Protein AF-A0A364N1W3-F1 (afdb_monomer)

Foldseek 3Di:
DDDDDDDDDDDDDPPPPPPLAFLDADLVDLVSLLVSLVLLLVQLCVQDDCVPPPHNQQDGDPPDASLLSLLLLLLVLLSCLLNVDCPCLVSSCVRLVRQCDPQRQSPHPVNQQPDWLLSSLSNLVSLLSCLQSVRPFDDPPDATSQLSNLLSLLLQVVQFDCPFLNTAHFGHQAPLHPRSQKGWLSSLLSSLLSLLSNCLFEVDCVSVVSNVVSVVSCPSLVCADPLGFGFTTAGRVVSSPDTRRQGALQSLLSQLLSLLSNCLVPVDPVSVVSNVSSLVNSVVQADQLAGHRPPDRVVVLDAPVSLQRLLRSLQSLLLSCLSPVVCCVSSVSSLVLNLVLQSLQLQDDPSRRFTASDSPPRSHGPPDGDSRRSSNNSNSSSSSSSVVGNHTHHPVRPRDTDHDNCRNVPPDRSHDPDDDPPPPPPVVVVQLVLQVQLLVCLLVLVVVSNVVSLVPDAQQRWNPPDPKTDGSLLNLLLNQAAVVVVSARDPSSVVSNVSSLVRPHDLCDQIPVRDGSLNSCVVSVRVVSNVVSLVSLLVVVVVLVVCVSSVNNPPDDDDDDDDDDDDDDDDDDDDDDDDDDDDDDDDDDDPDDPPDLDQLQAPVSQLVWDWDDDVFFIATNNQATLDGNLCLVVLLVLLCQQQVAAAFAEEEEACRPVSNVVSVVVRHYQAYEYEHERPVVVVVCVVVCVVVDPRYDYDYHHCVVVQVVCLVVVAAGQEYEYRDTSDDVVVVLCCLLPRCLSHYDQNHKYWYQLLQPQVDPSRSSNVVVSVQVSLVVSQKHKDWDKDFRDPPPAPDCVCVSHSDDSHHDGIGIIIIIHGDD

Sequence (821 aa):
MKFTSALGALGASSLLFSGAGAVELDISSPDSIKQAAKALSVNLRSYYTGDRPGDVPGNLPDPYYWWECGAMFNAFIDYWYYTGDDQYNKITTQALQHQMGDDGTFMPSNQSKTLGNDDQAFWGMAALSAAENKLPDLPDGQPSWLSLAQAVFNTQYKRWDETTCGGGLRWQIYTFNNGYNYKNTISNGCFFNIAARLYKYLGNDTYADWAEKAWDWELSVGLMSPDYHYYDGTDDTQNCSSINHIQWTYNAGIHMAGAAAMWNVTQNDKWRTRVQGVIDGVGVFFKDNVMTEVACENNGKCDVDQRSFKAYLSRFMAYTAAVAPWSRELIDPYLQASAKAAAAQCTGGANQTSCGLRWIDNGVNDGSFGVGEQMSAMEIIQSLLYPSTDGPATKERGGISKSNPNAGNDATDPTTVTFDTVTTGDKAEEDILLAKRIISAAERHDVPALNILLKDGSANVQDPTATVATSPLHAAIASCGKAEEGKEAGEDAILTVETLLQNGAIWNDLNKEDETPGCIALSLGQKKIYEMMVEAGVRAEILFARLEALGMGDSAEVEEAEEDDEIREEQPAAKKQKVSEEDAKAVEQVVEEQVLDDVSLDNRAYLKSQLRYQPGILLDESDNAVMMDWETQIMQRHAETLIPKAGLRTMNVGHGMGIVDTAILTHDPSEHHIIEAHPQVHQRLREQGWYDKPNVKIHEGRWQDILPKLIEQGVVLDAIYYDTFAEDYKALKEFFAEYVVALLAKDGKFGWYNGLGADRQICYDVYTKVAEMDLYEAGFDTEWEDINVPSGLHGSDQWKGTRRPYWTIDVYRLPVNTFVK

Nearest PDB structures (foldseek):
  6ry6-assembly1_A  TM=9.710E-01  e=1.451E-32  Thermochaetoides thermophila DSM 1495
  4d4d-assembly2_B  TM=7.812E-01  e=2.944E-10  Niallia circulans
  4boj-assembly2_B  TM=7.603E-01  e=3.984E-10  Niallia circulans
  5x32-assembly1_A  TM=6.521E-01  e=1.198E-04  Marinomonas mediterranea MMB-1
  6aax-assembly1_A  TM=6.379E-01  e=8.630E-03  Homo sapiens

Radius of gyration: 32.36 Å; Cα contacts (8 Å, |Δi|>4): 1415; chains: 1; bounding box: 82×87×112 Å

Secondary structure (DSSP, 8-state):
---------------------S----TT-HHHHHHHHHHHHHHHHHH--TTSTTS-TT-PPTT--HHHHHHHHHHHHHHHHHH---TTHHHHHHHHHHHTTTTTSS--GGGGGG-BHHHHHHHHHHHHHHHHHTPPPPPTTSPPHHHHHHHHHHHHHHT---SSTTS---SBSSTTSTTTTEEEHHHHHHHHHHHHHHHHHH--HHHHHHHHHHHHHHHHHTSB-TT--B--EEEGGGTT-SEE----HHHHHHHHHHHHHHHHHH--HHHHHHHHHHHHHGGGGEETTEE--TTTTTTT---TTGGGHHHHHHHHHHHHHHHSGGGHHHHHHHHHHHHHHHHHH--BTTTT-B--S--SSTT------SHHHHHHHHHHHHGGGGGGS--S--TTTT--SPP-TTTTTTSPPTTS-------TTTHHHHHHHHHHHHHHHHHTT-HHHHHHHTTTS-TT---TTSSS---HHHHHHHTT--GGGT----HHHHHHHHHHHHTT--TT---TTS--HHHHHHHTT-HHHHHHHHHHHHHHHHHHHHHHHTT-TT-----------------S------------------------S-GGGSHHHHHHS--EEETTEEE-TTS-EEEEGGGHHHHHHHHHHH--STT-EEEEE--TTSHHHHHHHTT--SEEEEEE--HHHHHHHHHTTGGG-TTEEEEES-HHHHHHHHHHTT--EEEEEE--SS--HHHHHHIIIIIIHHHEEEEEEEEE---TTTTSHHHHHHHHHHHHHHHHHTTEEEEEEEEEPPTT-TT-GGGBTBSS-S---SEEEEEEEEE--

pLDDT: mean 87.31, std 19.07, range [23.59, 98.94]

InterPro domains:
  IPR005198 Glycoside hydrolase, family 76 [PF03663] (32-395)
  IPR008928 Six-hairpin glycosidase superfamily [SSF48208] (53-348)
  IPR014480 Mannan endo-1,6-alpha-mannosidase [PTHR12145] (3-439)
  IPR026480 Arginine N-methyltransferase 2-like domain [PS51559] (599-821)
  IPR029063 S-adenosyl-L-methionine-dependent methyltransferase superfamily [G3DSA:3.40.50.150] (591-818)
  IPR029063 S-adenosyl-L-methionine-dependent methyltransferase superfamily [SSF53335] (616-818)
  IPR036770 Ankyrin repeat-containing domain superfamily [G3DSA:1.25.40.20] (425-548)
  IPR036770 Ankyrin repeat-containing domain superfamily [SSF48403] (437-541)

Mean predicted aligned error: 17.35 Å

Solvent-accessible surface area (backbone atoms only — not comparable to full-atom values): 44232 Å² total; per-residue (Å²): 134,88,88,83,90,85,89,86,79,95,75,92,77,85,74,79,76,76,75,67,60,50,43,65,73,47,90,90,36,71,69,35,33,41,52,38,27,53,59,28,48,54,56,38,52,67,64,57,48,18,88,43,93,91,52,54,45,47,39,44,57,87,91,51,54,60,34,57,34,27,45,52,43,30,51,51,50,50,47,24,61,58,62,69,56,62,88,56,53,63,61,38,54,48,12,58,65,60,44,20,31,100,68,39,38,41,67,33,74,94,45,56,85,73,38,25,43,36,36,30,33,33,40,21,48,25,26,37,48,31,21,25,63,52,52,87,65,59,63,93,93,54,75,26,33,34,14,31,24,38,3,32,50,45,48,48,65,73,55,49,33,68,87,45,61,82,33,54,35,34,28,28,60,32,80,89,30,88,51,33,56,28,35,26,38,51,23,36,29,39,52,21,24,52,23,13,44,48,18,50,29,67,72,43,62,72,28,43,54,52,21,52,48,41,54,53,42,39,47,72,60,55,37,28,44,100,69,37,44,38,27,43,26,26,36,43,89,59,60,35,72,55,70,43,74,56,53,53,58,35,49,45,16,38,44,30,29,16,32,19,28,44,20,55,69,65,72,40,68,70,35,48,51,49,30,50,39,31,62,61,33,52,50,78,35,37,61,94,40,22,57,52,54,74,79,22,60,88,78,71,64,54,54,72,66,62,44,27,28,58,17,46,24,29,43,23,49,31,51,21,34,51,54,32,64,86,45,32,86,71,46,48,59,37,46,56,41,25,25,52,26,33,32,53,11,7,48,32,70,98,71,18,48,40,27,27,69,56,30,77,58,79,33,45,54,70,78,46,75,52,62,24,16,24,43,20,46,24,28,28,36,42,32,72,36,45,88,80,51,96,54,76,30,20,63,89,62,74,34,75,45,51,84,38,96,64,30,27,66,84,52,79,59,68,79,56,82,76,72,73,89,68,73,76,73,62,59,57,55,52,52,50,51,48,28,47,49,41,28,54,23,28,41,68,28,36,50,75,58,36,68,58,46,54,75,84,44,66,37,65,37,56,36,89,86,44,94,65,40,46,34,24,57,39,34,29,50,67,58,35,51,40,28,92,78,72,30,57,65,50,71,50,43,51,51,31,53,51,53,33,48,77,56,66,30,64,52,76,46,67,32,81,83,77,40,26,39,31,50,52,18,54,78,27,53,30,60,70,61,25,51,52,33,34,52,46,42,35,52,48,54,52,48,38,55,49,28,39,76,70,78,53,43,86,78,82,75,83,86,80,90,82,79,97,72,92,86,68,88,84,69,91,84,80,87,88,78,94,80,84,90,85,86,89,83,85,91,79,98,68,92,74,75,83,79,63,82,55,32,60,81,37,48,69,51,42,54,70,46,57,73,45,84,51,94,59,37,32,25,41,66,53,30,40,67,72,44,53,56,85,50,48,66,58,32,39,48,50,29,49,72,48,41,79,53,68,56,39,31,35,36,36,36,40,52,85,87,40,58,44,63,56,34,40,57,75,37,49,44,58,30,35,36,38,31,35,56,41,63,70,52,54,52,48,38,54,77,72,43,49,77,73,38,93,41,45,46,80,43,88,37,50,59,86,75,46,50,64,58,40,51,76,70,66,48,69,23,36,21,40,39,41,51,70,73,44,69,58,71,66,55,55,48,50,44,51,55,62,48,44,64,67,28,46,37,85,91,18,31,40,36,49,68,71,52,65,44,29,63,36,67,56,47,24,54,18,47,54,52,47,50,50,52,54,38,42,75,57,45,29,44,74,47,76,45,84,40,75,52,72,89,64,62,61,93,30,79,82,49,66,83,37,67,58,72,70,60,58,54,67,63,44,56,44,49,44,30,32,60,63,128

Structure (mmCIF, N/CA/C/O backbone):
data_AF-A0A364N1W3-F1
#
_entry.id   AF-A0A364N1W3-F1
#
loop_
_atom_site.group_PDB
_atom_site.id
_atom_site.type_symbol
_atom_site.label_atom_id
_atom_site.label_alt_id
_atom_site.label_comp_id
_atom_site.label_asym_id
_atom_site.label_entity_id
_atom_site.label_seq_id
_atom_site.pdbx_PDB_ins_code
_atom_site.Cartn_x
_atom_site.Cartn_y
_atom_site.Cartn_z
_atom_site.occupancy
_atom_site.B_iso_or_equiv
_atom_site.auth_seq_id
_atom_site.auth_comp_id
_atom_site.auth_asym_id
_atom_site.auth_atom_id
_atom_site.pdbx_PDB_model_num
ATOM 1 N N . MET A 1 1 ? 47.562 -9.382 68.655 1.00 31.64 1 MET A N 1
ATOM 2 C CA . MET A 1 1 ? 46.957 -10.580 69.286 1.00 31.64 1 MET A CA 1
ATOM 3 C C . MET A 1 1 ? 45.453 -10.349 69.420 1.00 31.64 1 MET A C 1
ATOM 5 O O . MET A 1 1 ? 45.048 -9.201 69.451 1.00 31.64 1 MET A O 1
ATOM 9 N N . LYS A 1 2 ? 44.683 -11.442 69.387 1.00 41.34 2 LYS A N 1
ATOM 10 C CA . LYS A 1 2 ? 43.239 -11.607 69.111 1.00 41.34 2 LYS A CA 1
ATOM 11 C C . LYS A 1 2 ? 42.208 -10.774 69.920 1.00 41.34 2 LYS A C 1
ATOM 13 O O . LYS A 1 2 ? 42.503 -10.360 71.034 1.00 41.34 2 LYS A O 1
ATOM 18 N N . PHE A 1 3 ? 40.969 -10.825 69.380 1.00 32.66 3 PHE A N 1
ATOM 19 C CA . PHE A 1 3 ? 39.614 -10.633 69.965 1.00 32.66 3 PHE A CA 1
ATOM 20 C C . PHE A 1 3 ? 39.122 -9.171 70.013 1.00 32.66 3 PHE A C 1
ATOM 22 O O . PHE A 1 3 ? 39.929 -8.292 70.262 1.00 32.66 3 PHE A O 1
ATOM 29 N N . THR A 1 4 ? 37.876 -8.782 69.697 1.00 33.88 4 THR A N 1
ATOM 30 C CA . THR A 1 4 ? 36.496 -9.321 69.881 1.00 33.88 4 THR A CA 1
ATOM 31 C C . THR A 1 4 ? 35.536 -8.559 68.928 1.00 33.88 4 THR A C 1
ATOM 33 O O . THR A 1 4 ? 35.763 -7.381 68.690 1.00 33.88 4 THR A O 1
ATOM 36 N N . SER A 1 5 ? 34.583 -9.177 68.220 1.00 36.31 5 SER A N 1
ATOM 37 C CA . SER A 1 5 ? 33.172 -9.473 68.587 1.00 36.31 5 SER A CA 1
ATOM 38 C C . SER A 1 5 ? 32.180 -8.286 68.639 1.00 36.31 5 SER A C 1
ATOM 40 O O . SER A 1 5 ? 32.306 -7.416 69.489 1.00 36.31 5 SER A O 1
ATOM 42 N N . ALA A 1 6 ? 31.108 -8.436 67.838 1.00 36.72 6 ALA A N 1
ATOM 43 C CA . ALA A 1 6 ? 29.680 -8.231 68.157 1.00 36.72 6 ALA A CA 1
ATOM 44 C C . ALA A 1 6 ? 28.918 -6.938 67.747 1.00 36.72 6 ALA A C 1
ATOM 46 O O . ALA A 1 6 ? 29.054 -5.889 68.359 1.00 36.72 6 ALA A O 1
ATOM 47 N N . LEU A 1 7 ? 27.985 -7.170 66.805 1.00 33.69 7 LEU A N 1
ATOM 48 C CA . LEU A 1 7 ? 26.538 -6.852 66.786 1.00 33.69 7 LEU A CA 1
ATOM 49 C C . LEU A 1 7 ? 25.992 -5.404 66.758 1.00 33.69 7 LEU A C 1
ATOM 51 O O . LEU A 1 7 ? 26.221 -4.606 67.657 1.00 33.69 7 LEU A O 1
ATOM 55 N N . GLY A 1 8 ? 25.038 -5.218 65.827 1.00 28.89 8 GLY A N 1
ATOM 56 C CA . GLY A 1 8 ? 23.933 -4.241 65.848 1.00 28.89 8 GLY A CA 1
ATOM 57 C C . GLY A 1 8 ? 23.989 -3.286 64.647 1.00 28.89 8 GLY A C 1
ATOM 58 O O . GLY A 1 8 ? 24.982 -2.598 64.493 1.00 28.89 8 GLY A O 1
ATOM 59 N N . ALA A 1 9 ? 23.021 -3.162 63.740 1.00 31.61 9 ALA A N 1
ATOM 60 C CA . ALA A 1 9 ? 21.624 -3.563 63.743 1.00 31.61 9 ALA A CA 1
ATOM 61 C C . ALA A 1 9 ? 21.120 -3.753 62.297 1.00 31.61 9 ALA A C 1
ATOM 63 O O . ALA A 1 9 ? 21.512 -3.028 61.384 1.00 31.61 9 ALA A O 1
ATOM 64 N N . LEU A 1 10 ? 20.231 -4.732 62.126 1.00 37.59 10 LEU A N 1
ATOM 65 C CA . LEU A 1 10 ? 19.368 -4.905 60.962 1.00 37.59 10 LEU A CA 1
ATOM 66 C C . LEU A 1 10 ? 18.386 -3.728 60.877 1.00 37.59 10 LEU A C 1
ATOM 68 O O . LEU A 1 10 ? 17.600 -3.514 61.797 1.00 37.59 10 LEU A O 1
ATOM 72 N N . GLY A 1 11 ? 18.414 -3.013 59.757 1.00 32.03 11 GLY A N 1
ATOM 73 C CA . GLY A 1 11 ? 17.368 -2.098 59.314 1.00 32.03 11 GLY A CA 1
ATOM 74 C C . GLY A 1 11 ? 17.157 -2.331 57.825 1.00 32.03 11 GLY A C 1
ATOM 75 O O . GLY A 1 11 ? 18.047 -2.062 57.025 1.00 32.03 11 GLY A O 1
ATOM 76 N N . ALA A 1 12 ? 16.024 -2.936 57.485 1.00 41.06 12 ALA A N 1
ATOM 77 C CA . ALA A 1 12 ? 15.658 -3.335 56.139 1.00 41.06 12 ALA A CA 1
ATOM 78 C C . ALA A 1 12 ? 15.506 -2.124 55.204 1.00 41.06 12 ALA A C 1
ATOM 80 O O . ALA A 1 12 ? 14.683 -1.250 55.457 1.00 41.06 12 ALA A O 1
ATOM 81 N N . SER A 1 13 ? 16.236 -2.148 54.090 1.00 32.62 13 SER A N 1
ATOM 82 C CA . SER A 1 13 ? 15.852 -1.484 52.842 1.00 32.62 13 SER A CA 1
ATOM 83 C C . SER A 1 13 ? 15.978 -2.510 51.726 1.00 32.62 13 SER A C 1
ATOM 85 O O . SER A 1 13 ? 16.976 -2.573 51.013 1.00 32.62 13 SER A O 1
ATOM 87 N N . SER A 1 14 ? 14.959 -3.358 51.607 1.00 34.41 14 SER A N 1
ATOM 88 C CA . SER A 1 14 ? 14.708 -4.137 50.398 1.00 34.41 14 SER A CA 1
ATOM 89 C C . SER A 1 14 ? 14.122 -3.192 49.349 1.00 34.41 14 SER A C 1
ATOM 91 O O . SER A 1 14 ? 12.916 -3.160 49.130 1.00 34.41 14 SER A O 1
ATOM 93 N N . LEU A 1 15 ? 14.981 -2.381 48.730 1.00 35.53 15 LEU A N 1
ATOM 94 C CA . LEU A 1 15 ? 14.685 -1.807 47.423 1.00 35.53 15 LEU A CA 1
ATOM 95 C C . LEU A 1 15 ? 14.767 -2.961 46.421 1.00 35.53 15 LEU A C 1
ATOM 97 O O . LEU A 1 15 ? 15.848 -3.339 45.975 1.00 35.53 15 LEU A O 1
ATOM 101 N N . LEU A 1 16 ? 13.610 -3.558 46.132 1.00 36.62 16 LEU A N 1
ATOM 102 C CA . LEU A 1 16 ? 13.392 -4.372 44.943 1.00 36.62 16 LEU A CA 1
ATOM 103 C C . LEU A 1 16 ? 13.571 -3.460 43.724 1.00 36.62 16 LEU A C 1
ATOM 105 O O . LEU A 1 16 ? 12.618 -2.874 43.224 1.00 36.62 16 LEU A O 1
ATOM 109 N N . PHE A 1 17 ? 14.811 -3.320 43.265 1.00 33.34 17 PHE A N 1
ATOM 110 C CA . PHE A 1 17 ? 15.073 -3.021 41.867 1.00 33.34 17 PHE A CA 1
ATOM 111 C C . PHE A 1 17 ? 14.831 -4.319 41.093 1.00 33.34 17 PHE A C 1
ATOM 113 O O . PHE A 1 17 ? 15.734 -5.137 40.935 1.00 33.34 17 PHE A O 1
ATOM 120 N N . SER A 1 18 ? 13.591 -4.544 40.657 1.00 37.25 18 SER A N 1
ATOM 121 C CA . SER A 1 18 ? 13.328 -5.436 39.531 1.00 37.25 18 SER A CA 1
ATOM 122 C C . SER A 1 18 ? 13.909 -4.754 38.295 1.00 37.25 18 SER A C 1
ATOM 124 O O . SER A 1 18 ? 13.289 -3.853 37.732 1.00 37.25 18 SER A O 1
ATOM 126 N N . GLY A 1 19 ? 15.143 -5.107 37.935 1.00 35.94 19 GLY A N 1
ATOM 127 C CA . GLY A 1 19 ? 15.681 -4.759 36.626 1.00 35.94 19 GLY A CA 1
ATOM 128 C C . GLY A 1 19 ? 14.786 -5.399 35.570 1.00 35.94 19 GLY A C 1
ATOM 129 O O . GLY A 1 19 ? 14.652 -6.619 35.558 1.00 35.94 19 GLY A O 1
ATOM 130 N N . ALA A 1 20 ? 14.130 -4.578 34.753 1.00 44.03 20 ALA A N 1
ATOM 131 C CA . ALA A 1 20 ? 13.401 -5.028 33.577 1.00 44.03 20 ALA A CA 1
ATOM 132 C C . ALA A 1 20 ? 14.427 -5.573 32.573 1.00 44.03 20 ALA A C 1
ATOM 134 O O . ALA A 1 20 ? 15.109 -4.810 31.892 1.00 44.03 20 ALA A O 1
ATOM 135 N N . GLY A 1 21 ? 14.628 -6.890 32.606 1.00 51.88 21 GLY A N 1
ATOM 136 C CA . GLY A 1 21 ? 15.298 -7.636 31.548 1.00 51.88 21 GLY A CA 1
ATOM 137 C C . GLY A 1 21 ? 14.308 -7.970 30.433 1.00 51.88 21 GLY A C 1
ATOM 138 O O . GLY A 1 21 ? 13.102 -7.810 30.616 1.00 51.88 21 GLY A O 1
ATOM 139 N N . ALA A 1 22 ? 14.842 -8.425 29.302 1.00 63.72 22 ALA A N 1
ATOM 140 C CA . ALA A 1 22 ? 14.118 -8.940 28.140 1.00 63.72 22 ALA A CA 1
ATOM 141 C C . ALA A 1 22 ? 12.889 -9.801 28.493 1.00 63.72 22 ALA A C 1
ATOM 143 O O . ALA A 1 22 ? 12.832 -10.406 29.565 1.00 63.72 22 ALA A O 1
ATOM 144 N N . VAL A 1 23 ? 11.937 -9.925 27.562 1.00 81.31 23 VAL A N 1
ATOM 145 C CA . VAL A 1 23 ? 10.798 -10.848 27.715 1.00 81.31 23 VAL A CA 1
ATOM 146 C C . VAL A 1 23 ? 11.306 -12.293 27.848 1.00 81.31 23 VAL A C 1
ATOM 148 O O . VAL A 1 23 ? 11.662 -12.940 26.866 1.00 81.31 23 VAL A O 1
ATOM 151 N N . GLU A 1 24 ? 11.356 -12.808 29.079 1.00 87.38 24 GLU A N 1
ATOM 152 C CA . GLU A 1 24 ? 11.730 -14.198 29.354 1.00 87.38 24 GLU A CA 1
ATOM 153 C C . GLU A 1 24 ? 10.586 -15.145 28.966 1.00 87.38 24 GLU A C 1
ATOM 155 O O . GLU A 1 24 ? 9.452 -14.995 29.428 1.00 87.38 24 GLU A O 1
ATOM 160 N N . LEU A 1 25 ? 10.889 -16.149 28.136 1.00 95.50 25 LEU A N 1
ATOM 161 C CA . LEU A 1 25 ? 9.914 -17.127 27.655 1.00 95.50 25 LEU A CA 1
ATOM 162 C C . LEU A 1 25 ? 10.407 -18.565 27.860 1.00 95.50 25 LEU A C 1
ATOM 164 O O . LEU A 1 25 ? 11.310 -19.036 27.168 1.00 95.50 25 LEU A O 1
ATOM 168 N N . ASP A 1 26 ? 9.743 -19.294 28.757 1.00 96.94 26 ASP A N 1
ATOM 169 C CA . ASP A 1 26 ? 9.780 -20.753 28.829 1.00 96.94 26 ASP A CA 1
ATOM 170 C C . ASP A 1 26 ? 8.533 -21.329 28.147 1.00 96.94 26 ASP A C 1
ATOM 172 O O . ASP A 1 26 ? 7.446 -21.384 28.722 1.00 96.94 26 ASP A O 1
ATOM 176 N N . ILE A 1 27 ? 8.708 -21.808 26.914 1.00 96.88 27 ILE A N 1
ATOM 177 C CA . ILE A 1 27 ? 7.621 -22.371 26.099 1.00 96.88 27 ILE A CA 1
ATOM 178 C C . ILE A 1 27 ? 6.992 -23.647 26.686 1.00 96.88 27 ILE A C 1
ATOM 180 O O . ILE A 1 27 ? 5.972 -24.106 26.182 1.00 96.88 27 ILE A O 1
ATOM 184 N N . SER A 1 28 ? 7.603 -24.263 27.704 1.00 96.19 28 SER A N 1
ATOM 185 C CA . SER A 1 28 ? 7.052 -25.449 28.373 1.00 96.19 28 SER A CA 1
ATOM 186 C C . SER A 1 28 ? 6.129 -25.105 29.545 1.00 96.19 28 SER A C 1
ATOM 188 O O . SER A 1 28 ? 5.443 -25.984 30.070 1.00 96.19 28 SER A O 1
ATOM 190 N N . SER A 1 29 ? 6.086 -23.830 29.941 1.00 97.62 29 SER A N 1
ATOM 191 C CA . SER A 1 29 ? 5.316 -23.335 31.075 1.00 97.62 29 SER A CA 1
ATOM 192 C C . SER A 1 29 ? 4.176 -22.428 30.598 1.00 97.62 29 SER A C 1
ATOM 194 O O . SER A 1 29 ? 4.429 -21.289 30.198 1.00 97.62 29 SER A O 1
ATOM 196 N N . PRO A 1 30 ? 2.904 -22.869 30.692 1.00 97.25 30 PRO A N 1
ATOM 197 C CA . PRO A 1 30 ? 1.756 -22.020 30.376 1.00 97.25 30 PRO A CA 1
ATOM 198 C C . PRO A 1 30 ? 1.755 -20.699 31.153 1.00 97.25 30 PRO A C 1
ATOM 200 O O . PRO A 1 30 ? 1.385 -19.666 30.604 1.00 97.25 30 PRO A O 1
ATOM 203 N N . ASP A 1 31 ? 2.220 -20.704 32.405 1.00 97.44 31 ASP A N 1
ATOM 204 C CA . ASP A 1 31 ? 2.329 -19.486 33.212 1.00 97.44 31 ASP A CA 1
ATOM 205 C C . ASP A 1 31 ? 3.397 -18.528 32.668 1.00 97.44 31 ASP A C 1
ATOM 207 O O . ASP A 1 31 ? 3.169 -17.319 32.653 1.00 97.44 31 ASP A O 1
ATOM 211 N N . SER A 1 32 ? 4.535 -19.043 32.181 1.00 97.94 32 SER A N 1
ATOM 212 C CA . SER A 1 32 ? 5.563 -18.212 31.537 1.00 97.94 32 SER A CA 1
ATOM 213 C C . SER A 1 32 ? 5.047 -17.611 30.231 1.00 97.94 32 SER A C 1
ATOM 215 O O . SER A 1 32 ? 5.200 -16.411 30.019 1.00 97.94 32 SER A O 1
ATOM 217 N N . ILE A 1 33 ? 4.355 -18.402 29.405 1.00 98.50 33 ILE A N 1
ATOM 218 C CA . ILE A 1 33 ? 3.757 -17.915 28.156 1.00 98.50 33 ILE A CA 1
ATOM 219 C C . ILE A 1 33 ? 2.719 -16.819 28.441 1.00 98.50 33 ILE A C 1
ATOM 221 O O . ILE A 1 33 ? 2.751 -15.766 27.808 1.00 98.50 33 ILE A O 1
ATOM 225 N N . LYS A 1 34 ? 1.837 -17.013 29.434 1.00 98.19 34 LYS A N 1
ATOM 226 C CA . LYS A 1 34 ? 0.852 -15.997 29.849 1.00 98.19 34 LYS A CA 1
ATOM 227 C C . LYS A 1 34 ? 1.515 -14.717 30.358 1.00 98.19 34 LYS A C 1
ATOM 229 O O . LYS A 1 34 ? 1.037 -13.627 30.056 1.00 98.19 34 LYS A O 1
ATOM 234 N N . GLN A 1 35 ? 2.602 -14.827 31.123 1.00 96.25 35 GLN A N 1
ATOM 235 C CA . GLN A 1 35 ? 3.351 -13.662 31.608 1.00 96.25 35 GLN A CA 1
ATOM 236 C C . GLN A 1 35 ? 4.016 -12.890 30.463 1.00 96.25 35 GLN A C 1
ATOM 238 O O . GLN A 1 35 ? 3.911 -11.664 30.431 1.00 96.25 35 GLN A O 1
ATOM 243 N N . ALA A 1 36 ? 4.636 -13.589 29.509 1.00 96.06 36 ALA A N 1
ATOM 244 C CA . ALA A 1 36 ? 5.222 -12.978 28.320 1.00 96.06 36 ALA A CA 1
ATOM 245 C C . ALA A 1 36 ? 4.149 -12.294 27.456 1.00 96.06 36 ALA A C 1
ATOM 247 O O . ALA A 1 36 ? 4.277 -11.110 27.146 1.00 96.06 36 ALA A O 1
ATOM 248 N N . ALA A 1 37 ? 3.043 -12.986 27.160 1.00 97.06 37 ALA A N 1
ATOM 249 C CA . ALA A 1 37 ? 1.914 -12.423 26.420 1.00 97.06 37 ALA A CA 1
ATOM 250 C C . ALA A 1 37 ? 1.346 -11.170 27.108 1.00 97.06 37 ALA A C 1
ATOM 252 O O . ALA A 1 37 ? 1.095 -10.171 26.443 1.00 97.06 37 ALA A O 1
ATOM 253 N N . LYS A 1 38 ? 1.221 -11.176 28.443 1.00 95.75 38 LYS A N 1
ATOM 254 C CA . LYS A 1 38 ? 0.768 -10.012 29.220 1.00 95.75 38 LYS A CA 1
ATOM 255 C C . LYS A 1 38 ? 1.720 -8.819 29.128 1.00 95.75 38 LYS A C 1
ATOM 257 O O . LYS A 1 38 ? 1.277 -7.674 29.096 1.00 95.75 38 LYS A O 1
ATOM 262 N N . ALA A 1 39 ? 3.030 -9.056 29.123 1.00 92.81 39 ALA A N 1
ATOM 263 C CA . ALA A 1 39 ? 4.001 -7.978 28.954 1.00 92.81 39 ALA A CA 1
ATOM 264 C C . ALA A 1 39 ? 3.866 -7.330 27.565 1.00 92.81 39 ALA A C 1
ATOM 266 O O . ALA A 1 39 ? 3.848 -6.104 27.452 1.00 92.81 39 ALA A O 1
ATOM 267 N N . LEU A 1 40 ? 3.697 -8.149 26.525 1.00 95.12 40 LEU A N 1
ATOM 268 C CA . LEU A 1 40 ? 3.522 -7.675 25.152 1.00 95.12 40 LEU A CA 1
ATOM 269 C C . LEU A 1 40 ? 2.165 -7.011 24.916 1.00 95.12 40 LEU A C 1
ATOM 271 O O . LEU A 1 40 ? 2.095 -6.007 24.209 1.00 95.12 40 LEU A O 1
ATOM 275 N N . SER A 1 41 ? 1.104 -7.491 25.564 1.00 96.06 41 SER A N 1
ATOM 276 C CA . SER A 1 41 ? -0.226 -6.894 25.453 1.00 96.06 41 SER A CA 1
ATOM 277 C C . SER A 1 41 ? -0.255 -5.463 25.988 1.00 96.06 41 SER A C 1
ATOM 279 O O . SER A 1 41 ? -0.936 -4.609 25.425 1.00 96.06 41 SER A O 1
ATOM 281 N N . VAL A 1 42 ? 0.520 -5.168 27.040 1.00 94.62 42 VAL A N 1
ATOM 282 C CA . VAL A 1 42 ? 0.688 -3.805 27.567 1.00 94.62 42 VAL A CA 1
ATOM 283 C C . VAL A 1 42 ? 1.381 -2.903 26.545 1.00 94.62 42 VAL A C 1
ATOM 285 O O . VAL A 1 42 ? 0.952 -1.762 26.363 1.00 94.62 42 VAL A O 1
ATOM 288 N N . ASN A 1 43 ? 2.404 -3.410 25.850 1.00 93.12 43 ASN A N 1
ATOM 289 C CA . ASN A 1 43 ? 3.095 -2.661 24.800 1.00 93.12 43 ASN A CA 1
ATOM 290 C C . ASN A 1 43 ? 2.164 -2.382 23.618 1.00 93.12 43 ASN A C 1
ATOM 292 O O . ASN A 1 43 ? 2.013 -1.224 23.237 1.00 93.12 43 ASN A O 1
ATOM 296 N N . LEU A 1 44 ? 1.473 -3.400 23.099 1.00 96.38 44 LEU A N 1
ATOM 297 C CA . LEU A 1 44 ? 0.502 -3.240 22.013 1.00 96.38 44 LEU A CA 1
ATOM 298 C C . LEU A 1 44 ? -0.613 -2.255 22.400 1.00 96.38 44 LEU A C 1
ATOM 300 O O . LEU A 1 44 ? -0.895 -1.301 21.678 1.00 96.38 44 LEU A O 1
ATOM 304 N N . ARG A 1 45 ? -1.190 -2.408 23.599 1.00 96.62 45 ARG A N 1
ATOM 305 C CA . ARG A 1 45 ? -2.219 -1.500 24.123 1.00 96.62 45 ARG A CA 1
ATOM 306 C C . ARG A 1 45 ? -1.730 -0.056 24.242 1.00 96.62 45 ARG A C 1
ATOM 308 O O . ARG A 1 45 ? -2.559 0.851 24.185 1.00 96.62 45 ARG A O 1
ATOM 315 N N . SER A 1 46 ? -0.435 0.190 24.430 1.00 95.00 46 SER A N 1
ATOM 316 C CA . SER A 1 46 ? 0.086 1.553 24.597 1.00 95.00 46 SER A CA 1
ATOM 317 C C . SER A 1 46 ? -0.078 2.435 23.351 1.00 95.00 46 SER A C 1
ATOM 319 O O . SER A 1 46 ? -0.203 3.651 23.499 1.00 95.00 46 SER A O 1
ATOM 321 N N . TYR A 1 47 ? -0.171 1.829 22.161 1.00 95.75 47 TYR A N 1
ATOM 322 C CA . TYR A 1 47 ? -0.405 2.526 20.891 1.00 95.75 47 TYR A CA 1
ATOM 323 C C . TYR A 1 47 ? -1.865 2.944 20.692 1.00 95.75 47 TYR A C 1
ATOM 325 O O . TYR A 1 47 ? -2.143 3.901 19.975 1.00 95.75 47 TYR A O 1
ATOM 333 N N . TYR A 1 48 ? -2.809 2.271 21.353 1.00 97.94 48 TYR A N 1
ATOM 334 C CA . TYR A 1 48 ? -4.226 2.573 21.197 1.00 97.94 48 TYR A CA 1
ATOM 335 C C . TYR A 1 48 ? -4.654 3.773 22.044 1.00 97.94 48 TYR A C 1
ATOM 337 O O . TYR A 1 48 ? -4.496 3.789 23.274 1.00 97.94 48 TYR A O 1
ATOM 345 N N . THR A 1 49 ? -5.230 4.769 21.370 1.00 96.44 49 THR A N 1
ATOM 346 C CA . THR A 1 49 ? -5.738 6.001 21.985 1.00 96.44 49 THR A CA 1
ATOM 347 C C . THR A 1 49 ? -7.256 6.138 21.900 1.00 96.44 49 THR A C 1
ATOM 349 O O . THR A 1 49 ? -7.816 6.910 22.668 1.00 96.44 49 THR A O 1
ATOM 352 N N . GLY A 1 50 ? -7.941 5.336 21.075 1.00 96.00 50 GLY A N 1
ATOM 353 C CA . GLY A 1 50 ? -9.379 5.458 20.799 1.00 96.00 50 GLY A CA 1
ATOM 354 C C . GLY A 1 50 ? -10.330 5.334 22.000 1.00 96.00 50 GLY A C 1
ATOM 355 O O . GLY A 1 50 ? -11.513 5.628 21.871 1.00 96.00 50 GLY A O 1
ATOM 356 N N . ASP A 1 51 ? -9.865 4.912 23.183 1.00 94.94 51 ASP A N 1
ATOM 357 C CA . ASP A 1 51 ? -10.657 4.933 24.424 1.00 94.94 51 ASP A CA 1
ATOM 358 C C . ASP A 1 51 ? -10.499 6.216 25.261 1.00 94.94 51 ASP A C 1
ATOM 360 O O . ASP A 1 51 ? -11.113 6.347 26.327 1.00 94.94 51 ASP A O 1
ATOM 364 N N . ARG A 1 52 ? -9.697 7.182 24.800 1.00 93.50 52 ARG A N 1
ATOM 365 C CA . ARG A 1 52 ? -9.544 8.492 25.439 1.00 93.50 52 ARG A CA 1
ATOM 366 C C . ARG A 1 52 ? -10.731 9.402 25.097 1.00 93.50 52 ARG A C 1
ATOM 368 O O . ARG A 1 52 ? -11.251 9.354 23.985 1.00 93.50 52 ARG A O 1
ATOM 375 N N . PRO A 1 53 ? -11.162 10.280 26.022 1.00 90.38 53 PRO A N 1
ATOM 376 C CA . PRO A 1 53 ? -12.180 11.278 25.712 1.00 90.38 53 PRO A CA 1
ATOM 377 C C . PRO A 1 53 ? -11.751 12.180 24.545 1.00 90.38 53 PRO A C 1
ATOM 379 O O . PRO A 1 53 ? -10.731 12.857 24.648 1.00 90.38 53 PRO A O 1
ATOM 382 N N . GLY A 1 54 ? -12.556 12.216 23.481 1.00 88.94 54 GLY A N 1
ATOM 383 C CA . GLY A 1 54 ? -12.304 13.019 22.279 1.00 88.94 54 GLY A CA 1
ATOM 384 C C . GLY A 1 54 ? -11.719 12.238 21.099 1.00 88.94 54 GLY A C 1
ATOM 385 O O . GLY A 1 54 ? -11.814 12.734 19.982 1.00 88.94 54 GLY A O 1
ATOM 386 N N . ASP A 1 55 ? -11.199 11.028 21.329 1.00 93.62 55 ASP A N 1
ATOM 387 C CA . ASP A 1 55 ? -10.735 10.131 20.264 1.00 93.62 55 ASP A CA 1
ATOM 388 C C . ASP A 1 55 ? -11.881 9.227 19.756 1.00 93.62 55 ASP A C 1
ATOM 390 O O . ASP A 1 55 ? -12.985 9.207 20.313 1.00 93.62 55 ASP A O 1
ATOM 394 N N . VAL A 1 56 ? -11.618 8.477 18.679 1.00 95.50 56 VAL A N 1
ATOM 395 C CA . VAL A 1 56 ? -12.587 7.590 18.014 1.00 95.50 56 VAL A CA 1
ATOM 396 C C . VAL A 1 56 ? -12.326 6.130 18.413 1.00 95.50 56 VAL A C 1
ATOM 398 O O . VAL A 1 56 ? -11.275 5.585 18.060 1.00 95.50 56 VAL A O 1
ATOM 401 N N . PRO A 1 57 ? -13.248 5.455 19.128 1.00 97.75 57 PRO A N 1
ATOM 402 C CA . PRO A 1 57 ? -13.079 4.048 19.468 1.00 97.75 57 PRO A CA 1
ATOM 403 C C . PRO A 1 57 ? -12.945 3.175 18.223 1.00 97.75 57 PRO A C 1
ATOM 405 O O . PRO A 1 57 ? -13.750 3.278 17.305 1.00 97.75 57 PRO A O 1
ATOM 408 N N . GLY A 1 58 ? -11.954 2.288 18.197 1.00 96.38 58 GLY A N 1
ATOM 409 C CA . GLY A 1 58 ? -11.681 1.447 17.031 1.00 96.38 58 GLY A CA 1
ATOM 410 C C . GLY A 1 58 ? -10.861 2.111 15.923 1.00 96.38 58 GLY A C 1
ATOM 411 O O . GLY A 1 58 ? -10.746 1.517 14.861 1.00 96.38 58 GLY A O 1
ATOM 412 N N . ASN A 1 59 ? -10.262 3.280 16.180 1.00 95.31 59 ASN A N 1
ATOM 413 C CA . ASN A 1 59 ? -9.195 3.832 15.345 1.00 95.31 59 ASN A CA 1
ATOM 414 C C . ASN A 1 59 ? -7.862 3.827 16.105 1.00 95.31 59 ASN A C 1
ATOM 416 O O . ASN A 1 59 ? -7.796 4.149 17.299 1.00 95.31 59 ASN A O 1
ATOM 420 N N . LEU A 1 60 ? -6.796 3.479 15.391 1.00 96.12 60 LEU A N 1
ATOM 421 C CA . LEU A 1 60 ? -5.423 3.736 15.809 1.00 96.12 60 LEU A CA 1
ATOM 422 C C . LEU A 1 60 ? -4.988 5.125 15.309 1.00 96.12 60 LEU A C 1
ATOM 424 O O . LEU A 1 60 ? -5.560 5.620 14.339 1.00 96.12 60 LEU A O 1
ATOM 428 N N . PRO A 1 61 ? -4.030 5.787 15.982 1.00 92.88 61 PRO A N 1
ATOM 429 C CA . PRO A 1 61 ? -3.436 7.013 15.456 1.00 92.88 61 PRO A CA 1
ATOM 430 C C . PRO A 1 61 ? -2.610 6.725 14.194 1.00 92.88 61 PRO A C 1
ATOM 432 O O . PRO A 1 61 ? -2.198 5.587 13.977 1.00 92.88 61 PRO A O 1
ATOM 435 N N . ASP A 1 62 ? -2.294 7.759 13.416 1.00 86.88 62 ASP A N 1
ATOM 436 C CA . ASP A 1 62 ? -1.369 7.636 12.284 1.00 86.88 62 ASP A CA 1
ATOM 437 C C . ASP A 1 62 ? -0.059 6.934 12.705 1.00 86.88 62 ASP A C 1
ATOM 439 O O . ASP A 1 62 ? 0.445 7.172 13.816 1.00 86.88 62 ASP A O 1
ATOM 443 N N . PRO A 1 63 ? 0.527 6.082 11.844 1.00 92.88 63 PRO A N 1
ATOM 444 C CA . PRO A 1 63 ? 0.194 5.856 10.431 1.00 92.88 63 PRO A CA 1
ATOM 445 C C . PRO A 1 63 ? -0.695 4.619 10.172 1.00 92.88 63 PRO A C 1
ATOM 447 O O . PRO A 1 63 ? -0.679 4.087 9.069 1.00 92.88 63 PRO A O 1
ATOM 450 N N . TYR A 1 64 ? -1.398 4.101 11.183 1.00 94.62 64 TYR A N 1
ATOM 451 C CA . TYR A 1 64 ? -2.082 2.807 11.082 1.00 94.62 64 TYR A CA 1
ATOM 452 C C . TYR A 1 64 ? -3.449 2.919 10.401 1.00 94.62 64 TYR A C 1
ATOM 454 O O . TYR A 1 64 ? -4.277 3.751 10.784 1.00 94.62 64 TYR A O 1
ATOM 462 N N . TYR A 1 65 ? -3.716 2.029 9.447 1.00 92.44 65 TYR A N 1
ATOM 463 C CA . TYR A 1 65 ? -5.007 1.968 8.770 1.00 92.44 65 TYR A CA 1
ATOM 464 C C . TYR A 1 65 ? -6.101 1.356 9.654 1.00 92.44 65 TYR A C 1
ATOM 466 O O . TYR A 1 65 ? -5.861 0.664 10.651 1.00 92.44 65 TYR A O 1
ATOM 474 N N . TRP A 1 66 ? -7.353 1.623 9.280 1.00 96.56 66 TRP A N 1
ATOM 475 C CA . TRP A 1 66 ? -8.535 1.224 10.044 1.00 96.56 66 TRP A CA 1
ATOM 476 C C . TRP A 1 66 ? -8.636 -0.293 10.263 1.00 96.56 66 TRP A C 1
ATOM 478 O O . TRP A 1 66 ? -9.004 -0.746 11.353 1.00 96.56 66 TRP A O 1
ATOM 488 N N . TRP A 1 67 ? -8.277 -1.091 9.257 1.00 97.62 67 TRP A N 1
ATOM 489 C CA . TRP A 1 67 ? -8.324 -2.549 9.336 1.00 97.62 67 TRP A CA 1
ATOM 490 C C . TRP A 1 67 ? -7.337 -3.126 10.358 1.00 97.62 67 TRP A C 1
ATOM 492 O O . TRP A 1 67 ? -7.675 -4.082 11.065 1.00 97.62 67 TRP A O 1
ATOM 502 N N . GLU A 1 68 ? -6.153 -2.520 10.506 1.00 98.06 68 GLU A N 1
ATOM 503 C CA . GLU A 1 68 ? -5.125 -2.986 11.441 1.00 98.06 68 GLU A CA 1
ATOM 504 C C . GLU A 1 68 ? -5.610 -2.841 12.892 1.00 98.06 68 GLU A C 1
ATOM 506 O O . GLU A 1 68 ? -5.324 -3.685 13.747 1.00 98.06 68 GLU A O 1
ATOM 511 N N . CYS A 1 69 ? -6.450 -1.836 13.170 1.00 98.06 69 CYS A N 1
ATOM 512 C CA . CYS A 1 69 ? -7.119 -1.708 14.463 1.00 98.06 69 CYS A CA 1
ATOM 513 C C . CYS A 1 69 ? -8.097 -2.869 14.717 1.00 98.06 69 CYS A C 1
ATOM 515 O O . CYS A 1 69 ? -8.094 -3.457 15.804 1.00 98.06 69 CYS A O 1
ATOM 517 N N . GLY A 1 70 ? -8.879 -3.268 13.710 1.00 98.12 70 GLY A N 1
ATOM 518 C CA . GLY A 1 70 ? -9.730 -4.460 13.778 1.00 98.12 70 GLY A CA 1
ATOM 519 C C . GLY A 1 70 ? -8.921 -5.735 14.037 1.00 98.12 70 GLY A C 1
ATOM 520 O O . GLY A 1 70 ? -9.277 -6.558 14.890 1.00 98.12 70 GLY A O 1
ATOM 521 N N . ALA A 1 71 ? -7.773 -5.866 13.373 1.00 98.62 71 ALA A N 1
ATOM 522 C CA . ALA A 1 71 ?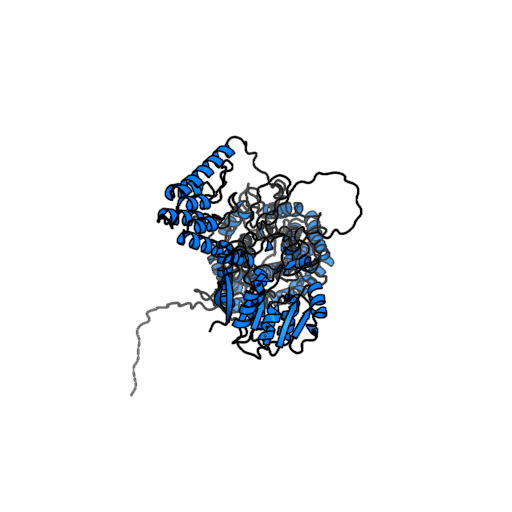 -6.853 -6.983 13.546 1.00 98.62 71 ALA A CA 1
ATOM 523 C C . ALA A 1 71 ? -6.203 -7.019 14.946 1.00 98.62 71 ALA A C 1
ATOM 525 O O . ALA A 1 71 ? -6.082 -8.099 15.541 1.00 98.62 71 ALA A O 1
ATOM 526 N N . MET A 1 72 ? -5.859 -5.851 15.501 1.00 98.69 72 MET A N 1
ATOM 527 C CA . MET A 1 72 ? -5.380 -5.673 16.875 1.00 98.69 72 MET A CA 1
ATOM 528 C C . MET A 1 72 ? -6.444 -6.077 17.900 1.00 98.69 72 MET A C 1
ATOM 530 O O . MET A 1 72 ? -6.137 -6.761 18.878 1.00 98.69 72 MET A O 1
ATOM 534 N N . PHE A 1 73 ? -7.708 -5.707 17.686 1.00 98.75 73 PHE A N 1
ATOM 535 C CA . PHE A 1 73 ? -8.784 -6.115 18.589 1.00 98.75 73 PHE A CA 1
ATOM 536 C C . PHE A 1 73 ? -9.083 -7.611 18.524 1.00 98.75 73 PHE A C 1
ATOM 538 O O . PHE A 1 73 ? -9.371 -8.209 19.559 1.00 98.75 73 PHE A O 1
ATOM 545 N N . ASN A 1 74 ? -8.920 -8.249 17.363 1.00 98.81 74 ASN A N 1
ATOM 546 C CA . ASN A 1 74 ? -8.918 -9.710 17.273 1.00 98.81 74 ASN A CA 1
ATOM 547 C C . ASN A 1 74 ? -7.789 -10.323 18.128 1.00 98.81 74 ASN A C 1
ATOM 549 O O . ASN A 1 74 ? -8.032 -11.254 18.893 1.00 98.81 74 ASN A O 1
ATOM 553 N N . ALA A 1 75 ? -6.596 -9.719 18.122 1.00 98.75 75 ALA A N 1
ATOM 554 C CA . ALA A 1 75 ? -5.485 -10.174 18.958 1.00 98.75 75 ALA A CA 1
ATOM 555 C C . ALA A 1 75 ? -5.800 -10.100 20.462 1.00 98.75 75 ALA A C 1
ATOM 557 O O . ALA A 1 75 ? -5.402 -10.984 21.221 1.00 98.75 75 ALA A O 1
ATOM 558 N N . PHE A 1 76 ? -6.557 -9.088 20.905 1.00 98.81 76 PHE A N 1
ATOM 559 C CA . PHE A 1 76 ? -7.028 -9.003 22.291 1.00 98.81 76 PHE A CA 1
ATOM 560 C C . PHE A 1 76 ? -8.139 -9.999 22.635 1.00 98.81 76 PHE A C 1
ATOM 562 O O . PHE A 1 76 ? -8.195 -10.465 23.776 1.00 98.81 76 PHE A O 1
ATOM 569 N N . ILE A 1 77 ? -8.997 -10.352 21.676 1.00 98.75 77 ILE A N 1
ATOM 570 C CA . ILE A 1 77 ? -9.993 -11.418 21.848 1.00 98.75 77 ILE A CA 1
ATOM 571 C C . ILE A 1 77 ? -9.283 -12.754 22.089 1.00 98.75 77 ILE A C 1
ATOM 573 O O . ILE A 1 77 ? -9.634 -13.480 23.023 1.00 98.75 77 ILE A O 1
ATOM 577 N N . ASP A 1 78 ? -8.258 -13.052 21.292 1.00 98.44 78 ASP A N 1
ATOM 578 C CA . ASP A 1 78 ? -7.447 -14.260 21.444 1.00 98.44 78 ASP A CA 1
ATOM 579 C C . ASP A 1 78 ? -6.601 -14.225 22.724 1.00 98.44 78 ASP A C 1
ATOM 581 O O . ASP A 1 78 ? -6.537 -15.220 23.449 1.00 98.44 78 ASP A O 1
ATOM 585 N N . TYR A 1 79 ? -6.041 -13.066 23.086 1.00 98.62 79 TYR A N 1
ATOM 586 C CA . TYR A 1 79 ? -5.340 -12.877 24.358 1.00 98.62 79 TYR A CA 1
ATOM 587 C C . TYR A 1 79 ? -6.228 -13.245 25.550 1.00 98.62 79 TYR A C 1
ATOM 589 O O . TYR A 1 79 ? -5.821 -14.031 26.412 1.00 98.62 79 TYR A O 1
ATOM 597 N N . TRP A 1 80 ? -7.456 -12.722 25.600 1.00 98.38 80 TRP A N 1
ATOM 598 C CA . TRP A 1 80 ? -8.407 -13.062 26.656 1.00 98.38 80 TRP A CA 1
ATOM 599 C C . TRP A 1 80 ? -8.733 -14.558 26.650 1.00 98.38 80 TRP A C 1
ATOM 601 O O . TRP A 1 80 ? -8.698 -15.197 27.705 1.00 98.38 80 TRP A O 1
ATOM 611 N N . TYR A 1 81 ? -8.986 -15.130 25.473 1.00 98.19 81 TYR A N 1
ATOM 612 C CA . TYR A 1 81 ? -9.321 -16.544 25.323 1.00 98.19 81 TYR A CA 1
ATOM 613 C C . TYR A 1 81 ? -8.208 -17.477 25.829 1.00 98.19 81 TYR A C 1
ATOM 615 O O . TYR A 1 81 ? -8.477 -18.418 26.579 1.00 98.19 81 TYR A O 1
ATOM 623 N N . TYR A 1 82 ? -6.951 -17.198 25.480 1.00 98.19 82 TYR A N 1
ATOM 624 C CA . TYR A 1 82 ? -5.807 -18.024 25.863 1.00 98.19 82 TYR A CA 1
ATOM 625 C C . TYR A 1 82 ? -5.358 -17.814 27.313 1.00 98.19 82 TYR A C 1
ATOM 627 O O . TYR A 1 82 ? -4.948 -18.758 28.002 1.00 98.19 82 TYR A O 1
ATOM 635 N N . THR A 1 83 ? -5.396 -16.576 27.802 1.00 98.00 83 THR A N 1
ATOM 636 C CA . THR A 1 83 ? -4.821 -16.240 29.111 1.00 98.00 83 THR A CA 1
ATOM 637 C C . THR A 1 83 ? -5.850 -16.273 30.239 1.00 98.00 83 THR A C 1
ATOM 639 O O . THR A 1 83 ? -5.498 -16.659 31.361 1.00 98.00 83 THR A O 1
ATOM 642 N N . GLY A 1 84 ? -7.110 -15.946 29.935 1.00 97.25 84 GLY A N 1
ATOM 643 C CA . GLY A 1 84 ? -8.179 -15.668 30.893 1.00 97.25 84 GLY A CA 1
ATOM 644 C C . GLY A 1 84 ? -8.167 -14.237 31.449 1.00 97.25 84 GLY A C 1
ATOM 645 O O . GLY A 1 84 ? -8.961 -13.938 32.337 1.00 97.25 84 GLY A O 1
ATOM 646 N N . ASP A 1 85 ? -7.270 -13.369 30.975 1.00 98.06 85 ASP A N 1
ATOM 647 C CA . ASP A 1 85 ? -7.164 -11.970 31.400 1.00 98.06 85 ASP A CA 1
ATOM 648 C C . ASP A 1 85 ? -8.136 -11.086 30.603 1.00 98.06 85 ASP A C 1
ATOM 650 O O . ASP A 1 85 ? -8.021 -10.950 29.387 1.00 98.06 85 ASP A O 1
ATOM 654 N N . ASP A 1 86 ? -9.121 -10.502 31.287 1.00 97.94 86 ASP A N 1
ATOM 655 C CA . ASP A 1 86 ? -10.239 -9.764 30.691 1.00 97.94 86 ASP A CA 1
ATOM 656 C C . ASP A 1 86 ? -10.020 -8.246 30.602 1.00 97.94 86 ASP A C 1
ATOM 658 O O . ASP A 1 86 ? -10.929 -7.513 30.199 1.00 97.94 86 ASP A O 1
ATOM 662 N N . GLN A 1 87 ? -8.819 -7.755 30.932 1.00 97.69 87 GLN A N 1
ATOM 663 C CA . GLN A 1 87 ? -8.540 -6.320 31.055 1.00 97.69 87 GLN A CA 1
ATOM 664 C C . GLN A 1 87 ? -8.864 -5.493 29.793 1.00 97.69 87 GLN A C 1
ATOM 666 O O . GLN A 1 87 ? -9.187 -4.309 29.908 1.00 97.69 87 GLN A O 1
ATOM 671 N N . TYR A 1 88 ? -8.819 -6.098 28.597 1.00 98.25 88 TYR A N 1
ATOM 672 C CA . TYR A 1 88 ? -9.097 -5.421 27.323 1.00 98.25 88 TYR A CA 1
ATOM 673 C C . TYR A 1 88 ? -10.490 -5.713 26.751 1.00 98.25 88 TYR A C 1
ATOM 675 O O . TYR A 1 88 ? -10.870 -5.115 25.744 1.00 98.25 88 TYR A O 1
ATOM 683 N N . ASN A 1 89 ? -11.304 -6.559 27.390 1.00 98.56 89 ASN A N 1
ATOM 684 C CA . ASN A 1 89 ? -12.610 -6.957 26.843 1.00 98.56 89 ASN A CA 1
ATOM 685 C C . ASN A 1 89 ? -13.555 -5.763 26.674 1.00 98.56 89 ASN A C 1
ATOM 687 O O . ASN A 1 89 ? -14.294 -5.680 25.692 1.00 98.56 89 ASN A O 1
ATOM 691 N N . LYS A 1 90 ? -13.512 -4.806 27.609 1.00 97.75 90 LYS A N 1
ATOM 692 C CA . LYS A 1 90 ? -14.364 -3.612 27.561 1.00 97.75 90 LYS A CA 1
ATOM 693 C C . LYS A 1 90 ? -14.008 -2.692 26.390 1.00 97.75 90 LYS A C 1
ATOM 695 O O . LYS A 1 90 ? -14.912 -2.263 25.681 1.00 97.75 90 LYS A O 1
ATOM 700 N N . ILE A 1 91 ? -12.721 -2.401 26.188 1.00 98.06 91 ILE A N 1
ATOM 701 C CA . ILE A 1 91 ? -12.270 -1.543 25.078 1.00 98.06 91 ILE A CA 1
ATOM 702 C C . ILE A 1 91 ? -12.467 -2.237 23.728 1.00 98.06 91 ILE A C 1
ATOM 704 O O . ILE A 1 91 ? -12.845 -1.588 22.764 1.00 98.06 91 ILE A O 1
ATOM 708 N N . THR A 1 92 ? -12.310 -3.562 23.696 1.00 98.50 92 THR A N 1
ATOM 709 C CA . THR A 1 92 ? -12.580 -4.398 22.522 1.00 98.50 92 THR A CA 1
ATOM 710 C C . THR A 1 92 ? -14.049 -4.319 22.135 1.00 98.50 92 THR A C 1
ATOM 712 O O . THR A 1 92 ? -14.377 -3.948 21.015 1.00 98.50 92 THR A O 1
ATOM 715 N N . THR A 1 93 ? -14.949 -4.559 23.093 1.00 98.31 93 THR A N 1
ATOM 716 C CA . THR A 1 93 ? -16.398 -4.445 22.872 1.00 98.31 93 THR A CA 1
ATOM 717 C C . THR A 1 93 ? -16.777 -3.045 22.391 1.00 98.31 93 THR A C 1
ATOM 719 O O . THR A 1 93 ? -17.536 -2.915 21.440 1.00 98.31 93 THR A O 1
ATOM 722 N N . GLN A 1 94 ? -16.223 -2.000 23.015 1.00 97.56 94 GLN A N 1
ATOM 723 C CA . GLN A 1 94 ? -16.477 -0.612 22.628 1.00 97.56 94 GLN A CA 1
ATOM 724 C C . GLN A 1 94 ? -16.030 -0.322 21.189 1.00 97.56 94 GLN A C 1
ATOM 726 O O . GLN A 1 94 ? -16.774 0.310 20.448 1.00 97.56 94 GLN A O 1
ATOM 731 N N . ALA A 1 95 ? -14.837 -0.773 20.798 1.00 98.06 95 ALA A N 1
ATOM 732 C CA . ALA A 1 95 ? -14.288 -0.541 19.468 1.00 98.06 95 ALA A CA 1
ATOM 733 C C . ALA A 1 95 ? -15.083 -1.262 18.375 1.00 98.06 95 ALA A C 1
ATOM 735 O O . ALA A 1 95 ? -15.549 -0.607 17.447 1.00 98.06 95 ALA A O 1
ATOM 736 N N . LEU A 1 96 ? -15.319 -2.576 18.514 1.00 98.25 96 LEU A N 1
ATOM 737 C CA . LEU A 1 96 ? -16.131 -3.321 17.541 1.00 98.25 96 LEU A CA 1
ATOM 738 C C . LEU A 1 96 ? -17.551 -2.749 17.449 1.00 98.25 96 LEU A C 1
ATOM 740 O O . LEU A 1 96 ? -18.114 -2.675 16.361 1.00 98.25 96 LEU A O 1
ATOM 744 N N . GLN A 1 97 ? -18.126 -2.321 18.578 1.00 97.06 97 GLN A N 1
ATOM 745 C CA . GLN A 1 97 ? -19.455 -1.721 18.586 1.00 97.06 97 GLN A CA 1
ATOM 746 C C . GLN A 1 97 ? -19.490 -0.369 17.865 1.00 97.06 97 GLN A C 1
ATOM 748 O O . GLN A 1 97 ? -20.461 -0.071 17.181 1.00 97.06 97 GLN A O 1
ATOM 753 N N . HIS A 1 98 ? -18.451 0.451 18.021 1.00 96.69 98 HIS A N 1
ATOM 754 C CA . HIS A 1 98 ? -18.373 1.762 17.383 1.00 96.69 98 HIS A CA 1
ATOM 755 C C . HIS A 1 98 ? -18.168 1.661 15.867 1.00 96.69 98 HIS A C 1
ATOM 757 O O . HIS A 1 98 ? -18.709 2.466 15.120 1.00 96.69 98 HIS A O 1
ATOM 763 N N . GLN A 1 99 ? -17.415 0.655 15.418 1.00 97.50 99 GLN A N 1
ATOM 764 C CA . GLN A 1 99 ? -16.999 0.514 14.021 1.00 97.50 99 GLN A CA 1
ATOM 765 C C . GLN A 1 99 ? -17.952 -0.329 13.161 1.00 97.50 99 GLN A C 1
ATOM 767 O O . GLN A 1 99 ? -17.733 -0.456 11.960 1.00 97.50 99 GLN A O 1
ATOM 772 N N . MET A 1 100 ? -19.028 -0.890 13.729 1.00 94.62 100 MET A N 1
ATOM 773 C CA . MET A 1 100 ? -19.953 -1.743 12.968 1.00 94.62 100 MET A CA 1
ATOM 774 C C . MET A 1 100 ? -20.766 -1.003 11.890 1.00 94.62 100 MET A C 1
ATOM 776 O O . MET A 1 100 ? -21.356 -1.667 11.042 1.00 94.62 100 MET A O 1
ATOM 780 N N . GLY A 1 101 ? -20.787 0.335 11.899 1.00 91.19 101 GLY A N 1
ATOM 781 C CA . GLY A 1 101 ? -21.622 1.150 11.009 1.00 91.19 101 GLY A CA 1
ATOM 782 C C . GLY A 1 101 ? -23.108 1.131 11.392 1.00 91.19 101 GLY A C 1
ATOM 783 O O . GLY A 1 101 ? -23.538 0.342 12.235 1.00 91.19 101 GLY A O 1
ATOM 784 N N . ASP A 1 102 ? -23.906 2.006 10.777 1.00 88.06 102 ASP A N 1
ATOM 785 C CA . ASP A 1 102 ? -25.334 2.161 11.107 1.00 88.06 102 ASP A CA 1
ATOM 786 C C . ASP A 1 102 ? -26.176 0.917 10.765 1.00 88.06 102 ASP A C 1
ATOM 788 O O . ASP A 1 102 ? -27.214 0.667 11.381 1.00 88.06 102 ASP A O 1
ATOM 792 N N . ASP A 1 103 ? -25.717 0.114 9.807 1.00 88.75 103 ASP A N 1
ATOM 793 C CA . ASP A 1 103 ? -26.371 -1.104 9.325 1.00 88.75 103 ASP A CA 1
ATOM 794 C C . ASP A 1 103 ? -25.759 -2.403 9.891 1.00 88.75 103 ASP A C 1
ATOM 796 O O . ASP A 1 103 ? -26.247 -3.501 9.604 1.00 88.75 103 ASP A O 1
ATOM 800 N N . GLY A 1 104 ? -24.722 -2.300 10.734 1.00 93.38 104 GLY A N 1
ATOM 801 C CA . GLY A 1 104 ? -24.067 -3.447 11.364 1.00 93.38 104 GLY A CA 1
ATOM 802 C C . GLY A 1 104 ? -23.276 -4.324 10.388 1.00 93.38 104 GLY A C 1
ATOM 803 O O . GLY A 1 104 ? -23.254 -5.545 10.546 1.00 93.38 104 GLY A O 1
ATOM 804 N N . THR A 1 105 ? -22.658 -3.731 9.366 1.00 94.50 105 THR A N 1
ATOM 805 C CA . THR A 1 105 ? -21.912 -4.447 8.316 1.00 94.50 105 THR A CA 1
ATOM 806 C C . THR A 1 105 ? -20.398 -4.252 8.365 1.00 94.50 105 THR A C 1
ATOM 808 O O . THR A 1 105 ? -19.697 -4.824 7.532 1.00 94.50 105 THR A O 1
ATOM 811 N N . PHE A 1 106 ? -19.879 -3.466 9.314 1.00 97.31 106 PHE A N 1
ATOM 812 C CA . PHE A 1 106 ? -18.498 -2.963 9.292 1.00 97.31 106 PHE A CA 1
ATOM 813 C C . PHE A 1 106 ? -18.176 -2.167 8.019 1.00 97.31 106 PHE A C 1
ATOM 815 O O . PHE A 1 106 ? -17.065 -2.220 7.503 1.00 97.31 106 PHE A O 1
ATOM 822 N N . MET A 1 107 ? -19.150 -1.404 7.519 1.00 94.62 107 MET A N 1
ATOM 823 C CA . MET A 1 107 ? -18.948 -0.425 6.450 1.00 94.62 107 MET A CA 1
ATOM 824 C C . MET A 1 107 ? -19.284 0.998 6.935 1.00 94.62 107 MET A C 1
ATOM 826 O O . MET A 1 107 ? -20.196 1.633 6.405 1.00 94.62 107 MET A O 1
ATOM 830 N N . PRO A 1 108 ? -18.608 1.519 7.981 1.00 93.25 108 PRO A N 1
ATOM 831 C CA . PRO A 1 108 ? -18.862 2.874 8.458 1.00 93.25 108 PRO A CA 1
ATOM 832 C C . PRO A 1 108 ? -18.510 3.904 7.375 1.00 93.25 108 PRO A C 1
ATOM 834 O O . PRO A 1 108 ? -17.426 3.866 6.794 1.00 93.25 108 PRO A O 1
ATOM 837 N N . SER A 1 109 ? -19.402 4.869 7.146 1.00 87.88 109 SER A N 1
ATOM 838 C CA . SER A 1 109 ? -19.270 5.876 6.079 1.00 87.88 109 SER A CA 1
ATOM 839 C C . SER A 1 109 ? -17.952 6.658 6.131 1.00 87.88 109 SER A C 1
ATOM 841 O O . SER A 1 109 ? -17.361 6.937 5.087 1.00 87.88 109 SER A O 1
ATOM 843 N N . ASN A 1 110 ? -17.438 6.935 7.333 1.00 87.12 110 ASN A N 1
ATOM 844 C CA . ASN A 1 110 ? -16.163 7.628 7.539 1.00 87.12 110 ASN A CA 1
ATOM 845 C C . ASN A 1 110 ? -14.939 6.872 6.997 1.00 87.12 110 ASN A C 1
ATOM 847 O O . ASN A 1 110 ? -13.893 7.490 6.833 1.00 87.12 110 ASN A O 1
ATOM 851 N N . GLN A 1 111 ? -15.053 5.569 6.725 1.00 90.12 111 GLN A N 1
ATOM 852 C CA . GLN A 1 111 ? -13.952 4.745 6.215 1.00 90.12 111 GLN A CA 1
ATOM 853 C C . GLN A 1 111 ? -14.045 4.497 4.705 1.00 90.12 111 GLN A C 1
ATOM 855 O O . GLN A 1 111 ? -13.180 3.833 4.149 1.00 90.12 111 GLN A O 1
ATOM 860 N N . SER A 1 112 ? -15.056 5.042 4.011 1.00 85.94 112 SER A N 1
ATOM 861 C CA . SER A 1 112 ? -15.347 4.695 2.606 1.00 85.94 112 SER A CA 1
ATOM 862 C C . SER A 1 112 ? -14.156 4.882 1.654 1.00 85.94 112 SER A C 1
ATOM 864 O O . SER A 1 112 ? -13.971 4.067 0.757 1.00 85.94 112 SER A O 1
ATOM 866 N N . LYS A 1 113 ? -13.306 5.894 1.891 1.00 80.56 113 LYS A N 1
ATOM 867 C CA . LYS A 1 113 ? -12.114 6.194 1.070 1.00 80.56 113 LYS A CA 1
ATOM 868 C C . LYS A 1 113 ? -10.998 5.147 1.140 1.00 80.56 113 LYS A C 1
ATOM 870 O O . LYS A 1 113 ? -10.107 5.164 0.303 1.00 80.56 113 LYS A O 1
ATOM 875 N N . THR A 1 114 ? -11.010 4.284 2.149 1.00 81.25 114 THR A N 1
ATOM 876 C CA . THR A 1 114 ? -9.971 3.266 2.363 1.00 81.25 114 THR A CA 1
ATOM 877 C C . THR A 1 114 ? -10.581 1.886 2.598 1.00 81.25 114 THR A C 1
ATOM 879 O O . THR A 1 114 ? -9.913 1.014 3.131 1.00 81.25 114 THR A O 1
ATOM 882 N N . LEU A 1 115 ? -11.871 1.696 2.296 1.00 91.50 115 LEU A N 1
ATOM 883 C CA . LEU A 1 115 ? -12.590 0.472 2.638 1.00 91.50 115 LEU A CA 1
ATOM 884 C C . LEU A 1 115 ? -12.501 -0.576 1.519 1.00 91.50 115 LEU A C 1
ATOM 886 O O . LEU A 1 115 ? -13.323 -0.596 0.594 1.00 91.50 115 LEU A O 1
ATOM 890 N N . GLY A 1 116 ? -11.550 -1.493 1.656 1.00 96.06 116 GLY A N 1
ATOM 891 C CA . GLY A 1 116 ? -11.479 -2.739 0.910 1.00 96.06 116 GLY A CA 1
ATOM 892 C C . GLY A 1 116 ? -12.345 -3.862 1.486 1.00 96.06 116 GLY A C 1
ATOM 893 O O . GLY A 1 116 ? -12.912 -3.792 2.585 1.00 96.06 116 GLY A O 1
ATOM 894 N N . ASN A 1 117 ? -12.490 -4.933 0.703 1.00 98.38 117 ASN A N 1
ATOM 895 C CA . ASN A 1 117 ? -13.152 -6.161 1.143 1.00 98.38 117 ASN A CA 1
ATOM 896 C C . ASN A 1 117 ? -12.335 -6.860 2.239 1.00 98.38 117 ASN A C 1
ATOM 898 O O . ASN A 1 117 ? -12.905 -7.417 3.177 1.00 98.38 117 ASN A O 1
ATOM 902 N N . ASP A 1 118 ? -11.014 -6.817 2.137 1.00 98.00 118 ASP A N 1
ATOM 903 C CA . ASP A 1 118 ? -10.078 -7.215 3.180 1.00 98.00 118 ASP A CA 1
ATOM 904 C C . ASP A 1 118 ? -10.228 -6.361 4.444 1.00 98.00 118 ASP A C 1
ATOM 906 O O . ASP A 1 118 ? -10.401 -6.945 5.518 1.00 98.00 118 ASP A O 1
ATOM 910 N N . ASP A 1 119 ? -10.285 -5.028 4.339 1.00 98.00 119 ASP A N 1
ATOM 911 C CA . ASP A 1 119 ? -10.484 -4.146 5.499 1.00 98.00 119 ASP A CA 1
ATOM 912 C C . ASP A 1 119 ? -11.733 -4.532 6.302 1.00 98.00 119 ASP A C 1
ATOM 914 O O . ASP A 1 119 ? -11.678 -4.805 7.508 1.00 98.00 119 ASP A O 1
ATOM 918 N N . GLN A 1 120 ? -12.872 -4.620 5.609 1.00 98.50 120 GLN A N 1
ATOM 919 C CA . GLN A 1 120 ? -14.143 -5.036 6.195 1.00 98.50 120 GLN A CA 1
ATOM 920 C C . GLN A 1 120 ? -14.044 -6.444 6.808 1.00 98.50 120 GLN A C 1
ATOM 922 O O . GLN A 1 120 ? -14.581 -6.717 7.890 1.00 98.50 120 GLN A O 1
ATOM 927 N N . ALA A 1 121 ? -13.356 -7.362 6.128 1.00 98.56 121 ALA A N 1
ATOM 928 C CA . ALA A 1 121 ? -13.229 -8.736 6.577 1.00 98.56 121 ALA A CA 1
ATOM 929 C C . ALA A 1 121 ? -12.364 -8.897 7.824 1.00 98.56 121 ALA A C 1
ATOM 931 O O . ALA A 1 121 ? -12.680 -9.765 8.636 1.00 98.56 121 ALA A O 1
ATOM 932 N N . PHE A 1 122 ? -11.329 -8.084 8.044 1.00 98.81 122 PHE A N 1
ATOM 933 C CA . PHE A 1 122 ? -10.557 -8.146 9.291 1.00 98.81 122 PHE A CA 1
ATOM 934 C C . PHE A 1 122 ? -11.428 -7.845 10.519 1.00 98.81 122 PHE A C 1
ATOM 936 O O . PHE A 1 122 ? -11.340 -8.557 11.528 1.00 98.81 122 PHE A O 1
ATOM 943 N N . TRP A 1 123 ? -12.352 -6.887 10.409 1.00 98.81 123 TRP A N 1
ATOM 944 C CA . TRP A 1 123 ? -13.368 -6.631 11.434 1.00 98.81 123 TRP A CA 1
ATOM 945 C C . TRP A 1 123 ? -14.402 -7.757 11.543 1.00 98.81 123 TRP A C 1
ATOM 947 O O . TRP A 1 123 ? -14.713 -8.212 12.648 1.00 98.81 123 TRP A O 1
ATOM 957 N N . GLY A 1 124 ? -14.879 -8.280 10.410 1.00 98.69 124 GLY A N 1
ATOM 958 C CA . GLY A 1 124 ? -15.765 -9.447 10.373 1.00 98.69 124 GLY A CA 1
ATOM 959 C C . GLY A 1 124 ? -15.153 -10.683 11.042 1.00 98.69 124 GLY A C 1
ATOM 960 O O . GLY A 1 124 ? -15.814 -11.371 11.821 1.00 98.69 124 GLY A O 1
ATOM 961 N N . MET A 1 125 ? -13.864 -10.935 10.813 1.00 98.81 125 MET A N 1
ATOM 962 C CA . MET A 1 125 ? -13.099 -12.008 11.444 1.00 98.81 125 MET A CA 1
ATOM 963 C C . MET A 1 125 ? -12.873 -11.760 12.935 1.00 98.81 125 MET A C 1
ATOM 965 O O . MET A 1 125 ? -12.872 -12.731 13.690 1.00 98.81 125 MET A O 1
ATOM 969 N N . ALA A 1 126 ? -12.709 -10.507 13.375 1.00 98.81 126 ALA A N 1
ATOM 970 C CA . ALA A 1 126 ? -12.664 -10.166 14.797 1.00 98.81 126 ALA A CA 1
ATOM 971 C C . ALA A 1 126 ? -14.001 -10.492 15.483 1.00 98.81 126 ALA A C 1
ATOM 973 O O . ALA A 1 126 ? -14.019 -11.152 16.522 1.00 98.81 126 ALA A O 1
ATOM 974 N N . ALA A 1 127 ? -15.129 -10.126 14.868 1.00 98.81 127 ALA A N 1
ATOM 975 C CA . ALA A 1 127 ? -16.456 -10.488 15.365 1.00 98.81 127 ALA A CA 1
ATOM 976 C C . ALA A 1 127 ? -16.685 -12.013 15.348 1.00 98.81 127 ALA A C 1
ATOM 978 O O . ALA A 1 127 ? -17.230 -12.581 16.298 1.00 98.81 127 ALA A O 1
ATOM 979 N N . LEU A 1 128 ? -16.200 -12.715 14.322 1.00 98.81 128 LEU A N 1
ATOM 980 C CA . LEU A 1 128 ? -16.284 -14.174 14.264 1.00 98.81 128 LEU A CA 1
ATOM 981 C C . LEU A 1 128 ? -15.437 -14.844 15.355 1.00 98.81 128 LEU A C 1
ATOM 983 O O . LEU A 1 128 ? -15.916 -15.772 16.008 1.00 98.81 128 LEU A O 1
ATOM 987 N N . SER A 1 129 ? -14.230 -14.335 15.626 1.00 98.62 129 SER A N 1
ATOM 988 C CA . SER A 1 129 ? -13.403 -14.776 16.756 1.00 98.62 129 SER A CA 1
ATOM 989 C C . SER A 1 129 ? -14.087 -14.492 18.096 1.00 98.62 129 SER A C 1
ATOM 991 O O . SER A 1 129 ? -14.088 -15.355 18.968 1.00 98.62 129 SER A O 1
ATOM 993 N N . ALA A 1 130 ? -14.753 -13.343 18.264 1.00 98.75 130 ALA A N 1
ATOM 994 C CA . ALA A 1 130 ? -15.535 -13.047 19.469 1.00 98.75 130 ALA A CA 1
ATOM 995 C C . ALA A 1 130 ? -16.662 -14.074 19.690 1.00 98.75 130 ALA A C 1
ATOM 997 O O . ALA A 1 130 ? -16.850 -14.565 20.808 1.00 98.75 130 ALA A O 1
ATOM 998 N N . ALA A 1 131 ? -17.373 -14.463 18.626 1.00 98.62 131 ALA A N 1
ATOM 999 C CA . ALA A 1 131 ? -18.402 -15.501 18.678 1.00 98.62 131 ALA A CA 1
ATOM 1000 C C . ALA A 1 131 ? -17.836 -16.904 18.968 1.00 98.62 131 ALA A C 1
ATOM 1002 O O . ALA A 1 131 ? -18.433 -17.660 19.745 1.00 98.62 131 ALA A O 1
ATOM 1003 N N . GLU A 1 132 ? -16.706 -17.266 18.355 1.00 98.62 132 GLU A N 1
ATOM 1004 C CA . GLU A 1 132 ? -16.028 -18.553 18.547 1.00 98.62 132 GLU A CA 1
ATOM 1005 C C . GLU A 1 132 ? -15.388 -18.680 19.941 1.00 98.62 132 GLU A C 1
ATOM 1007 O O . GLU A 1 132 ? -15.483 -19.738 20.567 1.00 98.62 132 GLU A O 1
ATOM 1012 N N . ASN A 1 133 ? -14.813 -17.602 20.470 1.00 97.94 133 ASN A N 1
ATOM 1013 C CA . ASN A 1 133 ? -14.152 -17.573 21.778 1.00 97.94 133 ASN A CA 1
ATOM 1014 C C . ASN A 1 133 ? -15.124 -17.267 22.929 1.00 97.94 133 ASN A C 1
ATOM 1016 O O . ASN A 1 133 ? -14.732 -17.287 24.094 1.00 97.94 133 ASN A O 1
ATOM 1020 N N . LYS A 1 134 ? -16.411 -17.055 22.620 1.00 97.50 134 LYS A N 1
ATOM 1021 C CA . LYS A 1 134 ? -17.491 -16.778 23.583 1.00 97.50 134 LYS A CA 1
ATOM 1022 C C . LYS A 1 134 ? -17.280 -15.477 24.363 1.00 97.50 134 LYS A C 1
ATOM 1024 O O . LYS A 1 134 ? -17.635 -15.410 25.544 1.00 97.50 134 LYS A O 1
ATOM 1029 N N . LEU A 1 135 ? -16.728 -14.451 23.710 1.00 97.62 135 LEU A N 1
ATOM 1030 C CA . LEU A 1 135 ? -16.707 -13.097 24.264 1.00 97.62 135 LEU A CA 1
ATOM 1031 C C . LEU A 1 135 ? -18.151 -12.704 24.630 1.00 97.62 135 LEU A C 1
ATOM 1033 O O . LEU A 1 135 ? -19.059 -13.006 23.847 1.00 97.62 135 LEU A O 1
ATOM 1037 N N . PRO A 1 136 ? -18.398 -12.072 25.795 1.00 96.50 136 PRO A N 1
ATOM 1038 C CA . PRO A 1 136 ? -19.738 -11.634 26.166 1.00 96.50 136 PRO A CA 1
ATOM 1039 C C . PRO A 1 136 ? -20.406 -10.855 25.029 1.00 96.50 136 PRO A C 1
ATOM 1041 O O . PRO A 1 136 ? -19.809 -9.935 24.471 1.00 96.50 136 PRO A O 1
ATOM 1044 N N . ASP A 1 137 ? -21.616 -11.272 24.657 1.00 95.31 137 ASP A N 1
ATOM 1045 C CA . ASP A 1 137 ? -22.333 -10.689 23.522 1.00 95.31 137 ASP A CA 1
ATOM 1046 C C . ASP A 1 137 ? -22.886 -9.297 23.860 1.00 95.31 137 ASP A C 1
ATOM 1048 O O . ASP A 1 137 ? -23.022 -8.929 25.036 1.00 95.31 137 ASP A O 1
ATOM 1052 N N . LEU A 1 138 ? -23.218 -8.527 22.824 1.00 93.62 138 LEU A N 1
ATOM 1053 C CA . LEU A 1 138 ? -23.837 -7.215 22.987 1.00 93.62 138 LEU A CA 1
ATOM 1054 C C . LEU A 1 138 ? -25.239 -7.329 23.625 1.00 93.62 138 LEU A C 1
ATOM 1056 O O . LEU A 1 138 ? -25.888 -8.378 23.541 1.00 93.62 138 LEU A O 1
ATOM 1060 N N . PRO A 1 139 ? -25.727 -6.265 24.297 1.00 90.69 139 PRO A N 1
ATOM 1061 C CA . PRO A 1 139 ? -27.050 -6.271 24.916 1.00 90.69 139 PRO A CA 1
ATOM 1062 C C . PRO A 1 139 ? -28.175 -6.601 23.927 1.00 90.69 139 PRO A C 1
ATOM 1064 O O . PRO A 1 139 ? -28.101 -6.266 22.744 1.00 90.69 139 PRO A O 1
ATOM 1067 N N . ASP A 1 140 ? -29.259 -7.199 24.433 1.00 86.44 140 ASP A N 1
ATOM 1068 C CA . ASP A 1 140 ? -30.433 -7.529 23.620 1.00 86.44 140 ASP A CA 1
ATOM 1069 C C . ASP A 1 140 ? -30.947 -6.305 22.837 1.00 86.44 140 ASP A C 1
ATOM 1071 O O . ASP A 1 140 ? -31.127 -5.219 23.392 1.00 86.44 140 ASP A O 1
ATOM 1075 N N . GLY A 1 141 ? -31.214 -6.507 21.544 1.00 84.81 141 GLY A N 1
ATOM 1076 C CA . GLY A 1 141 ? -31.636 -5.457 20.612 1.00 84.81 141 GLY A CA 1
ATOM 1077 C C . GLY A 1 141 ? -30.508 -4.896 19.741 1.00 84.81 141 GLY A C 1
ATOM 1078 O O . GLY A 1 141 ? -30.805 -4.180 18.792 1.00 84.81 141 GLY A O 1
ATOM 1079 N N . GLN A 1 142 ? -29.250 -5.246 20.018 1.00 92.19 142 GLN A N 1
ATOM 1080 C CA . GLN A 1 142 ? -28.106 -4.950 19.150 1.00 92.19 142 GLN A CA 1
ATOM 1081 C C . GLN A 1 142 ? -27.700 -6.174 18.313 1.00 92.19 142 GLN A C 1
ATOM 1083 O O . GLN A 1 142 ? -28.081 -7.299 18.665 1.00 92.19 142 GLN A O 1
ATOM 1088 N N . PRO A 1 143 ? -26.937 -5.986 17.217 1.00 95.00 143 PRO A N 1
ATOM 1089 C CA . PRO A 1 143 ? -26.306 -7.092 16.509 1.00 95.00 143 PRO A CA 1
ATOM 1090 C C . PRO A 1 143 ? -25.442 -7.922 17.459 1.00 95.00 143 PRO A C 1
ATOM 1092 O O . PRO A 1 143 ? -24.741 -7.387 18.310 1.00 95.00 143 PRO A O 1
ATOM 1095 N N . SER A 1 144 ? -25.492 -9.238 17.318 1.00 97.50 144 SER A N 1
ATOM 1096 C CA . SER A 1 144 ? -24.566 -10.147 17.988 1.00 97.50 144 SER A CA 1
ATOM 1097 C C . SER A 1 144 ? -23.243 -10.245 17.223 1.00 97.50 144 SER A C 1
ATOM 1099 O O . SER A 1 144 ? -23.220 -10.031 16.005 1.00 97.50 144 SER A O 1
ATOM 1101 N N . TRP A 1 145 ? -22.169 -10.688 17.880 1.00 98.50 145 TRP A N 1
ATOM 1102 C CA . TRP A 1 145 ? -20.877 -10.937 17.215 1.00 98.50 145 TRP A CA 1
ATOM 1103 C C . TRP A 1 145 ? -20.985 -11.855 15.988 1.00 98.50 145 TRP A C 1
ATOM 1105 O O . TRP A 1 145 ? -20.443 -11.557 14.925 1.00 98.50 145 TRP A O 1
ATOM 1115 N N . LEU A 1 146 ? -21.755 -12.940 16.098 1.00 98.50 146 LEU A N 1
ATOM 1116 C CA . LEU A 1 146 ? -21.989 -13.855 14.983 1.00 98.50 146 LEU A CA 1
ATOM 1117 C C . LEU A 1 146 ? -22.791 -13.194 13.856 1.00 98.50 146 LEU A C 1
ATOM 1119 O O . LEU A 1 146 ? -22.488 -13.423 12.689 1.00 98.50 146 LEU A O 1
ATOM 1123 N N . SER A 1 147 ? -23.794 -12.371 14.177 1.00 97.94 147 SER A N 1
ATOM 1124 C CA . SER A 1 147 ? -24.577 -11.677 13.150 1.00 97.94 147 SER A CA 1
ATOM 1125 C C . SER A 1 147 ? -23.760 -10.640 12.383 1.00 97.94 147 SER A C 1
ATOM 1127 O O . SER A 1 147 ? -23.971 -10.505 11.184 1.00 97.94 147 SER A O 1
ATOM 1129 N N . LEU A 1 148 ? -22.796 -9.975 13.028 1.00 98.50 148 LEU A N 1
ATOM 1130 C CA . LEU A 1 148 ? -21.883 -9.046 12.358 1.00 98.50 148 LEU A CA 1
ATOM 1131 C C . LEU A 1 148 ? -20.976 -9.785 11.361 1.00 98.50 148 LEU A C 1
ATOM 1133 O O . LEU A 1 148 ? -20.832 -9.357 10.221 1.00 98.50 148 LEU A O 1
ATOM 1137 N N . ALA A 1 149 ? -20.441 -10.953 11.736 1.00 98.62 149 ALA A N 1
ATOM 1138 C CA . ALA A 1 149 ? -19.690 -11.797 10.803 1.00 98.62 149 ALA A CA 1
ATOM 1139 C C . ALA A 1 149 ? -20.564 -12.298 9.632 1.00 98.62 149 ALA A C 1
ATOM 1141 O O . ALA A 1 149 ? -20.116 -12.324 8.486 1.00 98.62 149 ALA A O 1
ATOM 1142 N N . GLN A 1 150 ? -21.829 -12.656 9.899 1.00 98.56 150 GLN A N 1
ATOM 1143 C CA . GLN A 1 150 ? -22.793 -12.997 8.847 1.00 98.56 150 GLN A CA 1
ATOM 1144 C C . GLN A 1 150 ? -23.103 -11.797 7.941 1.00 98.56 150 GLN A C 1
ATOM 1146 O O . GLN A 1 150 ? -23.256 -11.999 6.743 1.00 98.56 150 GLN A O 1
ATOM 1151 N N . ALA A 1 151 ? -23.153 -10.571 8.472 1.00 98.19 151 ALA A N 1
ATOM 1152 C CA . ALA A 1 151 ? -23.367 -9.351 7.693 1.00 98.19 151 ALA A CA 1
ATOM 1153 C C . ALA A 1 151 ? -22.209 -9.066 6.728 1.00 98.19 151 ALA A C 1
ATOM 1155 O O . ALA A 1 151 ? -22.447 -8.746 5.564 1.00 98.19 151 ALA A O 1
ATOM 1156 N N . VAL A 1 152 ? -20.962 -9.247 7.175 1.00 98.38 152 VAL A N 1
ATOM 1157 C CA . VAL A 1 152 ? -19.779 -9.120 6.307 1.00 98.38 152 VAL A CA 1
ATOM 1158 C C . VAL A 1 152 ? -19.817 -10.153 5.183 1.00 98.38 152 VAL A C 1
ATOM 1160 O O . VAL A 1 152 ? -19.709 -9.789 4.017 1.00 98.38 152 VAL A O 1
ATOM 1163 N N . PHE A 1 153 ? -20.084 -11.426 5.494 1.00 98.50 153 PHE A N 1
ATOM 1164 C CA . PHE A 1 153 ? -20.278 -12.438 4.450 1.00 98.50 153 PHE A CA 1
ATOM 1165 C C . PHE A 1 153 ? -21.415 -12.053 3.489 1.00 98.50 153 PHE A C 1
ATOM 1167 O O . PHE A 1 153 ? -21.258 -12.146 2.273 1.00 98.50 153 PHE A O 1
ATOM 1174 N N . ASN A 1 154 ? -22.552 -11.604 4.033 1.00 97.25 154 ASN A N 1
ATOM 1175 C CA . ASN A 1 154 ? -23.751 -11.257 3.274 1.00 97.25 154 ASN A CA 1
ATOM 1176 C C . ASN A 1 154 ? -23.550 -10.047 2.339 1.00 97.25 154 ASN A C 1
ATOM 1178 O O . ASN A 1 154 ? -24.146 -9.963 1.271 1.00 97.25 154 ASN A O 1
ATOM 1182 N N . THR A 1 155 ? -22.696 -9.103 2.715 1.00 96.31 155 THR A N 1
ATOM 1183 C CA . THR A 1 155 ? -22.353 -7.964 1.854 1.00 96.31 155 THR A CA 1
ATOM 1184 C C . THR A 1 155 ? -21.294 -8.346 0.820 1.00 96.31 155 THR A C 1
ATOM 1186 O O . THR A 1 155 ? -21.416 -7.958 -0.339 1.00 96.31 155 THR A O 1
ATOM 1189 N N . GLN A 1 156 ? -20.321 -9.188 1.180 1.00 97.06 156 GLN A N 1
ATOM 1190 C CA . GLN A 1 156 ? -19.285 -9.660 0.258 1.00 97.06 156 GLN A CA 1
ATOM 1191 C C . GLN A 1 156 ? -19.809 -10.616 -0.816 1.00 97.06 156 GLN A C 1
ATOM 1193 O O . GLN A 1 156 ? -19.467 -10.434 -1.980 1.00 97.06 156 GLN A O 1
ATOM 1198 N N . TYR A 1 157 ? -20.680 -11.584 -0.495 1.00 91.81 157 TYR A N 1
ATOM 1199 C CA . TYR A 1 157 ? -21.164 -12.520 -1.528 1.00 91.81 157 TYR A CA 1
ATOM 1200 C C . TYR A 1 157 ? -21.901 -11.794 -2.662 1.00 91.81 157 TYR A C 1
ATOM 1202 O O . TYR A 1 157 ? -21.858 -12.248 -3.803 1.00 91.81 157 TYR A O 1
ATOM 1210 N N . LYS A 1 158 ? -22.581 -10.676 -2.362 1.00 92.56 158 LYS A N 1
ATOM 1211 C CA . LYS A 1 158 ? -23.281 -9.858 -3.364 1.00 92.56 158 LYS A CA 1
ATOM 1212 C C . LYS A 1 158 ? -22.320 -9.141 -4.309 1.00 92.56 158 LYS A C 1
ATOM 1214 O O . LYS A 1 158 ? -22.706 -8.849 -5.433 1.00 92.56 158 LYS A O 1
ATOM 1219 N N . ARG A 1 159 ? -21.093 -8.876 -3.854 1.00 93.75 159 ARG A N 1
ATOM 1220 C CA . ARG A 1 159 ? -20.030 -8.211 -4.619 1.00 93.75 159 ARG A CA 1
ATOM 1221 C C . ARG A 1 159 ? -19.141 -9.183 -5.390 1.00 93.75 159 ARG A C 1
ATOM 1223 O O . ARG A 1 159 ? -18.194 -8.744 -6.034 1.00 93.75 159 ARG A O 1
ATOM 1230 N N . TRP A 1 160 ? -19.414 -10.487 -5.323 1.00 95.50 160 TRP A N 1
ATOM 1231 C CA . TRP A 1 160 ? -18.687 -11.468 -6.121 1.00 95.50 160 TRP A CA 1
ATOM 1232 C C . TRP A 1 160 ? -18.877 -11.177 -7.613 1.00 95.50 160 TRP A C 1
ATOM 1234 O O . TRP A 1 160 ? -19.982 -11.311 -8.143 1.00 95.50 160 TRP A O 1
ATOM 1244 N N . ASP A 1 161 ? -17.800 -10.782 -8.284 1.00 93.56 161 ASP A N 1
ATOM 1245 C CA . ASP A 1 161 ? -17.851 -10.277 -9.650 1.00 93.56 161 ASP A CA 1
ATOM 1246 C C . ASP A 1 161 ? -17.704 -11.418 -10.661 1.00 93.56 161 ASP A C 1
ATOM 1248 O O . ASP A 1 161 ? -16.604 -11.886 -10.942 1.00 93.56 161 ASP A O 1
ATOM 1252 N N . GLU A 1 162 ? -18.831 -11.851 -11.226 1.00 93.06 162 GLU A N 1
ATOM 1253 C CA . GLU A 1 162 ? -18.891 -12.873 -12.283 1.00 93.06 162 GLU A CA 1
ATOM 1254 C C . GLU A 1 162 ? -18.545 -12.335 -13.683 1.00 93.06 162 GLU A C 1
ATOM 1256 O O . GLU A 1 162 ? -18.500 -13.109 -14.640 1.00 93.06 162 GLU A O 1
ATOM 1261 N N . THR A 1 163 ? -18.363 -11.020 -13.844 1.00 92.88 163 THR A N 1
ATOM 1262 C CA . THR A 1 163 ? -18.235 -10.392 -15.169 1.00 92.88 163 THR A CA 1
ATOM 1263 C C . THR A 1 163 ? -16.803 -10.407 -15.689 1.00 92.88 163 THR A C 1
ATOM 1265 O O . THR A 1 163 ? -16.596 -10.614 -16.885 1.00 92.88 163 THR A O 1
ATOM 1268 N N . THR A 1 164 ? -15.814 -10.274 -14.802 1.00 93.75 164 THR A N 1
ATOM 1269 C CA . THR A 1 164 ? -14.390 -10.328 -15.153 1.00 93.75 164 THR A CA 1
ATOM 1270 C C . THR A 1 164 ? -13.688 -11.474 -14.433 1.00 93.75 164 THR A C 1
ATOM 1272 O O . THR A 1 164 ? -14.052 -11.869 -13.325 1.00 93.75 164 THR A O 1
ATOM 1275 N N . CYS A 1 165 ? -12.671 -12.049 -15.076 1.00 94.12 165 CYS A N 1
ATOM 1276 C CA . CYS A 1 165 ? -11.804 -13.082 -14.493 1.00 94.12 165 CYS A CA 1
ATOM 1277 C C . CYS A 1 165 ? -12.514 -14.341 -13.959 1.00 94.12 165 CYS A C 1
ATOM 1279 O O . CYS A 1 165 ? -11.977 -15.048 -13.107 1.00 94.12 165 CYS A O 1
ATOM 1281 N N . GLY A 1 166 ? -13.725 -14.632 -14.449 1.00 93.56 166 GLY A N 1
ATOM 1282 C CA . GLY A 1 166 ? -14.494 -15.819 -14.064 1.00 93.56 166 GLY A CA 1
ATOM 1283 C C . GLY A 1 166 ? -14.935 -15.848 -12.596 1.00 93.56 166 GLY A C 1
ATOM 1284 O O . GLY A 1 166 ? -15.190 -16.934 -12.076 1.00 93.56 166 GLY A O 1
ATOM 1285 N N . GLY A 1 167 ? -14.980 -14.694 -11.923 1.00 95.94 167 GLY A N 1
ATOM 1286 C CA . GLY A 1 167 ? -15.323 -14.585 -10.508 1.00 95.94 167 GLY A CA 1
ATOM 1287 C C . GLY A 1 167 ? -14.396 -13.648 -9.731 1.00 95.94 167 GLY A C 1
ATOM 1288 O O . GLY A 1 167 ? -13.608 -12.885 -10.295 1.00 95.94 167 GLY A O 1
ATOM 1289 N N . GLY A 1 168 ? -14.459 -13.774 -8.410 1.00 97.50 168 GLY A N 1
ATOM 1290 C CA . GLY A 1 168 ? -13.571 -13.116 -7.462 1.00 97.50 168 GLY A CA 1
ATOM 1291 C C . GLY A 1 168 ? -14.123 -11.803 -6.933 1.00 97.50 168 GLY A C 1
ATOM 1292 O O . GLY A 1 168 ? -14.855 -11.082 -7.611 1.00 97.50 168 GLY A O 1
ATOM 1293 N N . LEU A 1 169 ? -13.739 -11.484 -5.703 1.00 98.06 169 LEU A N 1
ATOM 1294 C CA . LEU A 1 169 ? -13.852 -10.143 -5.155 1.00 98.06 169 LEU A CA 1
ATOM 1295 C C . LEU A 1 169 ? -12.707 -9.277 -5.677 1.00 98.06 169 LEU A C 1
ATOM 1297 O O . LEU A 1 169 ? -11.561 -9.725 -5.781 1.00 98.06 169 LEU A O 1
ATOM 1301 N N . ARG A 1 170 ? -13.038 -8.020 -5.962 1.00 97.31 170 ARG A N 1
ATOM 1302 C CA . ARG A 1 170 ? -12.068 -6.931 -6.087 1.00 97.31 170 ARG A CA 1
ATOM 1303 C C . ARG A 1 170 ? -11.490 -6.604 -4.714 1.00 97.31 170 ARG A C 1
ATOM 1305 O O . ARG A 1 170 ? -12.097 -6.925 -3.691 1.00 97.31 170 ARG A O 1
ATOM 1312 N N . TRP A 1 171 ? -10.339 -5.951 -4.699 1.00 96.56 171 TRP A N 1
ATOM 1313 C CA . TRP A 1 171 ? -9.744 -5.425 -3.483 1.00 96.56 171 TRP A CA 1
ATOM 1314 C C . TRP A 1 171 ? -10.678 -4.388 -2.861 1.00 96.56 171 TRP A C 1
ATOM 1316 O O . TRP A 1 171 ? -11.207 -4.602 -1.773 1.00 96.56 171 TRP A O 1
ATOM 1326 N N . GLN A 1 172 ? -10.976 -3.321 -3.598 1.00 94.56 172 GLN A N 1
ATOM 1327 C CA . GLN A 1 172 ? -11.809 -2.234 -3.096 1.00 94.56 172 GLN A CA 1
ATOM 1328 C C . GLN A 1 172 ? -13.312 -2.539 -3.168 1.00 94.56 172 GLN A C 1
ATOM 1330 O O . GLN A 1 172 ? -13.781 -3.252 -4.059 1.00 94.56 172 GLN A O 1
ATOM 1335 N N . ILE A 1 173 ? -14.084 -1.980 -2.226 1.00 93.06 173 ILE A N 1
ATOM 1336 C CA . ILE A 1 173 ? -15.555 -2.054 -2.244 1.00 93.06 173 ILE A CA 1
ATOM 1337 C C . ILE A 1 173 ? -16.153 -0.988 -3.166 1.00 93.06 173 ILE A C 1
ATOM 1339 O O . ILE A 1 173 ? -17.094 -1.280 -3.905 1.00 93.06 173 ILE A O 1
ATOM 1343 N N . TYR A 1 174 ? -15.626 0.234 -3.102 1.00 86.00 174 TYR A N 1
ATOM 1344 C CA . TYR A 1 174 ? -16.135 1.384 -3.842 1.00 86.00 174 TYR A CA 1
ATOM 1345 C C . TYR A 1 174 ? -15.352 1.595 -5.136 1.00 86.00 174 TYR A C 1
ATOM 1347 O O . TYR A 1 174 ? -14.129 1.470 -5.147 1.00 86.00 174 TYR A O 1
ATOM 1355 N N . THR A 1 175 ? -16.058 1.945 -6.213 1.00 84.62 175 THR A N 1
ATOM 1356 C CA . THR A 1 175 ? -15.483 2.113 -7.560 1.00 84.62 175 THR A CA 1
ATOM 1357 C C . THR A 1 175 ? -14.465 3.247 -7.644 1.00 84.62 175 THR A C 1
ATOM 1359 O O . THR A 1 175 ? -13.548 3.164 -8.448 1.00 84.62 175 THR A O 1
ATOM 1362 N N . PHE A 1 176 ? -14.605 4.273 -6.799 1.00 80.12 176 PHE A N 1
ATOM 1363 C CA . PHE A 1 176 ? -13.709 5.433 -6.740 1.00 80.12 176 PHE A CA 1
ATOM 1364 C C . PHE A 1 176 ? -12.422 5.187 -5.934 1.00 80.12 176 PHE A C 1
ATOM 1366 O O . PHE A 1 176 ? -11.593 6.086 -5.825 1.00 80.12 176 PHE A O 1
ATOM 1373 N N . ASN A 1 177 ? -12.256 4.017 -5.306 1.00 75.25 177 ASN A N 1
ATOM 1374 C CA . ASN A 1 177 ? -11.029 3.710 -4.573 1.00 75.25 177 ASN A CA 1
ATOM 1375 C C . ASN A 1 177 ? -9.980 3.107 -5.513 1.00 75.25 177 ASN A C 1
ATOM 1377 O O . ASN A 1 177 ? -10.254 2.168 -6.266 1.00 75.25 177 ASN A O 1
ATOM 1381 N N . ASN A 1 178 ? -8.741 3.574 -5.378 1.00 74.88 178 ASN A N 1
ATOM 1382 C CA . ASN A 1 178 ? -7.603 3.026 -6.107 1.00 74.88 178 ASN A CA 1
ATOM 1383 C C . ASN A 1 178 ? -7.416 1.536 -5.808 1.00 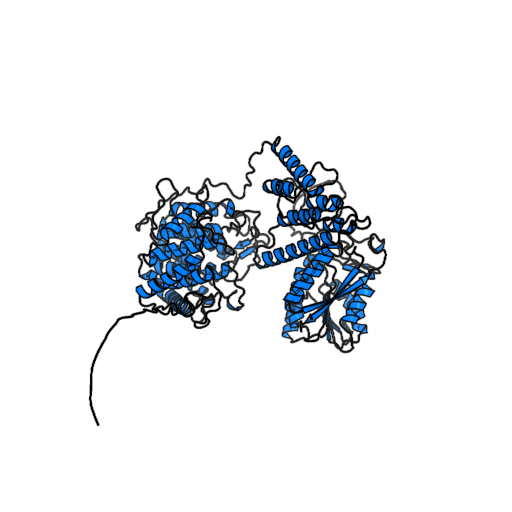74.88 178 ASN A C 1
ATOM 1385 O O . ASN A 1 178 ? -7.470 1.098 -4.658 1.00 74.88 178 ASN A O 1
ATOM 1389 N N . GLY A 1 179 ? -7.213 0.750 -6.866 1.00 81.31 179 GLY A N 1
ATOM 1390 C CA . GLY A 1 179 ? -7.159 -0.706 -6.779 1.00 81.31 179 GLY A CA 1
ATOM 1391 C C . GLY A 1 179 ? -8.519 -1.403 -6.885 1.00 81.31 179 GLY A C 1
ATOM 1392 O O . GLY A 1 179 ? -8.590 -2.610 -6.668 1.00 81.31 179 GLY A O 1
ATOM 1393 N N . TYR A 1 180 ? -9.603 -0.709 -7.256 1.00 88.44 180 TYR A N 1
ATOM 1394 C CA . TYR A 1 180 ? -10.887 -1.360 -7.564 1.00 88.44 180 TYR A CA 1
ATOM 1395 C C . TYR A 1 180 ? -10.793 -2.370 -8.720 1.00 88.44 180 TYR A C 1
ATOM 1397 O O . TYR A 1 180 ? -11.459 -3.403 -8.716 1.00 88.44 180 TYR A O 1
ATOM 1405 N N . ASN A 1 181 ? -9.928 -2.134 -9.701 1.00 88.88 181 ASN A N 1
ATOM 1406 C CA . ASN A 1 181 ? -9.604 -3.099 -10.756 1.00 88.88 181 ASN A CA 1
ATOM 1407 C C . ASN A 1 181 ? -8.743 -4.285 -10.282 1.00 88.88 181 ASN A C 1
ATOM 1409 O O . ASN A 1 181 ? -8.674 -5.322 -10.943 1.00 88.88 181 ASN A O 1
ATOM 1413 N N . TYR A 1 182 ? -8.104 -4.176 -9.119 1.00 93.56 182 TYR A N 1
ATOM 1414 C CA . TYR A 1 182 ? -7.226 -5.214 -8.603 1.00 93.56 182 TYR A CA 1
ATOM 1415 C C . TYR A 1 182 ? -8.032 -6.297 -7.879 1.00 93.56 182 TYR A C 1
ATOM 1417 O O . TYR A 1 182 ? -8.707 -6.031 -6.888 1.00 93.56 182 TYR A O 1
ATOM 1425 N N . LYS A 1 183 ? -7.965 -7.545 -8.345 1.00 97.88 183 LYS A N 1
ATOM 1426 C CA . LYS A 1 183 ? -8.487 -8.725 -7.641 1.00 97.88 183 LYS A CA 1
ATOM 1427 C C . LYS A 1 183 ? -7.337 -9.386 -6.891 1.00 97.88 183 LYS A C 1
ATOM 1429 O O . LYS A 1 183 ? -6.460 -9.997 -7.501 1.00 97.88 183 LYS A O 1
ATOM 1434 N N . ASN A 1 184 ? -7.331 -9.244 -5.568 1.00 97.31 184 ASN A N 1
ATOM 1435 C CA . ASN A 1 184 ? -6.235 -9.712 -4.722 1.00 97.31 184 ASN A CA 1
ATOM 1436 C C . ASN A 1 184 ? -6.595 -10.959 -3.905 1.00 97.31 184 ASN A C 1
ATOM 1438 O O . ASN A 1 184 ? -7.763 -11.265 -3.645 1.00 97.31 184 ASN A O 1
ATOM 1442 N N . THR A 1 185 ? -5.561 -11.689 -3.502 1.00 98.69 185 THR A N 1
ATOM 1443 C CA . THR A 1 185 ? -5.682 -12.929 -2.728 1.00 98.69 185 THR A CA 1
ATOM 1444 C C . THR A 1 185 ? -6.199 -12.672 -1.321 1.00 98.69 185 THR A C 1
ATOM 1446 O O . THR A 1 185 ? -6.941 -13.487 -0.784 1.00 98.69 185 THR A O 1
ATOM 1449 N N . ILE A 1 186 ? -5.867 -11.535 -0.704 1.00 98.69 186 ILE A N 1
ATOM 1450 C CA . ILE A 1 186 ? -6.295 -11.283 0.673 1.00 98.69 186 ILE A CA 1
ATOM 1451 C C . ILE A 1 186 ? -7.808 -11.065 0.781 1.00 98.69 186 ILE A C 1
ATOM 1453 O O . ILE A 1 186 ? -8.429 -11.640 1.672 1.00 98.69 186 ILE A O 1
ATOM 1457 N N . SER A 1 187 ? -8.438 -10.330 -0.143 1.00 98.69 187 SER A N 1
ATOM 1458 C CA . SER A 1 187 ? -9.895 -10.111 -0.121 1.00 98.69 187 SER A CA 1
ATOM 1459 C C . SER A 1 187 ? -10.662 -11.418 -0.310 1.00 98.69 187 SER A C 1
ATOM 1461 O O . SER A 1 187 ? -11.631 -11.701 0.400 1.00 98.69 187 SER A O 1
ATOM 1463 N N . ASN A 1 188 ? -10.196 -12.249 -1.243 1.00 98.81 188 ASN A N 1
ATOM 1464 C CA . ASN A 1 188 ? -10.804 -13.539 -1.552 1.00 98.81 188 ASN A CA 1
ATOM 1465 C C . ASN A 1 188 ? -10.536 -14.576 -0.451 1.00 98.81 188 ASN A C 1
ATOM 1467 O O . ASN A 1 188 ? -11.463 -15.275 -0.032 1.00 98.81 188 ASN A O 1
ATOM 1471 N N . GLY A 1 189 ? -9.331 -14.592 0.113 1.00 98.81 189 GLY A N 1
ATOM 1472 C CA . GLY A 1 189 ? -8.966 -15.429 1.250 1.00 98.81 189 GLY A CA 1
ATOM 1473 C C . GLY A 1 189 ? -9.702 -15.076 2.535 1.00 98.81 189 GLY A C 1
ATOM 1474 O O . GLY A 1 189 ? -10.132 -15.967 3.270 1.00 98.81 189 GLY A O 1
ATOM 1475 N N . CYS A 1 190 ? -9.932 -13.789 2.780 1.00 98.81 190 CYS A N 1
ATOM 1476 C CA . CYS A 1 190 ? -10.803 -13.289 3.838 1.00 98.81 190 CYS A CA 1
ATOM 1477 C C . CYS A 1 190 ? -12.233 -13.823 3.701 1.00 98.81 190 CYS A C 1
ATOM 1479 O O . CYS A 1 190 ? -12.773 -14.414 4.643 1.00 98.81 190 CYS A O 1
ATOM 1481 N N . PHE A 1 191 ? -12.825 -13.674 2.515 1.00 98.88 191 PHE A N 1
ATOM 1482 C CA . PHE A 1 191 ? -14.163 -14.181 2.224 1.00 98.88 191 PHE A CA 1
ATOM 1483 C C . PHE A 1 191 ? -14.242 -15.708 2.383 1.00 98.88 191 PHE A C 1
ATOM 1485 O O . PHE A 1 191 ? -15.138 -16.217 3.064 1.00 98.88 191 PHE A O 1
ATOM 1492 N N . PHE A 1 192 ? -13.259 -16.438 1.846 1.00 98.94 192 PHE A N 1
ATOM 1493 C CA . PHE A 1 192 ? -13.109 -17.883 2.020 1.00 98.94 192 PHE A CA 1
ATOM 1494 C C . PHE A 1 192 ? -13.041 -18.285 3.501 1.00 98.94 192 PHE A C 1
ATOM 1496 O O . PHE A 1 192 ? -13.758 -19.189 3.937 1.00 98.94 192 PHE A O 1
ATOM 1503 N N . ASN A 1 193 ? -12.208 -17.607 4.295 1.00 98.88 193 ASN A N 1
ATOM 1504 C CA . ASN A 1 193 ? -12.011 -17.902 5.712 1.00 98.88 193 ASN A CA 1
ATOM 1505 C C . ASN A 1 193 ? -13.288 -17.673 6.527 1.00 98.88 193 ASN A C 1
ATOM 1507 O O . ASN A 1 193 ? -13.672 -18.539 7.318 1.00 98.88 193 ASN A O 1
ATOM 1511 N N . ILE A 1 194 ? -13.976 -16.549 6.302 1.00 98.88 194 ILE A N 1
ATOM 1512 C CA . ILE A 1 194 ? -15.256 -16.245 6.952 1.00 98.88 194 ILE A CA 1
ATOM 1513 C C . ILE A 1 194 ? -16.303 -17.295 6.568 1.00 98.88 194 ILE A C 1
ATOM 1515 O O . ILE A 1 194 ? -16.957 -17.845 7.456 1.00 98.88 194 ILE A O 1
ATOM 1519 N N . ALA A 1 195 ? -16.430 -17.632 5.282 1.00 98.88 195 ALA A N 1
ATOM 1520 C CA . ALA A 1 195 ? -17.360 -18.653 4.807 1.00 98.88 195 ALA A CA 1
ATOM 1521 C C . ALA A 1 195 ? -17.081 -20.020 5.465 1.00 98.88 195 ALA A C 1
ATOM 1523 O O . ALA A 1 195 ? -17.963 -20.617 6.083 1.00 98.88 195 ALA A O 1
ATOM 1524 N N . ALA A 1 196 ? -15.832 -20.483 5.445 1.00 98.94 196 ALA A N 1
ATOM 1525 C CA . ALA A 1 196 ? -15.436 -21.753 6.050 1.00 98.94 196 ALA A CA 1
ATOM 1526 C C . ALA A 1 196 ? -15.687 -21.803 7.569 1.00 98.94 196 ALA A C 1
ATOM 1528 O O . ALA A 1 196 ? -16.174 -22.805 8.104 1.00 98.94 196 ALA A O 1
ATOM 1529 N N . ARG A 1 197 ? -15.393 -20.714 8.288 1.00 98.88 197 ARG A N 1
ATOM 1530 C CA . ARG A 1 197 ? -15.621 -20.621 9.739 1.00 98.88 197 ARG A CA 1
ATOM 1531 C C . ARG A 1 197 ? -17.104 -20.505 10.087 1.00 98.88 197 ARG A C 1
ATOM 1533 O O . ARG A 1 197 ? -17.536 -21.130 11.055 1.00 98.88 197 ARG A O 1
ATOM 1540 N N . LEU A 1 198 ? -17.909 -19.795 9.293 1.00 98.88 198 LEU A N 1
ATOM 1541 C CA . LEU A 1 198 ? -19.369 -19.779 9.437 1.00 98.88 198 LEU A CA 1
ATOM 1542 C C . LEU A 1 198 ? -19.971 -21.162 9.166 1.00 98.88 198 LEU A C 1
ATOM 1544 O O . LEU A 1 198 ? -20.845 -21.594 9.921 1.00 98.88 198 LEU A O 1
ATOM 1548 N N . TYR A 1 199 ? -19.468 -21.895 8.166 1.00 98.69 199 TYR A N 1
ATOM 1549 C CA . TYR A 1 199 ? -19.853 -23.288 7.933 1.00 98.69 199 TYR A CA 1
ATOM 1550 C C . TYR A 1 199 ? -19.542 -24.161 9.151 1.00 98.69 199 TYR A C 1
ATOM 1552 O O . TYR A 1 199 ? -20.427 -24.853 9.651 1.00 98.69 199 TYR A O 1
ATOM 1560 N N . LYS A 1 200 ? -18.328 -24.059 9.703 1.00 98.44 200 LYS A N 1
ATOM 1561 C CA . LYS A 1 200 ? -17.953 -24.745 10.947 1.00 98.44 200 LYS A CA 1
ATOM 1562 C C . LYS A 1 200 ? -18.835 -24.360 12.133 1.00 98.44 200 LYS A C 1
ATOM 1564 O O . LYS A 1 200 ? -19.168 -25.221 12.944 1.00 98.44 200 LYS A O 1
ATOM 1569 N N . TYR A 1 201 ? -19.206 -23.090 12.263 1.00 98.62 201 TYR A N 1
ATOM 1570 C CA . TYR A 1 201 ? -19.999 -22.623 13.396 1.00 98.62 201 TYR A CA 1
ATOM 1571 C C . TYR A 1 201 ? -21.465 -23.068 13.321 1.00 98.62 201 TYR A C 1
ATOM 1573 O O . TYR A 1 201 ? -22.055 -23.389 14.354 1.00 98.62 201 TYR A O 1
ATOM 1581 N N . LEU A 1 202 ? -22.061 -23.032 12.123 1.00 98.06 202 LEU A N 1
ATOM 1582 C CA . LEU A 1 202 ? -23.509 -23.149 11.909 1.00 98.06 202 LEU A CA 1
ATOM 1583 C C . LEU A 1 202 ? -23.951 -24.451 11.230 1.00 98.06 202 LEU A C 1
ATOM 1585 O O . LEU A 1 202 ? -25.140 -24.766 11.283 1.00 98.06 202 LEU A O 1
ATOM 1589 N N . GLY A 1 203 ? -23.046 -25.156 10.548 1.00 95.75 203 GLY A N 1
ATOM 1590 C CA . GLY A 1 203 ? -23.360 -26.331 9.730 1.00 95.75 203 GLY A CA 1
ATOM 1591 C C . GLY A 1 203 ? -24.245 -26.029 8.514 1.00 95.75 203 GLY A C 1
ATOM 1592 O O . GLY A 1 203 ? -24.980 -26.905 8.073 1.00 95.75 203 GLY A O 1
ATOM 1593 N N . ASN A 1 204 ? -24.243 -24.788 8.010 1.00 95.50 204 ASN A N 1
ATOM 1594 C CA . ASN A 1 204 ? -25.054 -24.381 6.858 1.00 95.50 204 ASN A CA 1
ATOM 1595 C C . ASN A 1 204 ? -24.255 -24.495 5.551 1.00 95.50 204 ASN A C 1
ATOM 1597 O O . ASN A 1 204 ? -23.319 -23.724 5.336 1.00 95.50 204 ASN A O 1
ATOM 1601 N N . ASP A 1 205 ? -24.673 -25.414 4.679 1.00 96.31 205 ASP A N 1
ATOM 1602 C CA . ASP A 1 205 ? -23.992 -25.762 3.426 1.00 96.31 205 ASP A CA 1
ATOM 1603 C C . ASP A 1 205 ? -23.811 -24.580 2.461 1.00 96.31 205 ASP A C 1
ATOM 1605 O O . ASP A 1 205 ? -22.834 -24.561 1.723 1.00 96.31 205 ASP A O 1
ATOM 1609 N N . THR A 1 206 ? -24.646 -23.533 2.518 1.00 96.12 206 THR A N 1
ATOM 1610 C CA . THR A 1 206 ? -24.436 -22.330 1.688 1.00 96.12 206 THR A CA 1
ATOM 1611 C C . THR A 1 206 ? -23.062 -21.702 1.926 1.00 96.12 206 THR A C 1
ATOM 1613 O O . THR A 1 206 ? -22.411 -21.263 0.982 1.00 96.12 206 THR A O 1
ATOM 1616 N N . TYR A 1 207 ? -22.590 -21.678 3.173 1.00 98.38 207 TYR A N 1
ATOM 1617 C CA . TYR A 1 207 ? -21.257 -21.159 3.469 1.00 98.38 207 TYR A CA 1
ATOM 1618 C C . TYR A 1 207 ? -20.153 -22.087 2.939 1.00 98.38 207 TYR A C 1
ATOM 1620 O O . TYR A 1 207 ? -19.124 -21.604 2.477 1.00 98.38 207 TYR A O 1
ATOM 1628 N N . ALA A 1 208 ? -20.374 -23.406 2.955 1.00 98.31 208 ALA A N 1
ATOM 1629 C CA . ALA A 1 208 ? -19.440 -24.373 2.382 1.00 98.31 208 ALA A CA 1
ATOM 1630 C C . ALA A 1 208 ? -19.326 -24.224 0.859 1.00 98.31 208 ALA A C 1
ATOM 1632 O O . ALA A 1 208 ? -18.216 -24.241 0.333 1.00 98.31 208 ALA A O 1
ATOM 1633 N N . ASP A 1 209 ? -20.453 -24.032 0.169 1.00 98.25 209 ASP A N 1
ATOM 1634 C CA . ASP A 1 209 ? -20.498 -23.852 -1.284 1.00 98.25 209 ASP A CA 1
ATOM 1635 C C . ASP A 1 209 ? -19.707 -22.610 -1.717 1.00 98.25 209 ASP A C 1
ATOM 1637 O O . ASP A 1 209 ? -18.920 -22.663 -2.662 1.00 98.25 209 ASP A O 1
ATOM 1641 N N . TRP A 1 210 ? -19.861 -21.497 -0.992 1.00 98.50 210 TRP A N 1
ATOM 1642 C CA . TRP A 1 210 ? -19.100 -20.274 -1.258 1.00 98.50 210 TRP A CA 1
ATOM 1643 C C . TRP A 1 210 ? -17.619 -20.400 -0.898 1.00 98.50 210 TRP A C 1
ATOM 1645 O O . TRP A 1 210 ? -16.779 -19.877 -1.629 1.00 98.50 210 TRP A O 1
ATOM 1655 N N . ALA A 1 211 ? -17.281 -21.129 0.169 1.00 98.69 211 ALA A N 1
ATOM 1656 C CA . ALA A 1 211 ? -15.890 -21.412 0.506 1.00 98.69 211 ALA A CA 1
ATOM 1657 C C . ALA A 1 211 ? -15.202 -22.261 -0.583 1.00 98.69 211 ALA A C 1
ATOM 1659 O O . ALA A 1 211 ? -14.081 -21.967 -0.989 1.00 98.69 211 ALA A O 1
ATOM 1660 N N . GLU A 1 212 ? -15.877 -23.293 -1.098 1.00 98.50 212 GLU A N 1
ATOM 1661 C CA . GLU A 1 212 ? -15.375 -24.095 -2.223 1.00 98.50 212 GLU A CA 1
ATOM 1662 C C . GLU A 1 212 ? -15.226 -23.252 -3.493 1.00 98.50 212 GLU A C 1
ATOM 1664 O O . GLU A 1 212 ? -14.200 -23.333 -4.165 1.00 98.50 212 GLU A O 1
ATOM 1669 N N . LYS A 1 213 ? -16.209 -22.395 -3.790 1.00 98.38 213 LYS A N 1
ATOM 1670 C CA . LYS A 1 213 ? -16.169 -21.504 -4.952 1.00 98.38 213 LYS A CA 1
ATOM 1671 C C . LYS A 1 213 ? -14.993 -20.528 -4.901 1.00 98.38 213 LYS A C 1
ATOM 1673 O O . LYS A 1 213 ? -14.311 -20.375 -5.909 1.00 98.38 213 LYS A O 1
ATOM 1678 N N . ALA A 1 214 ? -14.748 -19.895 -3.753 1.00 98.56 214 ALA A N 1
ATOM 1679 C CA . ALA A 1 214 ? -13.628 -18.972 -3.587 1.00 98.56 214 ALA A CA 1
ATOM 1680 C C . ALA A 1 214 ? -12.279 -19.686 -3.762 1.00 98.56 214 ALA A C 1
ATOM 1682 O O . ALA A 1 214 ? -11.442 -19.234 -4.539 1.00 98.56 214 ALA A O 1
ATOM 1683 N N . TRP A 1 215 ? -12.119 -20.854 -3.128 1.00 98.56 215 TRP A N 1
ATOM 1684 C CA . TRP A 1 215 ? -10.922 -21.685 -3.268 1.00 98.56 215 TRP A CA 1
ATOM 1685 C C . TRP A 1 215 ? -10.654 -22.085 -4.724 1.00 98.56 215 TRP A C 1
ATOM 1687 O O . TRP A 1 215 ? -9.531 -21.988 -5.221 1.00 98.56 215 TRP A O 1
ATOM 1697 N N . ASP A 1 216 ? -11.680 -22.600 -5.405 1.00 98.31 216 ASP A N 1
ATOM 1698 C CA . ASP A 1 216 ? -11.542 -23.088 -6.774 1.00 98.31 216 ASP A CA 1
ATOM 1699 C C . ASP A 1 216 ? -11.297 -21.922 -7.751 1.00 98.31 216 ASP A C 1
ATOM 1701 O O . ASP A 1 216 ? -10.533 -22.084 -8.707 1.00 98.31 216 ASP A O 1
ATOM 1705 N N . TRP A 1 217 ? -11.869 -20.740 -7.486 1.00 98.38 217 TRP A N 1
ATOM 1706 C CA . TRP A 1 217 ? -11.611 -19.530 -8.266 1.00 98.38 217 TRP A CA 1
ATOM 1707 C C . TRP A 1 217 ? -10.150 -19.082 -8.165 1.00 98.38 217 TRP A C 1
ATOM 1709 O O . TRP A 1 217 ? -9.508 -18.943 -9.206 1.00 98.38 217 TRP A O 1
ATOM 1719 N N . GLU A 1 218 ? -9.593 -18.939 -6.957 1.00 98.06 218 GLU A N 1
ATOM 1720 C CA . GLU A 1 218 ? -8.198 -18.503 -6.771 1.00 98.06 218 GLU A CA 1
ATOM 1721 C C . GLU A 1 218 ? -7.188 -19.431 -7.456 1.00 98.06 218 GLU A C 1
ATOM 1723 O O . GLU A 1 218 ? -6.221 -18.966 -8.067 1.00 98.06 218 GLU A O 1
ATOM 1728 N N . LEU A 1 219 ? -7.435 -20.747 -7.405 1.00 97.44 219 LEU A N 1
ATOM 1729 C CA . LEU A 1 219 ? -6.646 -21.727 -8.154 1.00 97.44 219 LEU A CA 1
ATOM 1730 C C . LEU A 1 219 ? -6.770 -21.507 -9.666 1.00 97.44 219 LEU A C 1
ATOM 1732 O O . LEU A 1 219 ? -5.785 -21.603 -10.393 1.00 97.44 219 LEU A O 1
ATOM 1736 N N . SER A 1 220 ? -7.990 -21.255 -10.148 1.00 97.19 220 SER A N 1
ATOM 1737 C CA . SER A 1 220 ? -8.271 -21.129 -11.579 1.00 97.19 220 SER A CA 1
ATOM 1738 C C . SER A 1 220 ? -7.686 -19.863 -12.201 1.00 97.19 220 SER A C 1
ATOM 1740 O O . SER A 1 220 ? -7.222 -19.918 -13.339 1.00 97.19 220 SER A O 1
ATOM 1742 N N . VAL A 1 221 ? -7.671 -18.752 -11.457 1.00 97.06 221 VAL A N 1
ATOM 1743 C CA . VAL A 1 221 ? -7.108 -17.477 -11.919 1.00 97.06 221 VAL A CA 1
ATOM 1744 C C . VAL A 1 221 ? -5.581 -17.436 -11.764 1.00 97.06 221 VAL A C 1
ATOM 1746 O O . VAL A 1 221 ? -4.922 -16.595 -12.361 1.00 97.06 221 VAL A O 1
ATOM 1749 N N . GLY A 1 222 ? -4.995 -18.380 -11.019 1.00 96.94 222 GLY A N 1
ATOM 1750 C CA . GLY A 1 222 ? -3.546 -18.495 -10.845 1.00 96.94 222 GLY A CA 1
ATOM 1751 C C . GLY A 1 222 ? -2.980 -17.690 -9.676 1.00 96.94 222 GLY A C 1
ATOM 1752 O O . GLY A 1 222 ? -1.762 -17.572 -9.569 1.00 96.94 222 GLY A O 1
ATOM 1753 N N . LEU A 1 223 ? -3.832 -17.173 -8.784 1.00 97.50 223 LEU A N 1
ATOM 1754 C CA . LEU A 1 223 ? -3.411 -16.528 -7.534 1.00 97.50 223 LEU A CA 1
ATOM 1755 C C . LEU A 1 223 ? -2.923 -17.540 -6.492 1.00 97.50 223 LEU A C 1
ATOM 1757 O O . LEU A 1 223 ? -2.073 -17.219 -5.664 1.00 97.50 223 LEU A O 1
ATOM 1761 N N . MET A 1 224 ? -3.405 -18.780 -6.578 1.00 97.00 224 MET A N 1
ATOM 1762 C CA . MET A 1 224 ? -2.856 -19.921 -5.854 1.00 97.00 224 MET A CA 1
ATOM 1763 C C . MET A 1 224 ? -2.209 -20.897 -6.842 1.00 97.00 224 MET A C 1
ATOM 1765 O O . MET A 1 224 ? -2.847 -21.360 -7.790 1.00 97.00 224 MET A O 1
ATOM 1769 N N . SER A 1 225 ? -0.947 -21.253 -6.609 1.00 94.81 225 SER A N 1
ATOM 1770 C CA . SER A 1 225 ? -0.252 -22.259 -7.412 1.00 94.81 225 SER A CA 1
ATOM 1771 C C . SER A 1 225 ? -0.725 -23.686 -7.073 1.00 94.81 225 SER A C 1
ATOM 1773 O O . SER A 1 225 ? -1.212 -23.937 -5.966 1.00 94.81 225 SER A O 1
ATOM 1775 N N . PRO A 1 226 ? -0.533 -24.674 -7.971 1.00 93.75 226 PRO A N 1
ATOM 1776 C CA . PRO A 1 226 ? -0.819 -26.082 -7.668 1.00 93.75 226 PRO A CA 1
ATOM 1777 C C . PRO A 1 226 ? -0.051 -26.644 -6.460 1.00 93.75 226 PRO A C 1
ATOM 1779 O O . PRO A 1 226 ? -0.491 -27.629 -5.867 1.00 93.75 226 PRO A O 1
ATOM 1782 N N . ASP A 1 227 ? 1.070 -26.011 -6.101 1.00 93.50 227 ASP A N 1
ATOM 1783 C CA . ASP A 1 227 ? 1.917 -26.349 -4.955 1.00 93.50 227 ASP A CA 1
ATOM 1784 C C . ASP A 1 227 ? 1.610 -25.477 -3.717 1.00 93.50 227 ASP A C 1
ATOM 1786 O O . ASP A 1 227 ? 2.404 -25.423 -2.783 1.00 93.50 227 ASP A O 1
ATOM 1790 N N . TYR A 1 228 ? 0.439 -24.824 -3.681 1.00 97.25 228 TYR A N 1
ATOM 1791 C CA . TYR A 1 228 ? -0.075 -24.049 -2.540 1.00 97.25 228 TYR A CA 1
ATOM 1792 C C . TYR A 1 228 ? 0.771 -22.820 -2.163 1.00 97.25 228 TYR A C 1
ATOM 1794 O O . TYR A 1 228 ? 0.810 -22.413 -0.999 1.00 97.25 228 TYR A O 1
ATOM 1802 N N . HIS A 1 229 ? 1.420 -22.198 -3.151 1.00 96.75 229 HIS A N 1
ATOM 1803 C CA . HIS A 1 229 ? 1.963 -20.847 -3.008 1.00 96.75 229 HIS A CA 1
ATOM 1804 C C . HIS A 1 229 ? 0.886 -19.819 -3.348 1.00 96.75 229 HIS A C 1
ATOM 1806 O O . HIS A 1 229 ? 0.200 -19.964 -4.357 1.00 96.75 229 HIS A O 1
ATOM 1812 N N . TYR A 1 230 ? 0.758 -18.789 -2.514 1.00 97.81 230 TYR A N 1
ATOM 1813 C CA . TYR A 1 230 ? -0.242 -17.735 -2.666 1.00 97.81 230 TYR A CA 1
ATOM 1814 C C . TYR A 1 230 ? 0.434 -16.437 -3.090 1.00 97.81 230 TYR A C 1
ATOM 1816 O O . TYR A 1 230 ? 1.256 -15.893 -2.351 1.00 97.81 230 TYR A O 1
ATOM 1824 N N . TYR A 1 231 ? 0.085 -15.975 -4.282 1.00 97.44 231 TYR A N 1
ATOM 1825 C CA . TYR A 1 231 ? 0.548 -14.727 -4.876 1.00 97.44 231 TYR A CA 1
ATOM 1826 C C . TYR A 1 231 ? -0.360 -13.564 -4.460 1.00 97.44 231 TYR A C 1
ATOM 1828 O O . TYR A 1 231 ? -1.355 -13.777 -3.773 1.00 97.44 231 TYR A O 1
ATOM 1836 N N . ASP A 1 232 ? -0.008 -12.330 -4.797 1.00 95.31 232 ASP A N 1
ATOM 1837 C CA . ASP A 1 232 ? -0.637 -11.141 -4.213 1.00 95.31 232 ASP A CA 1
ATOM 1838 C C . ASP A 1 232 ? -1.984 -10.797 -4.862 1.00 95.31 232 ASP A C 1
ATOM 1840 O O . ASP A 1 232 ? -2.987 -10.607 -4.173 1.00 95.31 232 ASP A O 1
ATOM 1844 N N . GLY A 1 233 ? -2.033 -10.777 -6.191 1.00 95.06 233 GLY A N 1
ATOM 1845 C CA . GLY A 1 233 ? -3.224 -10.365 -6.921 1.00 95.06 233 GLY A CA 1
ATOM 1846 C C . GLY A 1 233 ? -2.995 -10.205 -8.416 1.00 95.06 233 GLY A C 1
ATOM 1847 O O . GLY A 1 233 ? -1.948 -10.569 -8.963 1.00 95.06 233 GLY A O 1
ATOM 1848 N N . THR A 1 234 ? -4.023 -9.705 -9.089 1.00 95.00 234 THR A N 1
ATOM 1849 C CA . THR A 1 234 ? -4.075 -9.552 -10.541 1.00 95.00 234 THR A CA 1
ATOM 1850 C C . THR A 1 234 ? -5.060 -8.450 -10.938 1.00 95.00 234 THR A C 1
ATOM 1852 O O . THR A 1 234 ? -5.938 -8.091 -10.158 1.00 95.00 234 THR A O 1
ATOM 1855 N N . ASP A 1 235 ? -4.912 -7.894 -12.138 1.00 90.00 235 ASP A N 1
ATOM 1856 C CA . ASP A 1 235 ? -5.722 -6.777 -12.631 1.00 90.00 235 ASP A CA 1
ATOM 1857 C C . ASP A 1 235 ? -6.797 -7.268 -13.604 1.00 90.00 235 ASP A C 1
ATOM 1859 O O . ASP A 1 235 ? -6.514 -7.942 -14.604 1.00 90.00 235 ASP A O 1
ATOM 1863 N N . ASP A 1 236 ? -8.045 -6.926 -13.317 1.00 89.56 236 ASP A N 1
ATOM 1864 C CA . ASP A 1 236 ? -9.176 -7.395 -14.095 1.00 89.56 236 ASP A CA 1
ATOM 1865 C C . ASP A 1 236 ? -9.314 -6.708 -15.463 1.00 89.56 236 ASP A C 1
ATOM 1867 O O . ASP A 1 236 ? -9.791 -7.340 -16.409 1.00 89.56 236 ASP A O 1
ATOM 1871 N N . THR A 1 237 ? -8.776 -5.494 -15.620 1.00 87.81 237 THR A N 1
ATOM 1872 C CA . THR A 1 237 ? -8.665 -4.800 -16.919 1.00 87.81 237 THR A CA 1
ATOM 1873 C C . THR A 1 237 ? -7.724 -5.531 -17.878 1.00 87.81 237 THR A C 1
ATOM 1875 O O . THR A 1 237 ? -7.842 -5.420 -19.098 1.00 87.81 237 THR A O 1
ATOM 1878 N N . GLN A 1 238 ? -6.827 -6.359 -17.336 1.00 88.31 238 GLN A N 1
ATOM 1879 C CA . GLN A 1 238 ? -5.896 -7.199 -18.087 1.00 88.31 238 GLN A CA 1
ATOM 1880 C C . GLN A 1 238 ? -6.393 -8.647 -18.204 1.00 88.31 238 GLN A C 1
ATOM 1882 O O . GLN A 1 238 ? -5.593 -9.563 -18.420 1.00 88.31 238 GLN A O 1
ATOM 1887 N N . ASN A 1 239 ? -7.702 -8.882 -18.039 1.00 86.56 239 ASN A N 1
ATOM 1888 C CA . ASN A 1 239 ? -8.316 -10.214 -17.979 1.00 86.56 239 ASN A CA 1
ATOM 1889 C C . ASN A 1 239 ? -7.661 -11.139 -16.939 1.00 86.56 239 ASN A C 1
ATOM 1891 O O . ASN A 1 239 ? -7.620 -12.356 -17.131 1.00 86.56 239 ASN A O 1
ATOM 1895 N N . CYS A 1 240 ? -7.103 -10.566 -15.872 1.00 91.12 240 CYS A N 1
ATOM 1896 C CA . CYS A 1 240 ? -6.338 -11.279 -14.859 1.00 91.12 240 CYS A CA 1
ATOM 1897 C C . CYS A 1 240 ? -5.176 -12.129 -15.417 1.00 91.12 240 CYS A C 1
ATOM 1899 O O . CYS A 1 240 ? -4.846 -13.194 -14.899 1.00 91.12 240 CYS A O 1
ATOM 1901 N N . SER A 1 241 ? -4.571 -11.686 -16.525 1.00 89.19 241 SER A N 1
ATOM 1902 C CA . SER A 1 241 ? -3.521 -12.442 -17.225 1.00 89.19 241 SER A CA 1
ATOM 1903 C C . SER A 1 241 ? -2.119 -12.251 -16.637 1.00 89.19 241 SER A C 1
ATOM 1905 O O . SER A 1 241 ? -1.240 -13.086 -16.862 1.00 89.19 241 SER A O 1
ATOM 1907 N N . SER A 1 242 ? -1.908 -11.172 -15.878 1.00 90.69 242 SER A N 1
ATOM 1908 C CA . SER A 1 242 ? -0.656 -10.868 -15.185 1.00 90.69 242 SER A CA 1
ATOM 1909 C C . SER A 1 242 ? -0.833 -11.060 -13.683 1.00 90.69 242 SER A C 1
ATOM 1911 O O . SER A 1 242 ? -1.721 -10.458 -13.079 1.00 90.69 242 SER A O 1
ATOM 1913 N N . ILE A 1 243 ? 0.006 -11.901 -13.081 1.00 93.50 243 ILE A N 1
ATOM 1914 C CA . ILE A 1 243 ? -0.040 -12.211 -11.649 1.00 93.50 243 ILE A CA 1
ATOM 1915 C C . ILE A 1 243 ? 1.107 -11.494 -10.939 1.00 93.50 243 ILE A C 1
ATOM 1917 O O . ILE A 1 243 ? 2.276 -11.645 -11.313 1.00 93.50 243 ILE A O 1
ATOM 1921 N N . ASN A 1 244 ? 0.790 -10.757 -9.878 1.00 90.81 244 ASN A N 1
ATOM 1922 C CA . ASN A 1 244 ? 1.787 -10.245 -8.951 1.00 90.81 244 ASN A CA 1
ATOM 1923 C C . ASN A 1 244 ? 2.263 -11.386 -8.041 1.00 90.81 244 ASN A C 1
ATOM 1925 O O . ASN A 1 244 ? 1.557 -11.794 -7.125 1.00 90.81 244 ASN A O 1
ATOM 1929 N N . HIS A 1 245 ? 3.468 -11.901 -8.287 1.00 95.44 245 HIS A N 1
ATOM 1930 C CA . HIS A 1 245 ? 4.002 -13.092 -7.614 1.00 95.44 245 HIS A CA 1
ATOM 1931 C C . HIS A 1 245 ? 4.614 -12.827 -6.227 1.00 95.44 245 HIS A C 1
ATOM 1933 O O . HIS A 1 245 ? 5.274 -13.714 -5.673 1.00 95.44 245 HIS A O 1
ATOM 1939 N N . ILE A 1 246 ? 4.434 -11.631 -5.659 1.00 91.62 246 ILE A N 1
ATOM 1940 C CA . ILE A 1 246 ? 4.843 -11.368 -4.278 1.00 91.62 246 ILE A CA 1
ATOM 1941 C C . ILE A 1 246 ? 4.069 -12.308 -3.345 1.00 91.62 246 ILE A C 1
ATOM 1943 O O . ILE A 1 246 ? 2.877 -12.549 -3.518 1.00 91.62 246 ILE A O 1
ATOM 1947 N N . GLN A 1 247 ? 4.779 -12.881 -2.376 1.00 96.62 247 GLN A N 1
ATOM 1948 C CA . GLN A 1 247 ? 4.218 -13.807 -1.401 1.00 96.62 247 GLN A CA 1
ATOM 1949 C C . GLN A 1 247 ? 4.277 -13.177 -0.016 1.00 96.62 247 GLN A C 1
ATOM 1951 O O . GLN A 1 247 ? 5.352 -12.788 0.445 1.00 96.62 247 GLN A O 1
ATOM 1956 N N . TRP A 1 248 ? 3.128 -13.153 0.650 1.00 97.69 248 TRP A N 1
ATOM 1957 C CA . TRP A 1 248 ? 2.949 -12.612 1.994 1.00 97.69 248 TRP A CA 1
ATOM 1958 C C . TRP A 1 248 ? 2.482 -13.705 2.950 1.00 97.69 248 TRP A C 1
ATOM 1960 O O . TRP A 1 248 ? 1.643 -14.537 2.583 1.00 97.69 248 TRP A O 1
ATOM 1970 N N . THR A 1 249 ? 2.971 -13.695 4.193 1.00 98.25 249 THR A N 1
ATOM 1971 C CA . THR A 1 249 ? 2.642 -14.759 5.162 1.00 98.25 249 THR A CA 1
ATOM 1972 C C . THR A 1 249 ? 1.140 -14.894 5.417 1.00 98.25 249 THR A C 1
ATOM 1974 O O . THR A 1 249 ? 0.618 -16.009 5.517 1.00 98.25 249 THR A O 1
ATOM 1977 N N . TYR A 1 250 ? 0.428 -13.767 5.486 1.00 98.19 250 TYR A N 1
ATOM 1978 C CA . TYR A 1 250 ? -0.998 -13.720 5.804 1.00 98.19 250 TYR A CA 1
ATOM 1979 C C . TYR A 1 250 ? -1.895 -14.364 4.732 1.00 98.19 250 TYR A C 1
ATOM 1981 O O . TYR A 1 250 ? -2.884 -14.997 5.099 1.00 98.19 250 TYR A O 1
ATOM 1989 N N . ASN A 1 251 ? -1.509 -14.325 3.449 1.00 98.69 251 ASN A N 1
ATOM 1990 C CA . ASN A 1 251 ? -2.252 -14.938 2.349 1.00 98.69 251 ASN A CA 1
ATOM 1991 C C . ASN A 1 251 ? -2.238 -16.458 2.506 1.00 98.69 251 ASN A C 1
ATOM 1993 O O . ASN A 1 251 ? -3.277 -17.101 2.438 1.00 98.69 251 ASN A O 1
ATOM 1997 N N . ALA A 1 252 ? -1.090 -17.055 2.819 1.00 98.31 252 ALA A N 1
ATOM 1998 C CA . ALA A 1 252 ? -1.048 -18.486 3.103 1.00 98.31 252 ALA A CA 1
ATOM 1999 C C . ALA A 1 252 ? -1.744 -18.830 4.436 1.00 98.31 252 ALA A C 1
ATOM 2001 O O . ALA A 1 252 ? -2.476 -19.817 4.530 1.00 98.31 252 ALA A O 1
ATOM 2002 N N . GLY A 1 253 ? -1.566 -18.000 5.470 1.00 98.38 253 GLY A N 1
ATOM 2003 C CA . GLY A 1 253 ? -2.172 -18.212 6.786 1.00 98.38 253 GLY A CA 1
ATOM 2004 C C . GLY A 1 253 ? -3.703 -18.235 6.754 1.00 98.38 253 GLY A C 1
ATOM 2005 O O . GLY A 1 253 ? -4.322 -19.149 7.306 1.00 98.38 253 GLY A O 1
ATOM 2006 N N . ILE A 1 254 ? -4.330 -17.271 6.079 1.00 98.75 254 ILE A N 1
ATOM 2007 C CA . ILE A 1 254 ? -5.792 -17.146 6.047 1.00 98.75 254 ILE A CA 1
ATOM 2008 C C . ILE A 1 254 ? -6.452 -18.341 5.347 1.00 98.75 254 ILE A C 1
ATOM 2010 O O . ILE A 1 254 ? -7.456 -18.880 5.835 1.00 98.75 254 ILE A O 1
ATOM 2014 N N . HIS A 1 255 ? -5.815 -18.839 4.284 1.00 98.88 255 HIS A N 1
ATOM 2015 C CA . HIS A 1 255 ? -6.226 -20.045 3.576 1.00 98.88 255 HIS A CA 1
ATOM 2016 C C . HIS A 1 255 ? -5.998 -21.318 4.389 1.00 98.88 255 HIS A C 1
ATOM 2018 O O . HIS A 1 255 ? -6.855 -22.206 4.388 1.00 98.88 255 HIS A O 1
ATOM 2024 N N . MET A 1 256 ? -4.898 -21.397 5.144 1.00 98.81 256 MET A N 1
ATOM 2025 C CA . MET A 1 256 ? -4.630 -22.514 6.053 1.00 98.81 256 MET A CA 1
ATOM 2026 C C . MET A 1 256 ? -5.767 -22.680 7.069 1.00 98.81 256 MET A C 1
ATOM 2028 O O . MET A 1 256 ? -6.330 -23.771 7.202 1.00 98.81 256 MET A O 1
ATOM 2032 N N . ALA A 1 257 ? -6.159 -21.589 7.735 1.00 98.81 257 ALA A N 1
ATOM 2033 C CA . ALA A 1 257 ? -7.229 -21.613 8.729 1.00 98.81 257 ALA A CA 1
ATOM 2034 C C . ALA A 1 257 ? -8.605 -21.931 8.119 1.00 98.81 257 ALA A C 1
ATOM 2036 O O . ALA A 1 257 ? -9.362 -22.716 8.699 1.00 98.81 257 ALA A O 1
ATOM 2037 N N . GLY A 1 258 ? -8.923 -21.383 6.941 1.00 98.81 258 GLY A N 1
ATOM 2038 C CA . GLY A 1 258 ? -10.178 -21.679 6.245 1.00 98.81 258 GLY A CA 1
ATOM 2039 C C . GLY A 1 258 ? -10.266 -23.147 5.812 1.00 98.81 258 GLY A C 1
ATOM 2040 O O . GLY A 1 258 ? -11.247 -23.831 6.109 1.00 98.81 258 GLY A O 1
ATOM 2041 N N . ALA A 1 259 ? -9.200 -23.690 5.215 1.00 98.88 259 ALA A N 1
ATOM 2042 C CA . ALA A 1 259 ? -9.136 -25.099 4.828 1.00 98.88 259 ALA A CA 1
ATOM 2043 C C . ALA A 1 259 ? -9.251 -26.031 6.045 1.00 98.88 259 ALA A C 1
ATOM 2045 O O . ALA A 1 259 ? -9.913 -27.071 5.980 1.00 98.88 259 ALA A O 1
ATOM 2046 N N . ALA A 1 260 ? -8.663 -25.642 7.180 1.00 98.88 260 ALA A N 1
ATOM 2047 C CA . ALA A 1 260 ? -8.760 -26.386 8.428 1.00 98.88 260 ALA A CA 1
ATOM 2048 C C . ALA A 1 260 ? -10.182 -26.370 9.010 1.00 98.88 260 ALA A C 1
ATOM 2050 O O . ALA A 1 260 ? -10.644 -27.398 9.511 1.00 98.88 260 ALA A O 1
ATOM 2051 N N . ALA A 1 261 ? -10.905 -25.250 8.902 1.00 98.81 261 ALA A N 1
ATOM 2052 C CA . ALA A 1 261 ? -12.316 -25.168 9.278 1.00 98.81 261 ALA A CA 1
ATOM 2053 C C . ALA A 1 261 ? -13.199 -26.061 8.385 1.00 98.81 261 ALA A C 1
ATOM 2055 O O . ALA A 1 261 ? -14.027 -26.812 8.906 1.00 98.81 261 ALA A O 1
ATOM 2056 N N . MET A 1 262 ? -12.963 -26.073 7.068 1.00 98.81 262 MET A N 1
ATOM 2057 C CA . MET A 1 262 ? -13.652 -26.979 6.139 1.00 98.81 262 MET A CA 1
ATOM 2058 C C . MET A 1 262 ? -13.363 -28.452 6.452 1.00 98.81 262 MET A C 1
ATOM 2060 O O . MET A 1 262 ? -14.282 -29.278 6.500 1.00 98.81 262 MET A O 1
ATOM 2064 N N . TRP A 1 263 ? -12.101 -28.800 6.724 1.00 98.75 263 TRP A N 1
ATOM 2065 C CA . TRP A 1 263 ? -11.726 -30.147 7.157 1.00 98.75 263 TRP A CA 1
ATOM 2066 C C . TRP A 1 263 ? -12.391 -30.523 8.485 1.00 98.75 263 TRP A C 1
ATOM 2068 O O . TRP A 1 263 ? -12.846 -31.654 8.637 1.00 98.75 263 TRP A O 1
ATOM 2078 N N . ASN A 1 264 ? -12.487 -29.593 9.441 1.00 98.12 264 ASN A N 1
ATOM 2079 C CA . ASN A 1 264 ? -13.054 -29.865 10.761 1.00 98.12 264 ASN A CA 1
ATOM 2080 C C . ASN A 1 264 ? -14.487 -30.410 10.668 1.00 98.12 264 ASN A C 1
ATOM 2082 O O . ASN A 1 264 ? -14.802 -31.383 11.353 1.00 98.12 264 ASN A O 1
ATOM 2086 N N . VAL A 1 265 ? -15.308 -29.854 9.773 1.00 97.69 265 VAL A N 1
ATOM 2087 C CA . VAL A 1 265 ? -16.684 -30.319 9.538 1.00 97.69 265 VAL A CA 1
ATOM 2088 C C . VAL A 1 265 ? -16.726 -31.557 8.645 1.00 97.69 265 VAL A C 1
ATOM 2090 O O . VAL A 1 265 ? -17.397 -32.535 8.966 1.00 97.69 265 VAL A O 1
ATOM 2093 N N . THR A 1 266 ? -16.014 -31.525 7.515 1.00 97.75 266 THR A N 1
ATOM 2094 C CA . THR A 1 266 ? -16.155 -32.543 6.458 1.00 97.75 266 THR A CA 1
ATOM 2095 C C . THR A 1 266 ? -15.384 -33.830 6.740 1.00 97.75 266 THR A C 1
ATOM 2097 O O . THR A 1 266 ? -15.778 -34.892 6.261 1.00 97.75 266 THR A O 1
ATOM 2100 N N . GLN A 1 267 ? -14.271 -33.737 7.475 1.00 97.00 267 GLN A N 1
ATOM 2101 C CA . GLN A 1 267 ? -13.327 -34.822 7.768 1.00 97.00 267 GLN A CA 1
ATOM 2102 C C . GLN A 1 267 ? -12.872 -35.601 6.516 1.00 97.00 267 GLN A C 1
ATOM 2104 O O . GLN A 1 267 ? -12.526 -36.778 6.606 1.00 97.00 267 GLN A O 1
ATOM 2109 N N . ASN A 1 268 ? -12.886 -34.965 5.338 1.00 96.50 268 ASN A N 1
ATOM 2110 C CA . ASN A 1 268 ? -12.592 -35.626 4.068 1.00 96.50 268 ASN A CA 1
ATOM 2111 C C . ASN A 1 268 ? -11.126 -35.450 3.633 1.00 96.50 268 ASN A C 1
ATOM 2113 O O . ASN A 1 268 ? -10.423 -34.531 4.065 1.00 96.50 268 ASN A O 1
ATOM 2117 N N . ASP A 1 269 ? -10.666 -36.340 2.750 1.00 98.06 269 ASP A N 1
ATOM 2118 C CA . ASP A 1 269 ? -9.282 -36.329 2.262 1.00 98.06 269 ASP A CA 1
ATOM 2119 C C . ASP A 1 269 ? -8.960 -35.077 1.439 1.00 98.06 269 ASP A C 1
ATOM 2121 O O . ASP A 1 269 ? -7.841 -34.579 1.512 1.00 98.06 269 ASP A O 1
ATOM 2125 N N . LYS A 1 270 ? -9.941 -34.521 0.714 1.00 98.19 270 LYS A N 1
ATOM 2126 C CA . LYS A 1 270 ? -9.773 -33.304 -0.097 1.00 98.19 270 LYS A CA 1
ATOM 2127 C C . LYS A 1 270 ? -9.263 -32.143 0.759 1.00 98.19 270 LYS A C 1
ATOM 2129 O O . LYS A 1 270 ? -8.210 -31.579 0.471 1.00 98.19 270 LYS A O 1
ATOM 2134 N N . TRP A 1 271 ? -9.976 -31.814 1.833 1.00 98.56 271 TRP A N 1
ATOM 2135 C CA . TRP A 1 271 ? -9.589 -30.719 2.720 1.00 98.56 271 TRP A CA 1
ATOM 2136 C C . TRP A 1 271 ? -8.369 -31.062 3.570 1.00 98.56 271 TRP A C 1
ATOM 2138 O O . TRP A 1 271 ? -7.561 -30.180 3.844 1.00 98.56 271 TRP A O 1
ATOM 2148 N N . ARG A 1 272 ? -8.157 -32.340 3.907 1.00 98.62 272 ARG A N 1
ATOM 2149 C CA . ARG A 1 272 ? -6.923 -32.774 4.576 1.00 98.62 272 ARG A CA 1
ATOM 2150 C C . ARG A 1 272 ? -5.690 -32.503 3.710 1.00 98.62 272 ARG A C 1
ATOM 2152 O O . ARG A 1 272 ? -4.712 -31.949 4.203 1.00 98.62 272 ARG A O 1
ATOM 2159 N N . THR A 1 273 ? -5.743 -32.876 2.432 1.00 98.50 273 THR A N 1
ATOM 2160 C CA . THR A 1 273 ? -4.666 -32.633 1.464 1.00 98.50 273 THR A CA 1
ATOM 2161 C C . THR A 1 273 ? -4.428 -31.143 1.260 1.00 98.50 273 THR A C 1
ATOM 2163 O O . THR A 1 273 ? -3.275 -30.730 1.248 1.00 98.50 273 THR A O 1
ATOM 2166 N N . ARG A 1 274 ? -5.492 -30.334 1.172 1.00 98.56 274 ARG A N 1
ATOM 2167 C CA . ARG A 1 274 ? -5.372 -28.873 1.071 1.00 98.56 274 ARG A CA 1
ATOM 2168 C C . ARG A 1 274 ? -4.665 -28.276 2.292 1.00 98.56 274 ARG A C 1
ATOM 2170 O O . ARG A 1 274 ? -3.693 -27.558 2.122 1.00 98.56 274 ARG A O 1
ATOM 2177 N N . VAL A 1 275 ? -5.073 -28.635 3.514 1.00 98.88 275 VAL A N 1
ATOM 2178 C CA . VAL A 1 275 ? -4.411 -28.158 4.747 1.00 98.88 275 VAL A CA 1
ATOM 2179 C C . VAL A 1 275 ? -2.933 -28.552 4.776 1.00 98.88 275 VAL A C 1
ATOM 2181 O O . VAL A 1 275 ? -2.092 -27.716 5.086 1.00 98.88 275 VAL A O 1
ATOM 2184 N N . GLN A 1 276 ? -2.605 -29.801 4.430 1.00 98.69 276 GLN A N 1
ATOM 2185 C CA . GLN A 1 276 ? -1.214 -30.259 4.364 1.00 98.69 276 GLN A CA 1
ATOM 2186 C C . GLN A 1 276 ? -0.409 -29.449 3.343 1.00 98.69 276 GLN A C 1
ATOM 2188 O O . GLN A 1 276 ? 0.672 -28.978 3.667 1.00 98.69 276 GLN A O 1
ATOM 2193 N N . GLY A 1 277 ? -0.958 -29.258 2.141 1.00 98.44 277 GLY A N 1
ATOM 2194 C CA . GLY A 1 277 ? -0.309 -28.509 1.073 1.00 98.44 277 GLY A CA 1
ATOM 2195 C C . GLY A 1 277 ? 0.019 -27.075 1.475 1.00 98.44 277 GLY A C 1
ATOM 2196 O O . GLY A 1 277 ? 1.145 -26.635 1.281 1.00 98.44 277 GLY A O 1
ATOM 2197 N N . VAL A 1 278 ? -0.915 -26.374 2.127 1.00 98.62 278 VAL A N 1
ATOM 2198 C CA . VAL A 1 278 ? -0.656 -25.014 2.629 1.00 98.62 278 VAL A CA 1
ATOM 2199 C C . VAL A 1 278 ? 0.403 -25.012 3.741 1.00 98.62 278 VAL A C 1
ATOM 2201 O O . VAL A 1 278 ? 1.251 -24.124 3.765 1.00 98.62 278 VAL A O 1
ATOM 2204 N N . ILE A 1 279 ? 0.409 -26.005 4.642 1.00 98.56 279 ILE A N 1
ATOM 2205 C CA . ILE A 1 279 ? 1.456 -26.144 5.676 1.00 98.56 279 ILE A CA 1
ATOM 2206 C C . ILE A 1 279 ? 2.839 -26.367 5.048 1.00 98.56 279 ILE A C 1
ATOM 2208 O O . ILE A 1 279 ? 3.823 -25.808 5.526 1.00 98.56 279 ILE A O 1
ATOM 2212 N N . ASP A 1 280 ? 2.923 -27.152 3.977 1.00 97.75 280 ASP A N 1
ATOM 2213 C CA . ASP A 1 280 ? 4.180 -27.357 3.257 1.00 97.75 280 ASP A CA 1
ATOM 2214 C C . ASP A 1 280 ? 4.602 -26.069 2.518 1.00 97.75 280 ASP A C 1
ATOM 2216 O O . ASP A 1 280 ? 5.769 -25.672 2.565 1.00 97.75 280 ASP A O 1
ATOM 2220 N N . GLY A 1 281 ? 3.641 -25.371 1.903 1.00 96.88 281 GLY A N 1
ATOM 2221 C CA . GLY A 1 281 ? 3.850 -24.135 1.145 1.00 96.88 281 GLY A CA 1
ATOM 2222 C C . GLY A 1 281 ? 4.351 -22.960 1.989 1.00 96.88 281 GLY A C 1
ATOM 2223 O O . GLY A 1 281 ? 5.204 -22.200 1.524 1.00 96.88 281 GLY A O 1
ATOM 2224 N N . VAL A 1 282 ? 3.917 -22.836 3.254 1.00 97.06 282 VAL A N 1
ATOM 2225 C CA . VAL A 1 282 ? 4.408 -21.763 4.144 1.00 97.06 282 VAL A CA 1
ATOM 2226 C C . VAL A 1 282 ? 5.890 -21.888 4.483 1.00 97.06 282 VAL A C 1
ATOM 2228 O O . VAL A 1 282 ? 6.462 -20.921 4.980 1.00 97.06 282 VAL A O 1
ATOM 2231 N N . GLY A 1 283 ? 6.540 -23.019 4.185 1.00 96.00 283 GLY A N 1
ATOM 2232 C CA . GLY A 1 283 ? 7.971 -23.222 4.420 1.00 96.00 283 GLY A CA 1
ATOM 2233 C C . GLY A 1 283 ? 8.866 -22.123 3.833 1.00 96.00 283 GLY A C 1
ATOM 2234 O O . GLY A 1 283 ? 9.930 -21.855 4.388 1.00 96.00 283 GLY A O 1
ATOM 2235 N N . VAL A 1 284 ? 8.423 -21.429 2.775 1.00 95.81 284 VAL A N 1
ATOM 2236 C CA . VAL A 1 284 ? 9.140 -20.277 2.191 1.00 95.81 284 VAL A CA 1
ATOM 2237 C C . VAL A 1 284 ? 9.317 -19.118 3.175 1.00 95.81 284 VAL A C 1
ATOM 2239 O O . VAL A 1 284 ? 10.310 -18.402 3.092 1.00 95.81 284 VAL A O 1
ATOM 2242 N N . PHE A 1 285 ? 8.407 -18.965 4.138 1.00 98.12 285 PHE A N 1
ATOM 2243 C CA . PHE A 1 285 ? 8.418 -17.899 5.140 1.00 98.12 285 PHE A CA 1
ATOM 2244 C C . PHE A 1 285 ? 9.219 -18.247 6.396 1.00 98.12 285 PHE A C 1
ATOM 2246 O O . PHE A 1 285 ? 9.176 -17.502 7.375 1.00 98.12 285 PHE A O 1
ATOM 2253 N N . PHE A 1 286 ? 9.937 -19.374 6.410 1.00 97.88 286 PHE A N 1
ATOM 2254 C CA . PHE A 1 286 ? 10.686 -19.823 7.578 1.00 97.88 286 PHE A CA 1
ATOM 2255 C C . PHE A 1 286 ? 12.162 -20.041 7.264 1.00 97.88 286 PHE A C 1
ATOM 2257 O O . PHE A 1 286 ? 12.539 -20.865 6.432 1.00 97.88 286 PHE A O 1
ATOM 2264 N N . LYS A 1 287 ? 13.023 -19.364 8.026 1.00 96.31 287 LYS A N 1
ATOM 2265 C CA . LYS A 1 287 ? 14.467 -19.607 8.053 1.00 96.31 287 LYS A CA 1
ATOM 2266 C C . LYS A 1 287 ? 14.822 -20.268 9.376 1.00 96.31 287 LYS A C 1
ATOM 2268 O O . LYS A 1 287 ? 14.606 -19.680 10.428 1.00 96.31 287 LYS A O 1
ATOM 2273 N N . ASP A 1 288 ? 15.319 -21.503 9.333 1.00 94.56 288 ASP A N 1
ATOM 2274 C CA . ASP A 1 288 ? 15.593 -22.302 10.539 1.00 94.56 288 ASP A CA 1
ATOM 2275 C C . ASP A 1 288 ? 14.364 -22.403 11.475 1.00 94.56 288 ASP A C 1
ATOM 2277 O O . ASP A 1 288 ? 14.472 -22.312 12.697 1.00 94.56 288 ASP A O 1
ATOM 2281 N N . ASN A 1 289 ? 13.175 -22.578 10.880 1.00 97.69 289 ASN A N 1
ATOM 2282 C CA . ASN A 1 289 ? 11.850 -22.557 11.525 1.00 97.69 289 ASN A CA 1
ATOM 2283 C C . ASN A 1 289 ? 11.423 -21.209 12.140 1.00 97.69 289 ASN A C 1
ATOM 2285 O O . ASN A 1 289 ? 10.386 -21.152 12.801 1.00 97.69 289 ASN A O 1
ATOM 2289 N N . VAL A 1 290 ? 12.170 -20.126 11.917 1.00 98.38 290 VAL A N 1
ATOM 2290 C CA . VAL A 1 290 ? 11.820 -18.774 12.374 1.00 98.38 290 VAL A CA 1
ATOM 2291 C C . VAL A 1 290 ? 11.151 -17.988 11.249 1.00 98.38 290 VAL A C 1
ATOM 2293 O O . VAL A 1 290 ? 11.701 -17.873 10.154 1.00 98.38 290 VAL A O 1
ATOM 2296 N N . MET A 1 291 ? 9.963 -17.459 11.538 1.00 98.31 291 MET A N 1
ATOM 2297 C CA . MET A 1 291 ? 9.116 -16.732 10.591 1.00 98.31 291 MET A CA 1
ATOM 2298 C C . MET A 1 291 ? 9.739 -15.401 10.138 1.00 98.31 291 MET A C 1
ATOM 2300 O O . MET A 1 291 ? 10.246 -14.634 10.962 1.00 98.31 291 MET A O 1
ATOM 2304 N N . THR A 1 292 ? 9.646 -15.103 8.842 1.00 97.56 292 THR A N 1
ATOM 2305 C CA . THR A 1 292 ? 10.155 -13.874 8.216 1.00 97.56 292 THR A CA 1
ATOM 2306 C C . THR A 1 292 ? 9.276 -13.438 7.040 1.00 97.56 292 THR A C 1
ATOM 2308 O O . THR A 1 292 ? 8.769 -14.289 6.307 1.00 97.56 292 THR A O 1
ATOM 2311 N N . GLU A 1 293 ? 9.111 -12.126 6.837 1.00 97.25 293 GLU A N 1
ATOM 2312 C CA . GLU A 1 293 ? 8.492 -11.603 5.609 1.00 97.25 293 GLU A CA 1
ATOM 2313 C C . GLU A 1 293 ? 9.509 -11.561 4.468 1.00 97.25 293 GLU A C 1
ATOM 2315 O O . GLU A 1 293 ? 10.356 -10.669 4.378 1.00 97.25 293 GLU A O 1
ATOM 2320 N N . VAL A 1 294 ? 9.429 -12.540 3.567 1.00 93.25 294 VAL A N 1
ATOM 2321 C CA . VAL A 1 294 ? 10.436 -12.743 2.513 1.00 93.25 294 VAL A CA 1
ATOM 2322 C C . VAL A 1 294 ? 10.543 -11.578 1.529 1.00 93.25 294 VAL A C 1
ATOM 2324 O O . VAL A 1 294 ? 11.628 -11.343 0.998 1.00 93.25 294 VAL A O 1
ATOM 2327 N N . ALA A 1 295 ? 9.450 -10.847 1.305 1.00 90.69 295 ALA A N 1
ATOM 2328 C CA . ALA A 1 295 ? 9.386 -9.764 0.330 1.00 90.69 295 ALA A CA 1
ATOM 2329 C C . ALA A 1 295 ? 10.046 -8.461 0.820 1.00 90.69 295 ALA A C 1
ATOM 2331 O O . ALA A 1 295 ? 10.626 -7.724 0.019 1.00 90.69 295 ALA A O 1
ATOM 2332 N N . CYS A 1 296 ? 9.998 -8.185 2.127 1.00 91.69 296 CYS A N 1
ATOM 2333 C CA . CYS A 1 296 ? 10.320 -6.858 2.660 1.00 91.69 296 CYS A CA 1
ATOM 2334 C C . CYS A 1 296 ? 11.244 -6.866 3.893 1.00 91.69 296 CYS A C 1
ATOM 2336 O O . CYS A 1 296 ? 11.915 -5.874 4.183 1.00 91.69 296 CYS A O 1
ATOM 2338 N N . GLU A 1 297 ? 11.340 -7.971 4.645 1.00 92.56 297 GLU A N 1
ATOM 2339 C CA . GLU A 1 297 ? 12.074 -7.962 5.917 1.00 92.56 297 GLU A CA 1
ATOM 2340 C C . GLU A 1 297 ? 13.585 -7.849 5.668 1.00 92.56 297 GLU A C 1
ATOM 2342 O O . GLU A 1 297 ? 14.286 -7.125 6.374 1.00 92.56 297 GLU A O 1
ATOM 2347 N N . ASN A 1 298 ? 14.099 -8.527 4.633 1.00 86.88 298 ASN A N 1
ATOM 2348 C CA . ASN A 1 298 ? 15.533 -8.594 4.312 1.00 86.88 298 ASN A CA 1
ATOM 2349 C C . ASN A 1 298 ? 16.116 -7.323 3.688 1.00 86.88 298 ASN A C 1
ATOM 2351 O O . ASN A 1 298 ? 17.326 -7.120 3.769 1.00 86.88 298 ASN A O 1
ATOM 2355 N N . ASN A 1 299 ? 15.285 -6.487 3.070 1.00 84.75 299 ASN A N 1
ATOM 2356 C CA . ASN A 1 299 ? 15.699 -5.214 2.475 1.00 84.75 299 ASN A CA 1
ATOM 2357 C C . ASN A 1 299 ? 15.281 -4.004 3.333 1.00 84.75 299 ASN A C 1
ATOM 2359 O O . ASN A 1 299 ? 15.596 -2.876 2.967 1.00 84.75 299 ASN A O 1
ATOM 2363 N N . GLY A 1 300 ? 14.604 -4.231 4.466 1.00 85.25 300 GLY A N 1
ATOM 2364 C CA . GLY A 1 300 ? 14.145 -3.175 5.367 1.00 85.25 300 GLY A CA 1
ATOM 2365 C C . GLY A 1 300 ? 13.016 -2.314 4.794 1.00 85.25 300 GLY A C 1
ATOM 2366 O O . GLY A 1 300 ? 12.827 -1.198 5.269 1.00 85.25 300 GLY A O 1
ATOM 2367 N N . LYS A 1 301 ? 12.287 -2.803 3.781 1.00 87.56 301 LYS A N 1
ATOM 2368 C CA . LYS A 1 301 ? 11.243 -2.047 3.069 1.00 87.56 301 LYS A CA 1
ATOM 2369 C C . LYS A 1 301 ? 9.813 -2.406 3.492 1.00 87.56 301 LYS A C 1
ATOM 2371 O O . LYS A 1 301 ? 8.885 -2.054 2.776 1.00 87.56 301 LYS A O 1
ATOM 2376 N N . CYS A 1 302 ? 9.615 -3.102 4.616 1.00 88.44 302 CYS A N 1
ATOM 2377 C CA . CYS A 1 302 ? 8.257 -3.391 5.087 1.00 88.44 302 CYS A CA 1
ATOM 2378 C C . CYS A 1 302 ? 7.530 -2.093 5.459 1.00 88.44 302 CYS A C 1
ATOM 2380 O O . CYS A 1 302 ? 7.993 -1.346 6.337 1.00 88.44 302 CYS A O 1
ATOM 2382 N N . ASP A 1 303 ? 6.390 -1.854 4.815 1.00 91.88 303 ASP A N 1
ATOM 2383 C CA . ASP A 1 303 ? 5.472 -0.775 5.178 1.00 91.88 303 ASP A CA 1
ATOM 2384 C C . ASP A 1 303 ? 4.745 -1.074 6.505 1.00 91.88 303 ASP A C 1
ATOM 2386 O O . ASP A 1 303 ? 5.071 -2.033 7.213 1.00 91.88 303 ASP A O 1
ATOM 2390 N N . VAL A 1 304 ? 3.814 -0.198 6.887 1.00 92.62 304 VAL A N 1
ATOM 2391 C CA . VAL A 1 304 ? 3.061 -0.291 8.148 1.00 92.62 304 VAL A CA 1
ATOM 2392 C C . VAL A 1 304 ? 2.250 -1.588 8.222 1.00 92.62 304 VAL A C 1
ATOM 2394 O O . VAL A 1 304 ? 2.31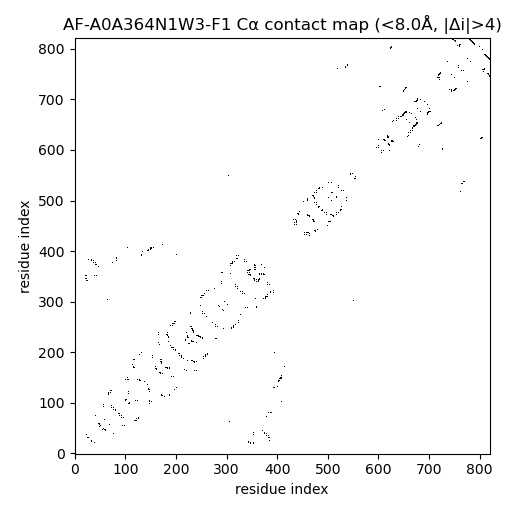9 -2.287 9.233 1.00 92.62 304 VAL A O 1
ATOM 2397 N N . ASP A 1 305 ? 1.589 -1.955 7.129 1.00 93.62 305 ASP A N 1
ATOM 2398 C CA . ASP A 1 305 ? 0.718 -3.123 7.037 1.00 93.62 305 ASP A CA 1
ATOM 2399 C C . ASP A 1 305 ? 1.533 -4.415 7.091 1.00 93.62 305 ASP A C 1
ATOM 2401 O O . ASP A 1 305 ? 1.285 -5.296 7.919 1.00 93.62 305 ASP A O 1
ATOM 2405 N N . GLN A 1 306 ? 2.580 -4.504 6.272 1.00 96.88 306 GLN A N 1
ATOM 2406 C CA . GLN A 1 306 ? 3.423 -5.691 6.123 1.00 96.88 306 GLN A CA 1
ATOM 2407 C C . GLN A 1 306 ? 4.123 -6.084 7.430 1.00 96.88 306 GLN A C 1
ATOM 2409 O O . GLN A 1 306 ? 4.395 -7.263 7.676 1.00 96.88 306 GLN A O 1
ATOM 2414 N N . ARG A 1 307 ? 4.372 -5.121 8.327 1.00 97.25 307 ARG A N 1
ATOM 2415 C CA . ARG A 1 307 ? 4.935 -5.376 9.668 1.00 97.25 307 ARG A CA 1
ATOM 2416 C C . ARG A 1 307 ? 4.014 -6.199 10.567 1.00 97.25 307 ARG A C 1
ATOM 2418 O O . ARG A 1 307 ? 4.487 -6.782 11.545 1.00 97.25 307 ARG A O 1
ATOM 2425 N N . SER A 1 308 ? 2.720 -6.252 10.262 1.00 98.31 308 SER A N 1
ATOM 2426 C CA . SER A 1 308 ? 1.711 -6.981 11.035 1.00 98.31 308 SER A CA 1
ATOM 2427 C C . SER A 1 308 ? 1.434 -8.400 10.514 1.00 98.31 308 SER A C 1
ATOM 2429 O O . SER A 1 308 ? 0.888 -9.222 11.247 1.00 98.31 308 SER A O 1
ATOM 2431 N N . PHE A 1 309 ? 1.841 -8.742 9.286 1.00 98.62 309 PHE A N 1
ATOM 2432 C CA . PHE A 1 309 ? 1.402 -9.970 8.603 1.00 98.62 309 PHE A CA 1
ATOM 2433 C C . PHE A 1 309 ? 1.777 -11.264 9.341 1.00 98.62 309 PHE A C 1
ATOM 2435 O O . PHE A 1 309 ? 0.961 -12.191 9.450 1.00 98.62 309 PHE A O 1
ATOM 2442 N N . LYS A 1 310 ? 2.959 -11.294 9.974 1.00 98.19 310 LYS A N 1
ATOM 2443 C CA . LYS A 1 310 ? 3.402 -12.417 10.818 1.00 98.19 310 LYS A CA 1
ATOM 2444 C C . LYS A 1 310 ? 2.473 -12.684 12.003 1.00 98.19 310 LYS A C 1
ATOM 2446 O O . LYS A 1 310 ? 2.358 -13.835 12.441 1.00 98.19 310 LYS A O 1
ATOM 2451 N N . ALA A 1 311 ? 1.781 -11.666 12.514 1.00 98.75 311 ALA A N 1
ATOM 2452 C CA . ALA A 1 311 ? 0.770 -11.824 13.555 1.00 98.75 311 ALA A CA 1
ATOM 2453 C C . ALA A 1 311 ? -0.349 -12.768 13.097 1.00 98.75 311 ALA A C 1
ATOM 2455 O O . ALA A 1 311 ? -0.772 -13.662 13.832 1.00 98.75 311 ALA A O 1
ATOM 2456 N N . TYR A 1 312 ? -0.785 -12.617 11.849 1.00 98.62 312 TYR A N 1
ATOM 2457 C CA . TYR A 1 312 ? -1.924 -13.346 11.308 1.00 98.62 312 TYR A CA 1
ATOM 2458 C C . TYR A 1 312 ? -1.556 -14.779 10.960 1.00 98.62 312 TYR A C 1
ATOM 2460 O O . TYR A 1 312 ? -2.289 -15.694 11.336 1.00 98.62 312 TYR A O 1
ATOM 2468 N N . LEU A 1 313 ? -0.391 -15.007 10.341 1.00 98.81 313 LEU A N 1
ATOM 2469 C CA . LEU A 1 313 ? 0.091 -16.372 10.122 1.00 98.81 313 LEU A CA 1
ATOM 2470 C C . LEU A 1 313 ? 0.210 -17.129 11.453 1.00 98.81 313 LEU A C 1
ATOM 2472 O O . LEU A 1 313 ? -0.255 -18.263 11.553 1.00 98.81 313 LEU A O 1
ATOM 2476 N N . SER A 1 314 ? 0.739 -16.484 12.497 1.00 98.81 314 SER A N 1
ATOM 2477 C CA . SER A 1 314 ? 0.833 -17.067 13.843 1.00 98.81 314 SER A CA 1
ATOM 2478 C C . SER A 1 314 ? -0.536 -17.503 14.378 1.00 98.81 314 SER A C 1
ATOM 2480 O O . SER A 1 314 ? -0.730 -18.672 14.727 1.00 98.81 314 SER A O 1
ATOM 2482 N N . ARG A 1 315 ? -1.510 -16.583 14.358 1.00 98.56 315 ARG A N 1
ATOM 2483 C CA . ARG A 1 315 ? -2.891 -16.829 14.796 1.00 98.56 315 ARG A CA 1
ATOM 2484 C C . ARG A 1 315 ? -3.540 -17.978 14.024 1.00 98.56 315 ARG A C 1
ATOM 2486 O O . ARG A 1 315 ? -4.143 -18.878 14.612 1.00 98.56 315 ARG A O 1
ATOM 2493 N N . PHE A 1 316 ? -3.407 -17.975 12.701 1.00 98.81 316 PHE A N 1
ATOM 2494 C CA . PHE A 1 316 ? -4.040 -18.964 11.833 1.00 98.81 316 PHE A CA 1
ATOM 2495 C C . PHE A 1 316 ? -3.389 -20.350 11.914 1.00 98.81 316 PHE A C 1
ATOM 2497 O O . PHE A 1 316 ? -4.093 -21.360 11.816 1.00 98.81 316 PHE A O 1
ATOM 2504 N N . MET A 1 317 ? -2.084 -20.428 12.178 1.00 98.81 317 MET A N 1
ATOM 2505 C CA . MET A 1 317 ? -1.400 -21.686 12.486 1.00 98.81 317 MET A CA 1
ATOM 2506 C C . MET A 1 317 ? -1.918 -22.297 13.796 1.00 98.81 317 MET A C 1
ATOM 2508 O O . MET A 1 317 ? -2.254 -23.483 13.828 1.00 98.81 317 MET A O 1
ATOM 2512 N N . ALA A 1 318 ? -2.066 -21.493 14.854 1.00 98.62 318 ALA A N 1
ATOM 2513 C CA . ALA A 1 318 ? -2.632 -21.954 16.124 1.00 98.62 318 ALA A CA 1
ATOM 2514 C C . ALA A 1 318 ? -4.095 -22.406 15.983 1.00 98.62 318 ALA A C 1
ATOM 2516 O O . ALA A 1 318 ? -4.460 -23.488 16.454 1.00 98.62 318 ALA A O 1
ATOM 2517 N N . TYR A 1 319 ? -4.919 -21.632 15.265 1.00 98.69 319 TYR A N 1
ATOM 2518 C CA . TYR A 1 319 ? -6.293 -22.018 14.931 1.00 98.69 319 TYR A CA 1
ATOM 2519 C C . TYR A 1 319 ? -6.328 -23.368 14.204 1.00 98.69 319 TYR A C 1
ATOM 2521 O O . TYR A 1 319 ? -7.065 -24.276 14.596 1.00 98.69 319 TYR A O 1
ATOM 2529 N N . THR A 1 320 ? -5.485 -23.530 13.181 1.00 98.81 320 THR A N 1
ATOM 2530 C CA . THR A 1 320 ? -5.374 -24.762 12.390 1.00 98.81 320 THR A CA 1
ATOM 2531 C C . THR A 1 320 ? -4.993 -25.955 13.261 1.00 98.81 320 THR A C 1
ATOM 2533 O O . THR A 1 320 ? -5.652 -26.990 13.197 1.00 98.81 320 THR A O 1
ATOM 2536 N N . ALA A 1 321 ? -3.991 -25.817 14.129 1.00 98.56 321 ALA A N 1
ATOM 2537 C CA . ALA A 1 321 ? -3.561 -26.869 15.052 1.00 98.56 321 ALA A CA 1
ATOM 2538 C C . ALA A 1 321 ? -4.644 -27.249 16.091 1.00 98.56 321 ALA A C 1
ATOM 2540 O O . ALA A 1 321 ? -4.715 -28.401 16.553 1.00 98.56 321 ALA A O 1
ATOM 2541 N N . ALA A 1 322 ? -5.519 -26.302 16.445 1.00 98.00 322 ALA A N 1
ATOM 2542 C CA . ALA A 1 322 ? -6.655 -26.534 17.330 1.00 98.00 322 ALA A CA 1
ATOM 2543 C C . ALA A 1 322 ? -7.793 -27.300 16.633 1.00 98.00 322 ALA A C 1
ATOM 2545 O O . ALA A 1 322 ? -8.304 -28.274 17.194 1.00 98.00 322 ALA A O 1
ATOM 2546 N N . VAL A 1 323 ? -8.180 -26.900 15.414 1.00 97.81 323 VAL A N 1
ATOM 2547 C CA . VAL A 1 323 ? -9.329 -27.491 14.695 1.00 97.81 323 VAL A CA 1
ATOM 2548 C C . VAL A 1 323 ? -8.964 -28.709 13.843 1.00 97.81 323 VAL A C 1
ATOM 2550 O O . VAL A 1 323 ? -9.833 -29.536 13.564 1.00 97.81 323 VAL A O 1
ATOM 2553 N N . ALA A 1 324 ? -7.691 -28.871 13.484 1.00 98.06 324 ALA A N 1
ATOM 2554 C CA . ALA A 1 324 ? -7.152 -30.007 12.746 1.00 98.06 324 ALA A CA 1
ATOM 2555 C C . ALA A 1 324 ? -6.011 -30.693 13.522 1.00 98.06 324 ALA A C 1
ATOM 2557 O O . ALA A 1 324 ? -4.858 -30.603 13.124 1.00 98.06 324 ALA A O 1
ATOM 2558 N N . PRO A 1 325 ? -6.288 -31.437 14.614 1.00 97.19 325 PRO A N 1
ATOM 2559 C CA . PRO A 1 325 ? -5.250 -31.926 15.532 1.00 97.19 325 PRO A CA 1
ATOM 2560 C C . PRO A 1 325 ? -4.126 -32.781 14.923 1.00 97.19 325 PRO A C 1
ATOM 2562 O O . PRO A 1 325 ? -3.082 -32.939 15.547 1.00 97.19 325 PRO A O 1
ATOM 2565 N N . TRP A 1 326 ? -4.325 -33.353 13.734 1.00 98.06 326 TRP A N 1
ATOM 2566 C CA . TRP A 1 326 ? -3.295 -34.112 13.021 1.00 98.06 326 TRP A CA 1
ATOM 2567 C C . TRP A 1 326 ? -2.169 -33.228 12.462 1.00 98.06 326 TRP A C 1
ATOM 2569 O O . TRP A 1 326 ? -1.103 -33.752 12.163 1.00 98.06 326 TRP A O 1
ATOM 2579 N N . SER A 1 327 ? -2.385 -31.915 12.317 1.00 98.50 327 SER A N 1
ATOM 2580 C CA . SER A 1 327 ? -1.395 -30.974 11.775 1.00 98.50 327 SER A CA 1
ATOM 2581 C C . SER A 1 327 ? -0.399 -30.461 12.818 1.00 98.50 327 SER A C 1
ATOM 2583 O O . SER A 1 327 ? 0.592 -29.831 12.461 1.00 98.50 327 SER A O 1
ATOM 2585 N N . ARG A 1 328 ? -0.623 -30.744 14.108 1.00 98.31 328 ARG A N 1
ATOM 2586 C CA . ARG A 1 328 ? 0.188 -30.223 15.224 1.00 98.31 328 ARG A CA 1
ATOM 2587 C C . ARG A 1 328 ? 1.669 -30.549 15.087 1.00 98.31 328 ARG A C 1
ATOM 2589 O O . ARG A 1 328 ? 2.499 -29.670 15.264 1.00 98.31 328 ARG A O 1
ATOM 2596 N N . GLU A 1 329 ? 2.002 -31.779 14.694 1.00 97.88 329 GLU A N 1
ATOM 2597 C CA . GLU A 1 329 ? 3.401 -32.202 14.513 1.00 97.88 329 GLU A CA 1
ATOM 2598 C C . GLU A 1 329 ? 4.132 -31.416 13.411 1.00 97.88 329 GLU A C 1
ATOM 2600 O O . GLU A 1 329 ? 5.358 -31.341 13.427 1.00 97.88 329 GLU A O 1
ATOM 2605 N N . LEU A 1 330 ? 3.388 -30.812 12.481 1.00 98.25 330 LEU A N 1
ATOM 2606 C CA . LEU A 1 330 ? 3.919 -30.009 11.381 1.00 98.25 330 LEU A CA 1
ATOM 2607 C C . LEU A 1 330 ? 3.988 -28.519 11.745 1.00 98.25 330 LEU A C 1
ATOM 2609 O O . LEU A 1 330 ? 4.911 -27.824 11.337 1.00 98.25 330 LEU A O 1
ATOM 2613 N N . ILE A 1 331 ? 3.020 -28.035 12.527 1.00 98.69 331 ILE A N 1
ATOM 2614 C CA . ILE A 1 331 ? 2.862 -26.618 12.879 1.00 98.69 331 ILE A CA 1
ATOM 2615 C C . ILE A 1 331 ? 3.672 -26.229 14.122 1.00 98.69 331 ILE A C 1
ATOM 2617 O O . ILE A 1 331 ? 4.300 -25.168 14.148 1.00 98.69 331 ILE A O 1
ATOM 2621 N N . ASP A 1 332 ? 3.679 -27.074 15.156 1.00 98.50 332 ASP A N 1
ATOM 2622 C CA . ASP A 1 332 ? 4.302 -26.765 16.447 1.00 98.50 332 ASP A CA 1
ATOM 2623 C C . ASP A 1 332 ? 5.798 -26.402 16.336 1.00 98.50 332 ASP A C 1
ATOM 2625 O O . ASP A 1 332 ? 6.217 -25.474 17.034 1.00 98.50 332 ASP A O 1
ATOM 2629 N N . PRO A 1 333 ? 6.622 -27.039 15.472 1.00 98.56 333 PRO A N 1
ATOM 2630 C CA . PRO A 1 333 ? 8.020 -26.642 15.303 1.00 98.56 333 PRO A CA 1
ATOM 2631 C C . PRO A 1 333 ? 8.194 -25.179 14.871 1.00 98.56 333 PRO A C 1
ATOM 2633 O O . PRO A 1 333 ? 9.068 -24.490 15.401 1.00 98.56 333 PRO A O 1
ATOM 2636 N N . TYR A 1 334 ? 7.347 -24.696 13.958 1.00 98.69 334 TYR A N 1
ATOM 2637 C CA . TYR A 1 334 ? 7.363 -23.314 13.477 1.00 98.69 334 TYR A CA 1
ATOM 2638 C C . TYR A 1 334 ? 6.909 -22.327 14.555 1.00 98.69 334 TYR A C 1
ATOM 2640 O O . TYR A 1 334 ? 7.588 -21.323 14.792 1.00 98.69 334 TYR A O 1
ATOM 2648 N N . LEU A 1 335 ? 5.811 -22.641 15.258 1.00 98.75 335 LEU A N 1
ATOM 2649 C CA . LEU A 1 335 ? 5.303 -21.806 16.351 1.00 98.75 335 LEU A CA 1
ATOM 2650 C C . LEU A 1 335 ? 6.340 -21.664 17.473 1.00 98.75 335 LEU A C 1
ATOM 2652 O O . LEU A 1 335 ? 6.652 -20.560 17.914 1.00 98.75 335 LEU A O 1
ATOM 2656 N N . GLN A 1 336 ? 6.922 -22.781 17.914 1.00 98.62 336 GLN A N 1
ATOM 2657 C CA . GLN A 1 336 ? 7.863 -22.803 19.035 1.00 98.62 336 GLN A CA 1
ATOM 2658 C C . GLN A 1 336 ? 9.183 -22.094 18.724 1.00 98.62 336 GLN A C 1
ATOM 2660 O O . GLN A 1 336 ? 9.717 -21.396 19.590 1.00 98.62 336 GLN A O 1
ATOM 2665 N N . ALA A 1 337 ? 9.738 -22.291 17.524 1.00 98.44 337 ALA A N 1
ATOM 2666 C CA . ALA A 1 337 ? 10.982 -21.640 17.122 1.00 98.44 337 ALA A CA 1
ATOM 2667 C C . ALA A 1 337 ? 10.785 -20.129 16.944 1.00 98.44 337 ALA A C 1
ATOM 2669 O O . ALA A 1 337 ? 11.554 -19.344 17.502 1.00 98.44 337 ALA A O 1
ATOM 2670 N N . SER A 1 338 ? 9.710 -19.723 16.263 1.00 98.62 338 SER A N 1
ATOM 2671 C CA . SER A 1 338 ? 9.392 -18.310 16.041 1.00 98.62 338 SER A CA 1
ATOM 2672 C C . SER A 1 338 ? 9.074 -17.576 17.346 1.00 98.62 338 SER A C 1
ATOM 2674 O O . SER A 1 338 ? 9.592 -16.485 17.557 1.00 98.62 338 SER A O 1
ATOM 2676 N N . ALA A 1 339 ? 8.324 -18.185 18.274 1.00 98.44 339 ALA A N 1
ATOM 2677 C CA . ALA A 1 339 ? 8.024 -17.576 19.573 1.00 98.44 339 ALA A CA 1
ATOM 2678 C C . ALA A 1 339 ? 9.287 -17.325 20.414 1.00 98.44 339 ALA A C 1
ATOM 2680 O O . ALA A 1 339 ? 9.440 -16.258 21.007 1.00 98.44 339 ALA A O 1
ATOM 2681 N N . LYS A 1 340 ? 10.221 -18.288 20.437 1.00 97.75 340 LYS A N 1
ATOM 2682 C CA . LYS A 1 340 ? 11.523 -18.120 21.107 1.00 97.75 340 LYS A CA 1
ATOM 2683 C C . LYS A 1 340 ? 12.338 -16.994 20.481 1.00 97.75 340 LYS A C 1
ATOM 2685 O O . LYS A 1 340 ? 12.917 -16.194 21.210 1.00 97.75 340 LYS A O 1
ATOM 2690 N N . ALA A 1 341 ? 12.385 -16.945 19.153 1.00 97.56 341 ALA A N 1
ATOM 2691 C CA . ALA A 1 341 ? 13.131 -15.934 18.416 1.00 97.56 341 ALA A CA 1
ATOM 2692 C C . ALA A 1 341 ? 12.542 -14.528 18.615 1.00 97.56 341 ALA A C 1
ATOM 2694 O O . ALA A 1 341 ? 13.288 -13.592 18.895 1.00 97.56 341 ALA A O 1
ATOM 2695 N N . ALA A 1 342 ? 11.213 -14.399 18.567 1.00 97.25 342 ALA A N 1
ATOM 2696 C CA . ALA A 1 342 ? 10.505 -13.157 18.854 1.00 97.25 342 ALA A CA 1
ATOM 2697 C C . ALA A 1 342 ? 10.789 -12.674 20.284 1.00 97.25 342 ALA A C 1
ATOM 2699 O O . ALA A 1 342 ? 11.272 -11.561 20.465 1.00 97.25 342 ALA A O 1
ATOM 2700 N N . ALA A 1 343 ? 10.591 -13.528 21.296 1.00 96.62 343 ALA A N 1
ATOM 2701 C CA . ALA A 1 343 ? 10.851 -13.170 22.693 1.00 96.62 343 ALA A CA 1
ATOM 2702 C C . ALA A 1 343 ? 12.307 -12.732 22.931 1.00 96.62 343 ALA A C 1
ATOM 2704 O O . ALA A 1 343 ? 12.550 -11.753 23.635 1.00 96.62 343 ALA A O 1
ATOM 2705 N N . ALA A 1 344 ? 13.273 -13.411 22.300 1.00 95.00 344 ALA A N 1
ATOM 2706 C CA . ALA A 1 344 ? 14.696 -13.119 22.461 1.00 95.00 344 ALA A CA 1
ATOM 2707 C C . ALA A 1 344 ? 15.092 -11.708 22.002 1.00 95.00 344 ALA A C 1
ATOM 2709 O O . ALA A 1 344 ? 16.025 -11.141 22.564 1.00 95.00 344 ALA A O 1
ATOM 2710 N N . GLN A 1 345 ? 14.405 -11.143 21.004 1.00 94.38 345 GLN A N 1
ATOM 2711 C CA . GLN A 1 345 ? 14.695 -9.796 20.507 1.00 94.38 345 GLN A CA 1
ATOM 2712 C C . GLN A 1 345 ? 13.892 -8.693 21.214 1.00 94.38 345 GLN A C 1
ATOM 2714 O O . GLN A 1 345 ? 14.262 -7.524 21.097 1.00 94.38 345 GLN A O 1
ATOM 2719 N N . CYS A 1 346 ? 12.853 -9.026 21.995 1.00 94.69 346 CYS A N 1
ATOM 2720 C CA . CYS A 1 346 ? 12.017 -8.076 22.746 1.00 94.69 346 CYS A CA 1
ATOM 2721 C C . CYS A 1 346 ? 12.765 -7.457 23.940 1.00 94.69 346 CYS A C 1
ATOM 2723 O O . CYS A 1 346 ? 12.486 -7.735 25.108 1.00 94.69 346 CYS A O 1
ATOM 2725 N N . TH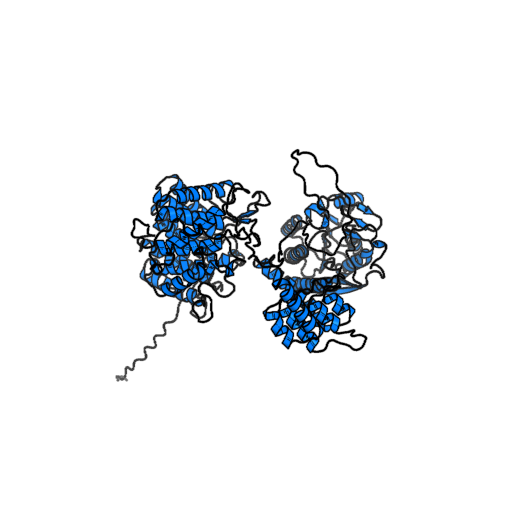R A 1 347 ? 13.754 -6.631 23.617 1.00 92.06 347 THR A N 1
ATOM 2726 C CA . THR A 1 347 ? 14.723 -6.003 24.525 1.00 92.06 347 THR A CA 1
ATOM 2727 C C . THR A 1 347 ? 14.772 -4.482 24.346 1.00 92.06 347 THR A C 1
ATOM 2729 O O . THR A 1 347 ? 15.491 -3.792 25.063 1.00 92.06 347 THR A O 1
ATOM 2732 N N . GLY A 1 348 ? 14.013 -3.944 23.386 1.00 86.12 348 GLY A N 1
ATOM 2733 C CA . GLY A 1 348 ? 14.031 -2.537 23.006 1.00 86.12 348 GLY A CA 1
ATOM 2734 C C . GLY A 1 348 ? 13.084 -1.650 23.817 1.00 86.12 348 GLY A C 1
ATOM 2735 O O . GLY A 1 348 ? 12.353 -2.092 24.707 1.00 86.12 348 GLY A O 1
ATOM 2736 N N . GLY A 1 349 ? 13.070 -0.363 23.468 1.00 82.88 349 GLY A N 1
ATOM 2737 C CA . GLY A 1 349 ? 12.150 0.626 24.029 1.00 82.88 349 GLY A CA 1
ATOM 2738 C C . GLY A 1 349 ? 12.451 1.048 25.473 1.00 82.88 349 GLY A C 1
ATOM 2739 O O . GLY A 1 349 ? 13.363 0.550 26.141 1.00 82.88 349 GLY A O 1
ATOM 2740 N N . ALA A 1 350 ? 11.658 2.001 25.972 1.00 76.31 350 ALA A N 1
ATOM 2741 C CA . ALA A 1 350 ? 11.844 2.594 27.301 1.00 76.31 350 ALA A CA 1
ATOM 2742 C C . ALA A 1 350 ? 11.716 1.569 28.442 1.00 76.31 350 ALA A C 1
ATOM 2744 O O . ALA A 1 350 ? 12.380 1.701 29.468 1.00 76.31 350 ALA A O 1
ATOM 2745 N N . ASN A 1 351 ? 10.898 0.533 28.237 1.00 76.62 351 ASN A N 1
ATOM 2746 C CA . ASN A 1 351 ? 10.650 -0.519 29.219 1.00 76.62 351 ASN A CA 1
ATOM 2747 C C . ASN A 1 351 ? 11.515 -1.776 29.003 1.00 76.62 351 ASN A C 1
ATOM 2749 O O . ASN A 1 351 ? 11.360 -2.722 29.766 1.00 76.62 351 ASN A O 1
ATOM 2753 N N . GLN A 1 352 ? 12.411 -1.790 28.002 1.00 83.25 352 GLN A N 1
ATOM 2754 C CA . GLN A 1 352 ? 13.257 -2.945 27.635 1.00 83.25 352 GLN A CA 1
ATOM 2755 C C . GLN A 1 352 ? 12.464 -4.219 27.287 1.00 83.25 352 GLN A C 1
ATOM 2757 O O . GLN A 1 352 ? 12.942 -5.337 27.465 1.00 83.25 352 GLN A O 1
ATOM 2762 N N . THR A 1 353 ? 11.238 -4.044 26.792 1.00 86.88 353 THR A N 1
ATOM 2763 C CA . THR A 1 353 ? 10.320 -5.124 26.402 1.00 86.88 353 THR A CA 1
ATOM 2764 C C . THR A 1 353 ? 9.725 -4.927 25.009 1.00 86.88 353 THR A C 1
ATOM 2766 O O . THR A 1 353 ? 8.949 -5.771 24.567 1.00 86.88 353 THR A O 1
ATOM 2769 N N . SER A 1 354 ? 10.034 -3.826 24.314 1.00 91.62 354 SER A N 1
ATOM 2770 C CA . SER A 1 354 ? 9.505 -3.576 22.971 1.00 91.62 354 SER A CA 1
ATOM 2771 C C . SER A 1 354 ? 10.170 -4.507 21.965 1.00 91.62 354 SER A C 1
ATOM 2773 O O . SER A 1 354 ? 11.396 -4.658 21.951 1.00 91.62 354 SER A O 1
ATOM 2775 N N . CYS A 1 355 ? 9.347 -5.125 21.128 1.00 95.06 355 CYS A N 1
ATOM 2776 C CA . CYS A 1 355 ? 9.781 -6.071 20.111 1.00 95.06 355 CYS A CA 1
ATOM 2777 C C . CYS A 1 355 ? 10.022 -5.376 18.772 1.00 95.06 355 CYS A C 1
ATOM 2779 O O . CYS A 1 355 ? 9.232 -4.528 18.375 1.00 95.06 355 CYS A O 1
ATOM 2781 N N . GLY A 1 356 ? 11.100 -5.770 18.110 1.00 95.00 356 GLY A N 1
ATOM 2782 C CA . GLY A 1 356 ? 11.415 -5.534 16.711 1.00 95.00 356 GLY A CA 1
ATOM 2783 C C . GLY A 1 356 ? 10.652 -6.440 15.745 1.00 95.00 356 GLY A C 1
ATOM 2784 O O . GLY A 1 356 ? 9.975 -7.393 16.161 1.00 95.00 356 GLY A O 1
ATOM 2785 N N . LEU A 1 357 ? 10.827 -6.184 14.447 1.00 95.75 357 LEU A N 1
ATOM 2786 C CA . LEU A 1 357 ? 10.243 -6.989 13.374 1.00 95.75 357 LEU A CA 1
ATOM 2787 C C . LEU A 1 357 ? 11.096 -8.230 13.084 1.00 95.75 357 LEU A C 1
ATOM 2789 O O . LEU A 1 357 ? 10.558 -9.325 12.910 1.00 95.75 357 LEU A O 1
ATOM 2793 N N . ARG A 1 358 ? 12.424 -8.081 13.048 1.00 95.25 358 ARG A N 1
ATOM 2794 C CA . ARG A 1 358 ? 13.360 -9.123 12.599 1.00 95.25 358 ARG A CA 1
ATOM 2795 C C . ARG A 1 358 ? 13.650 -10.171 13.669 1.00 95.25 358 ARG A C 1
ATOM 2797 O O . ARG A 1 358 ? 14.388 -9.936 14.621 1.00 95.25 358 ARG A O 1
ATOM 2804 N N . TRP A 1 359 ? 13.097 -11.373 13.502 1.00 96.25 359 TRP A N 1
ATOM 2805 C CA . TRP A 1 359 ? 13.271 -12.477 14.466 1.00 96.25 359 TRP A CA 1
ATOM 2806 C C . TRP A 1 359 ? 14.447 -13.394 14.111 1.00 96.25 359 TRP A C 1
ATOM 2808 O O . TRP A 1 359 ? 14.992 -14.077 14.976 1.00 96.25 359 TRP A O 1
ATOM 2818 N N . ILE A 1 360 ? 14.876 -13.386 12.847 1.00 95.38 360 ILE A N 1
ATOM 2819 C CA . ILE A 1 360 ? 15.938 -14.263 12.329 1.00 95.38 360 ILE A CA 1
ATOM 2820 C C . ILE A 1 360 ? 17.357 -13.834 12.747 1.00 95.38 360 ILE A C 1
ATOM 2822 O O . ILE A 1 360 ? 18.315 -14.573 12.520 1.00 95.38 360 ILE A O 1
ATOM 2826 N N . ASP A 1 361 ? 17.504 -12.671 13.386 1.00 92.06 361 ASP A N 1
ATOM 2827 C CA . ASP A 1 361 ? 18.798 -12.075 13.744 1.00 92.06 361 ASP A CA 1
ATOM 2828 C C . ASP A 1 361 ? 19.269 -12.466 15.161 1.00 92.06 361 ASP A C 1
ATOM 2830 O O . ASP A 1 361 ? 19.970 -11.717 15.838 1.00 92.06 361 ASP A O 1
ATOM 2834 N N . ASN A 1 362 ? 18.912 -13.669 15.624 1.00 86.31 362 ASN A N 1
ATOM 2835 C CA . ASN A 1 362 ? 19.418 -14.279 16.863 1.00 86.31 362 ASN A CA 1
ATOM 2836 C C . ASN A 1 362 ? 19.285 -13.397 18.124 1.00 86.31 362 ASN A C 1
ATOM 2838 O O . ASN A 1 362 ? 20.212 -13.307 18.931 1.00 86.31 362 ASN A O 1
ATOM 2842 N N . GLY A 1 363 ? 18.125 -12.761 18.308 1.00 88.31 363 GLY A N 1
ATOM 2843 C CA . GLY A 1 363 ? 17.830 -11.944 19.491 1.00 88.31 363 GLY A CA 1
ATOM 2844 C C . GLY A 1 363 ? 18.328 -10.497 19.414 1.00 88.31 363 GLY A C 1
ATOM 2845 O O . GLY A 1 363 ? 18.190 -9.756 20.385 1.00 88.31 363 GLY A O 1
ATOM 2846 N N . VAL A 1 364 ? 18.892 -10.069 18.282 1.00 92.38 364 VAL A N 1
ATOM 2847 C CA . VAL A 1 364 ? 19.180 -8.650 18.040 1.00 92.38 364 VAL A CA 1
ATOM 2848 C C . VAL A 1 364 ? 17.868 -7.919 17.758 1.00 92.38 364 VAL A C 1
ATOM 2850 O O . VAL A 1 364 ? 17.131 -8.289 16.851 1.00 92.38 364 VAL A O 1
ATOM 2853 N N . ASN A 1 365 ? 17.582 -6.879 18.541 1.00 93.06 365 ASN A N 1
ATOM 2854 C CA . ASN A 1 365 ? 16.480 -5.965 18.260 1.00 93.06 365 ASN A CA 1
ATOM 2855 C C . ASN A 1 365 ? 16.872 -5.022 17.112 1.00 93.06 365 ASN A C 1
ATOM 2857 O O . ASN A 1 365 ? 17.935 -4.402 17.162 1.00 93.06 365 ASN A O 1
ATOM 2861 N N . ASP A 1 366 ? 16.020 -4.909 16.099 1.00 91.31 366 ASP A N 1
ATOM 2862 C CA . ASP A 1 366 ? 16.258 -4.109 14.891 1.00 91.31 366 ASP A CA 1
ATOM 2863 C C . ASP A 1 366 ? 15.838 -2.633 15.027 1.00 91.31 366 ASP A C 1
ATOM 2865 O O . ASP A 1 366 ? 16.083 -1.840 14.122 1.00 91.31 366 ASP A O 1
ATOM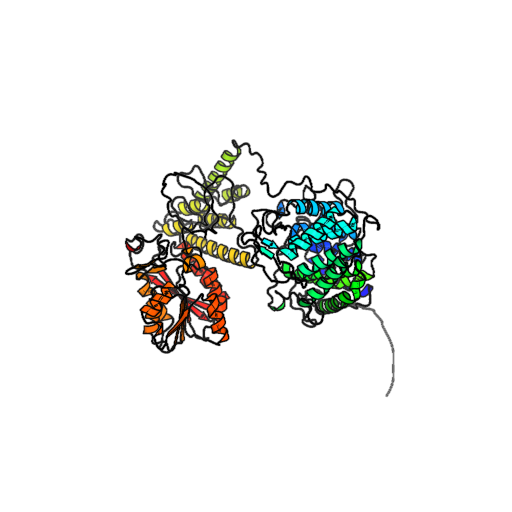 2869 N N . GLY A 1 367 ? 15.238 -2.244 16.157 1.00 91.06 367 GLY A N 1
ATOM 2870 C CA . GLY A 1 367 ? 14.754 -0.886 16.409 1.00 91.06 367 GLY A CA 1
ATOM 2871 C C . GLY A 1 367 ? 13.409 -0.550 15.758 1.00 91.06 367 GLY A C 1
ATOM 2872 O O . GLY A 1 367 ? 12.943 0.580 15.914 1.00 91.06 367 GLY A O 1
ATOM 2873 N N . SER A 1 368 ? 12.772 -1.498 15.066 1.00 89.62 368 SER A N 1
ATOM 2874 C CA . SER A 1 368 ? 11.444 -1.318 14.471 1.00 89.62 368 SER A CA 1
ATOM 2875 C C . SER A 1 368 ? 10.378 -1.440 15.562 1.00 89.62 368 SER A C 1
ATOM 2877 O O . SER A 1 368 ? 10.208 -2.507 16.142 1.00 89.62 368 SER A O 1
ATOM 2879 N N . PHE A 1 369 ? 9.667 -0.359 15.890 1.00 92.69 369 PHE A N 1
ATOM 2880 C CA . PHE A 1 369 ? 8.619 -0.391 16.916 1.00 92.69 369 PHE A CA 1
ATOM 2881 C C . PHE A 1 369 ? 7.304 0.171 16.386 1.00 92.69 369 PHE A C 1
ATOM 2883 O O . PHE A 1 369 ? 7.234 1.339 16.010 1.00 92.69 369 PHE A O 1
ATOM 2890 N N . GLY A 1 370 ? 6.245 -0.621 16.491 1.00 95.19 370 GLY A N 1
ATOM 2891 C CA . GLY A 1 370 ? 4.901 -0.232 16.094 1.00 95.19 370 GLY A CA 1
ATOM 2892 C C . GLY A 1 370 ? 3.862 -1.284 16.466 1.00 95.19 370 GLY A C 1
ATOM 2893 O O . GLY A 1 370 ? 4.162 -2.271 17.151 1.00 95.19 370 GLY A O 1
ATOM 2894 N N . VAL A 1 371 ? 2.621 -1.036 16.046 1.00 97.75 371 VAL A N 1
ATOM 2895 C CA . VAL A 1 371 ? 1.477 -1.929 16.275 1.00 97.75 371 VAL A CA 1
ATOM 2896 C C . VAL A 1 371 ? 1.748 -3.297 15.656 1.00 97.75 371 VAL A C 1
ATOM 2898 O O . VAL A 1 371 ? 1.690 -4.286 16.387 1.00 97.75 371 VAL A O 1
ATOM 2901 N N . GLY A 1 372 ? 2.142 -3.359 14.381 1.00 97.81 372 GLY A N 1
ATOM 2902 C CA . GLY A 1 372 ? 2.467 -4.606 13.688 1.00 97.81 372 GLY A CA 1
ATOM 2903 C C . GLY A 1 372 ? 3.529 -5.460 14.390 1.00 97.81 372 GLY A C 1
ATOM 2904 O O . GLY A 1 372 ? 3.316 -6.657 14.602 1.00 97.81 372 GLY A O 1
ATOM 2905 N N . GLU A 1 373 ? 4.636 -4.867 14.844 1.00 97.31 373 GLU A N 1
ATOM 2906 C CA . GLU A 1 373 ? 5.721 -5.594 15.514 1.00 97.31 373 GLU A CA 1
ATOM 2907 C C . GLU A 1 373 ? 5.291 -6.118 16.893 1.00 97.31 373 GLU A C 1
ATOM 2909 O O . GLU A 1 373 ? 5.544 -7.283 17.226 1.00 97.31 373 GLU A O 1
ATOM 2914 N N . GLN A 1 374 ? 4.603 -5.289 17.696 1.00 97.19 374 GLN A N 1
ATOM 2915 C CA . GLN A 1 374 ? 4.113 -5.726 19.010 1.00 97.19 374 GLN A CA 1
ATOM 2916 C C . GLN A 1 374 ? 3.011 -6.784 18.873 1.00 97.19 374 GLN A C 1
ATOM 2918 O O . GLN A 1 374 ? 2.992 -7.750 19.637 1.00 97.19 374 GLN A O 1
ATOM 2923 N N . MET A 1 375 ? 2.113 -6.625 17.899 1.00 98.56 375 MET A N 1
ATOM 2924 C CA . MET A 1 375 ? 1.035 -7.571 17.616 1.00 98.56 375 MET A CA 1
ATOM 2925 C C . MET A 1 375 ? 1.599 -8.911 17.147 1.00 98.56 375 MET A C 1
ATOM 2927 O O . MET A 1 375 ? 1.210 -9.947 17.681 1.00 98.56 375 MET A O 1
ATOM 2931 N N . SER A 1 376 ? 2.572 -8.895 16.233 1.00 98.62 376 SER A N 1
ATOM 2932 C CA . SER A 1 376 ? 3.231 -10.103 15.730 1.00 98.62 376 SER A CA 1
ATOM 2933 C C . SER A 1 376 ? 3.909 -10.892 16.843 1.00 98.62 376 SER A C 1
ATOM 2935 O O . SER A 1 376 ? 3.718 -12.105 16.946 1.00 98.62 376 SER A O 1
ATOM 2937 N N . ALA A 1 377 ? 4.663 -10.213 17.714 1.00 98.00 377 ALA A N 1
ATOM 2938 C CA . ALA A 1 377 ? 5.321 -10.858 18.845 1.00 98.00 377 ALA A CA 1
ATOM 2939 C C . ALA A 1 377 ? 4.315 -11.390 19.884 1.00 98.00 377 ALA A C 1
ATOM 2941 O O . ALA A 1 377 ? 4.506 -12.479 20.429 1.00 98.00 377 ALA A O 1
ATOM 2942 N N . MET A 1 378 ? 3.228 -10.656 20.149 1.00 98.06 378 MET A N 1
ATOM 2943 C CA . MET A 1 378 ? 2.174 -11.109 21.062 1.00 98.06 378 MET A CA 1
ATOM 2944 C C . MET A 1 378 ? 1.468 -12.356 20.520 1.00 98.06 378 MET A C 1
ATOM 2946 O O . MET A 1 378 ? 1.322 -13.334 21.253 1.00 98.06 378 MET A O 1
ATOM 2950 N N . GLU A 1 379 ? 1.084 -12.344 19.242 1.00 98.62 379 GLU A N 1
ATOM 2951 C CA . GLU A 1 379 ? 0.354 -13.433 18.592 1.00 98.62 379 GLU A CA 1
ATOM 2952 C C . GLU A 1 379 ? 1.147 -14.735 18.558 1.00 98.62 379 GLU A C 1
ATOM 2954 O O . GLU A 1 379 ? 0.626 -15.782 18.949 1.00 98.62 379 GLU A O 1
ATOM 2959 N N . ILE A 1 380 ? 2.424 -14.694 18.163 1.00 98.75 380 ILE A N 1
ATOM 2960 C CA . ILE A 1 380 ? 3.247 -15.908 18.098 1.00 98.75 380 ILE A CA 1
ATOM 2961 C C . ILE A 1 380 ? 3.480 -16.529 19.481 1.00 98.75 380 ILE A C 1
ATOM 2963 O O . ILE A 1 380 ? 3.495 -17.754 19.615 1.00 98.75 380 ILE A O 1
ATOM 2967 N N . ILE A 1 381 ? 3.610 -15.707 20.529 1.00 98.62 381 ILE A N 1
ATOM 2968 C CA . ILE A 1 381 ? 3.801 -16.191 21.900 1.00 98.62 381 ILE A CA 1
ATOM 2969 C C . ILE A 1 381 ? 2.496 -16.752 22.465 1.00 98.62 381 ILE A C 1
ATOM 2971 O O . ILE A 1 381 ? 2.489 -17.882 22.958 1.00 98.62 381 ILE A O 1
ATOM 2975 N N . GLN A 1 382 ? 1.385 -16.010 22.386 1.00 98.06 382 GLN A N 1
ATOM 2976 C CA . GLN A 1 382 ? 0.104 -16.473 22.933 1.00 98.06 382 GLN A CA 1
ATOM 2977 C C . GLN A 1 382 ? -0.430 -17.704 22.193 1.00 98.06 382 GLN A C 1
ATOM 2979 O O . GLN A 1 382 ? -1.056 -18.559 22.814 1.00 98.06 382 GLN A O 1
ATOM 2984 N N . SER A 1 383 ? -0.106 -17.846 20.905 1.00 98.25 383 SER A N 1
ATOM 2985 C CA . SER A 1 383 ? -0.442 -19.014 20.086 1.00 98.25 383 SER A CA 1
ATOM 2986 C C . SER A 1 383 ? 0.029 -20.333 20.700 1.00 98.25 383 SER A C 1
ATOM 2988 O O . SER A 1 383 ? -0.639 -21.349 20.534 1.00 98.25 383 SER A O 1
ATOM 2990 N N . LEU A 1 384 ? 1.109 -20.345 21.492 1.00 98.62 384 LEU A N 1
ATOM 2991 C CA . LEU A 1 384 ? 1.570 -21.548 22.201 1.00 98.62 384 LEU A CA 1
ATOM 2992 C C . LEU A 1 384 ? 0.576 -22.063 23.262 1.00 98.62 384 LEU A C 1
ATOM 2994 O O . LEU A 1 384 ? 0.717 -23.188 23.743 1.00 98.62 384 LEU A O 1
ATOM 2998 N N . LEU A 1 385 ? -0.434 -21.270 23.633 1.00 98.50 385 LEU A N 1
ATOM 2999 C CA . LEU A 1 385 ? -1.478 -21.645 24.589 1.00 98.50 385 LEU A CA 1
ATOM 3000 C C . LEU A 1 385 ? -2.665 -22.368 23.944 1.00 98.50 385 LEU A C 1
ATOM 3002 O O . LEU A 1 385 ? -3.526 -22.842 24.690 1.00 98.50 385 LEU A O 1
ATOM 3006 N N . TYR A 1 386 ? -2.710 -22.534 22.614 1.00 97.38 386 TYR A N 1
ATOM 3007 C CA . TYR A 1 386 ? -3.802 -23.260 21.951 1.00 97.38 386 TYR A CA 1
ATOM 3008 C C . TYR A 1 386 ? -4.111 -24.641 22.571 1.00 97.38 386 TYR A C 1
ATOM 3010 O O . TYR A 1 386 ? -5.298 -24.945 22.731 1.00 97.38 386 TYR A O 1
ATOM 3018 N N . PRO A 1 387 ? -3.129 -25.458 23.032 1.00 96.56 387 PRO A N 1
ATOM 3019 C CA . PRO A 1 387 ? -3.413 -26.758 23.646 1.00 96.56 387 PRO A CA 1
ATOM 3020 C C . PRO A 1 387 ? -4.109 -26.663 25.011 1.00 96.56 387 PRO A C 1
ATOM 3022 O O . PRO A 1 387 ? -4.615 -27.666 25.510 1.00 96.56 387 PRO A O 1
ATOM 3025 N N . SER A 1 388 ? -4.107 -25.480 25.633 1.00 94.06 388 SER A N 1
ATOM 3026 C CA . SER A 1 388 ? -4.688 -25.222 26.957 1.00 94.06 388 SER A CA 1
ATOM 3027 C C . SER A 1 388 ? -6.150 -24.763 26.894 1.00 94.06 388 SER A C 1
ATOM 3029 O O . SER A 1 388 ? -6.723 -24.419 27.927 1.00 94.06 388 SER A O 1
ATOM 3031 N N . THR A 1 389 ? -6.750 -24.741 25.702 1.00 92.31 389 THR A N 1
ATOM 3032 C CA . THR A 1 389 ? -8.117 -24.262 25.462 1.00 92.31 389 THR A CA 1
ATOM 3033 C C . THR A 1 389 ? -8.973 -25.323 24.765 1.00 92.31 389 THR A C 1
ATOM 3035 O O . THR A 1 389 ? -8.456 -26.276 24.183 1.00 92.31 389 THR A O 1
ATOM 3038 N N . ASP A 1 390 ? -10.299 -25.172 24.816 1.00 88.38 390 ASP A N 1
ATOM 3039 C CA . ASP A 1 390 ? -11.242 -26.136 24.222 1.00 88.38 390 ASP A CA 1
ATOM 3040 C C . ASP A 1 390 ? -11.320 -26.065 22.683 1.00 88.38 390 ASP A C 1
ATOM 3042 O O . ASP A 1 390 ? -11.947 -26.925 22.046 1.00 88.38 390 ASP A O 1
ATOM 3046 N N . GLY A 1 391 ? -10.691 -25.054 22.085 1.00 92.25 391 GLY A N 1
ATO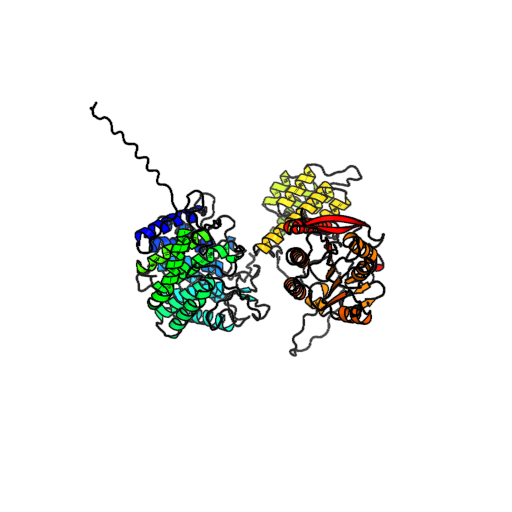M 3047 C CA . GLY A 1 391 ? -10.826 -24.682 20.684 1.00 92.25 391 GLY A CA 1
ATOM 3048 C C . GLY A 1 391 ? -12.062 -23.811 20.392 1.00 92.25 391 GLY A C 1
ATOM 3049 O O . GLY A 1 391 ? -12.919 -23.611 21.264 1.00 92.25 391 GLY A O 1
ATOM 3050 N N . PRO A 1 392 ? -12.175 -23.303 19.153 1.00 96.12 392 PRO A N 1
ATOM 3051 C CA . PRO A 1 392 ? -13.203 -22.340 18.770 1.00 96.12 392 PRO A CA 1
ATOM 3052 C C . PRO A 1 392 ? -14.599 -22.982 18.787 1.00 96.12 392 PRO A C 1
ATOM 3054 O O . PRO A 1 392 ? -14.812 -24.040 18.179 1.00 96.12 392 PRO A O 1
ATOM 3057 N N . ALA A 1 393 ? -15.556 -22.348 19.469 1.00 97.31 393 ALA A N 1
ATOM 3058 C CA . ALA A 1 393 ? -16.909 -22.863 19.660 1.00 97.31 393 ALA A CA 1
ATOM 3059 C C . ALA A 1 393 ? -17.702 -22.989 18.348 1.00 97.31 393 ALA A C 1
ATOM 3061 O O . ALA A 1 393 ? -17.379 -22.389 17.326 1.00 97.31 393 ALA A O 1
ATOM 3062 N N . THR A 1 394 ? -18.781 -23.765 18.409 1.00 96.56 394 THR A N 1
ATOM 3063 C CA . THR A 1 394 ? -19.835 -23.817 17.385 1.00 96.56 394 THR A CA 1
ATOM 3064 C C . THR A 1 394 ? -21.182 -23.620 18.068 1.00 96.56 394 THR A C 1
ATOM 3066 O O . THR A 1 394 ? -21.266 -23.645 19.305 1.00 96.56 394 THR A O 1
ATOM 3069 N N . LYS A 1 395 ? -22.255 -23.491 17.288 1.00 94.31 395 LYS A N 1
ATOM 3070 C CA . LYS A 1 395 ? -23.624 -23.458 17.812 1.00 94.31 395 LYS A CA 1
ATOM 3071 C C . LYS A 1 395 ? -23.936 -24.674 18.697 1.00 94.31 395 LYS A C 1
ATOM 3073 O O . LYS A 1 395 ? -24.548 -24.538 19.752 1.00 94.31 395 LYS A O 1
ATOM 3078 N N . GLU A 1 396 ? -23.471 -25.857 18.309 1.00 92.31 396 GLU A N 1
ATOM 3079 C CA . GLU A 1 396 ? -23.668 -27.117 19.034 1.00 92.31 396 GLU A CA 1
ATOM 3080 C C . GLU A 1 396 ? -22.687 -27.272 20.205 1.00 92.31 396 GLU A C 1
ATOM 3082 O O . GLU A 1 396 ? -22.983 -27.971 21.175 1.00 92.31 396 GLU A O 1
ATOM 3087 N N . ARG A 1 397 ? -21.527 -26.599 20.152 1.00 91.94 397 ARG A N 1
ATOM 3088 C CA . ARG A 1 397 ? -20.461 -26.672 21.166 1.00 91.94 397 ARG A CA 1
ATOM 3089 C C . ARG A 1 397 ? -20.439 -25.460 22.108 1.00 91.94 397 ARG A C 1
ATOM 3091 O O . ARG A 1 397 ? -19.388 -24.956 22.515 1.00 91.94 397 ARG A O 1
ATOM 3098 N N . GLY A 1 398 ? -21.628 -25.012 22.505 1.00 91.00 398 GLY A N 1
ATOM 3099 C CA . GLY A 1 398 ? -21.812 -24.000 23.546 1.00 91.00 398 GLY A CA 1
ATOM 3100 C C . GLY A 1 398 ? -21.431 -22.582 23.125 1.00 91.00 398 GLY A C 1
ATOM 3101 O O . GLY A 1 398 ? -21.014 -21.805 23.985 1.00 91.00 398 GLY A O 1
ATOM 3102 N N . GLY A 1 399 ? -21.518 -22.267 21.831 1.00 95.50 399 GLY A N 1
ATOM 3103 C CA . GLY A 1 399 ? -21.511 -20.897 21.330 1.00 95.50 399 GLY A CA 1
ATOM 3104 C C . GLY A 1 399 ? -22.703 -20.111 21.880 1.00 95.50 399 GLY A C 1
ATOM 3105 O O . GLY A 1 399 ? -23.813 -20.636 21.973 1.00 95.50 399 GLY A O 1
ATOM 3106 N N . ILE A 1 400 ? -22.455 -18.868 22.295 1.00 96.38 400 ILE A N 1
ATOM 3107 C CA . ILE A 1 400 ? -23.463 -18.012 22.943 1.00 96.38 400 ILE A CA 1
ATOM 3108 C C . ILE A 1 400 ? -24.018 -16.930 22.015 1.00 96.38 400 ILE A C 1
ATOM 3110 O O . ILE A 1 400 ? -25.063 -16.356 22.316 1.00 96.38 400 ILE A O 1
ATOM 3114 N N . SER A 1 401 ? -23.331 -16.656 20.901 1.00 97.06 401 SER A N 1
ATOM 3115 C CA . SER A 1 401 ? -23.681 -15.552 20.018 1.00 97.06 401 SER A CA 1
ATOM 3116 C C . SER A 1 401 ? -24.810 -15.926 19.061 1.00 97.06 401 SER A C 1
ATOM 3118 O O . SER A 1 401 ? -24.832 -17.017 18.486 1.00 97.06 401 SER A O 1
ATOM 3120 N N . LYS A 1 402 ? -25.805 -15.042 18.934 1.00 96.31 402 LYS A N 1
ATOM 3121 C CA . LYS A 1 402 ? -27.051 -15.332 18.203 1.00 96.31 402 LYS A CA 1
ATOM 3122 C C . LYS A 1 402 ? -26.835 -15.229 16.692 1.00 96.31 402 LYS A C 1
ATOM 3124 O O . LYS A 1 402 ? -26.171 -14.316 16.234 1.00 96.31 402 LYS A O 1
ATOM 3129 N N . SER A 1 403 ? -27.419 -16.120 15.897 1.00 96.50 403 SER A N 1
ATOM 3130 C CA . SER A 1 403 ? -27.353 -16.009 14.432 1.00 96.50 403 SER A CA 1
ATOM 3131 C C . SER A 1 403 ? -28.440 -15.074 13.892 1.00 96.50 403 SER A C 1
ATOM 3133 O O . SER A 1 403 ? -29.573 -15.106 14.375 1.00 96.50 403 SER A O 1
ATOM 3135 N N . ASN A 1 404 ? -28.112 -14.303 12.855 1.00 96.19 404 ASN A N 1
ATOM 3136 C CA . ASN A 1 404 ? -29.070 -13.624 11.988 1.00 96.19 404 ASN A CA 1
ATOM 3137 C C . ASN A 1 404 ? -28.668 -13.867 10.519 1.00 96.19 404 ASN A C 1
ATOM 3139 O O . ASN A 1 404 ? -27.785 -13.179 10.012 1.00 96.19 404 ASN A O 1
ATOM 3143 N N . PRO A 1 405 ? -29.301 -14.823 9.814 1.00 93.62 405 PRO A N 1
ATOM 3144 C CA . PRO A 1 405 ? -28.950 -15.138 8.428 1.00 93.62 405 PRO A CA 1
ATOM 3145 C C . PRO A 1 405 ? -29.265 -14.006 7.440 1.00 93.62 405 PRO A C 1
ATOM 3147 O O . PRO A 1 405 ? -28.742 -14.025 6.332 1.00 93.62 405 PRO A O 1
ATOM 3150 N N . ASN A 1 406 ? -30.088 -13.027 7.833 1.00 93.56 406 ASN A N 1
ATOM 3151 C CA . ASN A 1 406 ? -30.436 -11.870 7.008 1.00 93.56 406 ASN A CA 1
ATOM 3152 C C . ASN A 1 406 ? -29.598 -10.622 7.334 1.00 93.56 406 ASN A C 1
ATOM 3154 O O . ASN A 1 406 ? -29.873 -9.557 6.789 1.00 93.56 406 ASN A O 1
ATOM 3158 N N . ALA A 1 407 ? -28.618 -10.711 8.241 1.00 94.81 407 ALA A N 1
ATOM 3159 C CA . ALA A 1 407 ? -27.787 -9.562 8.603 1.00 94.81 407 ALA A CA 1
ATOM 3160 C C . ALA A 1 407 ? -27.093 -8.988 7.354 1.00 94.81 407 ALA A C 1
ATOM 3162 O O . ALA A 1 407 ? -26.625 -9.758 6.524 1.00 94.81 407 ALA A O 1
ATOM 3163 N N . GLY A 1 408 ? -27.075 -7.666 7.175 1.00 91.25 408 GLY A N 1
ATOM 3164 C CA . GLY A 1 408 ? -26.481 -7.018 5.995 1.00 91.25 408 GLY A CA 1
ATOM 3165 C C . GLY A 1 408 ? -27.228 -7.209 4.661 1.00 91.25 408 GLY A C 1
ATOM 3166 O O . GLY A 1 408 ? -26.807 -6.658 3.648 1.00 91.25 408 GLY A O 1
ATOM 3167 N N . ASN A 1 409 ? -28.348 -7.946 4.605 1.00 87.62 409 ASN A N 1
ATOM 3168 C CA . ASN A 1 409 ? -29.080 -8.119 3.341 1.00 87.62 409 ASN A CA 1
ATOM 3169 C C . ASN A 1 409 ? -29.795 -6.848 2.869 1.00 87.62 409 ASN A C 1
ATOM 3171 O O . ASN A 1 409 ? -29.978 -6.694 1.663 1.00 87.62 409 ASN A O 1
ATOM 3175 N N . ASP A 1 410 ? -30.147 -5.957 3.790 1.00 82.81 410 ASP A N 1
ATOM 3176 C CA . ASP A 1 410 ? -30.794 -4.676 3.493 1.00 82.81 410 ASP A CA 1
ATOM 3177 C C . ASP A 1 410 ? -29.786 -3.513 3.429 1.00 82.81 410 ASP A C 1
ATOM 3179 O O . ASP A 1 410 ? -30.192 -2.361 3.299 1.00 82.81 410 ASP A O 1
ATOM 3183 N N . ALA A 1 411 ? -28.482 -3.805 3.542 1.00 80.25 411 ALA A N 1
ATOM 3184 C CA . ALA A 1 411 ? -27.429 -2.807 3.399 1.00 80.25 411 ALA A CA 1
ATOM 3185 C C . ALA A 1 411 ? -27.457 -2.205 1.990 1.00 80.25 411 ALA A C 1
ATOM 3187 O O . ALA A 1 411 ? -27.633 -2.934 1.004 1.00 80.25 411 ALA A O 1
ATOM 3188 N N . THR A 1 412 ? -27.297 -0.884 1.913 1.00 69.94 412 THR A N 1
ATOM 3189 C CA . THR A 1 412 ? -27.253 -0.146 0.649 1.00 69.94 412 THR A CA 1
ATOM 3190 C C . THR A 1 412 ? -26.114 -0.685 -0.206 1.00 69.94 412 THR A C 1
ATOM 3192 O O . THR A 1 412 ? -25.015 -0.918 0.295 1.00 69.94 412 THR A O 1
ATOM 3195 N N . ASP A 1 413 ? -26.381 -0.911 -1.491 1.00 66.31 413 ASP A N 1
ATOM 3196 C CA . ASP A 1 413 ? -25.347 -1.363 -2.411 1.00 66.31 413 ASP A CA 1
ATOM 3197 C C . ASP A 1 413 ? -24.316 -0.229 -2.594 1.00 66.31 413 ASP A C 1
ATOM 3199 O O . ASP A 1 413 ? -24.686 0.849 -3.069 1.00 66.31 413 ASP A O 1
ATOM 3203 N N . PRO A 1 414 ? -23.043 -0.438 -2.208 1.00 62.88 414 PRO A N 1
ATOM 3204 C CA . PRO A 1 414 ? -22.003 0.584 -2.302 1.00 62.88 414 PRO A CA 1
ATOM 3205 C C . PRO A 1 414 ? -21.645 0.949 -3.751 1.00 62.88 414 PRO A C 1
ATOM 3207 O O . PRO A 1 414 ? -20.982 1.960 -3.961 1.00 62.88 414 PRO A O 1
ATOM 3210 N N . THR A 1 415 ? -22.073 0.157 -4.745 1.00 51.28 415 THR A N 1
ATOM 3211 C CA . THR A 1 415 ? -21.925 0.481 -6.175 1.00 51.28 415 THR A CA 1
ATOM 3212 C C . THR A 1 415 ? -23.003 1.444 -6.673 1.00 51.28 415 THR A C 1
ATOM 3214 O O . THR A 1 415 ? -22.818 2.112 -7.688 1.00 51.28 415 THR A O 1
ATOM 3217 N N . THR A 1 416 ? -24.120 1.571 -5.949 1.00 46.31 416 THR A N 1
ATOM 3218 C CA . THR A 1 416 ? -25.096 2.634 -6.197 1.00 46.31 416 THR A CA 1
ATOM 3219 C C . THR A 1 416 ? -24.713 3.872 -5.407 1.00 46.31 416 THR A C 1
ATOM 3221 O O . THR A 1 416 ? -24.949 3.952 -4.202 1.00 46.31 416 THR A O 1
ATOM 3224 N N . VAL A 1 417 ? -24.192 4.880 -6.103 1.00 44.41 417 VAL A N 1
ATOM 3225 C CA . VAL A 1 417 ? -24.137 6.243 -5.574 1.00 44.41 417 VAL A CA 1
ATOM 3226 C C . VAL A 1 417 ? -25.577 6.744 -5.447 1.00 44.41 417 VAL A C 1
ATOM 3228 O O . VAL A 1 417 ? -26.182 7.242 -6.394 1.00 44.41 417 VAL A O 1
ATOM 3231 N N . THR A 1 418 ? -26.188 6.549 -4.280 1.00 37.41 418 THR A N 1
ATOM 3232 C CA . THR A 1 418 ? -27.461 7.192 -3.961 1.00 37.41 418 THR A CA 1
ATOM 3233 C C . THR A 1 418 ? -27.178 8.639 -3.609 1.00 37.41 418 THR A C 1
ATOM 3235 O O . THR A 1 418 ? -26.857 8.958 -2.465 1.00 37.41 418 THR A O 1
ATOM 3238 N N . PHE A 1 419 ? -27.302 9.521 -4.595 1.00 40.56 419 PHE A N 1
ATOM 3239 C CA . PHE A 1 419 ? -27.444 10.941 -4.321 1.00 40.56 419 PHE A CA 1
ATOM 3240 C C . PHE A 1 419 ? -28.759 11.145 -3.566 1.00 40.56 419 PHE A C 1
ATOM 3242 O O . PHE A 1 419 ? -29.818 10.690 -4.012 1.00 40.56 419 PHE A O 1
ATOM 3249 N N . ASP A 1 420 ? -28.711 11.824 -2.419 1.00 32.44 420 ASP A N 1
ATOM 3250 C CA . ASP A 1 420 ? -29.926 12.376 -1.829 1.00 32.44 420 ASP A CA 1
ATOM 3251 C C . ASP A 1 420 ? -30.668 13.150 -2.922 1.00 32.44 420 ASP A C 1
ATOM 3253 O O . ASP A 1 420 ? -30.057 13.935 -3.652 1.00 32.44 420 ASP A O 1
ATOM 3257 N N . THR A 1 421 ? -31.987 12.969 -3.048 1.00 33.03 421 THR A N 1
ATOM 3258 C CA . THR A 1 421 ? -32.789 13.850 -3.902 1.00 33.03 421 THR A CA 1
ATOM 3259 C C . THR A 1 421 ? -32.720 15.265 -3.338 1.00 33.03 421 THR A C 1
ATOM 3261 O O . THR A 1 421 ? -33.507 15.654 -2.472 1.00 33.03 421 THR A O 1
ATOM 3264 N N . VAL A 1 422 ? -31.755 16.035 -3.826 1.00 38.97 422 VAL A N 1
ATOM 3265 C CA . VAL A 1 422 ? -31.646 17.465 -3.605 1.00 38.97 422 VAL A CA 1
ATOM 3266 C C . VAL A 1 422 ? -32.773 18.116 -4.393 1.00 38.97 422 VAL A C 1
ATOM 3268 O O . VAL A 1 422 ? -32.859 17.997 -5.613 1.00 38.97 422 VAL A O 1
ATOM 3271 N N . THR A 1 423 ? -33.661 18.827 -3.705 1.00 38.84 423 THR A N 1
ATOM 3272 C CA . THR A 1 423 ? -34.530 19.802 -4.365 1.00 38.84 423 THR A CA 1
ATOM 3273 C C . THR A 1 423 ? -33.638 20.915 -4.917 1.00 38.84 423 THR A C 1
ATOM 3275 O O . THR A 1 423 ? -33.215 21.806 -4.184 1.00 38.84 423 THR A O 1
ATOM 3278 N N . THR A 1 424 ? -33.330 20.817 -6.208 1.00 45.38 424 THR A N 1
ATOM 3279 C CA . THR A 1 424 ? -32.324 21.545 -7.006 1.00 45.38 424 THR A CA 1
ATOM 3280 C C . THR A 1 424 ? -32.507 23.064 -7.125 1.00 45.38 424 THR A C 1
ATOM 3282 O O . THR A 1 424 ? -31.720 23.716 -7.799 1.00 45.38 424 THR A O 1
ATOM 3285 N N . GLY A 1 425 ? -33.514 23.657 -6.480 1.00 44.91 425 GLY A N 1
ATOM 3286 C CA . GLY A 1 425 ? -33.793 25.094 -6.590 1.00 44.91 425 GLY A CA 1
ATOM 3287 C C . GLY A 1 425 ? -33.012 25.971 -5.609 1.00 44.91 425 GLY A C 1
ATOM 3288 O O . GLY A 1 425 ? -32.444 26.975 -6.019 1.00 44.91 425 GLY A O 1
ATOM 3289 N N . ASP A 1 426 ? -32.966 25.586 -4.330 1.00 44.34 426 ASP A N 1
ATOM 3290 C CA . ASP A 1 426 ? -32.533 26.502 -3.261 1.00 44.34 426 ASP A CA 1
ATOM 3291 C C . ASP A 1 426 ? -31.057 26.307 -2.851 1.00 44.34 426 ASP A C 1
ATOM 3293 O O . ASP A 1 426 ? -30.390 27.278 -2.501 1.00 44.34 426 ASP A O 1
ATOM 3297 N N . LYS A 1 427 ? -30.505 25.083 -2.951 1.00 49.31 427 LYS A N 1
ATOM 3298 C CA . LYS A 1 427 ? -29.092 24.811 -2.596 1.00 49.31 427 LYS A CA 1
ATOM 3299 C C . LYS A 1 427 ? -28.094 25.418 -3.592 1.00 49.31 427 LYS A C 1
ATOM 3301 O O . LYS A 1 427 ? -27.103 26.001 -3.176 1.00 49.31 427 LYS A O 1
ATOM 3306 N N . ALA A 1 428 ? -28.400 25.385 -4.892 1.00 63.38 428 ALA A N 1
ATOM 3307 C CA . ALA A 1 428 ? -27.510 25.931 -5.918 1.00 63.38 428 ALA A CA 1
ATOM 3308 C C . ALA A 1 428 ? -27.299 27.454 -5.776 1.00 63.38 428 ALA A C 1
ATOM 3310 O O . ALA A 1 428 ? -26.202 27.951 -6.020 1.00 63.38 428 ALA A O 1
ATOM 3311 N N . GLU A 1 429 ? -28.317 28.215 -5.353 1.00 72.31 429 GLU A N 1
ATOM 3312 C CA . GLU A 1 429 ? -28.164 29.659 -5.118 1.00 72.31 429 GLU A CA 1
ATOM 3313 C C . GLU A 1 429 ? -27.317 29.966 -3.873 1.00 72.31 429 GLU A C 1
ATOM 3315 O O . GLU A 1 429 ? -26.514 30.904 -3.902 1.00 72.31 429 GLU A O 1
ATOM 3320 N N . GLU A 1 430 ? -27.467 29.186 -2.797 1.00 76.94 430 GLU A N 1
ATOM 3321 C CA . GLU A 1 430 ? -26.659 29.332 -1.579 1.00 76.94 430 GLU A CA 1
ATOM 3322 C C . GLU A 1 430 ? -25.184 28.989 -1.831 1.00 76.94 430 GLU A C 1
ATOM 3324 O O . GLU A 1 430 ? -24.310 29.751 -1.408 1.00 76.94 430 GLU A O 1
ATOM 3329 N N . ASP A 1 431 ? -24.907 27.933 -2.600 1.00 76.62 431 ASP A N 1
ATOM 3330 C CA . ASP A 1 431 ? -23.548 27.510 -2.954 1.00 76.62 431 ASP A CA 1
ATOM 3331 C C . ASP A 1 431 ? -22.860 28.524 -3.884 1.00 76.62 431 ASP A C 1
ATOM 3333 O O . ASP A 1 431 ? -21.722 28.937 -3.635 1.00 76.62 431 ASP A O 1
ATOM 3337 N N . ILE A 1 432 ? -23.574 29.041 -4.894 1.00 82.44 432 ILE A N 1
ATOM 3338 C CA . ILE A 1 432 ? -23.076 30.128 -5.757 1.00 82.44 432 ILE A CA 1
ATOM 3339 C C . ILE A 1 432 ? -22.800 31.392 -4.929 1.00 82.44 432 ILE A C 1
ATOM 3341 O O . ILE A 1 432 ? -21.806 32.092 -5.153 1.00 82.44 432 ILE A O 1
ATOM 3345 N N . LEU A 1 433 ? -23.669 31.720 -3.968 1.00 85.25 433 LEU A N 1
ATOM 3346 C CA . LEU A 1 433 ? -23.472 32.876 -3.096 1.00 85.25 433 LEU A CA 1
ATOM 3347 C C . LEU A 1 433 ? -22.268 32.682 -2.166 1.00 85.25 433 LEU A C 1
ATOM 3349 O O . LEU A 1 433 ? -21.521 33.637 -1.937 1.00 85.25 433 LEU A O 1
ATOM 3353 N N . LEU A 1 434 ? -22.061 31.476 -1.638 1.00 87.38 434 LEU A N 1
ATOM 3354 C CA . LEU A 1 434 ? -20.908 31.145 -0.809 1.00 87.38 434 LEU A CA 1
ATOM 3355 C C . LEU A 1 434 ? -19.605 31.244 -1.612 1.00 87.38 434 LEU A C 1
ATOM 3357 O O . LEU A 1 434 ? -18.689 31.940 -1.168 1.00 87.38 434 LEU A O 1
ATOM 3361 N N . ALA A 1 435 ? -19.558 30.676 -2.821 1.00 87.19 435 ALA A N 1
ATOM 3362 C CA . ALA A 1 435 ? -18.419 30.788 -3.733 1.00 87.19 435 ALA A CA 1
ATOM 3363 C C . ALA A 1 435 ? -18.057 32.256 -4.013 1.00 87.19 435 ALA A C 1
ATOM 3365 O O . ALA A 1 435 ? -16.918 32.678 -3.800 1.00 87.19 435 ALA A O 1
ATOM 3366 N N . LYS A 1 436 ? -19.052 33.086 -4.361 1.00 88.75 436 LYS A N 1
ATOM 3367 C CA . LYS A 1 436 ? -18.872 34.537 -4.555 1.00 88.75 436 LYS A CA 1
ATOM 3368 C C . LYS A 1 436 ? -18.327 35.238 -3.315 1.00 88.75 436 LYS A C 1
ATOM 3370 O O . LYS A 1 436 ? -17.504 36.145 -3.430 1.00 88.75 436 LYS A O 1
ATOM 3375 N N . ARG A 1 437 ? -18.783 34.856 -2.119 1.00 91.81 437 ARG A N 1
ATOM 3376 C CA . ARG A 1 437 ? -18.309 35.450 -0.859 1.00 91.81 437 ARG A CA 1
ATOM 3377 C C . ARG A 1 437 ? -16.864 35.066 -0.560 1.00 91.81 437 ARG A C 1
ATOM 3379 O O . ARG A 1 437 ? -16.127 35.943 -0.113 1.00 91.81 437 ARG A O 1
ATOM 3386 N N . ILE A 1 438 ? -16.470 33.818 -0.818 1.00 93.06 438 ILE A N 1
ATOM 3387 C CA . ILE A 1 438 ? -15.090 33.339 -0.647 1.00 93.06 438 ILE A CA 1
ATOM 3388 C C . ILE A 1 438 ? -14.163 34.067 -1.624 1.00 93.06 438 ILE A C 1
ATOM 3390 O O . ILE A 1 438 ? -13.204 34.697 -1.181 1.00 93.06 438 ILE A O 1
ATOM 3394 N N . ILE A 1 439 ? -14.495 34.078 -2.921 1.00 92.62 439 ILE A N 1
ATOM 3395 C CA . ILE A 1 439 ? -13.721 34.780 -3.961 1.00 92.62 439 ILE A CA 1
ATOM 3396 C C . ILE A 1 439 ? -13.583 36.263 -3.604 1.00 92.62 439 ILE A C 1
ATOM 3398 O O . ILE A 1 439 ? -12.482 36.801 -3.556 1.00 92.62 439 ILE A O 1
ATOM 3402 N N . SER A 1 440 ? -14.684 36.919 -3.236 1.00 92.62 440 SER A N 1
ATOM 3403 C CA . SER A 1 440 ? -14.666 38.342 -2.897 1.00 92.62 440 SER A CA 1
ATOM 3404 C C . SER A 1 440 ? -13.913 38.656 -1.593 1.00 92.62 440 SER A C 1
ATOM 3406 O O . SER A 1 440 ? -13.374 39.753 -1.440 1.00 92.62 440 SER A O 1
ATOM 3408 N N . ALA A 1 441 ? -13.877 37.733 -0.624 1.00 94.12 441 ALA A N 1
ATOM 3409 C CA . ALA A 1 441 ? -13.039 37.871 0.569 1.00 94.12 441 ALA A CA 1
ATOM 3410 C C . ALA A 1 441 ? -11.550 37.735 0.221 1.00 94.12 441 ALA A C 1
ATOM 3412 O O . ALA A 1 441 ? -10.745 38.528 0.710 1.00 94.12 441 ALA A O 1
ATOM 3413 N N . ALA A 1 442 ? -11.208 36.799 -0.667 1.00 95.12 442 ALA A N 1
ATOM 3414 C CA . ALA A 1 442 ? -9.855 36.608 -1.171 1.00 95.12 442 ALA A CA 1
ATOM 3415 C C . ALA A 1 442 ? -9.356 37.826 -1.974 1.00 95.12 442 ALA A C 1
ATOM 3417 O O . ALA A 1 442 ? -8.270 38.326 -1.700 1.00 95.12 442 ALA A O 1
ATOM 3418 N N . GLU A 1 443 ? -10.174 38.388 -2.874 1.00 93.44 443 GLU A N 1
ATOM 3419 C CA . GLU A 1 443 ? -9.849 39.612 -3.634 1.00 93.44 443 GLU A CA 1
ATOM 3420 C C . GLU A 1 443 ? -9.523 40.809 -2.735 1.00 93.44 443 GLU A C 1
ATOM 3422 O O . GLU A 1 443 ? -8.640 41.607 -3.050 1.00 93.44 443 GLU A O 1
ATOM 3427 N N . ARG A 1 444 ? -10.250 40.950 -1.620 1.00 94.25 444 ARG A N 1
ATOM 3428 C CA . ARG A 1 444 ? -10.057 42.031 -0.641 1.00 94.25 444 ARG A CA 1
ATOM 3429 C C . ARG A 1 444 ? -8.954 41.752 0.379 1.00 94.25 444 ARG A C 1
ATOM 3431 O O . ARG A 1 444 ? -8.736 42.601 1.240 1.00 94.25 444 ARG A O 1
ATOM 3438 N N . HIS A 1 445 ? -8.328 40.578 0.320 1.00 96.25 445 HIS A N 1
ATOM 3439 C CA . HIS A 1 445 ? -7.369 40.096 1.316 1.00 96.25 445 HIS A CA 1
ATOM 3440 C C . HIS A 1 445 ? -7.930 40.083 2.757 1.00 96.25 445 HIS A C 1
ATOM 3442 O O . HIS A 1 445 ? -7.227 40.358 3.726 1.00 96.25 445 HIS A O 1
ATOM 3448 N N . ASP A 1 446 ? -9.225 39.774 2.916 1.00 95.62 446 ASP A N 1
ATOM 3449 C CA . ASP A 1 446 ? -9.927 39.743 4.211 1.00 95.62 446 ASP A CA 1
ATOM 3450 C C . ASP A 1 446 ? -9.792 38.364 4.878 1.00 95.62 446 ASP A C 1
ATOM 3452 O O . ASP A 1 446 ? -10.705 37.532 4.856 1.00 95.62 446 ASP A O 1
ATOM 3456 N N . VAL A 1 447 ? -8.622 38.114 5.471 1.00 93.19 447 VAL A N 1
ATOM 3457 C CA . VAL A 1 447 ? -8.279 36.842 6.132 1.00 93.19 447 VAL A CA 1
ATOM 3458 C C . VAL A 1 447 ? -9.279 36.437 7.234 1.00 93.19 447 VAL A C 1
ATOM 3460 O O . VAL A 1 447 ? -9.646 35.259 7.295 1.00 93.19 447 VAL A O 1
ATOM 3463 N N . PRO A 1 448 ? -9.779 37.339 8.107 1.00 93.50 448 PRO A N 1
ATOM 3464 C CA . PRO A 1 448 ? -10.813 36.982 9.080 1.00 93.50 448 PRO A CA 1
ATOM 3465 C C . PRO A 1 448 ? -12.107 36.472 8.441 1.00 93.50 448 PRO A C 1
ATOM 3467 O O . PRO A 1 448 ? -12.659 35.477 8.914 1.00 93.50 448 PRO A O 1
ATOM 3470 N N . ALA A 1 449 ? -12.594 37.122 7.378 1.00 91.56 449 ALA A N 1
ATOM 3471 C CA . ALA A 1 449 ? -13.776 36.648 6.664 1.00 91.56 449 ALA A CA 1
ATOM 3472 C C . ALA A 1 449 ? -13.507 35.310 5.967 1.00 91.56 449 ALA A C 1
ATOM 3474 O O . ALA A 1 449 ? -14.336 34.404 6.045 1.00 91.56 449 ALA A O 1
ATOM 3475 N N . LEU A 1 450 ? -12.336 35.165 5.346 1.00 90.62 450 LEU A N 1
ATOM 3476 C CA . LEU A 1 450 ? -11.939 33.949 4.647 1.00 90.62 450 LEU A CA 1
ATOM 3477 C C . LEU A 1 450 ? -11.890 32.734 5.592 1.00 90.62 450 LEU A C 1
ATOM 3479 O O . LEU A 1 450 ? -12.491 31.709 5.293 1.00 90.62 450 LEU A O 1
ATOM 3483 N N . ASN A 1 451 ? -11.307 32.881 6.785 1.00 89.88 451 ASN A N 1
ATOM 3484 C CA . ASN A 1 451 ? -11.276 31.833 7.818 1.00 89.88 451 ASN A CA 1
ATOM 3485 C C . ASN A 1 451 ? -12.662 31.406 8.329 1.00 89.88 451 ASN A C 1
ATOM 3487 O O . ASN A 1 451 ? -12.810 30.327 8.902 1.00 89.88 451 ASN A O 1
ATOM 3491 N N . ILE A 1 452 ? -13.673 32.268 8.207 1.00 88.06 452 ILE A N 1
ATOM 3492 C CA . ILE A 1 452 ? -15.054 31.913 8.547 1.00 88.06 452 ILE A CA 1
ATOM 3493 C C . ILE A 1 452 ? -15.691 31.170 7.376 1.00 88.06 452 ILE A C 1
ATOM 3495 O O . ILE A 1 452 ? -16.315 30.139 7.589 1.00 88.06 452 ILE A O 1
ATOM 3499 N N . LEU A 1 453 ? -15.529 31.689 6.159 1.00 88.50 453 LEU A N 1
ATOM 3500 C CA . LEU A 1 453 ? -16.188 31.162 4.966 1.00 88.50 453 LEU A CA 1
ATOM 3501 C C . LEU A 1 453 ? -15.632 29.797 4.532 1.00 88.50 453 LEU A C 1
ATOM 3503 O O . LEU A 1 453 ? -16.405 28.961 4.083 1.00 88.50 453 LEU A O 1
ATOM 3507 N N . LEU A 1 454 ? -14.333 29.543 4.723 1.00 84.81 454 LEU A N 1
ATOM 3508 C CA . LEU A 1 454 ? -13.689 28.263 4.392 1.00 84.81 454 LEU A CA 1
ATOM 3509 C C . LEU A 1 454 ? -14.052 27.110 5.345 1.00 84.81 454 LEU A C 1
ATOM 3511 O O . LEU A 1 454 ? -13.656 25.975 5.113 1.00 84.81 454 LEU A O 1
ATOM 3515 N N . LYS A 1 455 ? -14.805 27.368 6.423 1.00 82.88 455 LYS A N 1
ATOM 3516 C CA . LYS A 1 455 ? -15.323 26.290 7.285 1.00 82.88 455 LYS A CA 1
ATOM 3517 C C . LYS A 1 455 ? -16.438 25.500 6.618 1.00 82.88 455 LYS A C 1
ATOM 3519 O O . LYS A 1 455 ? -16.557 24.305 6.858 1.00 82.88 455 LYS A O 1
ATOM 3524 N N . ASP A 1 456 ? -17.238 26.199 5.818 1.00 79.19 456 ASP A N 1
ATOM 3525 C CA . ASP A 1 456 ? -18.439 25.667 5.182 1.00 79.19 456 ASP A CA 1
ATOM 3526 C C . ASP A 1 456 ? -18.291 25.606 3.647 1.00 79.19 456 ASP A C 1
ATOM 3528 O O . ASP A 1 456 ? -19.198 25.141 2.965 1.00 79.19 456 ASP A O 1
ATOM 3532 N N . GLY A 1 457 ? -17.170 26.081 3.087 1.00 79.12 457 GLY A N 1
ATOM 3533 C CA . GLY A 1 457 ? -16.917 26.134 1.645 1.00 79.12 457 GLY A CA 1
ATOM 3534 C C . GLY A 1 457 ? -15.457 25.864 1.276 1.00 79.12 457 GLY A C 1
ATOM 3535 O O . GLY A 1 457 ? -14.574 25.871 2.127 1.00 79.12 457 GLY A O 1
ATOM 3536 N N . SER A 1 458 ? -15.200 25.614 -0.008 1.00 86.81 458 SER A N 1
ATOM 3537 C CA . SER A 1 458 ? -13.889 25.172 -0.506 1.00 86.81 458 SER A CA 1
ATOM 3538 C C . SER A 1 458 ? -12.972 26.336 -0.915 1.00 86.81 458 SER A C 1
ATOM 3540 O O . SER A 1 458 ? -13.425 27.357 -1.436 1.00 86.81 458 SER A O 1
ATOM 3542 N N . ALA A 1 459 ? -11.657 26.169 -0.743 1.00 89.19 459 ALA A N 1
ATOM 3543 C CA . ALA A 1 459 ? -10.655 27.088 -1.291 1.00 89.19 459 ALA A CA 1
ATOM 3544 C C . ALA A 1 459 ? -10.518 26.984 -2.826 1.00 89.19 459 ALA A C 1
ATOM 3546 O O . ALA A 1 459 ? -9.895 27.852 -3.436 1.00 89.19 459 ALA A O 1
ATOM 3547 N N . ASN A 1 460 ? -11.144 25.968 -3.434 1.00 88.69 460 ASN A N 1
ATOM 3548 C CA . ASN A 1 460 ? -11.161 25.700 -4.876 1.00 88.69 460 ASN A CA 1
ATOM 3549 C C . ASN A 1 460 ? -12.504 26.043 -5.542 1.00 88.69 460 ASN A C 1
ATOM 3551 O O . ASN A 1 460 ? -12.736 25.668 -6.686 1.00 88.69 460 ASN A O 1
ATOM 3555 N N . VAL A 1 461 ? -13.417 26.732 -4.844 1.00 87.81 461 VAL A N 1
ATOM 3556 C CA . VAL A 1 461 ? -14.693 27.155 -5.450 1.00 87.81 461 VAL A CA 1
ATOM 3557 C C . VAL A 1 461 ? -14.461 28.031 -6.680 1.00 87.81 461 VAL A C 1
ATOM 3559 O O . VAL A 1 461 ? -13.592 28.898 -6.682 1.00 87.81 461 VAL A O 1
ATOM 3562 N N . GLN A 1 462 ? -15.298 27.872 -7.697 1.00 82.75 462 GLN A N 1
ATOM 3563 C CA . GLN A 1 462 ? -15.366 28.791 -8.829 1.00 82.75 462 GLN A CA 1
ATOM 3564 C C . GLN A 1 462 ? -16.764 29.414 -8.892 1.00 82.75 462 GLN A C 1
ATOM 3566 O O . GLN A 1 462 ? -17.749 28.786 -8.511 1.00 82.75 462 GLN A O 1
ATOM 3571 N N . ASP A 1 463 ? -16.870 30.664 -9.351 1.00 78.69 463 ASP A N 1
ATOM 3572 C CA . ASP A 1 463 ? -18.171 31.274 -9.647 1.00 78.69 463 ASP A CA 1
ATOM 3573 C C . ASP A 1 463 ? -18.605 30.878 -11.071 1.00 78.69 463 ASP A C 1
ATOM 3575 O O . ASP A 1 463 ? -18.079 31.439 -12.041 1.00 78.69 463 ASP A O 1
ATOM 3579 N N . PRO A 1 464 ? -19.591 29.974 -11.238 1.00 67.06 464 PRO A N 1
ATOM 3580 C CA . PRO A 1 464 ? -20.026 29.527 -12.562 1.00 67.06 464 PRO A CA 1
ATOM 3581 C C . PRO A 1 464 ? -20.706 30.648 -13.363 1.00 67.06 464 PRO A C 1
ATOM 3583 O O . PRO A 1 464 ? -20.856 30.554 -14.581 1.00 67.06 464 PRO A O 1
ATOM 3586 N N . THR A 1 465 ? -21.111 31.736 -12.697 1.00 69.75 465 THR A N 1
ATOM 3587 C CA . THR A 1 465 ? -21.741 32.902 -13.329 1.00 69.75 465 THR A CA 1
ATOM 3588 C C . THR A 1 465 ? -20.736 33.976 -13.750 1.00 69.75 465 THR A C 1
ATOM 3590 O O . THR A 1 465 ? -21.110 34.913 -14.461 1.00 69.75 465 THR A O 1
ATOM 3593 N N . ALA A 1 466 ? -19.466 33.855 -13.348 1.00 67.56 466 ALA A N 1
ATOM 3594 C CA . ALA A 1 466 ? -18.428 34.805 -13.714 1.00 67.56 466 ALA A CA 1
ATOM 3595 C C . ALA A 1 466 ? -18.013 34.636 -15.184 1.00 67.56 466 ALA A C 1
ATOM 3597 O O . ALA A 1 466 ? -17.824 33.531 -15.706 1.00 67.56 466 ALA A O 1
ATOM 3598 N N . THR A 1 467 ? -17.833 35.761 -15.879 1.00 56.78 467 THR A N 1
ATOM 3599 C CA . THR A 1 467 ? -17.385 35.764 -17.279 1.00 56.78 467 THR A CA 1
ATOM 3600 C C . THR A 1 467 ? -15.978 35.183 -17.419 1.00 56.78 467 THR A C 1
ATOM 3602 O O . THR A 1 467 ? -15.737 34.433 -18.361 1.00 56.78 467 THR A O 1
ATOM 3605 N N . VAL A 1 468 ? -15.107 35.423 -16.436 1.00 58.38 468 VAL A N 1
ATOM 3606 C CA . VAL A 1 468 ? -13.812 34.750 -16.252 1.00 58.38 468 VAL A CA 1
ATOM 3607 C C . VAL A 1 468 ? -13.917 33.969 -14.944 1.00 58.38 468 VAL A C 1
ATOM 3609 O O . VAL A 1 468 ? -14.111 34.586 -13.901 1.00 58.38 468 VAL A O 1
ATOM 3612 N N . ALA A 1 469 ? -13.895 32.634 -14.996 1.00 56.84 469 ALA A N 1
ATOM 3613 C CA . ALA A 1 469 ? -13.891 31.834 -13.771 1.00 56.84 469 ALA A CA 1
ATOM 3614 C C . ALA A 1 469 ? -12.496 31.923 -13.152 1.00 56.84 469 ALA A C 1
ATOM 3616 O O . ALA A 1 469 ? -11.499 31.728 -13.849 1.00 56.84 469 ALA A O 1
ATOM 3617 N N . THR A 1 470 ? -12.447 32.267 -11.872 1.00 73.88 470 THR A N 1
ATOM 3618 C CA . THR A 1 470 ? -11.223 32.389 -11.086 1.00 73.88 470 THR A CA 1
ATOM 3619 C C . THR A 1 470 ? -11.462 31.740 -9.732 1.00 73.88 470 THR A C 1
ATOM 3621 O O . THR A 1 470 ? -12.464 32.019 -9.069 1.00 73.88 470 THR A O 1
ATOM 3624 N N . SER A 1 471 ? -10.549 30.867 -9.312 1.00 90.25 471 SER A N 1
ATOM 3625 C CA . SER A 1 471 ? -10.546 30.382 -7.933 1.00 90.25 471 SER A CA 1
ATOM 3626 C C . SER A 1 471 ? -10.139 31.510 -6.969 1.00 90.25 471 SER A C 1
ATOM 3628 O O . SER A 1 471 ? -9.537 32.510 -7.389 1.00 90.25 471 SER A O 1
ATOM 3630 N N . PRO A 1 472 ? -10.439 31.395 -5.662 1.00 94.31 472 PRO A N 1
ATOM 3631 C CA . PRO A 1 472 ? -10.023 32.364 -4.651 1.00 94.31 472 PRO A CA 1
ATOM 3632 C C . PRO A 1 472 ? -8.532 32.710 -4.717 1.00 94.31 472 PRO A C 1
ATOM 3634 O O . PRO A 1 472 ? -8.157 33.859 -4.486 1.00 94.31 472 PRO A O 1
ATOM 3637 N N . LEU A 1 473 ? -7.688 31.738 -5.080 1.00 94.12 473 LEU A N 1
ATOM 3638 C CA . LEU A 1 473 ? -6.245 31.925 -5.207 1.00 94.12 473 LEU A CA 1
ATOM 3639 C C . LEU A 1 473 ? -5.885 32.834 -6.390 1.00 94.12 473 LEU A C 1
ATOM 3641 O O . LEU A 1 473 ? -5.133 33.791 -6.207 1.00 94.12 473 LEU A O 1
ATOM 3645 N N . HIS A 1 474 ? -6.491 32.627 -7.564 1.00 93.31 474 HIS A N 1
ATOM 3646 C CA . HIS A 1 474 ? -6.367 33.555 -8.694 1.00 93.31 474 HIS A CA 1
ATOM 3647 C C . HIS A 1 474 ? -6.803 34.971 -8.303 1.00 93.31 474 HIS A C 1
ATOM 3649 O O . HIS A 1 474 ? -6.105 35.945 -8.585 1.00 93.31 474 HIS A O 1
ATOM 3655 N N . ALA A 1 475 ? -7.947 35.085 -7.627 1.00 91.94 475 ALA A N 1
ATOM 3656 C CA . ALA A 1 475 ? -8.558 36.365 -7.292 1.00 91.94 475 ALA A CA 1
ATOM 3657 C C . ALA A 1 475 ? -7.723 37.169 -6.273 1.00 91.94 475 ALA A C 1
ATOM 3659 O O . ALA A 1 475 ? -7.535 38.377 -6.438 1.00 91.94 475 ALA A O 1
ATOM 3660 N N . ALA A 1 476 ? -7.151 36.498 -5.265 1.00 94.81 476 ALA A N 1
ATOM 3661 C CA . ALA A 1 476 ? -6.234 37.109 -4.302 1.00 94.81 476 ALA A CA 1
ATOM 3662 C C . ALA A 1 476 ? -4.945 37.629 -4.959 1.00 94.81 476 ALA A C 1
ATOM 3664 O O . ALA A 1 476 ? -4.447 38.697 -4.600 1.00 94.81 476 ALA A O 1
ATOM 3665 N N . ILE A 1 477 ? -4.389 36.893 -5.922 1.00 94.56 477 ILE A N 1
ATOM 3666 C CA . ILE A 1 477 ? -3.142 37.287 -6.588 1.00 94.56 477 ILE A CA 1
ATOM 3667 C C . ILE A 1 477 ? -3.402 38.412 -7.592 1.00 94.56 477 ILE A C 1
ATOM 3669 O O . ILE A 1 477 ? -2.684 39.414 -7.590 1.00 94.56 477 ILE A O 1
ATOM 3673 N N . ALA A 1 478 ? -4.466 38.302 -8.391 1.00 91.50 478 ALA A N 1
ATOM 3674 C CA . ALA A 1 478 ? -4.845 39.312 -9.376 1.00 91.50 478 ALA A CA 1
ATOM 3675 C C . ALA A 1 478 ? -5.092 40.698 -8.744 1.00 91.50 478 ALA A C 1
ATOM 3677 O O . ALA A 1 478 ? -4.832 41.726 -9.376 1.00 91.50 478 ALA A O 1
ATOM 3678 N N . SER A 1 479 ? -5.537 40.755 -7.482 1.00 91.12 479 SER A N 1
ATOM 3679 C CA . SER A 1 479 ? -5.785 42.014 -6.771 1.00 91.12 479 SER A CA 1
ATOM 3680 C C . SER A 1 479 ? -4.531 42.687 -6.190 1.00 91.12 479 SER A C 1
ATOM 3682 O O . SER A 1 479 ? -4.609 43.842 -5.765 1.00 91.12 479 SER A O 1
ATOM 3684 N N . CYS A 1 480 ? -3.357 42.040 -6.221 1.00 89.25 480 CYS A N 1
ATOM 3685 C CA . CYS A 1 480 ? -2.107 42.594 -5.680 1.00 89.25 480 CYS A CA 1
ATOM 3686 C C . CYS A 1 480 ? -1.548 43.783 -6.487 1.00 89.25 480 CYS A C 1
ATOM 3688 O O . CYS A 1 480 ? -0.722 44.538 -5.979 1.00 89.25 480 CYS A O 1
ATOM 3690 N N . GLY A 1 481 ? -2.010 43.999 -7.725 1.00 84.62 481 GLY A N 1
ATOM 3691 C CA . GLY A 1 481 ? -1.469 45.024 -8.621 1.00 84.62 481 GLY A CA 1
ATOM 3692 C C . GLY A 1 481 ? -0.064 44.684 -9.137 1.00 84.62 481 GLY A C 1
ATOM 3693 O O . GLY A 1 481 ? 0.485 43.626 -8.844 1.00 84.62 481 GLY A O 1
ATOM 3694 N N . LYS A 1 482 ? 0.516 45.570 -9.954 1.00 90.44 482 LYS A N 1
ATOM 3695 C CA . LYS A 1 482 ? 1.832 45.356 -10.570 1.00 90.44 482 LYS A CA 1
ATOM 3696 C C . LYS A 1 482 ? 2.975 45.859 -9.686 1.00 90.44 482 LYS A C 1
ATOM 3698 O O . LYS A 1 482 ? 3.010 47.044 -9.341 1.00 90.44 482 LYS A O 1
ATOM 3703 N N . ALA A 1 483 ? 3.960 45.006 -9.419 1.00 90.56 483 ALA A N 1
ATOM 3704 C CA . ALA A 1 483 ? 5.154 45.362 -8.654 1.00 90.56 483 ALA A CA 1
ATOM 3705 C C . ALA A 1 483 ? 5.968 46.484 -9.330 1.00 90.56 483 ALA A C 1
ATOM 3707 O O . ALA A 1 483 ? 6.446 47.392 -8.653 1.00 90.56 483 ALA A O 1
ATOM 3708 N N . GLU A 1 484 ? 6.033 46.504 -10.669 1.00 88.81 484 GLU A N 1
ATOM 3709 C CA . GLU A 1 484 ? 6.687 47.579 -11.443 1.00 88.81 484 GLU A CA 1
ATOM 3710 C C . GLU A 1 484 ? 6.069 48.974 -11.212 1.00 88.81 484 GLU A C 1
ATOM 3712 O O . GLU A 1 484 ? 6.742 49.991 -11.372 1.00 88.81 484 GLU A O 1
ATOM 3717 N N . GLU A 1 485 ? 4.807 49.036 -10.774 1.00 90.69 485 GLU A N 1
ATOM 3718 C CA . GLU A 1 485 ? 4.111 50.276 -10.407 1.00 90.69 485 GLU A CA 1
ATOM 3719 C C . GLU A 1 485 ? 4.252 50.622 -8.911 1.00 90.69 485 GLU A C 1
ATOM 3721 O O . GLU A 1 485 ? 3.583 51.533 -8.418 1.00 90.69 485 GLU A O 1
ATOM 3726 N N . GLY A 1 486 ? 5.093 49.893 -8.169 1.00 86.56 486 GLY A N 1
ATOM 3727 C CA . GLY A 1 486 ? 5.269 50.041 -6.723 1.00 86.56 486 GLY A CA 1
ATOM 3728 C C . GLY A 1 486 ? 4.135 49.437 -5.888 1.00 86.56 486 GLY A C 1
ATOM 3729 O O . GLY A 1 486 ? 3.990 49.793 -4.719 1.00 86.56 486 GLY A O 1
ATOM 3730 N N . LYS A 1 487 ? 3.315 48.555 -6.475 1.00 89.50 487 LYS A N 1
ATOM 3731 C CA . LYS A 1 487 ? 2.221 47.840 -5.800 1.00 89.50 487 LYS A CA 1
ATOM 3732 C C . LYS A 1 487 ? 2.646 46.406 -5.492 1.00 89.50 487 LYS A C 1
ATOM 3734 O O . LYS A 1 487 ? 2.111 45.459 -6.051 1.00 89.50 487 LYS A O 1
ATOM 3739 N N . GLU A 1 488 ? 3.668 46.239 -4.665 1.00 90.25 488 GLU A N 1
ATOM 3740 C CA . GLU A 1 488 ? 4.029 44.909 -4.165 1.00 90.25 488 GLU A CA 1
ATOM 3741 C C . GLU A 1 488 ? 2.976 44.410 -3.165 1.00 90.25 488 GLU A C 1
ATOM 3743 O O . GLU A 1 488 ? 2.373 45.202 -2.434 1.00 90.25 488 GLU A O 1
ATOM 3748 N N . ALA A 1 489 ? 2.753 43.097 -3.141 1.00 91.25 489 ALA A N 1
ATOM 3749 C CA . ALA A 1 489 ? 1.808 42.460 -2.237 1.00 91.25 489 ALA A CA 1
ATOM 3750 C C . ALA A 1 489 ? 2.141 42.768 -0.766 1.00 91.25 489 ALA A C 1
ATOM 3752 O O . ALA A 1 489 ? 3.237 42.477 -0.279 1.00 91.25 489 ALA A O 1
ATOM 3753 N N . GLY A 1 490 ? 1.175 43.355 -0.055 1.00 90.44 490 GLY A N 1
ATOM 3754 C CA . GLY A 1 490 ? 1.270 43.611 1.382 1.00 90.44 490 GLY A CA 1
ATOM 3755 C C . GLY A 1 490 ? 1.135 42.339 2.226 1.00 90.44 490 GLY A C 1
ATOM 3756 O O . GLY A 1 490 ? 0.852 41.257 1.712 1.00 90.44 490 GLY A O 1
ATOM 3757 N N . GLU A 1 491 ? 1.300 42.474 3.545 1.00 92.69 491 GLU A N 1
ATOM 3758 C CA . GLU A 1 491 ? 1.198 41.348 4.491 1.00 92.69 491 GLU A CA 1
ATOM 3759 C C . GLU A 1 491 ? -0.155 40.626 4.405 1.00 92.69 491 GLU A C 1
ATOM 3761 O O . GLU A 1 491 ? -0.181 39.398 4.393 1.00 92.69 491 GLU A O 1
ATOM 3766 N N . ASP A 1 492 ? -1.255 41.368 4.256 1.00 92.25 492 ASP A N 1
ATOM 3767 C CA . ASP A 1 492 ? -2.604 40.796 4.157 1.00 92.25 492 ASP A CA 1
ATOM 3768 C C . ASP A 1 492 ? -2.773 39.923 2.902 1.00 92.25 492 ASP A C 1
ATOM 3770 O O . ASP A 1 492 ? -3.381 38.853 2.960 1.00 92.25 492 ASP A O 1
ATOM 3774 N N . ALA A 1 493 ? -2.187 40.335 1.774 1.00 93.94 493 ALA A N 1
ATOM 3775 C CA . ALA A 1 493 ? -2.218 39.576 0.526 1.00 93.94 493 ALA A CA 1
ATOM 3776 C C . ALA A 1 493 ? -1.435 38.263 0.647 1.00 93.94 493 ALA A C 1
ATOM 3778 O O . ALA A 1 493 ? -1.924 37.199 0.270 1.00 93.94 493 ALA A O 1
ATOM 3779 N N . ILE A 1 494 ? -0.242 38.330 1.243 1.00 95.81 494 ILE A N 1
ATOM 3780 C CA . ILE A 1 494 ? 0.605 37.162 1.509 1.00 95.81 494 ILE A CA 1
ATOM 3781 C C . ILE A 1 494 ? -0.114 36.184 2.444 1.00 95.81 494 ILE A C 1
ATOM 3783 O O . ILE A 1 494 ? -0.183 34.993 2.148 1.00 95.81 494 ILE A O 1
ATOM 3787 N N . LEU A 1 495 ? -0.697 36.685 3.535 1.00 95.94 495 LEU A N 1
ATOM 3788 C CA . LEU A 1 495 ? -1.420 35.859 4.499 1.00 95.94 495 LEU A CA 1
ATOM 3789 C C . LEU A 1 495 ? -2.684 35.240 3.887 1.00 95.94 495 LEU A C 1
ATOM 3791 O O . LEU A 1 495 ? -3.034 34.108 4.213 1.00 95.94 495 LEU A O 1
ATOM 3795 N N . THR A 1 496 ? -3.353 35.948 2.976 1.00 97.00 496 THR A N 1
ATOM 3796 C CA . THR A 1 496 ? -4.500 35.417 2.225 1.00 97.00 496 THR A CA 1
ATOM 3797 C C . THR A 1 496 ? -4.086 34.234 1.354 1.00 97.00 496 THR A C 1
ATOM 3799 O O . THR A 1 496 ? -4.710 33.179 1.432 1.00 97.00 496 THR A O 1
ATOM 3802 N N . VAL A 1 497 ? -3.009 34.377 0.574 1.00 96.56 497 VAL A N 1
ATOM 3803 C CA . VAL A 1 497 ? -2.463 33.299 -0.269 1.00 96.56 497 VAL A CA 1
ATOM 3804 C C . VAL A 1 497 ? -2.045 32.095 0.580 1.00 96.56 497 VAL A C 1
ATOM 3806 O O . VAL A 1 497 ? -2.395 30.963 0.257 1.00 96.56 497 VAL A O 1
ATOM 3809 N N . GLU A 1 498 ? -1.352 32.327 1.697 1.00 95.50 498 GLU A N 1
ATOM 3810 C CA . GLU A 1 498 ? -0.962 31.269 2.637 1.00 95.50 498 GLU A CA 1
ATOM 3811 C C . GLU A 1 498 ? -2.182 30.543 3.223 1.00 95.50 498 GLU A C 1
ATOM 3813 O O . GLU A 1 498 ? -2.226 29.314 3.224 1.00 95.50 498 GLU A O 1
ATOM 3818 N N . THR A 1 499 ? -3.199 31.295 3.657 1.00 92.69 499 THR A N 1
ATOM 3819 C CA . THR A 1 499 ? -4.446 30.743 4.210 1.00 92.69 499 THR A CA 1
ATOM 3820 C C . THR A 1 499 ? -5.156 29.861 3.184 1.00 92.69 499 THR A C 1
ATOM 3822 O O . THR A 1 499 ? -5.617 28.775 3.526 1.00 92.69 499 THR A O 1
ATOM 3825 N N . LEU A 1 500 ? -5.231 30.295 1.925 1.00 93.88 500 LEU A N 1
ATOM 3826 C CA . LEU A 1 500 ? -5.856 29.523 0.850 1.00 93.88 500 LEU A CA 1
ATOM 3827 C C . LEU A 1 500 ? -5.115 28.207 0.592 1.00 93.88 500 LEU A C 1
ATOM 3829 O O . LEU A 1 500 ? -5.748 27.153 0.573 1.00 93.88 500 LEU A O 1
ATOM 3833 N N . LEU A 1 501 ? -3.785 28.242 0.471 1.00 91.75 501 LEU A N 1
ATOM 3834 C CA . LEU A 1 501 ? -2.970 27.036 0.279 1.00 91.75 501 LEU A CA 1
ATOM 3835 C C . LEU A 1 501 ? -3.104 26.049 1.450 1.00 91.75 501 LEU A C 1
ATOM 3837 O O . LEU A 1 501 ? -3.229 24.848 1.233 1.00 91.75 501 LEU A O 1
ATOM 3841 N N . GLN A 1 502 ? -3.125 26.542 2.694 1.00 87.69 502 GLN A N 1
ATOM 3842 C CA . GLN A 1 502 ? -3.325 25.708 3.891 1.00 87.69 502 GLN A CA 1
ATOM 3843 C C . GLN A 1 502 ? -4.713 25.051 3.948 1.00 87.69 502 GLN A C 1
ATOM 3845 O O . GLN A 1 502 ? -4.880 24.048 4.635 1.00 87.69 502 GLN A O 1
ATOM 3850 N N . ASN A 1 503 ? -5.694 25.598 3.225 1.00 86.69 503 ASN A N 1
ATOM 3851 C CA . ASN A 1 503 ? -7.046 25.052 3.098 1.00 86.69 503 ASN A CA 1
ATOM 3852 C C . ASN A 1 503 ? -7.263 24.332 1.751 1.00 86.69 503 ASN A C 1
ATOM 3854 O O . ASN A 1 503 ? -8.399 24.187 1.304 1.00 86.69 503 ASN A O 1
ATOM 3858 N N . GLY A 1 504 ? -6.182 23.873 1.110 1.00 83.50 504 GLY A N 1
ATOM 3859 C CA . GLY A 1 504 ? -6.244 22.992 -0.057 1.00 83.50 504 GLY A CA 1
ATOM 3860 C C . GLY A 1 504 ? -6.410 23.697 -1.401 1.00 83.50 504 GLY A C 1
ATOM 3861 O O . GLY A 1 504 ? -6.811 23.040 -2.358 1.00 83.50 504 GLY A O 1
ATOM 3862 N N . ALA A 1 505 ? -6.125 25.002 -1.497 1.00 89.56 505 ALA A N 1
ATOM 3863 C CA . ALA A 1 505 ? -6.119 25.689 -2.787 1.00 89.56 505 ALA A CA 1
ATOM 3864 C C . ALA A 1 505 ? -5.096 25.066 -3.754 1.00 89.56 505 ALA A C 1
ATOM 3866 O O . ALA A 1 505 ? -3.928 24.890 -3.399 1.00 89.56 505 ALA A O 1
ATOM 3867 N N . ILE A 1 506 ? -5.529 24.774 -4.979 1.00 88.31 506 ILE A N 1
ATOM 3868 C CA . ILE A 1 506 ? -4.712 24.141 -6.018 1.00 88.31 506 ILE A CA 1
ATOM 3869 C C . ILE A 1 506 ? -3.795 25.192 -6.670 1.00 88.31 506 ILE A C 1
ATOM 3871 O O . ILE A 1 506 ? -4.245 26.224 -7.169 1.00 88.31 506 ILE A O 1
ATOM 3875 N N . TRP A 1 507 ? -2.482 24.950 -6.646 1.00 92.44 507 TRP A N 1
ATOM 3876 C CA . TRP A 1 507 ? -1.457 25.912 -7.082 1.00 92.44 507 TRP A CA 1
ATOM 3877 C C . TRP A 1 507 ? -1.329 26.034 -8.610 1.00 92.44 507 TRP A C 1
ATOM 3879 O O . TRP A 1 507 ? -0.872 27.068 -9.103 1.00 92.44 507 TRP A O 1
ATOM 3889 N N . ASN A 1 508 ? -1.712 24.983 -9.341 1.00 89.44 508 ASN A N 1
ATOM 3890 C CA . ASN A 1 508 ? -1.674 24.863 -10.801 1.00 89.44 508 ASN A CA 1
ATOM 3891 C C . ASN A 1 508 ? -3.070 24.886 -11.448 1.00 89.44 508 ASN A C 1
ATOM 3893 O O . ASN A 1 508 ? -3.179 24.591 -12.632 1.00 89.44 508 ASN A O 1
ATOM 3897 N N . ASP A 1 509 ? -4.110 25.253 -10.692 1.00 87.75 509 ASP A N 1
ATOM 3898 C CA . ASP A 1 509 ? -5.476 25.414 -11.200 1.00 87.75 509 ASP A CA 1
ATOM 3899 C C . ASP A 1 509 ? -5.492 26.408 -12.365 1.00 87.75 509 ASP A C 1
ATOM 3901 O O . ASP A 1 509 ? -4.788 27.417 -12.306 1.00 87.75 509 ASP A O 1
ATOM 3905 N N . LEU A 1 510 ? -6.274 26.146 -13.410 1.00 86.44 510 LEU A N 1
ATOM 3906 C CA . LEU A 1 510 ? -6.314 26.986 -14.606 1.00 86.44 510 LEU A CA 1
ATOM 3907 C C . LEU A 1 510 ? -7.565 27.860 -14.610 1.00 86.44 510 LEU A C 1
ATOM 3909 O O . LEU A 1 510 ? -8.692 27.393 -14.445 1.00 86.44 510 LEU A O 1
ATOM 3913 N N . ASN A 1 511 ? -7.381 29.154 -14.858 1.00 84.25 511 ASN A N 1
ATOM 3914 C CA . ASN A 1 511 ? -8.498 30.033 -15.186 1.00 84.25 511 ASN A CA 1
ATOM 3915 C C . ASN A 1 511 ? -8.938 29.856 -16.660 1.00 84.25 511 ASN A C 1
ATOM 3917 O O . ASN A 1 511 ? -8.303 29.168 -17.460 1.00 84.25 511 ASN A O 1
ATOM 3921 N N . LYS A 1 512 ? -10.013 30.544 -17.074 1.00 79.19 512 LYS A N 1
ATOM 3922 C CA . LYS A 1 512 ? -10.509 30.497 -18.473 1.00 79.19 512 LYS A CA 1
ATOM 3923 C C . LYS A 1 512 ? -9.535 31.053 -19.527 1.00 79.19 512 LYS A C 1
ATOM 3925 O O . LYS A 1 512 ? -9.811 30.931 -20.720 1.00 79.19 512 LYS A O 1
ATOM 3930 N N . GLU A 1 513 ? -8.462 31.711 -19.105 1.00 82.50 513 GLU A N 1
ATOM 3931 C CA . GLU A 1 513 ? -7.405 32.256 -19.963 1.00 82.50 513 GLU A CA 1
ATOM 3932 C C . GLU A 1 513 ? -6.179 31.329 -20.023 1.00 82.50 513 GLU A C 1
ATOM 3934 O O . GLU A 1 513 ? -5.183 31.700 -20.638 1.00 82.50 513 GLU A O 1
ATOM 3939 N N . ASP A 1 514 ? -6.274 30.116 -19.454 1.00 83.69 514 ASP A N 1
ATOM 3940 C CA . ASP A 1 514 ? -5.187 29.130 -19.385 1.00 83.69 514 ASP A CA 1
ATOM 3941 C C . ASP A 1 514 ? -3.979 29.640 -18.568 1.00 83.69 514 ASP A C 1
ATOM 3943 O O . ASP A 1 514 ? -2.816 29.323 -18.835 1.00 83.69 514 ASP A O 1
ATOM 3947 N N . GLU A 1 515 ? -4.241 30.461 -17.545 1.00 87.81 515 GLU A N 1
ATOM 3948 C CA . GLU A 1 515 ? -3.246 30.942 -16.586 1.00 87.81 515 GLU A CA 1
ATOM 3949 C C . GLU A 1 515 ? -3.432 30.280 -15.222 1.00 87.81 515 GLU A C 1
ATOM 3951 O O . GLU A 1 515 ? -4.553 30.178 -14.731 1.00 87.81 515 GLU A O 1
ATOM 3956 N N . THR A 1 516 ? -2.319 29.907 -14.586 1.00 92.94 516 THR A N 1
ATOM 3957 C CA . THR A 1 516 ? -2.296 29.470 -13.184 1.00 92.94 516 THR A CA 1
ATOM 3958 C C . THR A 1 516 ? -2.130 30.660 -12.229 1.00 92.94 516 THR A C 1
ATOM 3960 O O . THR A 1 516 ? -1.655 31.729 -12.644 1.00 92.94 516 THR A O 1
ATOM 3963 N N . PRO A 1 517 ? -2.383 30.496 -10.916 1.00 94.06 517 PRO A N 1
ATOM 3964 C CA . PRO A 1 517 ? -2.048 31.501 -9.907 1.00 94.06 517 PRO A CA 1
ATOM 3965 C C . PRO A 1 517 ? -0.579 31.961 -9.977 1.00 94.06 517 PRO A C 1
ATOM 3967 O O . PRO A 1 517 ? -0.282 33.151 -9.838 1.00 94.06 517 PRO A O 1
ATOM 3970 N N . GLY A 1 518 ? 0.342 31.032 -10.262 1.00 94.44 518 GLY A N 1
ATOM 3971 C CA . GLY A 1 518 ? 1.760 31.323 -10.482 1.00 94.44 518 GLY A CA 1
ATOM 3972 C C . GLY A 1 518 ? 2.023 32.165 -11.734 1.00 94.44 518 GLY A C 1
ATOM 3973 O O . GLY A 1 518 ? 2.818 33.103 -11.674 1.00 94.44 518 GLY A O 1
ATOM 3974 N N . CYS A 1 519 ? 1.327 31.899 -12.845 1.00 93.19 519 CYS A N 1
ATOM 3975 C CA . CYS A 1 519 ? 1.419 32.716 -14.061 1.00 93.19 519 CYS A CA 1
ATOM 3976 C C . CYS A 1 519 ? 1.005 34.171 -13.799 1.00 93.19 519 CYS A C 1
ATOM 3978 O O . CYS A 1 519 ? 1.727 35.091 -14.189 1.00 93.19 519 CYS A O 1
ATOM 3980 N N . ILE A 1 520 ? -0.095 34.385 -13.070 1.00 93.69 520 ILE A N 1
ATOM 3981 C CA . ILE A 1 520 ? -0.564 35.731 -12.706 1.00 93.69 520 ILE A CA 1
ATOM 3982 C C . ILE A 1 520 ? 0.434 36.419 -11.765 1.00 93.69 520 ILE A C 1
ATOM 3984 O O . ILE A 1 520 ? 0.775 37.587 -11.955 1.00 93.69 520 ILE A O 1
ATOM 3988 N N . ALA A 1 521 ? 0.949 35.707 -10.757 1.00 95.75 521 ALA A N 1
ATOM 3989 C CA . ALA A 1 521 ? 1.947 36.267 -9.846 1.00 95.75 521 ALA A CA 1
ATOM 3990 C C . ALA A 1 521 ? 3.207 36.721 -10.600 1.00 95.75 521 ALA A C 1
ATOM 3992 O O . ALA A 1 521 ? 3.734 37.805 -10.332 1.00 95.75 521 ALA A O 1
ATOM 3993 N N . LEU A 1 522 ? 3.658 35.918 -11.569 1.00 94.62 522 LEU A N 1
ATOM 3994 C CA . LEU A 1 522 ? 4.808 36.230 -12.409 1.00 94.62 522 LEU A CA 1
ATOM 3995 C C . LEU A 1 522 ? 4.544 37.441 -13.312 1.00 94.62 522 LEU A C 1
ATOM 3997 O O . LEU A 1 522 ? 5.367 38.355 -13.351 1.00 94.62 522 LEU A O 1
ATOM 4001 N N . SER A 1 523 ? 3.390 37.492 -13.986 1.00 93.00 523 SER A N 1
ATOM 4002 C CA . SER A 1 523 ? 3.031 38.591 -14.897 1.00 93.00 523 SER A CA 1
ATOM 4003 C C . SER A 1 523 ? 2.854 39.932 -14.173 1.00 93.00 523 SER A C 1
ATOM 4005 O O . SER A 1 523 ? 3.153 40.994 -14.728 1.00 93.00 523 SER A O 1
ATOM 4007 N N . LEU A 1 524 ? 2.441 39.897 -12.903 1.00 94.25 524 LEU A N 1
ATOM 4008 C CA . LEU A 1 524 ? 2.368 41.064 -12.023 1.00 94.25 524 LEU A CA 1
ATOM 4009 C C . LEU A 1 524 ? 3.715 41.436 -11.378 1.00 94.25 524 LEU A C 1
ATOM 4011 O O . LEU A 1 524 ? 3.810 42.487 -10.737 1.00 94.25 524 LEU A O 1
ATOM 4015 N N . GLY A 1 525 ? 4.753 40.608 -11.523 1.00 95.19 525 GLY A N 1
ATOM 4016 C CA . GLY A 1 525 ? 6.058 40.800 -10.884 1.00 95.19 525 GLY A CA 1
ATOM 4017 C C . GLY A 1 525 ? 6.056 40.556 -9.368 1.00 95.19 525 GLY A C 1
ATOM 4018 O O . GLY A 1 525 ? 6.958 41.019 -8.669 1.00 95.19 525 GLY A O 1
ATOM 4019 N N . GLN A 1 526 ? 5.057 39.845 -8.837 1.00 95.56 526 GLN A N 1
ATOM 4020 C CA . GLN A 1 526 ? 4.899 39.564 -7.407 1.00 95.56 526 GLN A CA 1
ATOM 4021 C C . GLN A 1 526 ? 5.822 38.425 -6.963 1.00 95.56 526 GLN A C 1
ATOM 4023 O O . GLN A 1 526 ? 5.378 37.313 -6.682 1.00 95.56 526 GLN A O 1
ATOM 4028 N N . LYS A 1 527 ? 7.127 38.708 -6.877 1.00 94.44 527 LYS A N 1
ATOM 4029 C CA . LYS A 1 527 ? 8.170 37.697 -6.639 1.00 94.44 527 LYS A CA 1
ATOM 4030 C C . LYS A 1 527 ? 7.907 36.806 -5.419 1.00 94.44 527 LYS A C 1
ATOM 4032 O O . LYS A 1 527 ? 8.030 35.593 -5.519 1.00 94.44 527 LYS A O 1
ATOM 4037 N N . LYS A 1 528 ? 7.509 37.390 -4.284 1.00 94.56 528 LYS A N 1
ATOM 4038 C CA . LYS A 1 528 ? 7.263 36.622 -3.053 1.00 94.56 528 LYS A CA 1
ATOM 4039 C C . LYS A 1 528 ? 6.074 35.666 -3.188 1.00 94.56 528 LYS A C 1
ATOM 4041 O O . LYS A 1 528 ? 6.159 34.526 -2.755 1.00 94.56 528 LYS A O 1
ATOM 4046 N N . ILE A 1 529 ? 4.979 36.117 -3.802 1.00 96.00 529 ILE A N 1
ATOM 4047 C CA . ILE A 1 529 ? 3.812 35.261 -4.058 1.00 96.00 529 ILE A CA 1
ATOM 4048 C C . ILE A 1 529 ? 4.170 34.172 -5.074 1.00 96.00 529 ILE A C 1
ATOM 4050 O O . ILE A 1 529 ? 3.792 33.022 -4.886 1.00 96.00 529 ILE A O 1
ATOM 4054 N N . TYR A 1 530 ? 4.932 34.512 -6.116 1.00 97.25 530 TYR A N 1
ATOM 4055 C CA . TYR A 1 530 ? 5.415 33.538 -7.092 1.00 97.25 530 TYR A CA 1
ATOM 4056 C C . TYR A 1 530 ? 6.240 32.426 -6.427 1.00 97.25 530 TYR A C 1
ATOM 4058 O O . TYR A 1 530 ? 5.972 31.248 -6.639 1.00 97.25 530 TYR A O 1
ATOM 4066 N N . GLU A 1 531 ? 7.181 32.789 -5.550 1.00 96.62 531 GLU A N 1
ATOM 4067 C CA . GLU A 1 531 ? 7.965 31.827 -4.765 1.00 96.62 531 GLU A CA 1
ATOM 4068 C C . GLU A 1 531 ? 7.070 30.933 -3.891 1.00 96.62 531 GLU A C 1
ATOM 4070 O O . GLU A 1 531 ? 7.279 29.723 -3.862 1.00 96.62 531 GLU A O 1
ATOM 4075 N N . MET A 1 532 ? 6.022 31.482 -3.263 1.00 96.38 532 MET A N 1
ATOM 4076 C CA . MET A 1 532 ? 5.047 30.685 -2.503 1.00 96.38 532 MET A CA 1
ATOM 4077 C C . MET A 1 532 ? 4.297 29.669 -3.376 1.00 96.38 532 MET A C 1
ATOM 4079 O O . MET A 1 532 ? 4.010 28.572 -2.898 1.00 96.38 532 MET A O 1
ATOM 4083 N N . MET A 1 533 ? 3.982 30.009 -4.633 1.00 96.69 533 MET A N 1
ATOM 4084 C CA . MET A 1 533 ? 3.349 29.078 -5.580 1.00 96.69 533 MET A CA 1
ATOM 4085 C C . MET A 1 533 ? 4.309 27.958 -5.979 1.00 96.69 533 MET A C 1
ATOM 4087 O O . MET A 1 533 ? 3.919 26.795 -5.955 1.00 96.69 533 MET A O 1
ATOM 4091 N N . VAL A 1 534 ? 5.576 28.287 -6.263 1.00 96.31 534 VAL A N 1
ATOM 4092 C CA . VAL A 1 534 ? 6.612 27.278 -6.542 1.00 96.31 534 VAL A CA 1
ATOM 4093 C C . VAL A 1 534 ? 6.761 26.335 -5.348 1.00 96.31 534 VAL A C 1
ATOM 4095 O O . VAL A 1 534 ? 6.774 25.120 -5.507 1.00 96.31 534 VAL A O 1
ATOM 4098 N N . GLU A 1 535 ? 6.852 26.870 -4.131 1.00 94.69 535 GLU A N 1
ATOM 4099 C CA . GLU A 1 535 ? 6.960 26.047 -2.924 1.00 94.69 535 GLU A CA 1
ATOM 4100 C C . GLU A 1 535 ? 5.711 25.195 -2.672 1.00 94.69 535 GLU A C 1
ATOM 4102 O O . GLU A 1 535 ? 5.831 24.080 -2.166 1.00 94.69 535 GLU A O 1
ATOM 4107 N N . ALA A 1 536 ? 4.519 25.696 -3.003 1.00 92.69 536 ALA A N 1
ATOM 4108 C CA . ALA A 1 536 ? 3.288 24.917 -2.928 1.00 92.69 536 ALA A CA 1
ATOM 4109 C C . ALA A 1 536 ? 3.305 23.741 -3.907 1.00 92.69 536 ALA A C 1
ATOM 4111 O O . ALA A 1 536 ? 3.003 22.628 -3.484 1.00 92.69 536 ALA A O 1
ATOM 4112 N N . GLY A 1 537 ? 3.737 23.969 -5.151 1.00 91.44 537 GLY A N 1
ATOM 4113 C CA . GLY A 1 537 ? 3.915 22.905 -6.135 1.00 91.44 537 GLY A CA 1
ATOM 4114 C C . GLY A 1 537 ? 4.932 21.864 -5.689 1.00 91.44 537 GLY A C 1
ATOM 4115 O O . GLY A 1 537 ? 4.613 20.685 -5.643 1.00 91.44 537 GLY A O 1
ATOM 4116 N N . VAL A 1 538 ? 6.109 22.286 -5.219 1.00 92.94 538 VAL A N 1
ATOM 4117 C CA . VAL A 1 538 ? 7.135 21.360 -4.702 1.00 92.94 538 VAL A CA 1
ATOM 4118 C C . VAL A 1 538 ? 6.608 20.529 -3.528 1.00 92.94 538 VAL A C 1
ATOM 4120 O O . VAL A 1 538 ? 6.838 19.324 -3.473 1.00 92.94 538 VAL A O 1
ATOM 4123 N N . ARG A 1 539 ? 5.879 21.143 -2.583 1.00 89.62 539 ARG A N 1
ATOM 4124 C CA . ARG A 1 539 ? 5.258 20.400 -1.474 1.00 89.62 539 ARG A CA 1
ATOM 4125 C C . ARG A 1 539 ? 4.219 19.398 -1.967 1.00 89.62 539 ARG A C 1
ATOM 4127 O O . ARG A 1 539 ? 4.169 18.309 -1.407 1.00 89.62 539 ARG A O 1
ATOM 4134 N N . ALA A 1 540 ? 3.410 19.767 -2.959 1.00 85.69 540 ALA A N 1
ATOM 4135 C CA . ALA A 1 540 ? 2.416 18.880 -3.550 1.00 85.69 540 ALA A CA 1
ATOM 4136 C C . ALA A 1 540 ? 3.088 17.677 -4.224 1.00 85.69 540 ALA A C 1
ATOM 4138 O O . ALA A 1 540 ? 2.782 16.553 -3.851 1.00 85.69 540 ALA A O 1
ATOM 4139 N N . GLU A 1 541 ? 4.076 17.891 -5.097 1.00 85.62 541 GLU A N 1
ATOM 4140 C CA . GLU A 1 541 ? 4.799 16.807 -5.782 1.00 85.62 541 GLU A CA 1
ATOM 4141 C C . GLU A 1 541 ? 5.505 15.863 -4.798 1.00 85.62 541 GLU A C 1
ATOM 4143 O O . GLU A 1 541 ? 5.424 14.645 -4.929 1.00 85.62 541 GLU A O 1
ATOM 4148 N N . ILE A 1 542 ? 6.163 16.396 -3.759 1.00 82.56 542 ILE A N 1
ATOM 4149 C CA . ILE A 1 542 ? 6.804 15.560 -2.730 1.00 82.56 542 ILE A CA 1
ATOM 4150 C C . ILE A 1 542 ? 5.757 14.791 -1.931 1.00 82.56 542 ILE A C 1
ATOM 4152 O O . ILE A 1 542 ? 5.967 13.620 -1.618 1.00 82.56 542 ILE A O 1
ATOM 4156 N N . LEU A 1 543 ? 4.646 15.438 -1.572 1.00 74.62 543 LEU A N 1
ATOM 4157 C CA . LEU A 1 543 ? 3.556 14.781 -0.867 1.00 74.62 543 LEU A CA 1
ATOM 4158 C C . LEU A 1 543 ? 2.988 13.649 -1.721 1.00 74.62 543 LEU A C 1
ATOM 4160 O O . LEU A 1 543 ? 2.907 12.540 -1.214 1.00 74.62 543 LEU A O 1
ATOM 4164 N N . PHE A 1 544 ? 2.675 13.888 -2.994 1.00 71.31 544 PHE A N 1
ATOM 4165 C CA . PHE A 1 544 ? 2.169 12.866 -3.909 1.00 71.31 544 PHE A CA 1
ATOM 4166 C C . PHE A 1 544 ? 3.178 11.744 -4.130 1.00 71.31 544 PHE A C 1
ATOM 4168 O O . PHE A 1 544 ? 2.810 10.590 -3.978 1.00 71.31 544 PHE A O 1
ATOM 4175 N N . ALA A 1 545 ? 4.463 12.041 -4.336 1.00 69.00 545 ALA A N 1
ATOM 4176 C CA . ALA A 1 545 ? 5.496 11.012 -4.454 1.00 69.00 545 ALA A CA 1
ATOM 4177 C C . ALA A 1 545 ? 5.649 10.173 -3.170 1.00 69.00 545 ALA A C 1
ATOM 4179 O O . ALA A 1 545 ? 5.931 8.975 -3.226 1.00 69.00 545 ALA A O 1
ATOM 4180 N N . ARG A 1 546 ? 5.480 10.780 -1.987 1.00 69.38 546 ARG A N 1
ATOM 4181 C CA . ARG A 1 546 ? 5.493 10.058 -0.703 1.00 69.38 546 ARG A CA 1
ATOM 4182 C C . ARG A 1 546 ? 4.210 9.268 -0.492 1.00 69.38 546 ARG A C 1
ATOM 4184 O O . ARG A 1 546 ? 4.296 8.145 -0.018 1.00 69.38 546 ARG A O 1
ATOM 4191 N N . LEU A 1 547 ? 3.059 9.822 -0.857 1.00 56.25 547 LEU A N 1
ATOM 4192 C CA . LEU A 1 547 ? 1.784 9.119 -0.859 1.00 56.25 547 LEU A CA 1
ATOM 4193 C C . LEU A 1 547 ? 1.872 7.912 -1.794 1.00 56.25 547 LEU A C 1
ATOM 4195 O O . LEU A 1 547 ? 1.619 6.809 -1.344 1.00 56.25 547 LEU A O 1
ATOM 4199 N N . GLU A 1 548 ? 2.346 8.063 -3.028 1.00 58.94 548 GLU A N 1
ATOM 4200 C CA . GLU A 1 548 ? 2.571 6.972 -3.983 1.00 58.94 548 GLU A CA 1
ATOM 4201 C C . GLU A 1 548 ? 3.524 5.908 -3.427 1.00 58.94 548 GLU A C 1
ATOM 4203 O O . GLU A 1 548 ? 3.203 4.722 -3.453 1.00 58.94 548 GLU A O 1
ATOM 4208 N N . ALA A 1 549 ? 4.646 6.314 -2.823 1.00 55.38 549 ALA A N 1
ATOM 4209 C CA . ALA A 1 549 ? 5.563 5.392 -2.150 1.00 55.38 549 ALA A CA 1
ATOM 4210 C C . ALA A 1 549 ? 4.929 4.658 -0.949 1.00 55.38 549 ALA A C 1
ATOM 4212 O O . ALA A 1 549 ? 5.396 3.585 -0.572 1.00 55.38 549 ALA A O 1
ATOM 4213 N N . LEU A 1 550 ? 3.881 5.230 -0.353 1.00 47.38 550 LEU A N 1
ATOM 4214 C CA . LEU A 1 550 ? 3.058 4.638 0.704 1.00 47.38 550 LEU A CA 1
ATOM 4215 C C . LEU A 1 550 ? 1.807 3.919 0.154 1.00 47.38 550 LEU A C 1
ATOM 4217 O O . LEU A 1 550 ? 0.979 3.476 0.946 1.00 47.38 550 LEU A O 1
ATOM 4221 N N . GLY A 1 551 ? 1.651 3.807 -1.174 1.00 39.94 551 GLY A N 1
ATOM 4222 C CA . GLY A 1 551 ? 0.495 3.181 -1.834 1.00 39.94 551 GLY A CA 1
ATOM 4223 C C . GLY A 1 551 ? -0.762 4.063 -1.934 1.00 39.94 551 GLY A C 1
ATOM 4224 O O . GLY A 1 551 ? -1.846 3.561 -2.201 1.00 39.94 551 GLY A O 1
ATOM 4225 N N . MET A 1 552 ? -0.628 5.372 -1.718 1.00 43.50 552 MET A N 1
ATOM 4226 C CA . MET A 1 552 ? -1.692 6.383 -1.610 1.00 43.50 552 MET A CA 1
ATOM 4227 C C . MET A 1 552 ? -1.693 7.422 -2.764 1.00 43.50 552 MET A C 1
ATOM 4229 O O . MET A 1 552 ? -2.369 8.439 -2.657 1.00 43.50 552 MET A O 1
ATOM 4233 N N . GLY A 1 553 ? -0.900 7.221 -3.827 1.00 36.47 553 GLY A N 1
ATOM 4234 C CA . GLY A 1 553 ? -0.485 8.261 -4.794 1.00 36.47 553 GLY A CA 1
ATOM 4235 C C . GLY A 1 553 ? -1.545 8.832 -5.740 1.00 36.47 553 GLY A C 1
ATOM 4236 O O . GLY A 1 553 ? -1.490 10.020 -6.030 1.00 36.47 553 GLY A O 1
ATOM 4237 N N . ASP A 1 554 ? -2.547 8.052 -6.146 1.00 35.72 554 ASP A N 1
ATOM 4238 C CA . ASP A 1 554 ? -3.547 8.495 -7.139 1.00 35.72 554 ASP A CA 1
ATOM 4239 C C . ASP A 1 554 ? -4.801 9.119 -6.492 1.00 35.72 554 ASP A C 1
ATOM 4241 O O . ASP A 1 554 ? -5.917 8.989 -6.983 1.00 35.72 554 ASP A O 1
ATOM 4245 N N . SER A 1 555 ? -4.682 9.738 -5.314 1.00 33.44 555 SER A N 1
ATOM 4246 C CA . SER A 1 555 ? -5.842 10.151 -4.505 1.00 33.44 555 SER A CA 1
ATOM 4247 C C . SER A 1 555 ? -6.379 11.565 -4.793 1.00 33.44 555 SER A C 1
ATOM 4249 O O . SER A 1 555 ? -6.951 12.182 -3.888 1.00 33.44 555 SER A O 1
ATOM 4251 N N . ALA A 1 556 ? -6.176 12.126 -5.990 1.00 30.88 556 ALA A N 1
ATOM 4252 C CA . ALA A 1 556 ? -6.557 13.513 -6.279 1.00 30.88 556 ALA A CA 1
ATOM 4253 C C . ALA A 1 556 ? -7.172 13.750 -7.670 1.00 30.88 556 ALA A C 1
ATOM 4255 O O . ALA A 1 556 ? -6.844 14.740 -8.308 1.00 30.88 556 ALA A O 1
ATOM 4256 N N . GLU A 1 557 ? -8.144 12.939 -8.087 1.00 26.50 557 GLU A N 1
ATOM 4257 C CA . GLU A 1 557 ? -9.188 13.414 -9.007 1.00 26.50 557 GLU A CA 1
ATOM 4258 C C . GLU A 1 557 ? -10.565 13.150 -8.384 1.00 26.50 557 GLU A C 1
ATOM 4260 O O . GLU A 1 557 ? -10.917 12.034 -8.008 1.00 26.50 557 GLU A O 1
ATOM 4265 N N . VAL A 1 558 ? -11.314 14.228 -8.156 1.00 28.25 558 VAL A N 1
ATOM 4266 C CA . VAL A 1 558 ? -12.680 14.194 -7.628 1.00 28.25 558 VAL A CA 1
ATOM 4267 C C . VAL A 1 558 ? -13.613 14.089 -8.831 1.00 28.25 558 VAL A C 1
ATOM 4269 O O . VAL A 1 558 ? -13.788 15.071 -9.545 1.00 28.25 558 VAL A O 1
ATOM 4272 N N . GLU A 1 559 ? -14.211 12.919 -9.057 1.00 24.77 559 GLU A N 1
ATOM 4273 C CA . GLU A 1 559 ? -15.308 12.758 -10.018 1.00 24.77 559 GLU A CA 1
ATOM 4274 C C . GLU A 1 559 ? -16.579 13.454 -9.487 1.00 24.77 559 GLU A C 1
ATOM 4276 O O . GLU A 1 559 ? -17.180 13.016 -8.502 1.00 24.77 559 GLU A O 1
ATOM 4281 N N . GLU A 1 560 ? -17.018 14.531 -10.147 1.00 24.98 560 GLU A N 1
ATOM 4282 C CA . GLU A 1 560 ? -18.427 14.944 -10.133 1.00 24.98 560 GLU A CA 1
ATOM 4283 C C . GLU A 1 560 ? -19.154 14.275 -11.311 1.00 24.98 560 GLU A C 1
ATOM 4285 O O . GLU A 1 560 ? -18.715 14.338 -12.458 1.00 24.98 560 GLU A O 1
ATOM 4290 N N . ALA A 1 561 ? -20.273 13.613 -11.015 1.00 26.69 561 ALA A N 1
ATOM 4291 C CA . ALA A 1 561 ? -21.080 12.865 -11.971 1.00 26.69 561 ALA A CA 1
ATOM 4292 C C . ALA A 1 561 ? -22.019 13.776 -12.791 1.00 26.69 561 ALA A C 1
ATOM 4294 O O . ALA A 1 561 ? -22.865 14.454 -12.213 1.00 26.69 561 ALA A O 1
ATOM 4295 N N . GLU A 1 562 ? -21.907 13.757 -14.125 1.00 26.27 562 GLU A N 1
ATOM 4296 C CA . GLU A 1 562 ? -22.884 13.186 -15.082 1.00 26.27 562 GLU A CA 1
ATOM 4297 C C . GLU A 1 562 ? -22.718 13.747 -16.518 1.00 26.27 562 GLU A C 1
ATOM 4299 O O . GLU A 1 562 ? -22.472 14.932 -16.723 1.00 26.27 562 GLU A O 1
ATOM 4304 N N . GLU A 1 563 ? -22.990 12.849 -17.478 1.00 23.59 563 GLU A N 1
ATOM 4305 C CA . GLU A 1 563 ? -23.184 12.994 -18.937 1.00 23.59 563 GLU A CA 1
ATOM 4306 C C . GLU A 1 563 ? -21.942 12.920 -19.853 1.00 23.59 563 GLU A C 1
ATOM 4308 O O . GLU A 1 563 ? -21.158 13.854 -19.961 1.00 23.59 563 GLU A O 1
ATOM 4313 N N . ASP A 1 564 ? -21.844 11.772 -20.549 1.00 31.20 564 ASP A N 1
ATOM 4314 C CA . ASP A 1 564 ? -21.094 11.474 -21.781 1.00 31.20 564 ASP A CA 1
ATOM 4315 C C . ASP A 1 564 ? -20.281 12.641 -22.382 1.00 31.20 564 ASP A C 1
ATOM 4317 O O . ASP A 1 564 ? -20.787 13.392 -23.213 1.00 31.20 564 ASP A O 1
ATOM 4321 N N . ASP A 1 565 ? -18.996 12.732 -22.036 1.00 25.78 565 ASP A N 1
ATOM 4322 C CA . ASP A 1 565 ? -17.909 13.105 -22.950 1.00 25.78 565 ASP A CA 1
ATOM 4323 C C . ASP A 1 565 ? -16.547 12.849 -22.263 1.00 25.78 565 ASP A C 1
ATOM 4325 O O . ASP A 1 565 ? -16.354 13.140 -21.088 1.00 25.78 565 ASP A O 1
ATOM 4329 N N . GLU A 1 566 ? -15.621 12.246 -23.015 1.00 32.88 566 GLU A N 1
ATOM 4330 C CA . GLU A 1 566 ? -14.239 11.861 -22.666 1.00 32.88 566 GLU A CA 1
ATOM 4331 C C . GLU A 1 566 ? -13.539 12.707 -21.570 1.00 32.88 566 GLU A C 1
ATOM 4333 O O . GLU A 1 566 ? -13.285 13.892 -21.793 1.00 32.88 566 GLU A O 1
ATOM 4338 N N . ILE A 1 567 ? -13.075 12.080 -20.476 1.00 25.25 567 ILE A N 1
ATOM 4339 C CA . ILE A 1 567 ? -12.088 12.682 -19.559 1.00 25.25 567 ILE A CA 1
ATOM 4340 C C . ILE A 1 567 ? -10.723 12.025 -19.791 1.00 25.25 567 ILE A C 1
ATOM 4342 O O . ILE A 1 567 ? -10.532 10.820 -19.635 1.00 25.25 567 ILE A O 1
ATOM 4346 N N . ARG A 1 568 ? -9.810 12.869 -20.272 1.00 27.36 568 ARG A N 1
ATOM 4347 C CA . ARG A 1 568 ? -8.374 12.678 -20.474 1.00 27.36 568 ARG A CA 1
ATOM 4348 C C . ARG A 1 568 ? -7.680 13.349 -19.288 1.00 27.36 568 ARG A C 1
ATOM 4350 O O . ARG A 1 568 ? -8.142 14.412 -18.885 1.00 27.36 568 ARG A O 1
ATOM 4357 N N . GLU A 1 569 ? -6.551 12.817 -18.828 1.00 26.78 569 GLU A N 1
ATOM 4358 C CA . GLU A 1 569 ? -5.602 13.605 -18.032 1.00 26.78 569 GLU A CA 1
ATOM 4359 C C . GLU A 1 569 ? -5.271 14.901 -18.796 1.00 26.78 569 GLU A C 1
ATOM 4361 O O . GLU A 1 569 ? -4.792 14.878 -19.940 1.00 26.78 569 GLU A O 1
ATOM 4366 N N . GLU A 1 570 ? -5.602 16.048 -18.205 1.00 26.92 570 GLU A N 1
ATOM 4367 C CA . GLU A 1 570 ? -5.392 17.358 -18.815 1.00 26.92 570 GLU A CA 1
ATOM 4368 C C . GLU A 1 570 ? -3.913 17.773 -18.726 1.00 26.92 570 GLU A C 1
ATOM 4370 O O . GLU A 1 570 ? -3.443 18.332 -17.739 1.00 26.92 570 GLU A O 1
ATOM 4375 N N . GLN A 1 571 ? -3.186 17.576 -19.828 1.00 28.17 571 GLN A N 1
ATOM 4376 C CA . GLN A 1 571 ? -2.155 18.516 -20.284 1.00 28.17 571 GLN A CA 1
ATOM 4377 C C . GLN A 1 571 ? -2.784 19.536 -21.262 1.00 28.17 571 GLN A C 1
ATOM 4379 O O . GLN A 1 571 ? -3.779 19.218 -21.923 1.00 28.17 571 GLN A O 1
ATOM 4384 N N . PRO A 1 572 ? -2.251 20.771 -21.382 1.00 27.88 572 PRO A N 1
ATOM 4385 C CA . PRO A 1 572 ? -3.003 21.917 -21.892 1.00 27.88 572 PRO A CA 1
ATOM 4386 C C . PRO A 1 572 ? -3.479 21.781 -23.352 1.00 27.88 572 PRO A C 1
ATOM 4388 O O . PRO A 1 572 ? -2.708 21.603 -24.295 1.00 27.88 572 PRO A O 1
ATOM 4391 N N . ALA A 1 573 ? -4.800 21.914 -23.494 1.00 25.33 573 ALA A N 1
ATOM 4392 C CA . ALA A 1 573 ? -5.612 22.356 -24.629 1.00 25.33 573 ALA A CA 1
ATOM 4393 C C . ALA A 1 573 ? -5.128 22.082 -26.077 1.00 25.33 573 ALA A C 1
ATOM 4395 O O . ALA A 1 573 ? -4.433 22.888 -26.697 1.00 25.33 573 ALA A O 1
ATOM 4396 N N . ALA A 1 574 ? -5.734 21.074 -26.721 1.00 26.34 574 ALA A N 1
ATOM 4397 C CA . ALA A 1 574 ? -5.934 21.047 -28.176 1.00 26.34 574 ALA A CA 1
ATOM 4398 C C . ALA A 1 574 ? -7.441 21.082 -28.511 1.00 26.34 574 ALA A C 1
ATOM 4400 O O . ALA A 1 574 ? -8.207 20.186 -28.164 1.00 26.34 574 ALA A O 1
ATOM 4401 N N . LYS A 1 575 ? -7.884 22.151 -29.187 1.00 24.73 575 LYS A N 1
ATOM 4402 C CA . LYS A 1 575 ? -9.286 22.404 -29.580 1.00 24.73 575 LYS A CA 1
ATOM 4403 C C . LYS A 1 575 ? -9.831 21.329 -30.538 1.00 24.73 575 LYS A C 1
ATOM 4405 O O . LYS A 1 575 ? -9.324 21.195 -31.649 1.00 24.73 575 LYS A O 1
ATOM 4410 N N . LYS A 1 576 ? -10.948 20.675 -30.183 1.00 25.28 576 LYS A N 1
ATOM 4411 C CA . LYS A 1 576 ? -11.751 19.832 -31.096 1.00 25.28 576 LYS A CA 1
ATOM 4412 C C . LYS A 1 576 ? -12.557 20.689 -32.088 1.00 25.28 576 LYS A C 1
ATOM 4414 O O . LYS A 1 576 ? -13.248 21.633 -31.702 1.00 25.28 576 LYS A O 1
ATOM 4419 N N . GLN A 1 577 ? -12.516 20.332 -33.375 1.00 24.42 577 GLN A N 1
ATOM 4420 C CA . GLN A 1 577 ? -13.368 20.892 -34.432 1.00 24.42 577 GLN A CA 1
ATOM 4421 C C . GLN A 1 577 ? -14.336 19.806 -34.937 1.00 24.42 577 GLN A C 1
ATOM 4423 O O . GLN A 1 577 ? -13.911 18.728 -35.338 1.00 24.42 577 GLN A O 1
ATOM 4428 N N . LYS A 1 578 ? -15.646 20.096 -34.892 1.00 24.02 578 LYS A N 1
ATOM 4429 C CA . LYS A 1 578 ? -16.760 19.200 -35.265 1.00 24.02 578 LYS A CA 1
ATOM 4430 C C . LYS A 1 578 ? -16.696 18.723 -36.722 1.00 24.02 578 LYS A C 1
ATOM 4432 O O . LYS A 1 578 ? -16.666 19.558 -37.628 1.00 24.02 578 LYS A O 1
ATOM 4437 N N . VAL A 1 579 ? -16.860 17.416 -36.941 1.00 24.05 579 VAL A N 1
ATOM 4438 C CA . VAL A 1 579 ? -17.326 16.837 -38.214 1.00 24.05 579 VAL A CA 1
ATOM 4439 C C . VAL A 1 579 ? -18.451 15.839 -37.919 1.00 24.05 579 VAL A C 1
ATOM 4441 O O . VAL A 1 579 ? -18.405 15.113 -36.935 1.00 24.05 579 VAL A O 1
ATOM 4444 N N . SER A 1 580 ? -19.499 15.904 -38.735 1.00 25.62 580 SER A N 1
ATOM 4445 C CA . SER A 1 580 ? -20.806 15.258 -38.587 1.00 25.62 580 SER A CA 1
ATOM 4446 C C . SER A 1 580 ? -20.822 13.751 -38.864 1.00 25.62 580 SER A C 1
ATOM 4448 O O . SER A 1 580 ? -20.110 13.279 -39.748 1.00 25.62 580 SER A O 1
ATOM 4450 N N . GLU A 1 581 ? -21.727 13.061 -38.167 1.00 26.91 581 GLU A N 1
ATOM 4451 C CA . GLU A 1 581 ? -22.096 11.645 -38.289 1.00 26.91 581 GLU A CA 1
ATOM 4452 C C . GLU A 1 581 ? -22.682 11.271 -39.662 1.00 26.91 581 GLU A C 1
ATOM 4454 O O . GLU A 1 581 ? -23.524 11.999 -40.187 1.00 26.91 581 GLU A O 1
ATOM 4459 N N . GLU A 1 582 ? -22.319 10.088 -40.175 1.00 26.50 582 GLU A N 1
ATOM 4460 C CA . GLU A 1 582 ? -23.266 9.155 -40.807 1.00 26.50 582 GLU A CA 1
ATOM 4461 C C . GLU A 1 582 ? -22.681 7.722 -40.899 1.00 26.50 582 GLU A C 1
ATOM 4463 O O . GLU A 1 582 ? -21.526 7.522 -41.266 1.00 26.50 582 GLU A O 1
ATOM 4468 N N . ASP A 1 583 ? -23.560 6.755 -40.605 1.00 28.34 583 ASP A N 1
ATOM 4469 C CA . ASP A 1 583 ? -23.566 5.319 -40.935 1.00 28.34 583 ASP A CA 1
ATOM 4470 C C . ASP A 1 583 ? -22.830 4.277 -40.062 1.00 28.34 583 ASP A C 1
ATOM 4472 O O . ASP A 1 583 ? -21.670 3.916 -40.244 1.00 28.34 583 ASP A O 1
ATOM 4476 N N . ALA A 1 584 ? -23.635 3.631 -39.210 1.00 29.97 584 ALA A N 1
ATOM 4477 C CA . ALA A 1 584 ? -23.361 2.360 -38.547 1.00 29.97 584 ALA A CA 1
ATOM 4478 C C . ALA A 1 584 ? -23.629 1.140 -39.456 1.00 29.97 584 ALA A C 1
ATOM 4480 O O . ALA A 1 584 ? -24.677 1.079 -40.110 1.00 29.97 584 ALA A O 1
ATOM 4481 N N . LYS A 1 585 ? -22.768 0.102 -39.383 1.00 26.84 585 LYS A N 1
ATOM 4482 C CA . LYS A 1 585 ? -23.165 -1.324 -39.506 1.00 26.84 585 LYS A CA 1
ATOM 4483 C C . LYS A 1 585 ? -22.080 -2.358 -39.112 1.00 26.84 585 LYS A C 1
ATOM 4485 O O . LYS A 1 585 ? -21.049 -2.450 -39.757 1.00 26.84 585 LYS A O 1
ATOM 4490 N N . ALA A 1 586 ? -22.472 -3.211 -38.155 1.00 26.62 586 ALA A N 1
ATOM 4491 C CA . ALA A 1 586 ? -22.257 -4.666 -37.989 1.00 26.62 586 ALA A CA 1
ATOM 4492 C C . ALA A 1 586 ? -20.836 -5.296 -37.901 1.00 26.62 586 ALA A C 1
ATOM 4494 O O . ALA A 1 586 ? -20.233 -5.646 -38.906 1.00 26.62 586 ALA A O 1
ATOM 4495 N N . VAL A 1 587 ? -20.450 -5.568 -36.644 1.00 33.09 587 VAL A N 1
ATOM 4496 C CA . VAL A 1 587 ? -19.656 -6.665 -36.029 1.00 33.09 587 VAL A CA 1
ATOM 4497 C C . VAL A 1 587 ? -18.936 -7.687 -36.932 1.00 33.09 587 VAL A C 1
ATOM 4499 O O . VAL A 1 587 ? -19.574 -8.555 -37.527 1.00 33.09 587 VAL A O 1
ATOM 4502 N N . GLU A 1 588 ? -17.603 -7.723 -36.807 1.00 24.52 588 GLU A N 1
ATOM 4503 C CA . GLU A 1 588 ? -16.770 -8.937 -36.861 1.00 24.52 588 GLU A CA 1
ATOM 4504 C C . GLU A 1 588 ? -15.561 -8.784 -35.910 1.00 24.52 588 GLU A C 1
ATOM 4506 O O . GLU A 1 588 ? -14.977 -7.711 -35.806 1.00 24.52 588 GLU A O 1
ATOM 4511 N N . GLN A 1 589 ? -15.228 -9.849 -35.170 1.00 37.31 589 GLN A N 1
ATOM 4512 C CA . GLN A 1 589 ? -14.153 -9.897 -34.171 1.00 37.31 589 GLN A CA 1
ATOM 4513 C C . GLN A 1 589 ? -12.770 -9.625 -34.783 1.00 37.31 589 GLN A C 1
ATOM 4515 O O . GLN A 1 589 ? -12.247 -10.458 -35.524 1.00 37.31 589 GLN A O 1
ATOM 4520 N N . VAL A 1 590 ? -12.134 -8.533 -34.362 1.00 25.22 590 VAL A N 1
ATOM 4521 C CA . VAL A 1 590 ? -10.682 -8.323 -34.413 1.00 25.22 590 VAL A CA 1
ATOM 4522 C C . VAL A 1 590 ? -10.315 -7.594 -33.121 1.00 25.22 590 VAL A C 1
ATOM 4524 O O . VAL A 1 590 ? -11.048 -6.709 -32.694 1.00 25.22 590 VAL A O 1
ATOM 4527 N N . VAL A 1 591 ? -9.233 -8.003 -32.459 1.00 33.00 591 VAL A N 1
ATOM 4528 C CA . VAL A 1 591 ? -8.653 -7.256 -31.335 1.00 33.00 591 VAL A CA 1
ATOM 4529 C C . VAL A 1 591 ? -8.254 -5.882 -31.881 1.00 33.00 591 VAL A C 1
ATOM 4531 O O . VAL A 1 591 ? -7.259 -5.788 -32.596 1.00 33.00 591 VAL A O 1
ATOM 4534 N N . GLU A 1 592 ? -9.059 -4.850 -31.637 1.00 27.41 592 GLU A N 1
ATOM 4535 C CA . GLU A 1 592 ? -8.676 -3.475 -31.957 1.00 27.41 592 GLU A CA 1
ATOM 4536 C C . GLU A 1 592 ? -7.642 -3.027 -30.919 1.00 27.41 592 GLU A C 1
ATOM 4538 O O . GLU A 1 592 ? -7.947 -2.873 -29.738 1.00 27.41 592 GLU A O 1
ATOM 4543 N N . GLU A 1 593 ? -6.388 -2.873 -31.360 1.00 37.38 593 GLU A N 1
ATOM 4544 C CA . GLU A 1 593 ? -5.418 -2.013 -30.681 1.00 37.38 593 GLU A CA 1
ATOM 4545 C C . GLU A 1 593 ? -6.084 -0.641 -30.510 1.00 37.38 593 GLU A C 1
ATOM 4547 O O . GLU A 1 593 ? -6.509 -0.044 -31.501 1.00 37.38 593 GLU A O 1
ATOM 4552 N N . GLN A 1 594 ? -6.208 -0.150 -29.272 1.00 40.03 594 GLN A N 1
ATOM 4553 C CA . GLN A 1 594 ? -6.602 1.238 -29.037 1.00 40.03 594 GLN A CA 1
ATOM 4554 C C . GLN A 1 594 ? -5.626 2.139 -29.801 1.00 40.03 594 GLN A C 1
ATOM 4556 O O . GLN A 1 594 ? -4.444 2.218 -29.469 1.00 40.03 594 GLN A O 1
ATOM 4561 N N . VAL A 1 595 ? -6.114 2.796 -30.852 1.00 52.31 595 VAL A N 1
ATOM 4562 C CA . VAL A 1 595 ? -5.358 3.828 -31.557 1.00 52.31 595 VAL A CA 1
ATOM 4563 C C . VAL A 1 595 ? -5.399 5.066 -30.669 1.00 52.31 595 VAL A C 1
ATOM 4565 O O . VAL A 1 595 ? -6.420 5.749 -30.606 1.00 52.31 595 VAL A O 1
ATOM 4568 N N . LEU A 1 596 ? -4.315 5.323 -29.936 1.00 62.00 596 LEU A N 1
ATOM 4569 C CA . LEU A 1 596 ? -4.167 6.571 -29.191 1.00 62.00 596 LEU A CA 1
ATOM 4570 C C . LEU A 1 596 ? -4.156 7.748 -30.178 1.00 62.00 596 LEU A C 1
ATOM 4572 O O . LEU A 1 596 ? -3.452 7.716 -31.185 1.00 62.00 596 LEU A O 1
ATOM 4576 N N . ASP A 1 597 ? -4.919 8.799 -29.871 1.00 76.19 597 ASP A N 1
ATOM 4577 C CA . ASP A 1 597 ? -4.870 10.078 -30.603 1.00 76.19 597 ASP A CA 1
ATOM 4578 C C . ASP A 1 597 ? -3.488 10.751 -30.445 1.00 76.19 597 ASP A C 1
ATOM 4580 O O . ASP A 1 597 ? -2.984 11.420 -31.349 1.00 76.19 597 ASP A O 1
ATOM 4584 N N . ASP A 1 598 ? -2.834 10.520 -29.306 1.00 83.56 598 ASP A N 1
ATOM 4585 C CA . ASP A 1 598 ? -1.499 11.015 -28.995 1.00 83.56 598 ASP A CA 1
ATOM 4586 C C . ASP A 1 598 ? -0.593 9.866 -28.527 1.00 83.56 598 ASP A C 1
ATOM 4588 O O . ASP A 1 598 ? -0.724 9.372 -27.407 1.00 83.56 598 ASP A O 1
ATOM 4592 N N . VAL A 1 599 ? 0.313 9.414 -29.399 1.00 84.88 599 VAL A N 1
ATOM 4593 C CA . VAL A 1 599 ? 1.216 8.291 -29.102 1.00 84.88 599 VAL A CA 1
ATOM 4594 C C . VAL A 1 599 ? 2.301 8.640 -28.081 1.00 84.88 599 VAL A C 1
ATOM 4596 O O . VAL A 1 599 ? 2.919 7.723 -27.547 1.00 84.88 599 VAL A O 1
ATOM 4599 N N . SER A 1 600 ? 2.538 9.925 -27.778 1.00 83.81 600 SER A N 1
ATOM 4600 C CA . SER A 1 600 ? 3.571 10.331 -26.814 1.00 83.81 600 SER A CA 1
ATOM 4601 C C . SER A 1 600 ? 3.166 10.104 -25.355 1.00 83.81 600 SER A C 1
ATOM 4603 O O . SER A 1 600 ? 4.004 10.258 -24.471 1.00 83.81 600 SER A O 1
ATOM 4605 N N . LEU A 1 601 ? 1.892 9.787 -25.099 1.00 81.06 601 LEU A N 1
ATOM 4606 C CA . LEU A 1 601 ? 1.357 9.551 -23.753 1.00 81.06 601 LEU A CA 1
ATOM 4607 C C . LEU A 1 601 ? 1.702 8.160 -23.204 1.00 81.06 601 LEU A C 1
ATOM 4609 O O . LEU A 1 601 ? 1.611 7.940 -22.004 1.00 81.06 601 LEU A O 1
ATOM 4613 N N . ASP A 1 602 ? 2.114 7.224 -24.061 1.00 81.38 602 ASP A N 1
ATOM 4614 C CA . ASP A 1 602 ? 2.557 5.895 -23.643 1.00 81.38 602 ASP A CA 1
ATOM 4615 C C . ASP A 1 602 ? 3.845 5.511 -24.371 1.00 81.38 602 ASP A C 1
ATOM 4617 O O . ASP A 1 602 ? 3.920 5.501 -25.603 1.00 81.38 602 ASP A O 1
ATOM 4621 N N . ASN A 1 603 ? 4.866 5.127 -23.605 1.00 86.50 603 ASN A N 1
ATOM 4622 C CA . ASN A 1 603 ? 6.166 4.762 -24.157 1.00 86.50 603 ASN A CA 1
ATOM 4623 C C . ASN A 1 603 ? 6.055 3.610 -25.171 1.00 86.50 603 ASN A C 1
ATOM 4625 O O . ASN A 1 603 ? 6.731 3.614 -26.199 1.00 86.50 603 ASN A O 1
ATOM 4629 N N . ARG A 1 604 ? 5.186 2.617 -24.932 1.00 86.44 604 ARG A N 1
ATOM 4630 C CA . ARG A 1 604 ? 5.054 1.463 -25.838 1.00 86.44 604 ARG A CA 1
ATOM 4631 C C . ARG A 1 604 ? 4.343 1.839 -27.133 1.00 86.44 604 ARG A C 1
ATOM 4633 O O . ARG A 1 604 ? 4.720 1.318 -28.184 1.00 86.44 604 ARG A O 1
ATOM 4640 N N . ALA A 1 605 ? 3.350 2.719 -27.073 1.00 86.19 605 ALA A N 1
ATOM 4641 C CA . ALA A 1 605 ? 2.688 3.284 -28.238 1.00 86.19 605 ALA A CA 1
ATOM 4642 C C . ALA A 1 605 ? 3.669 4.111 -29.075 1.00 86.19 605 ALA A C 1
ATOM 4644 O O . ALA A 1 605 ? 3.794 3.858 -30.274 1.00 86.19 605 ALA A O 1
ATOM 4645 N N . TYR A 1 606 ? 4.451 4.993 -28.443 1.00 90.12 606 TYR A N 1
ATOM 4646 C CA . TYR A 1 606 ? 5.520 5.736 -29.111 1.00 90.12 606 TYR A CA 1
ATOM 4647 C C . TYR A 1 606 ? 6.512 4.802 -29.821 1.00 90.12 606 TYR A C 1
ATOM 4649 O O . TYR A 1 606 ? 6.791 4.993 -31.002 1.00 90.12 606 TYR A O 1
ATOM 4657 N N . LEU A 1 607 ? 6.985 3.737 -29.161 1.00 90.44 607 LEU A N 1
ATOM 4658 C CA . LEU A 1 607 ? 7.939 2.783 -29.749 1.00 90.44 607 LEU A CA 1
ATOM 4659 C C . LEU A 1 607 ? 7.379 1.960 -30.924 1.00 90.44 607 LEU A C 1
ATOM 4661 O O . LEU A 1 607 ? 8.155 1.369 -31.684 1.00 90.44 607 LEU A O 1
ATOM 4665 N N . LYS A 1 608 ? 6.051 1.896 -31.073 1.00 90.44 608 LYS A N 1
ATOM 4666 C CA . LYS A 1 608 ? 5.368 1.294 -32.230 1.00 90.44 608 LYS A CA 1
ATOM 4667 C C . LYS A 1 608 ? 5.045 2.311 -33.331 1.00 90.44 608 LYS A C 1
ATOM 4669 O O . LYS A 1 608 ? 4.737 1.894 -34.451 1.00 90.44 608 LYS A O 1
ATOM 4674 N N . SER A 1 609 ? 5.097 3.603 -33.017 1.00 90.56 609 SER A N 1
ATOM 4675 C CA . SER A 1 609 ? 4.655 4.683 -33.894 1.00 90.56 609 SER A CA 1
ATOM 4676 C C . SER A 1 609 ? 5.580 4.894 -35.098 1.00 90.56 609 SER A C 1
ATOM 4678 O O . SER A 1 609 ? 6.725 4.433 -35.137 1.00 90.56 609 SER A O 1
ATOM 4680 N N . GLN A 1 610 ? 5.070 5.579 -36.123 1.00 92.94 610 GLN A N 1
ATOM 4681 C CA . GLN A 1 610 ? 5.861 5.972 -37.291 1.00 92.94 610 GLN A CA 1
ATOM 4682 C C . GLN A 1 610 ? 6.494 7.363 -37.144 1.00 92.94 610 GLN A C 1
ATOM 4684 O O . GLN A 1 610 ? 5.821 8.387 -37.280 1.00 92.94 610 GLN A O 1
ATOM 4689 N N . LEU A 1 611 ? 7.822 7.398 -37.011 1.00 94.50 611 LEU A N 1
ATOM 4690 C CA . LEU A 1 611 ? 8.618 8.623 -36.997 1.00 94.50 611 LEU A CA 1
ATOM 4691 C C . LEU A 1 611 ? 8.803 9.229 -38.391 1.00 94.50 611 LEU A C 1
ATOM 4693 O O . LEU A 1 611 ? 9.054 8.538 -39.386 1.00 94.50 611 LEU A O 1
ATOM 4697 N N . ARG A 1 612 ? 8.777 10.562 -38.449 1.00 93.94 612 ARG A N 1
ATOM 4698 C CA . ARG A 1 612 ? 9.009 11.360 -39.658 1.00 93.94 612 ARG A CA 1
ATOM 4699 C C . ARG A 1 612 ? 10.170 12.324 -39.446 1.00 93.94 612 ARG A C 1
ATOM 4701 O O . ARG A 1 612 ? 10.057 13.311 -38.727 1.00 93.94 612 ARG A O 1
ATOM 4708 N N . TYR A 1 613 ? 11.278 12.078 -40.142 1.00 91.38 613 TYR A N 1
ATOM 4709 C CA . TYR A 1 613 ? 12.400 13.016 -40.200 1.00 91.38 613 TYR A CA 1
ATOM 4710 C C . TYR A 1 613 ? 12.156 14.082 -41.267 1.00 91.38 613 TYR A C 1
ATOM 4712 O O . TYR A 1 613 ? 12.066 13.773 -42.458 1.00 91.38 613 TYR A O 1
ATOM 4720 N N . GLN A 1 614 ? 12.121 15.342 -40.849 1.00 90.12 614 GLN A N 1
ATOM 4721 C CA . GLN A 1 614 ? 12.103 16.501 -41.735 1.00 90.12 614 GLN A CA 1
ATOM 4722 C C . GLN A 1 614 ? 13.362 17.355 -41.498 1.00 90.12 614 GLN A C 1
ATOM 4724 O O . GLN A 1 614 ? 14.079 17.150 -40.514 1.00 90.12 614 GLN A O 1
ATOM 4729 N N . PRO A 1 615 ? 13.708 18.291 -42.402 1.00 87.12 615 PRO A N 1
ATOM 4730 C CA . PRO A 1 615 ? 14.808 19.215 -42.148 1.00 87.12 615 PRO A CA 1
ATOM 4731 C C . PRO A 1 615 ? 14.572 19.992 -40.844 1.00 87.12 615 PRO A C 1
ATOM 4733 O O . PRO A 1 615 ? 13.615 20.753 -40.754 1.00 87.12 615 PRO A O 1
ATOM 4736 N N . GLY A 1 616 ? 15.440 19.781 -39.854 1.00 86.62 616 GLY A N 1
ATOM 4737 C CA . GLY A 1 616 ? 15.414 20.491 -38.571 1.00 86.62 616 GLY A CA 1
ATOM 4738 C C . GLY A 1 616 ? 14.477 19.927 -37.495 1.00 86.62 616 GLY A C 1
ATOM 4739 O O . GLY A 1 616 ? 14.503 20.434 -36.381 1.00 86.62 616 GLY A O 1
ATOM 4740 N N . ILE A 1 617 ? 13.683 18.884 -37.777 1.00 91.25 617 ILE A N 1
ATOM 4741 C CA . ILE A 1 617 ? 12.716 18.331 -36.811 1.00 91.25 617 ILE A CA 1
ATOM 4742 C C . ILE A 1 617 ? 12.483 16.827 -37.000 1.00 91.25 617 ILE A C 1
ATOM 4744 O O . ILE A 1 617 ? 12.410 16.322 -38.127 1.00 91.25 617 ILE A O 1
ATOM 4748 N N . LEU A 1 618 ? 12.346 16.116 -35.883 1.00 93.00 618 LEU A N 1
ATOM 4749 C CA . LEU A 1 618 ? 11.845 14.748 -35.809 1.00 93.00 618 LEU A CA 1
ATOM 4750 C C . LEU A 1 618 ? 10.439 14.760 -35.209 1.00 93.00 618 LEU A C 1
ATOM 4752 O O . LEU A 1 618 ? 10.245 15.293 -34.120 1.00 93.00 618 LEU A O 1
ATOM 4756 N N . LEU A 1 619 ? 9.481 14.171 -35.921 1.00 93.12 619 LEU A N 1
ATOM 4757 C CA . LEU A 1 619 ? 8.091 14.056 -35.481 1.00 93.12 619 LEU A CA 1
ATOM 4758 C C . LEU A 1 619 ? 7.720 12.599 -35.210 1.00 93.12 619 LEU A C 1
ATOM 4760 O O . LEU A 1 619 ? 8.195 11.714 -35.929 1.00 93.12 619 LEU A O 1
ATOM 4764 N N . ASP A 1 620 ? 6.846 12.372 -34.233 1.00 91.81 620 ASP A N 1
ATOM 4765 C CA . ASP A 1 620 ? 6.162 11.092 -34.043 1.00 91.81 620 ASP A CA 1
ATOM 4766 C C . ASP A 1 620 ? 4.941 10.949 -34.971 1.00 91.81 620 ASP A C 1
ATOM 4768 O O . ASP A 1 620 ? 4.706 11.767 -35.869 1.00 91.81 620 ASP A O 1
ATOM 4772 N N . GLU A 1 621 ? 4.163 9.881 -34.785 1.00 91.31 621 GLU A N 1
ATOM 4773 C CA . GLU A 1 621 ? 2.983 9.634 -35.609 1.00 91.31 621 GLU A CA 1
ATOM 4774 C C . GLU A 1 621 ? 1.878 10.680 -35.416 1.00 91.31 621 GLU A C 1
ATOM 4776 O O . GLU A 1 621 ? 1.241 11.055 -36.404 1.00 91.31 621 GLU A O 1
ATOM 4781 N N . SER A 1 622 ? 1.747 11.215 -34.201 1.00 89.88 622 SER A N 1
ATOM 4782 C CA . SER A 1 622 ? 0.746 12.197 -33.769 1.00 89.88 622 SER A CA 1
ATOM 4783 C C . SER A 1 622 ? 1.165 13.659 -33.993 1.00 89.88 622 SER A C 1
ATOM 4785 O O . SER A 1 622 ? 0.490 14.563 -33.504 1.00 89.88 622 SER A O 1
ATOM 4787 N N . ASP A 1 623 ? 2.240 13.902 -34.754 1.00 91.62 623 ASP A N 1
ATOM 4788 C CA . ASP A 1 623 ? 2.829 15.223 -35.020 1.00 91.62 623 ASP A CA 1
ATOM 4789 C C . ASP A 1 623 ? 3.457 15.902 -33.783 1.00 91.62 623 ASP A C 1
ATOM 4791 O O . ASP A 1 623 ? 3.703 17.111 -33.797 1.00 91.62 623 ASP A O 1
ATOM 4795 N N . ASN A 1 624 ? 3.782 15.172 -32.713 1.00 90.12 624 ASN A N 1
ATOM 4796 C CA . ASN A 1 624 ? 4.606 15.732 -31.641 1.00 90.12 624 ASN A CA 1
ATOM 4797 C C . ASN A 1 624 ? 6.058 15.857 -32.097 1.00 90.12 624 ASN A C 1
ATOM 4799 O O . ASN A 1 624 ? 6.605 14.963 -32.746 1.00 90.12 624 ASN A O 1
ATOM 4803 N N . ALA A 1 625 ? 6.699 16.966 -31.730 1.00 89.88 625 ALA A N 1
ATOM 4804 C CA . ALA A 1 625 ? 8.126 17.148 -31.946 1.00 89.88 625 ALA A CA 1
ATOM 4805 C C . ALA A 1 625 ? 8.909 16.334 -30.912 1.00 89.88 625 ALA A C 1
ATOM 4807 O O . ALA A 1 625 ? 8.912 16.666 -29.733 1.00 89.88 625 ALA A O 1
ATOM 4808 N N . VAL A 1 626 ? 9.563 15.274 -31.383 1.00 88.75 626 VAL A N 1
ATOM 4809 C CA . VAL A 1 626 ? 10.437 14.414 -30.576 1.00 88.75 626 VAL A CA 1
ATOM 4810 C C . VAL A 1 626 ? 11.757 15.120 -30.277 1.00 88.75 626 VAL A C 1
ATOM 4812 O O . VAL A 1 626 ? 12.294 14.987 -29.188 1.00 88.75 626 VAL A O 1
ATOM 4815 N N . MET A 1 627 ? 12.298 15.843 -31.264 1.00 90.19 627 MET A N 1
ATOM 4816 C CA . MET A 1 627 ? 13.548 16.606 -31.156 1.00 90.19 627 MET A CA 1
ATOM 4817 C C . MET A 1 627 ? 13.620 17.655 -32.274 1.00 90.19 627 MET A C 1
ATOM 4819 O O . MET A 1 627 ? 13.119 17.415 -33.383 1.00 90.19 627 MET A O 1
ATOM 4823 N N . MET A 1 628 ? 14.270 18.797 -32.019 1.00 91.00 628 MET A N 1
ATOM 4824 C CA . MET A 1 628 ? 14.437 19.883 -32.996 1.00 91.00 628 MET A CA 1
ATOM 4825 C C . MET A 1 628 ? 15.863 20.449 -33.031 1.00 91.00 628 MET A C 1
ATOM 4827 O O . MET A 1 628 ? 16.620 20.404 -32.068 1.00 91.00 628 MET A O 1
ATOM 4831 N N . ASP A 1 629 ? 16.254 21.042 -34.160 1.00 91.56 629 ASP A N 1
ATOM 4832 C CA . ASP A 1 629 ? 17.616 21.551 -34.355 1.00 91.56 629 ASP A CA 1
ATOM 4833 C C . ASP A 1 629 ? 17.976 22.785 -33.510 1.00 91.56 629 ASP A C 1
ATOM 4835 O O . ASP A 1 629 ? 19.165 23.023 -33.263 1.00 91.56 629 ASP A O 1
ATOM 4839 N N . TRP A 1 630 ? 16.994 23.542 -33.015 1.00 91.00 630 TRP A N 1
ATOM 4840 C CA . TRP A 1 630 ? 17.233 24.697 -32.143 1.00 91.00 630 TRP A CA 1
ATOM 4841 C C . TRP A 1 630 ? 17.939 24.303 -30.832 1.00 91.00 630 TRP A C 1
ATOM 4843 O O . TRP A 1 630 ? 18.676 25.111 -30.264 1.00 91.00 630 TRP A O 1
ATOM 4853 N N . GLU A 1 631 ? 17.813 23.039 -30.418 1.00 92.50 631 GLU A N 1
ATOM 4854 C CA . GLU A 1 631 ? 18.437 22.449 -29.227 1.00 92.50 631 GLU A CA 1
ATOM 4855 C C . GLU A 1 631 ? 19.949 22.231 -29.398 1.00 92.50 631 GLU A C 1
ATOM 4857 O O . GLU A 1 631 ? 20.658 21.965 -28.429 1.00 92.50 631 GLU A O 1
ATOM 4862 N N . THR A 1 632 ? 20.491 22.395 -30.613 1.00 93.94 632 THR A N 1
ATOM 4863 C CA . THR A 1 632 ? 21.904 22.120 -30.932 1.00 93.94 632 THR A CA 1
ATOM 4864 C C . THR A 1 632 ? 22.884 22.811 -29.984 1.00 93.94 632 THR A C 1
ATOM 4866 O O . THR A 1 632 ? 23.862 22.193 -29.567 1.00 93.94 632 THR A O 1
ATOM 4869 N N . GLN A 1 633 ? 22.641 24.074 -29.622 1.00 93.69 633 GLN A N 1
ATOM 4870 C CA . GLN A 1 633 ? 23.537 24.805 -28.715 1.00 93.69 633 GLN A CA 1
ATOM 4871 C C . GLN A 1 633 ? 23.483 24.254 -27.284 1.00 93.69 633 GLN A C 1
ATOM 4873 O O . GLN A 1 633 ? 24.514 24.183 -26.620 1.00 93.69 633 GLN A O 1
ATOM 4878 N N . ILE A 1 634 ? 22.306 23.813 -26.833 1.00 95.31 634 ILE A N 1
ATOM 4879 C CA . ILE A 1 634 ? 22.104 23.203 -25.513 1.00 95.31 634 ILE A CA 1
ATOM 4880 C C . ILE A 1 634 ? 22.822 21.850 -25.452 1.00 95.31 634 ILE A C 1
ATOM 4882 O O . ILE A 1 634 ? 23.590 21.596 -24.526 1.00 95.31 634 ILE A O 1
ATOM 4886 N N . MET A 1 635 ? 22.655 21.017 -26.480 1.00 96.50 635 MET A N 1
ATOM 4887 C CA . MET A 1 635 ? 23.295 19.699 -26.569 1.00 96.50 635 MET A CA 1
ATOM 4888 C C . MET A 1 635 ? 24.823 19.790 -26.670 1.00 96.50 635 MET A C 1
ATOM 4890 O O . MET A 1 635 ? 25.542 19.000 -26.058 1.00 96.50 635 MET A O 1
ATOM 4894 N N . GLN A 1 636 ? 25.340 20.787 -27.398 1.00 96.81 636 GLN A N 1
ATOM 4895 C CA . GLN A 1 636 ? 26.773 21.094 -27.412 1.00 96.81 636 GLN A CA 1
ATOM 4896 C C . GLN A 1 636 ? 27.268 21.493 -26.024 1.00 96.81 636 GLN A C 1
ATOM 4898 O O . GLN A 1 636 ? 28.299 20.993 -25.575 1.00 96.81 636 GLN A O 1
ATOM 4903 N N . ARG A 1 637 ? 26.512 22.338 -25.317 1.00 97.31 637 ARG A N 1
ATOM 4904 C CA . ARG A 1 637 ? 26.885 22.773 -23.974 1.00 97.31 637 ARG A CA 1
ATOM 4905 C C . ARG A 1 637 ? 26.900 21.618 -22.970 1.00 97.31 637 ARG A C 1
ATOM 4907 O O . ARG A 1 637 ? 27.830 21.546 -22.174 1.00 97.31 637 ARG A O 1
ATOM 4914 N N . HIS A 1 638 ? 25.950 20.685 -23.051 1.00 97.81 638 HIS A N 1
ATOM 4915 C CA . HIS A 1 638 ? 25.964 19.446 -22.258 1.00 97.81 638 HIS A CA 1
ATOM 4916 C C . HIS A 1 638 ? 27.222 18.614 -22.500 1.00 97.81 638 HIS A C 1
ATOM 4918 O O . HIS A 1 638 ? 27.895 18.213 -21.551 1.00 97.81 638 HIS A O 1
ATOM 4924 N N . ALA A 1 639 ? 27.594 18.392 -23.763 1.00 97.75 639 ALA A N 1
ATOM 4925 C CA . ALA A 1 639 ? 28.823 17.667 -24.083 1.00 97.75 639 ALA A CA 1
ATOM 4926 C C . ALA A 1 639 ? 30.069 18.373 -23.511 1.00 97.75 639 ALA A C 1
ATOM 4928 O O . ALA A 1 639 ? 30.931 17.720 -22.922 1.00 97.75 639 ALA A O 1
ATOM 4929 N N . GLU A 1 640 ? 30.138 19.706 -23.600 1.00 97.62 640 GLU A N 1
ATOM 4930 C CA . GLU A 1 640 ? 31.239 20.501 -23.042 1.00 97.62 640 GLU A CA 1
ATOM 4931 C C . GLU A 1 640 ? 31.355 20.404 -21.515 1.00 97.62 640 GLU A C 1
ATOM 4933 O O . GLU A 1 640 ? 32.465 20.290 -20.983 1.00 97.62 640 GLU A O 1
ATOM 4938 N N . THR A 1 641 ? 30.234 20.476 -20.793 1.00 97.25 641 THR A N 1
ATOM 4939 C CA . THR A 1 641 ? 30.224 20.490 -19.322 1.00 97.25 641 THR A CA 1
ATOM 4940 C C . THR A 1 641 ? 30.483 19.103 -18.737 1.00 97.25 641 THR A C 1
ATOM 4942 O O . THR A 1 641 ? 31.238 18.978 -17.756 1.00 97.25 641 THR A O 1
ATOM 4945 N N . LEU A 1 642 ? 29.913 18.063 -19.351 1.00 97.81 642 LEU A N 1
ATOM 4946 C CA . LEU A 1 642 ? 30.063 16.670 -18.934 1.00 97.81 642 LEU A CA 1
ATOM 4947 C C . LEU A 1 642 ? 31.415 16.078 -19.360 1.00 97.81 642 LEU A C 1
ATOM 4949 O O . LEU A 1 642 ? 31.987 15.278 -18.618 1.00 97.81 642 LEU A O 1
ATOM 4953 N N . ILE A 1 643 ? 31.976 16.512 -20.498 1.00 97.69 643 ILE A N 1
ATOM 4954 C CA . ILE A 1 643 ? 33.197 15.945 -21.097 1.00 97.69 643 ILE A CA 1
ATOM 4955 C C . ILE A 1 643 ? 34.286 17.025 -21.266 1.00 97.69 643 ILE A C 1
ATOM 4957 O O . ILE A 1 643 ? 34.688 17.383 -22.378 1.00 97.69 643 ILE A O 1
ATOM 4961 N N . PRO A 1 644 ? 34.855 17.538 -20.158 1.00 95.38 644 PRO A N 1
ATOM 4962 C CA . PRO A 1 644 ? 35.816 18.642 -20.204 1.00 95.38 644 PRO A CA 1
ATOM 4963 C C . PRO A 1 644 ? 37.203 18.247 -20.747 1.00 95.38 644 PRO A C 1
ATOM 4965 O O . PRO A 1 644 ? 38.087 19.096 -20.866 1.00 95.38 644 PRO A O 1
ATOM 4968 N N . LYS A 1 645 ? 37.447 16.957 -21.014 1.00 95.56 645 LYS A N 1
ATOM 4969 C CA . LYS A 1 645 ? 38.725 16.429 -21.514 1.00 95.56 645 LYS A CA 1
ATOM 4970 C C . LYS A 1 645 ? 38.514 15.173 -22.358 1.00 95.56 645 LYS A C 1
ATOM 4972 O O . LYS A 1 645 ? 37.566 14.430 -22.134 1.00 95.56 645 LYS A O 1
ATOM 4977 N N . ALA A 1 646 ? 39.466 14.902 -23.246 1.00 97.19 646 ALA A N 1
ATOM 4978 C CA . ALA A 1 646 ? 39.480 13.691 -24.058 1.00 97.19 646 ALA A CA 1
ATOM 4979 C C . ALA A 1 646 ? 39.684 12.410 -23.231 1.00 97.19 646 ALA A C 1
ATOM 4981 O O . ALA A 1 646 ? 40.282 12.424 -22.150 1.00 97.19 646 ALA A O 1
ATOM 4982 N N . GLY A 1 647 ? 39.244 11.285 -23.796 1.00 96.62 647 GLY A N 1
ATOM 4983 C CA . GLY A 1 647 ? 39.482 9.942 -23.272 1.00 96.62 647 GLY A CA 1
ATOM 4984 C C . GLY A 1 647 ? 38.482 9.453 -22.223 1.00 96.62 647 GLY A C 1
ATOM 4985 O O . GLY A 1 647 ? 38.674 8.356 -21.700 1.00 96.62 647 GLY A O 1
ATOM 4986 N N . LEU A 1 648 ? 37.424 10.210 -21.930 1.00 97.94 648 LEU A N 1
ATOM 4987 C CA . LEU A 1 648 ? 36.359 9.782 -21.018 1.00 97.94 648 LEU A CA 1
ATOM 4988 C C . LEU A 1 648 ? 35.498 8.664 -21.623 1.00 97.94 648 LEU A C 1
ATOM 4990 O O . LEU A 1 648 ? 35.320 8.606 -22.843 1.00 97.94 648 LEU A O 1
ATOM 4994 N N . ARG A 1 649 ? 34.976 7.780 -20.769 1.00 98.50 649 ARG A N 1
ATOM 4995 C CA . ARG A 1 649 ? 33.966 6.772 -21.119 1.00 98.50 649 ARG A CA 1
ATOM 4996 C C . ARG A 1 649 ? 32.587 7.367 -20.904 1.00 98.50 649 ARG A C 1
ATOM 4998 O O . ARG A 1 649 ? 32.289 7.849 -19.815 1.00 98.50 649 ARG A O 1
ATOM 5005 N N . THR A 1 650 ? 31.755 7.346 -21.931 1.00 98.62 650 THR A N 1
ATOM 5006 C CA . THR A 1 650 ? 30.521 8.134 -21.953 1.00 98.62 650 THR A CA 1
ATOM 5007 C C . THR A 1 650 ? 29.319 7.276 -22.313 1.00 98.62 650 THR A C 1
ATOM 5009 O O . THR A 1 650 ? 29.463 6.253 -22.986 1.00 98.62 650 THR A O 1
ATOM 5012 N N . MET A 1 651 ? 28.134 7.693 -21.885 1.00 98.62 651 MET A N 1
ATOM 5013 C CA . MET A 1 651 ? 26.868 7.095 -22.294 1.00 98.62 651 MET A CA 1
ATOM 5014 C C . MET A 1 651 ? 25.833 8.172 -22.565 1.00 98.62 651 MET A C 1
ATOM 5016 O O . MET A 1 651 ? 25.759 9.149 -21.826 1.00 98.62 651 MET A O 1
ATOM 5020 N N . ASN A 1 652 ? 25.030 7.945 -23.593 1.00 98.56 652 ASN A N 1
ATOM 5021 C CA . ASN A 1 652 ? 23.781 8.638 -23.830 1.00 98.56 652 ASN A CA 1
ATOM 5022 C C . ASN A 1 652 ? 22.618 7.631 -23.841 1.00 98.56 652 ASN A C 1
ATOM 5024 O O . ASN A 1 652 ? 22.755 6.519 -24.371 1.00 98.56 652 ASN A O 1
ATOM 5028 N N . VAL A 1 653 ? 21.490 8.025 -23.257 1.00 98.00 653 VAL A N 1
ATOM 5029 C CA . VAL A 1 653 ? 20.221 7.296 -23.278 1.00 98.00 653 VAL A CA 1
ATOM 5030 C C . VAL A 1 653 ? 19.191 8.146 -24.016 1.00 98.00 653 VAL A C 1
ATOM 5032 O O . VAL A 1 653 ? 18.734 9.152 -23.485 1.00 98.00 653 VAL A O 1
ATOM 5035 N N . GLY A 1 654 ? 18.842 7.717 -25.232 1.00 94.50 654 GLY A N 1
ATOM 5036 C CA . GLY A 1 654 ? 18.016 8.458 -26.189 1.00 94.50 654 GLY A CA 1
ATOM 5037 C C . GLY A 1 654 ? 18.855 9.135 -27.278 1.00 94.50 654 GLY A C 1
ATOM 5038 O O . GLY A 1 654 ? 19.619 10.053 -27.013 1.00 94.50 654 GLY A O 1
ATOM 5039 N N . HIS A 1 655 ? 18.747 8.671 -28.528 1.00 94.94 655 HIS A N 1
ATOM 5040 C CA . HIS A 1 655 ? 19.538 9.188 -29.653 1.00 94.94 655 HIS A CA 1
ATOM 5041 C C . HIS A 1 655 ? 18.793 10.270 -30.444 1.00 94.94 655 HIS A C 1
ATOM 5043 O O . HIS A 1 655 ? 19.379 11.281 -30.835 1.00 94.94 655 HIS A O 1
ATOM 5049 N N . GLY A 1 656 ? 17.510 10.042 -30.748 1.00 89.44 656 GLY A N 1
ATOM 5050 C CA . GLY A 1 656 ? 16.667 10.978 -31.501 1.00 89.44 656 GLY A CA 1
ATOM 5051 C C . GLY A 1 656 ? 17.242 11.366 -32.875 1.00 89.44 656 GLY A C 1
ATOM 5052 O O . GLY A 1 656 ? 17.242 10.581 -33.835 1.00 89.44 656 GLY A O 1
ATOM 5053 N N . MET A 1 657 ? 17.709 12.614 -33.001 1.00 92.75 657 MET A N 1
ATOM 5054 C CA . MET A 1 657 ? 18.385 13.126 -34.204 1.00 92.75 657 MET A CA 1
ATOM 5055 C C . MET A 1 657 ? 19.916 12.966 -34.182 1.00 92.75 657 MET A C 1
ATOM 5057 O O . MET A 1 657 ? 20.551 13.254 -35.201 1.00 92.75 657 MET A O 1
ATOM 5061 N N . GLY A 1 658 ? 20.497 12.512 -33.069 1.00 93.94 658 GLY A N 1
ATOM 5062 C CA . GLY A 1 658 ? 21.933 12.303 -32.873 1.00 93.94 658 GLY A CA 1
ATOM 5063 C C . GLY A 1 658 ? 22.724 13.580 -32.592 1.00 93.94 658 GLY A C 1
ATOM 5064 O O . GLY A 1 658 ? 23.939 13.605 -32.806 1.00 93.94 658 GLY A O 1
ATOM 5065 N N . ILE A 1 659 ? 22.051 14.654 -32.162 1.00 95.62 659 ILE A N 1
ATOM 5066 C CA . ILE A 1 659 ? 22.661 15.970 -31.927 1.00 95.62 659 ILE A CA 1
ATOM 5067 C C . ILE A 1 659 ? 23.675 15.883 -30.782 1.00 95.62 659 ILE A C 1
ATOM 5069 O O . ILE A 1 659 ? 24.841 16.245 -30.971 1.00 95.62 659 ILE A O 1
ATOM 5073 N N . VAL A 1 660 ? 23.259 15.358 -29.626 1.00 97.00 660 VAL A N 1
ATOM 5074 C CA . VAL A 1 660 ? 24.138 15.239 -28.457 1.00 97.00 660 VAL A CA 1
ATOM 5075 C C . VAL A 1 660 ? 25.249 14.217 -28.671 1.00 97.00 660 VAL A C 1
ATOM 5077 O O . VAL A 1 660 ? 26.400 14.527 -28.391 1.00 97.00 660 VAL A O 1
ATOM 5080 N N . ASP A 1 661 ? 24.974 13.059 -29.277 1.00 98.00 661 ASP A N 1
ATOM 5081 C CA . ASP A 1 661 ? 26.020 12.064 -29.559 1.00 98.00 661 ASP A CA 1
ATOM 5082 C C . ASP A 1 661 ? 27.072 12.613 -30.530 1.00 98.00 661 ASP A C 1
ATOM 5084 O O . ASP A 1 661 ? 28.271 12.359 -30.393 1.00 98.00 661 ASP A O 1
ATOM 5088 N N . THR A 1 662 ? 26.646 13.418 -31.511 1.00 96.94 662 THR A N 1
ATOM 5089 C CA . THR A 1 662 ? 27.579 14.095 -32.421 1.00 96.94 662 THR A CA 1
ATOM 5090 C C . THR A 1 662 ? 28.436 15.090 -31.654 1.00 96.94 662 THR A C 1
ATOM 5092 O O . THR A 1 662 ? 29.646 15.121 -31.874 1.00 96.94 662 THR A O 1
ATOM 5095 N N . ALA A 1 663 ? 27.836 15.867 -30.746 1.00 97.69 663 ALA A N 1
ATOM 5096 C CA . ALA A 1 663 ? 28.567 16.783 -29.882 1.00 97.69 663 ALA A CA 1
ATOM 5097 C C . ALA A 1 663 ? 29.567 16.030 -28.989 1.00 97.69 663 ALA A C 1
ATOM 5099 O O . ALA A 1 663 ? 30.749 16.362 -29.015 1.00 97.69 663 ALA A O 1
ATOM 5100 N N . ILE A 1 664 ? 29.148 14.959 -28.307 1.00 97.94 664 ILE A N 1
ATOM 5101 C CA . ILE A 1 664 ? 29.989 14.104 -27.455 1.00 97.94 664 ILE A CA 1
ATOM 5102 C C . ILE A 1 664 ? 31.226 13.606 -28.210 1.00 97.94 664 ILE A C 1
ATOM 5104 O O . ILE A 1 664 ? 32.344 13.699 -27.701 1.00 97.94 664 ILE A O 1
ATOM 5108 N N . LEU A 1 665 ? 31.068 13.136 -29.450 1.00 97.00 665 LEU A N 1
ATOM 5109 C CA . LEU A 1 665 ? 32.195 12.644 -30.245 1.00 97.00 665 LEU A CA 1
ATOM 5110 C C . LEU A 1 665 ? 33.225 13.726 -30.604 1.00 97.00 665 LEU A C 1
ATOM 5112 O O . LEU A 1 665 ? 34.374 13.377 -30.871 1.00 97.00 665 LEU A O 1
ATOM 5116 N N . THR A 1 666 ? 32.869 15.016 -30.577 1.00 97.06 666 THR A N 1
ATOM 5117 C CA . THR A 1 666 ? 33.845 16.105 -30.781 1.00 97.06 666 THR A CA 1
ATOM 5118 C C . THR A 1 666 ? 34.819 16.274 -29.610 1.00 97.06 666 THR A C 1
ATOM 5120 O O . THR A 1 666 ? 35.857 16.914 -29.772 1.00 97.06 666 THR A O 1
ATOM 5123 N N . HIS A 1 667 ? 34.524 15.657 -28.461 1.00 97.19 667 HIS A N 1
ATOM 5124 C CA . HIS A 1 667 ? 35.362 15.669 -27.260 1.00 97.19 667 HIS A CA 1
ATOM 5125 C C . HIS A 1 667 ? 36.278 14.437 -27.145 1.00 97.19 667 HIS A C 1
ATOM 5127 O O . HIS A 1 667 ? 36.869 14.210 -26.091 1.00 97.19 667 HIS A O 1
ATOM 5133 N N . ASP A 1 668 ? 36.419 13.645 -28.215 1.00 96.81 668 ASP A N 1
ATOM 5134 C CA . ASP A 1 668 ? 37.302 12.473 -28.296 1.00 96.81 668 ASP A CA 1
ATOM 5135 C C . ASP A 1 668 ? 37.139 11.473 -27.119 1.00 96.81 668 ASP A C 1
ATOM 5137 O O . ASP A 1 668 ? 38.118 11.162 -26.422 1.00 96.81 668 ASP A O 1
ATOM 5141 N N . PRO A 1 669 ? 35.925 10.945 -26.851 1.00 97.62 669 PRO A N 1
ATOM 5142 C CA . PRO A 1 669 ? 35.729 9.939 -25.813 1.00 97.62 669 PRO A CA 1
ATOM 5143 C C . PRO A 1 669 ? 36.451 8.635 -26.177 1.00 97.62 669 PRO A C 1
ATOM 5145 O O . PRO A 1 669 ? 36.515 8.238 -27.347 1.00 97.62 669 PRO A O 1
ATOM 5148 N N . SER A 1 670 ? 36.977 7.939 -25.166 1.00 97.69 670 SER A N 1
ATOM 5149 C CA . SER A 1 670 ? 37.616 6.629 -25.369 1.00 97.69 670 SER A CA 1
ATOM 5150 C C . SER A 1 670 ? 36.595 5.546 -25.720 1.00 97.69 670 SER A C 1
ATOM 5152 O O . SER A 1 670 ? 36.910 4.608 -26.451 1.00 97.69 670 SER A O 1
ATOM 5154 N N . GLU A 1 671 ? 35.371 5.709 -25.223 1.00 97.62 671 GLU A N 1
ATOM 5155 C CA . GLU A 1 671 ? 34.217 4.854 -25.462 1.00 97.62 671 GLU A CA 1
ATOM 5156 C C . GLU A 1 671 ? 32.937 5.686 -25.318 1.00 97.62 671 GLU A C 1
ATOM 5158 O O . GLU A 1 671 ? 32.843 6.550 -24.442 1.00 97.62 671 GLU A O 1
ATOM 5163 N N . HIS A 1 672 ? 31.951 5.416 -26.165 1.00 98.31 672 HIS A N 1
ATOM 5164 C CA . HIS A 1 672 ? 30.652 6.068 -26.140 1.00 98.31 672 HIS A CA 1
ATOM 5165 C C . HIS A 1 672 ? 29.534 5.043 -26.348 1.00 98.31 672 HIS A C 1
ATOM 5167 O O . HIS A 1 672 ? 29.455 4.395 -27.392 1.00 98.31 672 HIS A O 1
ATOM 5173 N N . HIS A 1 673 ? 28.694 4.863 -25.334 1.00 98.56 673 HIS A N 1
ATOM 5174 C CA . HIS A 1 673 ? 27.518 4.006 -25.396 1.00 98.56 673 HIS A CA 1
ATO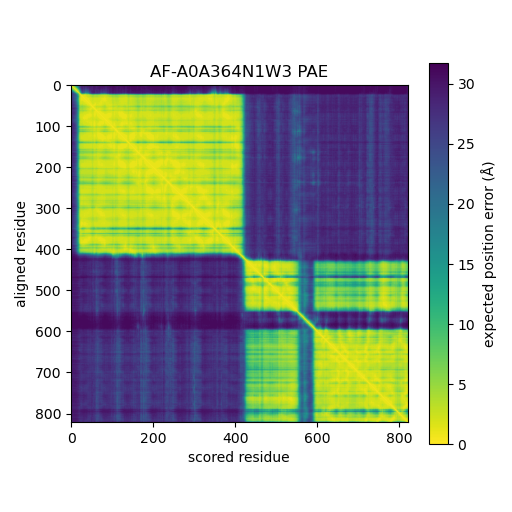M 5175 C C . HIS A 1 673 ? 26.293 4.818 -25.808 1.00 98.56 673 HIS A C 1
ATOM 5177 O O . HIS A 1 673 ? 26.046 5.870 -25.232 1.00 98.56 673 HIS A O 1
ATOM 5183 N N . ILE A 1 674 ? 25.508 4.299 -26.747 1.00 98.62 674 ILE A N 1
ATOM 5184 C CA . ILE A 1 674 ? 24.215 4.868 -27.134 1.00 98.62 674 ILE A CA 1
ATOM 5185 C C . ILE A 1 674 ? 23.161 3.804 -26.859 1.00 98.62 674 ILE A C 1
ATOM 5187 O O . ILE A 1 674 ? 23.225 2.719 -27.441 1.00 98.62 674 ILE A O 1
ATOM 5191 N N . ILE A 1 675 ? 22.224 4.095 -25.963 1.00 98.38 675 ILE A N 1
ATOM 5192 C CA . ILE A 1 675 ? 21.043 3.262 -25.731 1.00 98.38 675 ILE A CA 1
ATOM 5193 C C . ILE A 1 675 ? 19.869 3.932 -26.431 1.00 98.38 675 ILE A C 1
ATOM 5195 O O . ILE A 1 675 ? 19.553 5.083 -26.149 1.00 98.38 675 ILE A O 1
ATOM 5199 N N . GLU A 1 676 ? 19.242 3.215 -27.352 1.00 97.44 676 GLU A N 1
ATOM 5200 C CA . GLU A 1 676 ? 18.092 3.698 -28.109 1.00 97.44 676 GLU A CA 1
ATOM 5201 C C . GLU A 1 676 ? 17.052 2.578 -28.171 1.00 97.44 676 GLU A C 1
ATOM 5203 O O . GLU A 1 676 ? 17.411 1.406 -28.259 1.00 97.44 676 GLU A O 1
ATOM 5208 N N . ALA A 1 677 ? 15.771 2.924 -28.100 1.00 95.00 677 ALA A N 1
ATOM 5209 C CA . ALA A 1 677 ? 14.688 1.949 -28.044 1.00 95.00 677 ALA A CA 1
ATOM 5210 C C . ALA A 1 677 ? 13.871 1.908 -29.341 1.00 95.00 677 ALA A C 1
ATOM 5212 O O . ALA A 1 677 ? 13.268 0.879 -29.652 1.00 95.00 677 ALA A O 1
ATOM 5213 N N . HIS A 1 678 ? 13.836 3.004 -30.105 1.00 95.75 678 HIS A N 1
ATOM 5214 C CA . HIS A 1 678 ? 12.935 3.139 -31.238 1.00 95.75 678 HIS A CA 1
ATOM 5215 C C . HIS A 1 678 ? 13.491 2.463 -32.513 1.00 95.75 678 HIS A C 1
ATOM 5217 O O . HIS A 1 678 ? 14.530 2.880 -33.046 1.00 95.75 678 HIS A O 1
ATOM 5223 N N . PRO A 1 679 ? 12.775 1.488 -33.116 1.00 94.12 679 PRO A N 1
ATOM 5224 C CA . PRO A 1 679 ? 13.260 0.725 -34.273 1.00 94.12 679 PRO A CA 1
ATOM 5225 C C . PRO A 1 679 ? 13.684 1.567 -35.488 1.00 94.12 679 PRO A C 1
ATOM 5227 O O . PRO A 1 679 ? 14.701 1.283 -36.124 1.00 94.12 679 PRO A O 1
ATOM 5230 N N . GLN A 1 680 ? 12.943 2.631 -35.817 1.00 95.44 680 GLN A N 1
ATOM 5231 C CA . GLN A 1 680 ? 13.306 3.522 -36.933 1.00 95.44 680 GLN A CA 1
ATOM 5232 C C . GLN A 1 680 ? 14.559 4.370 -36.661 1.00 95.44 680 GLN A C 1
ATOM 5234 O O . GLN A 1 680 ? 15.288 4.694 -37.602 1.00 95.44 680 GLN A O 1
ATOM 5239 N N . VAL A 1 681 ? 14.864 4.680 -35.396 1.00 95.44 681 VAL A N 1
ATOM 5240 C CA . VAL A 1 681 ? 16.106 5.378 -35.036 1.00 95.44 681 VAL A CA 1
ATOM 5241 C C . VAL A 1 681 ? 17.295 4.428 -35.216 1.00 95.44 681 VAL A C 1
ATOM 5243 O O . VAL A 1 681 ? 18.312 4.824 -35.785 1.00 95.44 681 VAL A O 1
ATOM 5246 N N . HIS A 1 682 ? 17.146 3.140 -34.879 1.00 95.19 682 HIS A N 1
ATOM 5247 C CA . HIS A 1 682 ? 18.153 2.110 -35.182 1.00 95.19 682 HIS A CA 1
ATOM 5248 C C . HIS A 1 682 ? 18.446 1.978 -36.670 1.00 95.19 682 HIS A C 1
ATOM 5250 O O . HIS A 1 682 ? 19.610 1.899 -37.073 1.00 95.19 682 HIS A O 1
ATOM 5256 N N . GLN A 1 683 ? 17.404 1.973 -37.504 1.00 94.12 683 GLN A N 1
ATOM 5257 C CA . GLN A 1 683 ? 17.582 1.944 -38.951 1.00 94.12 683 GLN A CA 1
ATOM 5258 C C . GLN A 1 683 ? 18.432 3.136 -39.414 1.00 94.12 683 GLN A C 1
ATOM 5260 O O . GLN A 1 683 ? 19.413 2.953 -40.138 1.00 94.12 683 GLN A O 1
ATOM 5265 N N . ARG A 1 684 ? 18.118 4.341 -38.934 1.00 94.69 684 ARG A N 1
ATOM 5266 C CA . ARG A 1 684 ? 18.853 5.560 -39.285 1.00 94.69 684 ARG A CA 1
ATOM 5267 C C . ARG A 1 684 ? 20.294 5.557 -38.771 1.00 94.69 684 ARG A C 1
ATOM 5269 O O . ARG A 1 684 ? 21.198 5.943 -39.510 1.00 94.69 684 ARG A O 1
ATOM 5276 N N . LEU A 1 685 ? 20.532 5.067 -37.552 1.00 96.38 685 LEU A N 1
ATOM 5277 C CA . LEU A 1 685 ? 21.872 4.863 -36.988 1.00 96.38 685 LEU A CA 1
ATOM 5278 C C . LEU A 1 685 ? 22.734 3.975 -37.904 1.00 96.38 685 LEU A C 1
ATOM 5280 O O . LEU A 1 685 ? 23.907 4.281 -38.138 1.00 96.38 685 LEU A O 1
ATOM 5284 N N . ARG A 1 686 ? 22.160 2.900 -38.470 1.00 96.38 686 ARG A N 1
ATOM 5285 C CA . ARG A 1 686 ? 22.847 2.045 -39.459 1.00 96.38 686 ARG A CA 1
ATOM 5286 C C . ARG A 1 686 ? 23.121 2.790 -40.761 1.00 96.38 686 ARG A C 1
ATOM 5288 O O . ARG A 1 686 ? 24.246 2.754 -41.246 1.00 96.38 686 ARG A O 1
ATOM 5295 N N . GLU A 1 687 ? 22.126 3.482 -41.308 1.00 95.94 687 GLU A N 1
ATOM 5296 C CA . GLU A 1 687 ? 22.249 4.225 -42.572 1.00 95.94 687 GLU A CA 1
ATOM 5297 C C . GLU A 1 687 ? 23.300 5.345 -42.509 1.00 95.94 687 GLU A C 1
ATOM 5299 O O . GLU A 1 687 ? 23.989 5.611 -43.493 1.00 95.94 687 GLU A O 1
ATOM 5304 N N . GLN A 1 688 ? 23.461 5.977 -41.346 1.00 95.12 688 GLN A N 1
ATOM 5305 C CA . GLN A 1 688 ? 24.451 7.030 -41.105 1.00 95.12 688 GLN A CA 1
ATOM 5306 C C . GLN A 1 688 ? 25.832 6.500 -40.676 1.00 95.12 688 GLN A C 1
ATOM 5308 O O . GLN A 1 688 ? 26.751 7.292 -40.458 1.00 95.12 688 GLN A O 1
ATOM 5313 N N . GLY A 1 689 ? 26.002 5.179 -40.559 1.00 96.25 689 GLY A N 1
ATOM 5314 C CA . GLY A 1 689 ? 27.280 4.549 -40.221 1.00 96.25 689 GLY A CA 1
ATOM 5315 C C . GLY A 1 689 ? 27.697 4.701 -38.755 1.00 96.25 689 GLY A C 1
ATOM 5316 O O . GLY A 1 689 ? 28.888 4.644 -38.451 1.00 96.25 689 GLY A O 1
ATOM 5317 N N . TRP A 1 690 ? 26.756 4.899 -37.824 1.00 97.12 690 TRP A N 1
ATOM 5318 C CA . TRP A 1 690 ? 27.078 4.979 -36.391 1.00 97.12 690 TRP A CA 1
ATOM 5319 C C . TRP A 1 690 ? 27.602 3.657 -35.829 1.00 97.12 690 TRP A C 1
ATOM 5321 O O . TRP A 1 690 ? 28.517 3.670 -35.011 1.00 97.12 690 TRP A O 1
ATOM 5331 N N . TYR A 1 691 ? 27.090 2.527 -36.325 1.00 96.50 691 TYR A N 1
ATOM 5332 C CA . TYR A 1 691 ? 27.562 1.185 -35.954 1.00 96.50 691 TYR A CA 1
ATOM 5333 C C . TYR A 1 691 ? 29.013 0.914 -36.377 1.00 96.50 691 TYR A C 1
ATOM 5335 O O . TYR A 1 691 ? 29.659 0.039 -35.806 1.00 96.50 691 TYR A O 1
ATOM 5343 N N . ASP A 1 692 ? 29.528 1.659 -37.359 1.00 96.06 692 ASP A N 1
ATOM 5344 C CA . ASP A 1 692 ? 30.884 1.484 -37.887 1.00 96.06 692 ASP A CA 1
ATOM 5345 C C . ASP A 1 692 ? 31.917 2.380 -37.178 1.00 96.06 692 ASP A C 1
ATOM 5347 O O . ASP A 1 692 ? 33.119 2.293 -37.454 1.00 96.06 692 ASP A O 1
ATOM 5351 N N . LYS A 1 693 ? 31.481 3.264 -36.267 1.00 96.44 693 LYS A N 1
ATOM 5352 C CA . LYS A 1 693 ? 32.382 4.157 -35.528 1.00 96.44 693 LYS A CA 1
ATOM 5353 C C . LYS A 1 693 ? 33.165 3.354 -34.474 1.00 96.44 693 LYS A C 1
ATOM 5355 O O . LYS A 1 693 ? 32.563 2.683 -33.640 1.00 96.44 693 LYS A O 1
ATOM 5360 N N . PRO A 1 694 ? 34.508 3.441 -34.448 1.00 91.88 694 PRO A N 1
ATOM 5361 C CA . PRO A 1 694 ? 35.349 2.521 -33.675 1.00 91.88 694 PRO A CA 1
ATOM 5362 C C . PRO A 1 694 ? 35.227 2.664 -32.150 1.00 91.88 694 PRO A C 1
ATOM 5364 O O . PRO A 1 694 ? 35.543 1.719 -31.432 1.00 91.88 694 PRO A O 1
ATOM 5367 N N . ASN A 1 695 ? 34.804 3.829 -31.655 1.00 94.12 695 ASN A N 1
ATOM 5368 C CA . ASN A 1 695 ? 34.638 4.130 -30.232 1.00 94.12 695 ASN A CA 1
ATOM 5369 C C . ASN A 1 695 ? 33.165 4.175 -29.789 1.00 94.12 695 ASN A C 1
ATOM 5371 O O . ASN A 1 695 ? 32.899 4.578 -28.661 1.00 94.12 695 ASN A O 1
ATOM 5375 N N . VAL A 1 696 ? 32.219 3.766 -30.641 1.00 98.12 696 VAL A N 1
ATOM 5376 C CA . VAL A 1 696 ? 30.779 3.804 -30.349 1.00 98.12 696 VAL A CA 1
ATOM 5377 C C . VAL A 1 696 ? 30.235 2.390 -30.165 1.00 98.12 696 VAL A C 1
ATOM 5379 O O . VAL A 1 696 ? 30.549 1.483 -30.935 1.00 98.12 696 VAL A O 1
ATOM 5382 N N . LYS A 1 697 ? 29.392 2.201 -29.150 1.00 97.88 697 LYS A N 1
ATOM 5383 C CA . LYS A 1 697 ? 28.661 0.959 -28.883 1.00 97.88 697 LYS A CA 1
ATOM 5384 C C . LYS A 1 697 ? 27.172 1.254 -28.790 1.00 97.88 697 LYS A C 1
ATOM 5386 O O . LYS A 1 697 ? 26.741 1.943 -27.873 1.00 97.88 697 LYS A O 1
ATOM 5391 N N . ILE A 1 698 ? 26.403 0.706 -29.722 1.00 98.31 698 ILE A N 1
ATOM 5392 C CA . ILE A 1 698 ? 24.950 0.885 -29.763 1.00 98.31 698 ILE A CA 1
ATOM 5393 C C . ILE A 1 698 ? 24.282 -0.300 -29.074 1.00 98.31 698 ILE A C 1
ATOM 5395 O O . ILE A 1 698 ? 24.608 -1.452 -29.368 1.00 98.31 698 ILE A O 1
ATOM 5399 N N . HIS A 1 699 ? 23.340 -0.002 -28.187 1.00 97.88 699 HIS A N 1
ATOM 5400 C CA . HIS A 1 699 ? 22.473 -0.969 -27.532 1.00 97.88 699 HIS A CA 1
ATOM 5401 C C . HIS A 1 699 ? 21.038 -0.747 -28.004 1.00 97.88 699 HIS A C 1
ATOM 5403 O O . HIS A 1 699 ? 20.510 0.357 -27.892 1.00 97.88 699 HIS A O 1
ATOM 5409 N N . GLU A 1 700 ? 20.436 -1.796 -28.559 1.00 97.00 700 GLU A N 1
ATOM 5410 C CA . GLU A 1 700 ? 19.080 -1.763 -29.112 1.00 97.00 700 GLU A CA 1
ATOM 5411 C C . GLU A 1 700 ? 18.086 -2.252 -28.060 1.00 97.00 700 GLU A C 1
ATOM 5413 O O . GLU A 1 700 ? 18.145 -3.412 -27.642 1.00 97.00 700 GLU A O 1
ATOM 5418 N N . GLY A 1 701 ? 17.190 -1.367 -27.635 1.00 94.25 701 GLY A N 1
ATOM 5419 C CA . GLY A 1 701 ? 16.151 -1.652 -26.658 1.00 94.25 701 GLY A CA 1
ATOM 5420 C C . GLY A 1 701 ? 16.015 -0.570 -25.594 1.00 94.25 701 GLY A C 1
ATOM 5421 O O . GLY A 1 701 ? 16.775 0.394 -25.525 1.00 94.25 701 GLY A O 1
ATOM 5422 N N . ARG A 1 702 ? 15.017 -0.761 -24.737 1.00 94.62 702 ARG A N 1
AT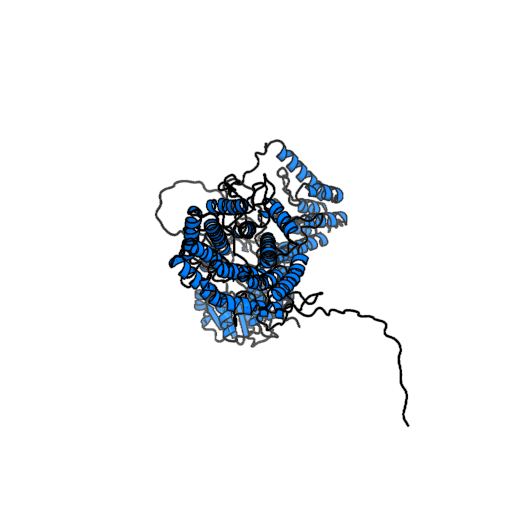OM 5423 C CA . ARG A 1 702 ? 14.741 0.120 -23.607 1.00 94.62 702 ARG A CA 1
ATOM 5424 C C . ARG A 1 702 ? 15.900 0.120 -22.617 1.00 94.62 702 ARG A C 1
ATOM 5426 O O . ARG A 1 702 ? 16.504 -0.921 -22.355 1.00 94.62 702 ARG A O 1
ATOM 5433 N N . TRP A 1 703 ? 16.193 1.273 -22.028 1.00 96.31 703 TRP A N 1
ATOM 5434 C CA . TRP A 1 703 ? 17.280 1.385 -21.059 1.00 96.31 703 TRP A CA 1
ATOM 5435 C C . TRP A 1 703 ? 17.026 0.527 -19.816 1.00 96.31 703 TRP A C 1
ATOM 5437 O O . TRP A 1 703 ? 17.968 -0.089 -19.316 1.00 96.31 703 TRP A O 1
ATOM 5447 N N . GLN A 1 704 ? 15.761 0.360 -19.420 1.00 94.69 704 GLN A N 1
ATOM 5448 C CA . GLN A 1 704 ? 15.330 -0.526 -18.336 1.00 94.69 704 GLN A CA 1
ATOM 5449 C C . GLN A 1 704 ? 15.784 -1.985 -18.561 1.00 94.69 704 GLN A C 1
ATOM 5451 O O . GLN A 1 704 ? 16.101 -2.699 -17.614 1.00 94.69 704 GLN A O 1
ATOM 5456 N N . ASP A 1 705 ? 15.901 -2.425 -19.820 1.00 95.12 705 ASP A N 1
ATOM 5457 C CA . ASP A 1 705 ? 16.332 -3.783 -20.175 1.00 95.12 705 ASP A CA 1
ATOM 5458 C C . ASP A 1 705 ? 17.852 -3.908 -20.389 1.00 95.12 705 ASP A C 1
ATOM 5460 O O . ASP A 1 705 ? 18.402 -5.020 -20.412 1.00 95.12 705 ASP A O 1
ATOM 5464 N N . ILE A 1 706 ? 18.539 -2.789 -20.636 1.00 97.88 706 ILE A N 1
ATOM 5465 C CA . ILE A 1 706 ? 19.953 -2.745 -21.030 1.00 97.88 706 ILE A CA 1
ATOM 5466 C C . ILE A 1 706 ? 20.856 -2.421 -19.841 1.00 97.88 706 ILE A C 1
ATOM 5468 O O . ILE A 1 706 ? 21.861 -3.109 -19.645 1.00 97.88 706 ILE A O 1
ATOM 5472 N N . LEU A 1 707 ? 20.510 -1.413 -19.037 1.00 97.25 707 LEU A N 1
ATOM 5473 C CA . LEU A 1 707 ? 21.346 -0.951 -17.928 1.00 97.25 707 LEU A CA 1
ATOM 5474 C C . LEU A 1 707 ? 21.645 -2.050 -16.892 1.00 97.25 707 LEU A C 1
ATOM 5476 O O . LEU A 1 707 ? 22.824 -2.177 -16.550 1.00 97.25 707 LEU A O 1
ATOM 5480 N N . PRO A 1 708 ? 20.693 -2.919 -16.471 1.00 97.12 708 PRO A N 1
ATOM 5481 C CA . PRO A 1 708 ? 21.006 -4.032 -15.566 1.00 97.12 708 PRO A CA 1
ATOM 5482 C C . PRO A 1 708 ? 22.143 -4.924 -16.082 1.00 97.12 708 PRO A C 1
ATOM 5484 O O . PRO A 1 708 ? 23.055 -5.285 -15.342 1.00 97.12 708 PRO A O 1
ATOM 5487 N N . LYS A 1 709 ? 22.155 -5.213 -17.389 1.00 97.06 709 LYS A N 1
ATOM 5488 C CA . LYS A 1 709 ? 23.183 -6.054 -18.021 1.00 97.06 709 LYS A CA 1
ATOM 5489 C C . LYS A 1 709 ? 24.547 -5.366 -18.040 1.00 97.06 709 LYS A C 1
ATOM 5491 O O . LYS A 1 709 ? 25.571 -6.037 -17.935 1.00 97.06 709 LYS A O 1
ATOM 5496 N N . LEU A 1 710 ? 24.586 -4.042 -18.198 1.00 95.56 710 LEU A N 1
ATOM 5497 C CA . LEU A 1 710 ? 25.835 -3.274 -18.153 1.00 95.56 710 LEU A CA 1
ATOM 5498 C C . LEU A 1 710 ? 26.394 -3.193 -16.729 1.00 95.56 710 LEU A C 1
ATOM 5500 O O . LEU A 1 710 ? 27.609 -3.304 -16.552 1.00 95.56 710 LEU A O 1
ATOM 5504 N N . ILE A 1 711 ? 25.519 -3.086 -15.726 1.00 95.31 711 ILE A N 1
ATOM 5505 C CA . ILE A 1 711 ? 25.890 -3.161 -14.308 1.00 95.31 711 ILE A CA 1
ATOM 5506 C C . ILE A 1 711 ? 26.494 -4.537 -13.994 1.00 95.31 711 ILE A C 1
ATOM 5508 O O . ILE A 1 711 ? 27.593 -4.613 -13.446 1.00 95.31 711 ILE A O 1
ATOM 5512 N N . GLU A 1 712 ? 25.851 -5.630 -14.419 1.00 93.06 712 GLU A N 1
ATOM 5513 C CA . GLU A 1 712 ? 26.375 -6.997 -14.251 1.00 93.06 712 GLU A CA 1
ATOM 5514 C C . GLU A 1 712 ? 27.745 -7.203 -14.920 1.00 93.06 712 GLU A C 1
ATOM 5516 O O . GLU A 1 712 ? 28.587 -7.956 -14.428 1.00 93.06 712 GLU A O 1
ATOM 5521 N N . GLN A 1 713 ? 27.992 -6.512 -16.035 1.00 94.00 713 GLN A N 1
ATOM 5522 C CA . GLN A 1 713 ? 29.275 -6.525 -16.743 1.00 94.00 713 GLN A CA 1
ATOM 5523 C C . GLN A 1 713 ? 30.351 -5.649 -16.077 1.00 94.00 713 GLN A C 1
ATOM 5525 O O . GLN A 1 713 ? 31.501 -5.662 -16.523 1.00 94.00 713 GLN A O 1
ATOM 5530 N N . GLY A 1 714 ? 30.007 -4.897 -15.027 1.00 92.31 714 GLY A N 1
ATOM 5531 C CA . GLY A 1 714 ? 30.920 -3.996 -14.328 1.00 92.31 714 GLY A CA 1
ATOM 5532 C C . GLY A 1 714 ? 31.310 -2.769 -15.154 1.00 92.31 714 GLY A C 1
ATOM 5533 O O . GLY A 1 714 ? 32.450 -2.303 -15.072 1.00 92.31 714 GLY A O 1
ATOM 5534 N N . VAL A 1 715 ? 30.404 -2.272 -16.002 1.00 96.44 715 VAL A N 1
ATOM 5535 C CA . VAL A 1 715 ? 30.619 -1.027 -16.748 1.00 96.44 715 VAL A CA 1
ATOM 5536 C C . VAL A 1 715 ? 30.671 0.152 -15.773 1.00 96.44 715 VAL A C 1
ATOM 5538 O O . VAL A 1 715 ? 29.854 0.254 -14.868 1.00 96.44 715 VAL A O 1
ATOM 5541 N N . VAL A 1 716 ? 31.646 1.043 -15.974 1.00 97.00 716 VAL A N 1
ATOM 5542 C CA . VAL A 1 716 ? 31.829 2.275 -15.195 1.00 97.00 716 VAL A CA 1
ATOM 5543 C C . VAL A 1 716 ? 32.123 3.415 -16.164 1.00 97.00 716 VAL A C 1
ATOM 5545 O O . VAL A 1 716 ? 32.991 3.266 -17.034 1.00 97.00 716 VAL A O 1
ATOM 5548 N N . LEU A 1 717 ? 31.408 4.527 -16.018 1.00 98.31 717 LEU A N 1
ATOM 5549 C CA . LEU A 1 717 ? 31.355 5.632 -16.974 1.00 98.31 717 LEU A CA 1
ATOM 5550 C C . LEU A 1 717 ? 31.767 6.947 -16.315 1.00 98.31 717 LEU A C 1
ATOM 5552 O O . LEU A 1 717 ? 31.400 7.225 -15.181 1.00 98.31 717 LEU A O 1
ATOM 5556 N N . ASP A 1 718 ? 32.508 7.778 -17.037 1.00 98.62 718 ASP A N 1
ATOM 5557 C CA . ASP A 1 718 ? 32.928 9.099 -16.567 1.00 98.62 718 ASP A CA 1
ATOM 5558 C C . ASP A 1 718 ? 31.863 10.177 -16.833 1.00 98.62 718 ASP A C 1
ATOM 5560 O O . ASP A 1 718 ? 31.828 11.185 -16.129 1.00 98.62 718 ASP A O 1
ATOM 5564 N N . ALA A 1 719 ? 31.008 9.983 -17.843 1.00 98.62 719 ALA A N 1
ATOM 5565 C CA . ALA A 1 719 ? 29.893 10.879 -18.131 1.00 98.62 719 ALA A CA 1
ATOM 5566 C C . ALA A 1 719 ? 28.646 10.126 -18.611 1.00 98.62 719 ALA A C 1
ATOM 5568 O O . ALA A 1 719 ? 28.750 9.220 -19.442 1.00 98.62 719 ALA A O 1
ATOM 5569 N N . ILE A 1 720 ? 27.473 10.522 -18.118 1.00 98.75 720 ILE A N 1
ATOM 5570 C CA . ILE A 1 720 ? 26.174 9.970 -18.524 1.00 98.75 720 ILE A CA 1
ATOM 5571 C C . ILE A 1 720 ? 25.247 11.124 -18.916 1.00 98.75 720 ILE A C 1
ATOM 5573 O O . ILE A 1 720 ? 25.151 12.109 -18.183 1.00 98.75 720 ILE A O 1
ATOM 5577 N N . TYR A 1 721 ? 24.581 10.994 -20.062 1.00 98.56 721 TYR A N 1
ATOM 5578 C CA . TYR A 1 721 ? 23.546 11.902 -20.546 1.00 98.56 721 TYR A CA 1
ATOM 5579 C C . TYR A 1 721 ? 22.219 11.161 -20.756 1.00 98.56 721 TYR A C 1
ATOM 5581 O O . TYR A 1 721 ? 22.229 10.002 -21.179 1.00 98.56 721 TYR A O 1
ATOM 5589 N N . TYR A 1 722 ? 21.099 11.811 -20.440 1.00 97.56 722 TYR A N 1
ATOM 5590 C CA . TYR A 1 722 ? 19.746 11.259 -20.567 1.00 97.56 722 TYR A CA 1
ATOM 5591 C C . TYR A 1 722 ? 18.824 12.235 -21.308 1.00 97.56 722 TYR A C 1
ATOM 5593 O O . TYR A 1 722 ? 18.683 13.386 -20.892 1.00 97.56 722 TYR A O 1
ATOM 5601 N N . ASP A 1 723 ? 18.219 11.774 -22.400 1.00 93.56 723 ASP A N 1
ATOM 5602 C CA . ASP A 1 723 ? 17.362 12.559 -23.297 1.00 93.56 723 ASP A CA 1
ATOM 5603 C C . ASP A 1 723 ? 16.358 11.644 -24.018 1.00 93.56 723 ASP A C 1
ATOM 5605 O O . ASP A 1 723 ? 16.429 11.375 -25.220 1.00 93.56 723 ASP A O 1
ATOM 5609 N N . THR A 1 724 ? 15.456 11.060 -23.236 1.00 91.88 724 THR A N 1
ATOM 5610 C CA . THR A 1 724 ? 14.420 10.146 -23.723 1.00 91.88 724 THR A CA 1
ATOM 5611 C C . THR A 1 724 ? 13.134 10.889 -24.072 1.00 91.88 724 THR A C 1
ATOM 5613 O O . THR A 1 724 ? 12.823 11.934 -23.508 1.00 91.88 724 THR A O 1
ATOM 5616 N N . PHE A 1 725 ? 12.334 10.300 -24.962 1.00 88.75 725 PHE A N 1
ATOM 5617 C CA . PHE A 1 725 ? 11.011 10.803 -25.331 1.00 88.75 725 PHE A CA 1
ATOM 5618 C C . PHE A 1 725 ? 9.909 9.835 -24.882 1.00 88.75 725 PHE A C 1
ATOM 5620 O O . PHE A 1 725 ? 10.137 8.623 -24.848 1.00 88.75 725 PHE A O 1
ATOM 5627 N N . ALA A 1 726 ? 8.717 10.370 -24.585 1.00 85.19 726 ALA A N 1
ATOM 5628 C CA . ALA A 1 726 ? 7.570 9.618 -24.061 1.00 85.19 726 ALA A CA 1
ATOM 5629 C C . ALA A 1 726 ? 7.902 8.847 -22.766 1.00 85.19 726 ALA A C 1
ATOM 5631 O O . ALA A 1 726 ? 7.601 7.660 -22.634 1.00 85.19 726 ALA A O 1
ATOM 5632 N N . GLU A 1 727 ? 8.579 9.525 -21.835 1.00 86.31 727 GLU A N 1
ATOM 5633 C CA . GLU A 1 727 ? 8.830 9.078 -20.463 1.00 86.31 727 GLU A CA 1
ATOM 5634 C C . GLU A 1 727 ? 8.526 10.240 -19.500 1.00 86.31 727 GLU A C 1
ATOM 5636 O O . GLU A 1 727 ? 8.735 11.406 -19.843 1.00 86.31 727 GLU A O 1
ATOM 5641 N N . ASP A 1 728 ? 7.991 9.926 -18.323 1.00 85.56 728 ASP A N 1
ATOM 5642 C CA . ASP A 1 728 ? 7.595 10.896 -17.301 1.00 85.56 728 ASP A CA 1
ATOM 5643 C C . ASP A 1 728 ? 8.739 11.196 -16.309 1.00 85.56 728 ASP A C 1
ATOM 5645 O O . ASP A 1 728 ? 9.854 10.672 -16.406 1.00 85.56 728 ASP A O 1
ATOM 5649 N N . TYR A 1 729 ? 8.480 12.054 -15.316 1.00 89.88 729 TYR A N 1
ATOM 5650 C CA . TYR A 1 729 ? 9.473 12.356 -14.279 1.00 89.88 729 TYR A CA 1
ATOM 5651 C C . TYR A 1 729 ? 9.854 11.123 -13.441 1.00 89.88 729 TYR A C 1
ATOM 5653 O O . TYR A 1 729 ? 10.996 11.007 -12.990 1.00 89.88 729 TYR A O 1
ATOM 5661 N N . LYS A 1 730 ? 8.928 10.174 -13.256 1.00 89.00 730 LYS A N 1
ATOM 5662 C CA . LYS A 1 730 ? 9.173 8.943 -12.499 1.00 89.00 730 LYS A CA 1
ATOM 5663 C C . LYS A 1 730 ? 10.259 8.097 -13.161 1.00 89.00 730 LYS A C 1
ATOM 5665 O O . LYS A 1 730 ? 11.145 7.606 -12.461 1.00 89.00 730 LYS A O 1
ATOM 5670 N N . ALA A 1 731 ? 10.249 7.997 -14.488 1.00 90.69 731 ALA A N 1
ATOM 5671 C CA . ALA A 1 731 ? 11.305 7.333 -15.247 1.00 90.69 731 ALA A CA 1
ATOM 5672 C C . ALA A 1 731 ? 12.676 8.011 -15.062 1.00 90.69 731 ALA A C 1
ATOM 5674 O O . ALA A 1 731 ? 13.666 7.322 -14.802 1.00 90.69 731 ALA A O 1
ATOM 5675 N N . LEU A 1 732 ? 12.741 9.350 -15.112 1.00 94.31 732 LEU A N 1
ATOM 5676 C CA . LEU A 1 732 ? 13.982 10.095 -14.850 1.00 94.31 732 LEU A CA 1
ATOM 5677 C C . LEU A 1 732 ? 14.500 9.837 -13.426 1.00 94.31 732 LEU A C 1
ATOM 5679 O O . LEU A 1 732 ? 15.698 9.611 -13.234 1.00 94.31 732 LEU A O 1
ATOM 5683 N N . LYS A 1 733 ? 13.601 9.835 -12.435 1.00 93.88 733 LYS A N 1
ATOM 5684 C CA . LYS A 1 733 ? 13.929 9.545 -11.036 1.00 93.88 733 LYS A CA 1
ATOM 5685 C C . LYS A 1 733 ? 14.481 8.140 -10.848 1.00 93.88 733 LYS A C 1
ATOM 5687 O O . LYS A 1 733 ? 15.529 7.981 -10.226 1.00 93.88 733 LYS A O 1
ATOM 5692 N N . GLU A 1 734 ? 13.816 7.132 -11.409 1.00 94.25 734 GLU A N 1
ATOM 5693 C CA . GLU A 1 734 ? 14.305 5.750 -11.403 1.00 94.25 734 GLU A CA 1
ATOM 5694 C C . GLU A 1 734 ? 15.699 5.669 -12.040 1.00 94.25 734 GLU A C 1
ATOM 5696 O O . GLU A 1 734 ? 16.621 5.078 -11.472 1.00 94.25 734 GLU A O 1
ATOM 5701 N N . PHE A 1 735 ? 15.881 6.325 -13.191 1.00 96.81 735 PHE A N 1
ATOM 5702 C CA . PHE A 1 735 ? 17.141 6.331 -13.920 1.00 96.81 735 PHE A CA 1
ATOM 5703 C C . PHE A 1 735 ? 18.308 6.827 -13.056 1.00 96.81 735 PHE A C 1
ATOM 5705 O O . PHE A 1 735 ? 19.317 6.119 -12.927 1.00 96.81 735 PHE A O 1
ATOM 5712 N N . PHE A 1 736 ? 18.192 8.007 -12.433 1.00 96.81 736 PHE A N 1
ATOM 5713 C CA . PHE A 1 736 ? 19.299 8.533 -11.635 1.00 96.81 736 PHE A CA 1
ATOM 5714 C C . PHE A 1 736 ? 19.448 7.861 -10.269 1.00 96.81 736 PHE A C 1
ATOM 5716 O O . PHE A 1 736 ? 20.582 7.704 -9.820 1.00 96.81 736 PHE A O 1
ATOM 5723 N N . ALA A 1 737 ? 18.355 7.439 -9.624 1.00 94.62 737 ALA A N 1
ATOM 5724 C CA . ALA A 1 737 ? 18.401 6.862 -8.280 1.00 94.62 737 ALA A CA 1
ATOM 5725 C C . ALA A 1 737 ? 18.944 5.425 -8.268 1.00 94.62 737 ALA A C 1
ATOM 5727 O O . ALA A 1 737 ? 19.660 5.049 -7.342 1.00 94.62 737 ALA A O 1
ATOM 5728 N N . GLU A 1 738 ? 18.651 4.638 -9.306 1.00 92.88 738 GLU A N 1
ATOM 5729 C CA . GLU A 1 738 ? 19.011 3.217 -9.354 1.00 92.88 738 GLU A CA 1
ATOM 5730 C C . GLU A 1 738 ? 20.210 2.949 -10.280 1.00 92.88 738 GLU A C 1
ATOM 5732 O O . GLU A 1 738 ? 21.122 2.192 -9.933 1.00 92.88 738 GLU A O 1
ATOM 5737 N N . TYR A 1 739 ? 20.260 3.583 -11.458 1.00 97.19 739 TYR A N 1
ATOM 5738 C CA . TYR A 1 739 ? 21.201 3.188 -12.514 1.00 97.19 739 TYR A CA 1
ATOM 5739 C C . TYR A 1 739 ? 22.401 4.121 -12.649 1.00 97.19 739 TYR A C 1
ATOM 5741 O O . TYR A 1 739 ? 23.530 3.638 -12.785 1.00 97.19 739 TYR A O 1
ATOM 5749 N N . VAL A 1 740 ? 22.206 5.442 -12.577 1.00 97.81 740 VAL A N 1
ATOM 5750 C CA . VAL A 1 740 ? 23.335 6.393 -12.611 1.00 97.81 740 VAL A CA 1
ATOM 5751 C C . VAL A 1 740 ? 24.250 6.162 -11.410 1.00 97.81 740 VAL A C 1
ATOM 5753 O O . VAL A 1 740 ? 25.462 6.070 -11.599 1.00 97.81 740 VAL A O 1
ATOM 5756 N N . VAL A 1 741 ? 23.699 5.969 -10.205 1.00 93.81 741 VAL A N 1
ATOM 5757 C CA . VAL A 1 741 ? 24.484 5.648 -8.994 1.00 93.81 741 VAL A CA 1
ATOM 5758 C C . VAL A 1 741 ? 25.362 4.405 -9.191 1.00 93.81 741 VAL A C 1
ATOM 5760 O O . VAL A 1 741 ? 26.503 4.375 -8.730 1.00 93.81 741 VAL A O 1
ATOM 5763 N N . ALA A 1 742 ? 24.860 3.388 -9.896 1.00 95.56 742 ALA A N 1
ATOM 5764 C CA . ALA A 1 742 ? 25.578 2.136 -10.122 1.00 95.56 742 ALA A CA 1
ATOM 5765 C C . ALA A 1 742 ? 26.650 2.220 -11.226 1.00 95.56 742 ALA A C 1
ATOM 5767 O O . ALA A 1 742 ? 27.659 1.516 -11.159 1.00 95.56 742 ALA A O 1
ATOM 5768 N N . LEU A 1 743 ? 26.432 3.048 -12.252 1.00 97.62 743 LEU A N 1
ATOM 5769 C CA . LEU A 1 743 ? 27.269 3.102 -13.456 1.00 97.62 743 LEU A CA 1
ATOM 5770 C C . LEU A 1 743 ? 28.265 4.268 -13.467 1.00 97.62 743 LEU A C 1
ATOM 5772 O O . LEU A 1 743 ? 29.276 4.196 -14.172 1.00 97.62 743 LEU A O 1
ATOM 5776 N N . LEU A 1 744 ? 27.998 5.349 -12.734 1.00 98.31 744 LEU A N 1
ATOM 5777 C CA . LEU A 1 744 ? 28.828 6.549 -12.758 1.00 98.31 744 LEU A CA 1
ATOM 5778 C C . LEU A 1 744 ? 30.098 6.367 -11.915 1.00 98.31 744 LEU A C 1
ATOM 5780 O O . LEU A 1 744 ? 30.078 5.903 -10.776 1.00 98.31 744 LEU A O 1
ATOM 5784 N N . ALA A 1 745 ? 31.238 6.764 -12.472 1.00 97.62 745 ALA A N 1
ATOM 5785 C CA . ALA A 1 745 ? 32.499 6.823 -11.754 1.00 97.62 745 ALA A CA 1
ATOM 5786 C C . ALA A 1 745 ? 32.418 7.832 -10.599 1.00 97.62 745 ALA A C 1
ATOM 5788 O O . ALA A 1 745 ? 31.695 8.821 -10.664 1.00 97.62 745 ALA A O 1
ATOM 5789 N N . LYS A 1 746 ? 33.247 7.637 -9.568 1.00 93.69 746 LYS A N 1
ATOM 5790 C CA . LYS A 1 746 ? 33.287 8.507 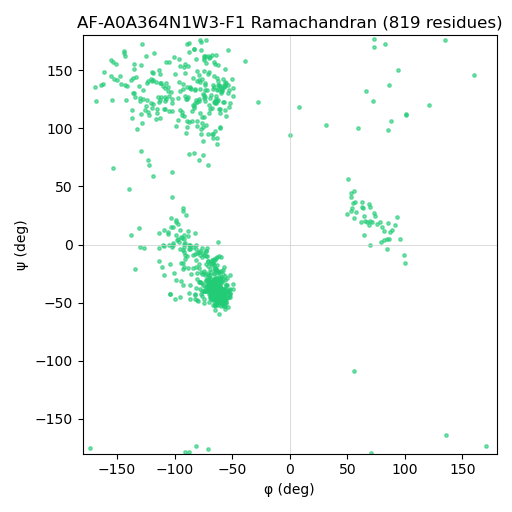-8.380 1.00 93.69 746 LYS A CA 1
ATOM 5791 C C . LYS A 1 746 ? 33.450 10.003 -8.702 1.00 93.69 746 LYS A C 1
ATOM 5793 O O . LYS A 1 746 ? 32.851 10.833 -8.033 1.00 93.69 746 LYS A O 1
ATOM 5798 N N . ASP A 1 747 ? 34.275 10.327 -9.698 1.00 93.94 747 ASP A N 1
ATOM 5799 C CA . ASP A 1 747 ? 34.516 11.704 -10.159 1.00 93.94 747 ASP A CA 1
ATOM 5800 C C . ASP A 1 747 ? 33.765 12.011 -11.473 1.00 93.94 747 ASP A C 1
ATOM 5802 O O . ASP A 1 747 ? 34.113 12.955 -12.189 1.00 93.94 747 ASP A O 1
ATOM 5806 N N . GLY A 1 748 ? 32.797 11.163 -11.832 1.00 97.12 748 GLY A N 1
ATOM 5807 C CA . GLY A 1 748 ? 32.006 11.279 -13.048 1.00 97.12 748 GLY A CA 1
ATOM 5808 C C . GLY A 1 748 ? 30.918 12.346 -12.944 1.00 97.12 748 GLY A C 1
ATOM 5809 O O . GLY A 1 748 ? 30.618 12.854 -11.862 1.00 97.12 748 GLY A O 1
ATOM 5810 N N . LYS A 1 749 ? 30.336 12.691 -14.094 1.00 98.50 749 LYS A N 1
ATOM 5811 C CA . LYS A 1 749 ? 29.265 13.687 -14.205 1.00 98.50 749 LYS A CA 1
ATOM 5812 C C . LYS A 1 749 ? 28.024 13.118 -14.879 1.00 98.50 749 LYS A C 1
ATOM 5814 O O . LYS A 1 749 ? 28.127 12.427 -15.890 1.00 98.50 749 LYS A O 1
ATOM 5819 N N . PHE A 1 750 ? 26.857 13.471 -14.365 1.00 98.19 750 PHE A N 1
ATOM 5820 C CA . PHE A 1 750 ? 25.571 13.144 -14.974 1.00 98.19 750 PHE A CA 1
ATOM 5821 C C . PHE A 1 750 ? 24.854 14.429 -15.398 1.00 98.19 750 PHE A C 1
ATOM 5823 O O . PHE A 1 750 ? 24.889 15.419 -14.672 1.00 98.19 750 PHE A O 1
ATOM 5830 N N . GLY A 1 751 ? 24.206 14.426 -16.558 1.00 97.75 751 GLY A N 1
ATOM 5831 C CA . GLY A 1 751 ? 23.303 15.489 -16.996 1.00 97.75 751 GLY A CA 1
ATOM 5832 C C . GLY A 1 751 ? 22.116 14.908 -17.756 1.00 97.75 751 GLY A C 1
ATOM 5833 O O . GLY A 1 751 ? 22.164 13.768 -18.214 1.00 97.75 751 GLY A O 1
ATOM 5834 N N . TRP A 1 752 ? 21.052 15.687 -17.903 1.00 97.12 752 TRP A N 1
ATOM 5835 C CA . TRP A 1 752 ? 19.881 15.293 -18.684 1.00 97.12 752 TRP A CA 1
ATOM 5836 C C . TRP A 1 752 ? 19.284 16.491 -19.425 1.00 97.12 752 TRP A C 1
ATOM 5838 O O . TRP A 1 752 ? 19.606 17.649 -19.121 1.00 97.12 752 TRP A O 1
ATOM 5848 N N . TYR A 1 753 ? 18.424 16.222 -20.405 1.00 95.81 753 TYR A N 1
ATOM 5849 C CA . TYR A 1 753 ? 17.594 17.250 -21.016 1.00 95.81 753 TYR A CA 1
ATOM 5850 C C . TYR A 1 753 ? 16.472 17.680 -20.059 1.00 95.81 753 TYR A C 1
ATOM 5852 O O . TYR A 1 753 ? 15.479 16.981 -19.861 1.00 95.81 753 TYR A O 1
ATOM 5860 N N . ASN A 1 754 ? 16.632 18.843 -19.431 1.00 95.06 754 ASN A N 1
ATOM 5861 C CA . ASN A 1 754 ? 15.678 19.381 -18.468 1.00 95.06 754 ASN A CA 1
ATOM 5862 C C . ASN A 1 754 ? 14.538 20.115 -19.186 1.00 95.06 754 ASN A C 1
ATOM 5864 O O . ASN A 1 754 ? 14.564 21.343 -19.284 1.00 95.06 754 ASN A O 1
ATOM 5868 N N . GLY A 1 755 ? 13.581 19.347 -19.715 1.00 90.38 755 GLY A N 1
ATOM 5869 C CA . GLY A 1 755 ? 12.402 19.845 -20.439 1.00 90.38 755 GLY A CA 1
ATOM 5870 C C . GLY A 1 755 ? 11.059 19.697 -19.715 1.00 90.38 755 GLY A C 1
ATOM 5871 O O . GLY A 1 755 ? 10.038 20.126 -20.246 1.00 90.38 755 GLY A O 1
ATOM 5872 N N . LEU A 1 756 ? 11.029 19.111 -18.515 1.00 87.25 756 LEU A N 1
ATOM 5873 C CA . LEU A 1 756 ? 9.781 18.848 -17.789 1.00 87.25 756 LEU A CA 1
ATOM 5874 C C . LEU A 1 756 ? 9.084 20.153 -17.383 1.00 87.25 756 LEU A C 1
ATOM 5876 O O . LEU A 1 756 ? 9.665 20.993 -16.697 1.00 87.25 756 LEU A O 1
ATOM 5880 N N . GLY A 1 757 ? 7.835 20.323 -17.825 1.00 87.12 757 GLY A N 1
ATOM 5881 C CA . GLY A 1 757 ? 7.042 21.530 -17.582 1.00 87.12 757 GLY A CA 1
ATOM 5882 C C . GLY A 1 757 ? 7.546 22.780 -18.312 1.00 87.12 757 GLY A C 1
ATOM 5883 O O . GLY A 1 757 ? 7.182 23.889 -17.930 1.00 87.12 757 GLY A O 1
ATOM 5884 N N . ALA A 1 758 ? 8.405 22.647 -19.331 1.00 90.50 758 ALA A N 1
ATOM 5885 C CA . ALA A 1 758 ? 8.973 23.787 -20.062 1.00 90.50 758 ALA A CA 1
ATOM 5886 C C . ALA A 1 758 ? 7.970 24.519 -20.978 1.00 90.50 758 ALA A C 1
ATOM 5888 O O . ALA A 1 758 ? 8.297 25.547 -21.577 1.00 90.50 758 ALA A O 1
ATOM 5889 N N . ASP A 1 759 ? 6.740 24.021 -21.066 1.00 85.56 759 ASP A N 1
ATOM 5890 C CA . ASP A 1 759 ? 5.582 24.695 -21.644 1.00 85.56 759 ASP A CA 1
ATOM 5891 C C . ASP A 1 759 ? 4.975 25.754 -20.699 1.00 85.56 759 ASP A C 1
ATOM 5893 O O . ASP A 1 759 ? 4.134 26.552 -21.131 1.00 85.56 759 ASP A O 1
ATOM 5897 N N . ARG A 1 760 ? 5.422 25.818 -19.432 1.00 89.88 760 ARG A N 1
ATOM 5898 C CA . ARG A 1 760 ? 4.980 26.825 -18.460 1.00 89.88 760 ARG A CA 1
ATOM 5899 C C . ARG A 1 760 ? 6.019 27.104 -17.366 1.00 89.88 760 ARG A C 1
ATOM 5901 O O . ARG A 1 760 ? 6.365 26.232 -16.578 1.00 89.88 760 ARG A O 1
ATOM 5908 N N . GLN A 1 761 ? 6.421 28.370 -17.202 1.00 93.25 761 GLN A N 1
ATOM 5909 C CA . GLN A 1 761 ? 7.484 28.774 -16.258 1.00 93.25 761 GLN A CA 1
ATOM 5910 C C . GLN A 1 761 ? 7.300 28.259 -14.818 1.00 93.25 761 GLN A C 1
ATOM 5912 O O . GLN A 1 761 ? 8.271 27.809 -14.213 1.00 93.25 761 GLN A O 1
ATOM 5917 N N . ILE A 1 762 ? 6.080 28.303 -14.266 1.00 94.31 762 ILE A N 1
ATOM 5918 C CA . ILE A 1 762 ? 5.838 27.828 -12.896 1.00 94.31 762 ILE A CA 1
ATOM 5919 C C . ILE A 1 762 ? 6.053 26.313 -12.771 1.00 94.31 762 ILE A C 1
ATOM 5921 O O . ILE A 1 762 ? 6.689 25.876 -11.817 1.00 94.31 762 ILE A O 1
ATOM 5925 N N . CYS A 1 763 ? 5.591 25.520 -13.743 1.00 92.81 763 CYS A N 1
ATOM 5926 C CA . CYS A 1 763 ? 5.766 24.067 -13.748 1.00 92.81 763 CYS A CA 1
ATOM 5927 C C . CYS A 1 763 ? 7.246 23.712 -13.901 1.00 92.81 763 CYS A C 1
ATOM 5929 O O . CYS A 1 763 ? 7.765 22.894 -13.146 1.00 92.81 763 CYS A O 1
ATOM 5931 N N . TYR A 1 764 ? 7.942 24.404 -14.807 1.00 94.75 764 TYR A N 1
ATOM 5932 C CA . TYR A 1 764 ? 9.383 24.266 -14.985 1.00 94.75 764 TYR A CA 1
ATOM 5933 C C . TYR A 1 764 ? 10.167 24.532 -13.693 1.00 94.75 764 TYR A C 1
ATOM 5935 O O . TYR A 1 764 ? 11.064 23.771 -13.330 1.00 94.75 764 TYR A O 1
ATOM 5943 N N . ASP A 1 765 ? 9.822 25.597 -12.963 1.00 95.81 765 ASP A N 1
ATOM 5944 C CA . ASP A 1 765 ? 10.467 25.951 -11.694 1.00 95.81 765 ASP A CA 1
ATOM 5945 C C . ASP A 1 765 ? 10.177 24.932 -10.582 1.00 95.81 765 ASP A C 1
ATOM 5947 O O . ASP A 1 765 ? 11.065 24.644 -9.776 1.00 95.81 765 ASP A O 1
ATOM 5951 N N . VAL A 1 766 ? 8.962 24.372 -10.547 1.00 95.00 766 VAL A N 1
ATOM 5952 C CA . VAL A 1 766 ? 8.580 23.304 -9.611 1.00 95.00 766 VAL A CA 1
ATOM 5953 C C . VAL A 1 766 ? 9.381 22.036 -9.896 1.00 95.00 766 VAL A C 1
ATOM 5955 O O . VAL A 1 766 ? 10.112 21.588 -9.013 1.00 95.00 766 VAL A O 1
ATOM 5958 N N . TYR A 1 767 ? 9.335 21.501 -11.120 1.00 93.12 767 TYR A N 1
ATOM 5959 C CA . TYR A 1 767 ? 10.045 20.262 -11.457 1.00 93.12 767 TYR A CA 1
ATOM 5960 C C . TYR A 1 767 ? 11.568 20.407 -11.391 1.00 93.12 767 TYR A C 1
ATOM 5962 O O . TYR A 1 767 ? 12.240 19.466 -10.981 1.00 93.12 767 TYR A O 1
ATOM 5970 N N . THR A 1 768 ? 12.124 21.593 -11.677 1.00 95.06 768 THR A N 1
ATOM 5971 C CA . THR A 1 768 ? 13.556 21.874 -11.448 1.00 95.06 768 THR A CA 1
ATOM 5972 C C . THR A 1 768 ? 13.928 21.662 -9.974 1.00 95.06 768 THR A C 1
ATOM 5974 O O . THR A 1 768 ? 14.929 21.011 -9.678 1.00 95.06 768 THR A O 1
ATOM 5977 N N . LYS A 1 769 ? 13.120 22.179 -9.035 1.00 95.12 769 LYS A N 1
ATOM 5978 C CA . LYS A 1 769 ? 13.368 22.016 -7.592 1.00 95.12 769 LYS A CA 1
ATOM 5979 C C . LYS A 1 769 ? 13.112 20.592 -7.106 1.00 95.12 769 LYS A C 1
ATOM 5981 O O . LYS A 1 769 ? 13.871 20.099 -6.279 1.00 95.12 769 LYS A O 1
ATOM 5986 N N . VAL A 1 770 ? 12.062 19.936 -7.602 1.00 94.62 770 VAL A N 1
ATOM 5987 C CA . VAL A 1 770 ? 11.763 18.536 -7.258 1.00 94.62 770 VAL A CA 1
ATOM 5988 C C . VAL A 1 770 ? 12.915 17.628 -7.699 1.00 94.62 770 VAL A C 1
ATOM 5990 O O . VAL A 1 770 ? 13.426 16.867 -6.879 1.00 94.62 770 VAL A O 1
ATOM 5993 N N . ALA A 1 771 ? 13.399 17.790 -8.937 1.00 94.50 771 ALA A N 1
ATOM 5994 C CA . ALA A 1 771 ? 14.562 17.072 -9.454 1.00 94.50 771 ALA A CA 1
ATOM 5995 C C . ALA A 1 771 ? 15.811 17.303 -8.600 1.00 94.50 771 ALA A C 1
ATOM 5997 O O . ALA A 1 771 ? 16.462 16.343 -8.202 1.00 94.50 771 ALA A O 1
ATOM 5998 N N . GLU A 1 772 ? 16.124 18.558 -8.264 1.00 94.75 772 GLU A N 1
ATOM 5999 C CA . GLU A 1 772 ? 17.268 18.900 -7.409 1.00 94.75 772 GLU A CA 1
ATOM 6000 C C . GLU A 1 772 ? 17.195 18.218 -6.030 1.00 94.75 772 GLU A C 1
ATOM 6002 O O . GLU A 1 772 ? 18.200 17.702 -5.537 1.00 94.75 772 GLU A O 1
ATOM 6007 N N . MET A 1 773 ? 16.008 18.169 -5.418 1.00 93.25 773 MET A N 1
ATOM 6008 C CA . MET A 1 773 ? 15.802 17.516 -4.122 1.00 93.25 773 MET A CA 1
ATOM 6009 C C . MET A 1 773 ? 15.943 15.992 -4.200 1.00 93.25 773 MET A C 1
ATOM 6011 O O . MET A 1 773 ? 16.608 15.400 -3.349 1.00 93.25 773 MET A O 1
ATOM 6015 N N . ASP A 1 774 ? 15.351 15.360 -5.213 1.00 94.81 774 ASP A N 1
ATOM 6016 C CA . ASP A 1 774 ? 15.441 13.910 -5.398 1.00 94.81 774 ASP A CA 1
ATOM 6017 C C . ASP A 1 774 ? 16.864 13.467 -5.782 1.00 94.81 774 ASP A C 1
ATOM 6019 O O . ASP A 1 774 ? 17.334 12.424 -5.327 1.00 94.81 774 ASP A O 1
ATOM 6023 N N . LEU A 1 775 ? 17.589 14.271 -6.565 1.00 95.62 775 LEU A N 1
ATOM 6024 C CA . LEU A 1 775 ? 19.004 14.042 -6.871 1.00 95.62 775 LEU A CA 1
ATOM 6025 C C . LEU A 1 775 ? 19.867 14.112 -5.614 1.00 95.62 775 LEU A C 1
ATOM 6027 O O . LEU A 1 775 ? 20.736 13.259 -5.422 1.00 95.62 775 LEU A O 1
ATOM 6031 N N . TYR A 1 776 ? 19.595 15.074 -4.730 1.00 95.12 776 TYR A N 1
ATOM 6032 C CA . TYR A 1 776 ? 20.264 15.155 -3.435 1.00 95.12 776 TYR A CA 1
ATOM 6033 C C . TYR A 1 776 ? 19.975 13.929 -2.562 1.00 95.12 776 TYR A C 1
ATOM 6035 O O . TYR A 1 776 ? 20.896 13.373 -1.962 1.00 95.12 776 TYR A O 1
ATOM 6043 N N . GLU A 1 777 ? 18.726 13.449 -2.540 1.00 92.50 777 GLU A N 1
ATOM 6044 C CA . GLU A 1 777 ? 18.347 12.202 -1.858 1.00 92.50 777 GLU A CA 1
ATOM 6045 C C . GLU A 1 777 ? 19.078 10.978 -2.449 1.00 92.50 777 GLU A C 1
ATOM 6047 O O . GLU A 1 777 ? 19.529 10.111 -1.699 1.00 92.50 777 GLU A O 1
ATOM 6052 N N . ALA A 1 778 ? 19.291 10.949 -3.769 1.00 92.56 778 ALA A N 1
ATOM 6053 C CA . ALA A 1 778 ? 20.078 9.929 -4.468 1.00 92.56 778 ALA A CA 1
ATOM 6054 C C . ALA A 1 778 ? 21.610 10.085 -4.309 1.00 92.56 778 ALA A C 1
ATOM 6056 O O . ALA A 1 778 ? 22.371 9.240 -4.784 1.00 92.56 778 ALA A O 1
ATOM 6057 N N . GLY A 1 779 ? 22.083 11.132 -3.622 1.00 95.00 779 GLY A N 1
ATOM 6058 C CA . GLY A 1 779 ? 23.500 11.354 -3.327 1.00 95.00 779 GLY A CA 1
ATOM 6059 C C . GLY A 1 779 ? 24.252 12.237 -4.327 1.00 95.00 779 GLY A C 1
ATOM 6060 O O . GLY A 1 779 ? 25.482 12.141 -4.398 1.00 95.00 779 GLY A O 1
ATOM 6061 N N . PHE A 1 780 ? 23.560 13.108 -5.067 1.00 97.75 780 PHE A N 1
ATOM 6062 C CA . PHE A 1 780 ? 24.149 14.068 -6.007 1.00 97.75 780 PHE A CA 1
ATOM 6063 C C . PHE A 1 780 ? 23.979 15.532 -5.568 1.00 97.75 780 PHE A C 1
ATOM 6065 O O . PHE A 1 780 ? 22.908 15.949 -5.144 1.00 97.75 780 PHE A O 1
ATOM 6072 N N . ASP A 1 781 ? 25.024 16.339 -5.746 1.00 97.00 781 ASP A N 1
ATOM 6073 C CA . ASP A 1 781 ? 24.922 17.799 -5.800 1.00 97.00 781 ASP A CA 1
ATOM 6074 C C . ASP A 1 781 ? 24.672 18.230 -7.255 1.00 97.00 781 ASP A C 1
ATOM 6076 O O . ASP A 1 781 ? 25.347 17.743 -8.172 1.00 97.00 781 ASP A O 1
ATOM 6080 N N . THR A 1 782 ? 23.736 19.164 -7.452 1.00 97.06 782 THR A N 1
ATOM 6081 C CA . THR A 1 782 ? 23.356 19.699 -8.771 1.00 97.06 782 THR A CA 1
ATOM 6082 C C . THR A 1 782 ? 23.861 21.132 -8.941 1.00 97.06 782 THR A C 1
ATOM 6084 O O . THR A 1 782 ? 23.579 22.003 -8.120 1.00 97.06 782 THR A O 1
ATOM 6087 N N . GLU A 1 783 ? 24.592 21.401 -10.023 1.00 97.12 783 GLU A N 1
ATOM 6088 C CA . GLU A 1 783 ? 24.922 22.754 -10.479 1.00 97.12 783 GLU A CA 1
ATOM 6089 C C . GLU A 1 783 ? 24.081 23.103 -11.715 1.00 97.12 783 GLU A C 1
ATOM 6091 O O . GLU A 1 783 ? 24.025 22.329 -12.671 1.00 97.12 783 GLU A O 1
ATOM 6096 N N . TRP A 1 784 ? 23.461 24.285 -11.710 1.00 96.50 784 TRP A N 1
ATOM 6097 C CA . TRP A 1 784 ? 22.626 24.775 -12.810 1.00 96.50 784 TRP A CA 1
ATOM 6098 C C . TRP A 1 784 ? 23.330 25.873 -13.615 1.00 96.50 784 TRP A C 1
ATOM 6100 O O . TRP A 1 784 ? 23.891 26.812 -13.045 1.00 96.50 784 TRP A O 1
ATOM 6110 N N . GLU A 1 785 ? 23.253 25.794 -14.944 1.00 96.94 785 GLU A N 1
ATOM 6111 C CA . GLU A 1 785 ? 23.659 26.863 -15.864 1.00 96.94 785 GLU A CA 1
ATOM 6112 C C . GLU A 1 785 ? 22.463 27.334 -16.705 1.00 96.94 785 GLU A C 1
ATOM 6114 O O . GLU A 1 785 ? 21.873 26.556 -17.452 1.00 96.94 785 GLU A O 1
ATOM 6119 N N . ASP A 1 786 ? 22.122 28.620 -16.609 1.00 96.56 786 ASP A N 1
ATOM 6120 C CA . ASP A 1 786 ? 21.046 29.234 -17.392 1.00 96.56 786 ASP A CA 1
ATOM 6121 C C . ASP A 1 786 ? 21.510 29.541 -18.825 1.00 96.56 786 ASP A C 1
ATOM 6123 O O . ASP A 1 786 ? 22.475 30.280 -19.047 1.00 96.56 786 ASP A O 1
ATOM 6127 N N . ILE A 1 787 ? 20.776 29.028 -19.810 1.00 95.25 787 ILE A N 1
ATOM 6128 C CA . ILE A 1 787 ? 21.011 29.234 -21.240 1.00 95.25 787 ILE A CA 1
ATOM 6129 C C . ILE A 1 787 ? 19.772 29.892 -21.847 1.00 95.25 787 ILE A C 1
ATOM 6131 O O . ILE A 1 787 ? 18.678 29.338 -21.797 1.00 95.25 787 ILE A O 1
ATOM 6135 N N . ASN A 1 788 ? 19.935 31.063 -22.464 1.00 93.75 788 ASN A N 1
ATOM 6136 C CA . ASN A 1 788 ? 18.835 31.696 -23.193 1.00 93.75 788 ASN A CA 1
ATOM 6137 C C . ASN A 1 788 ? 18.518 30.893 -24.458 1.00 93.75 788 ASN A C 1
ATOM 6139 O O . ASN A 1 788 ? 19.406 30.684 -25.292 1.00 93.75 788 ASN A O 1
ATOM 6143 N N . VAL A 1 789 ? 17.258 30.496 -24.624 1.00 91.00 789 VAL A N 1
ATOM 6144 C CA . VAL A 1 789 ? 16.800 29.867 -25.870 1.00 91.00 789 VAL A CA 1
ATOM 6145 C C . VAL A 1 789 ? 16.673 30.923 -26.986 1.00 91.00 789 VAL A C 1
ATOM 6147 O O . VAL A 1 789 ? 16.669 32.128 -26.702 1.00 91.00 789 VAL A O 1
ATOM 6150 N N . PRO A 1 790 ? 16.615 30.533 -28.275 1.00 87.88 790 PRO A N 1
ATOM 6151 C CA . PRO A 1 790 ? 16.531 31.489 -29.378 1.00 87.88 790 PRO A CA 1
ATOM 6152 C C . PRO A 1 790 ? 15.377 32.490 -29.227 1.00 87.88 790 PRO A C 1
ATOM 6154 O O . PRO A 1 790 ? 14.221 32.119 -29.014 1.00 87.88 790 PRO A O 1
ATOM 6157 N N . SER A 1 791 ? 15.686 33.781 -29.385 1.00 76.62 791 SER A N 1
ATOM 6158 C CA . SER A 1 791 ? 14.690 34.843 -29.259 1.00 76.62 791 SER A CA 1
ATOM 6159 C C . SER A 1 791 ? 13.616 34.717 -30.342 1.00 76.62 791 SER A C 1
ATOM 6161 O O . SER A 1 791 ? 13.903 34.745 -31.540 1.00 76.62 791 SER A O 1
ATOM 6163 N N . GLY A 1 792 ? 12.361 34.584 -29.909 1.00 72.12 792 GLY A N 1
ATOM 6164 C CA . GLY A 1 792 ? 11.218 34.403 -30.802 1.00 72.12 792 GLY A CA 1
ATOM 6165 C C . GLY A 1 792 ? 10.858 32.951 -31.104 1.00 72.12 792 GLY A C 1
ATOM 6166 O O . GLY A 1 792 ? 10.125 32.744 -32.062 1.00 72.12 792 GLY A O 1
ATOM 6167 N N . LEU A 1 793 ? 11.332 31.974 -30.317 1.00 81.62 793 LEU A N 1
ATOM 6168 C CA . LEU A 1 793 ? 10.822 30.594 -30.333 1.00 81.62 793 LEU A CA 1
ATOM 6169 C C . LEU A 1 793 ? 9.322 30.544 -29.963 1.00 81.62 793 LEU A C 1
ATOM 6171 O O . LEU A 1 793 ? 8.557 29.785 -30.562 1.00 81.62 793 LEU A O 1
ATOM 6175 N N . HIS A 1 794 ? 8.883 31.416 -29.049 1.00 74.94 794 HIS A N 1
ATOM 6176 C CA . HIS A 1 794 ? 7.490 31.536 -28.593 1.00 74.94 794 HIS A CA 1
ATOM 6177 C C . HIS A 1 794 ? 6.558 31.990 -29.711 1.00 74.94 794 HIS A C 1
ATOM 6179 O O . HIS A 1 794 ? 6.762 33.047 -30.309 1.00 74.94 794 HIS A O 1
ATOM 6185 N N . GLY A 1 795 ? 5.517 31.203 -29.993 1.00 66.00 795 GLY A N 1
ATOM 6186 C CA . GLY A 1 795 ? 4.546 31.524 -31.046 1.00 66.00 795 GLY A CA 1
ATOM 6187 C C . GLY A 1 795 ? 5.151 31.595 -32.454 1.00 66.00 795 GLY A C 1
ATOM 6188 O O . GLY A 1 795 ? 4.572 32.225 -33.339 1.00 66.00 795 GLY A O 1
ATOM 6189 N N . SER A 1 796 ? 6.329 30.995 -32.655 1.00 71.94 796 SER A N 1
ATOM 6190 C CA . SER A 1 796 ? 7.054 31.025 -33.922 1.00 71.94 796 SER A CA 1
ATOM 6191 C C . SER A 1 796 ? 6.415 30.143 -34.997 1.00 71.94 796 SER A C 1
ATOM 6193 O O . SER A 1 796 ? 5.783 29.128 -34.705 1.00 71.94 796 SER A O 1
ATOM 6195 N N . ASP A 1 797 ? 6.687 30.467 -36.267 1.00 75.31 797 ASP A N 1
ATOM 6196 C CA . ASP A 1 797 ? 6.405 29.571 -37.398 1.00 75.31 797 ASP A CA 1
ATOM 6197 C C . ASP A 1 797 ? 7.181 28.236 -37.308 1.00 75.31 797 ASP A C 1
ATOM 6199 O O . ASP A 1 797 ? 6.900 27.330 -38.090 1.00 75.31 797 ASP A O 1
ATOM 6203 N N . GLN A 1 798 ? 8.148 28.085 -36.388 1.00 74.56 798 GLN A N 1
ATOM 6204 C CA . GLN A 1 798 ? 8.907 26.837 -36.220 1.00 74.56 798 GLN A CA 1
ATOM 6205 C C . GLN A 1 798 ? 8.059 25.716 -35.607 1.00 74.56 798 GLN A C 1
ATOM 6207 O O . GLN A 1 798 ? 8.317 24.551 -35.885 1.00 74.56 798 GLN A O 1
ATOM 6212 N N . TRP A 1 799 ? 7.006 26.056 -34.856 1.00 85.06 799 TRP A N 1
ATOM 6213 C CA . TRP A 1 799 ? 6.022 25.092 -34.344 1.00 85.06 799 TRP A CA 1
ATOM 6214 C C . TRP A 1 799 ? 4.955 24.720 -35.383 1.00 85.06 799 TRP A C 1
ATOM 6216 O O . TRP A 1 799 ? 4.045 23.935 -35.124 1.00 85.06 799 TRP A O 1
ATOM 6226 N N . LYS A 1 800 ? 5.017 25.293 -36.592 1.00 82.25 800 LYS A N 1
ATOM 6227 C CA . LYS A 1 800 ? 4.030 25.023 -37.634 1.00 82.25 800 LYS A CA 1
ATOM 6228 C C . LYS A 1 800 ? 4.169 23.588 -38.139 1.00 82.25 800 LYS A C 1
ATOM 6230 O O . LYS A 1 800 ? 5.145 23.247 -38.799 1.00 82.25 800 LYS A O 1
ATOM 6235 N N . GLY A 1 801 ? 3.124 22.797 -37.922 1.00 80.12 801 GLY A N 1
ATOM 6236 C CA . GLY A 1 801 ? 3.107 21.378 -38.275 1.00 80.12 801 GLY A CA 1
ATOM 6237 C C . GLY A 1 801 ? 3.477 20.457 -37.115 1.00 80.12 801 GLY A C 1
ATOM 6238 O O . GLY A 1 801 ? 3.558 19.258 -37.345 1.00 80.12 801 GLY A O 1
ATOM 6239 N N . THR A 1 802 ? 3.670 20.996 -35.904 1.00 88.19 802 THR A N 1
ATOM 6240 C CA . THR A 1 802 ? 3.675 20.204 -34.670 1.00 88.19 802 THR A CA 1
ATOM 6241 C C . THR A 1 802 ? 2.287 20.227 -34.022 1.00 88.19 802 THR A C 1
ATOM 6243 O O . THR A 1 802 ? 1.518 21.174 -34.217 1.00 88.19 802 THR A O 1
ATOM 6246 N N . ARG A 1 803 ? 1.955 19.188 -33.247 1.00 86.88 803 ARG A N 1
ATOM 6247 C CA . ARG A 1 803 ? 0.702 19.076 -32.480 1.00 86.88 803 ARG A CA 1
ATOM 6248 C C . ARG A 1 803 ? 0.591 20.188 -31.438 1.00 86.88 803 ARG A C 1
ATOM 6250 O O . ARG A 1 803 ? -0.457 20.820 -31.319 1.00 86.88 803 ARG A O 1
ATOM 6257 N N . ARG A 1 804 ? 1.687 20.440 -30.716 1.00 85.62 804 ARG A N 1
ATOM 6258 C CA . ARG A 1 804 ? 1.849 21.524 -29.737 1.00 85.62 804 ARG A CA 1
ATOM 6259 C C . ARG A 1 804 ? 3.325 21.935 -29.599 1.00 85.62 804 ARG A C 1
ATOM 6261 O O . ARG A 1 804 ? 4.203 21.140 -29.949 1.00 85.62 804 ARG A O 1
ATOM 6268 N N . PRO A 1 805 ? 3.625 23.160 -29.134 1.00 86.81 805 PRO A N 1
ATOM 6269 C CA . PRO A 1 805 ? 4.955 23.517 -28.647 1.00 86.81 805 PRO A CA 1
ATOM 6270 C C . PRO A 1 805 ? 5.286 22.741 -27.368 1.00 86.81 805 PRO A C 1
ATOM 6272 O O . PRO A 1 805 ? 4.461 22.711 -26.462 1.00 86.81 805 PRO A O 1
ATOM 6275 N N . TYR A 1 806 ? 6.483 22.159 -27.272 1.00 86.88 806 TYR A N 1
ATOM 6276 C CA . TYR A 1 806 ? 6.971 21.539 -26.025 1.00 86.88 806 TYR A CA 1
ATOM 6277 C C . TYR A 1 806 ? 7.840 22.491 -25.186 1.00 86.88 806 TYR A C 1
ATOM 6279 O O . TYR A 1 806 ? 8.270 22.141 -24.092 1.00 86.88 806 TYR A O 1
ATOM 6287 N N . TRP A 1 807 ? 8.117 23.693 -25.703 1.00 90.56 807 TRP A N 1
ATOM 6288 C CA . TRP A 1 807 ? 8.946 24.694 -25.040 1.00 90.56 807 TRP A CA 1
ATOM 6289 C C . TRP A 1 807 ? 8.396 26.105 -25.267 1.00 90.56 807 TRP A C 1
ATOM 6291 O O . TRP A 1 807 ? 8.236 26.537 -26.412 1.00 90.56 807 TRP A O 1
ATOM 6301 N N . THR A 1 808 ? 8.132 26.841 -24.185 1.00 88.38 808 THR A N 1
ATOM 6302 C CA . THR A 1 808 ? 7.548 28.199 -24.228 1.00 88.38 808 THR A CA 1
ATOM 6303 C C . THR A 1 808 ? 8.201 29.184 -23.245 1.00 88.38 808 THR A C 1
ATOM 6305 O O . THR A 1 808 ? 7.731 30.314 -23.098 1.00 88.38 808 THR A O 1
ATOM 6308 N N . ILE A 1 809 ? 9.303 28.799 -22.590 1.00 90.19 809 ILE A N 1
ATOM 6309 C CA . ILE A 1 809 ? 10.034 29.643 -21.626 1.00 90.19 809 ILE A CA 1
ATOM 6310 C C . ILE A 1 809 ? 11.349 30.196 -22.197 1.00 90.19 809 ILE A C 1
ATOM 6312 O O . ILE A 1 809 ? 11.927 29.639 -23.127 1.00 90.19 809 ILE A O 1
ATOM 6316 N N . ASP A 1 810 ? 11.852 31.301 -21.644 1.00 90.50 810 ASP A N 1
ATOM 6317 C CA . ASP A 1 810 ? 13.022 32.011 -22.195 1.00 90.50 810 ASP A CA 1
ATOM 6318 C C . ASP A 1 810 ? 14.380 31.373 -21.851 1.00 90.50 810 ASP A C 1
ATOM 6320 O O . ASP A 1 810 ? 15.385 31.642 -22.518 1.00 90.50 810 ASP A O 1
ATOM 6324 N N . VAL A 1 811 ? 14.429 30.541 -20.809 1.00 92.75 811 VAL A N 1
ATOM 6325 C CA . VAL A 1 811 ? 15.677 30.023 -20.236 1.00 92.75 811 VAL A CA 1
ATOM 6326 C C . VAL A 1 811 ? 15.609 28.510 -20.088 1.00 92.75 811 VAL A C 1
ATOM 6328 O O . VAL A 1 811 ? 14.718 27.989 -19.426 1.00 92.75 811 VAL A O 1
ATOM 6331 N N . TYR A 1 812 ? 16.595 27.822 -20.656 1.00 95.81 812 TYR A N 1
ATOM 6332 C CA . TYR A 1 812 ? 16.902 26.425 -20.376 1.00 95.81 812 TYR A CA 1
ATOM 6333 C C . TYR A 1 812 ? 17.892 26.353 -19.209 1.00 95.81 812 TYR A C 1
ATOM 6335 O O . TYR A 1 812 ? 18.964 26.956 -19.275 1.00 95.81 812 TYR A O 1
ATOM 6343 N N . ARG A 1 813 ? 17.565 25.606 -18.151 1.00 97.06 813 ARG A N 1
ATOM 6344 C CA . ARG A 1 813 ? 18.480 25.329 -17.035 1.00 97.06 813 ARG A CA 1
ATOM 6345 C C . ARG A 1 813 ? 19.204 24.017 -17.279 1.00 97.06 813 ARG A C 1
ATOM 6347 O O . ARG A 1 813 ? 18.589 22.955 -17.231 1.00 97.06 813 ARG A O 1
ATOM 6354 N N . LEU A 1 814 ? 20.507 24.097 -17.523 1.00 97.69 814 LEU A N 1
ATOM 6355 C CA . LEU A 1 814 ? 21.375 22.950 -17.748 1.00 97.69 814 LEU A CA 1
ATOM 6356 C C . LEU A 1 814 ? 21.836 22.347 -16.415 1.00 97.69 814 LEU A C 1
ATOM 6358 O O . LEU A 1 814 ? 22.553 23.035 -15.690 1.00 97.69 814 LEU A O 1
ATOM 6362 N N . PRO A 1 815 ? 21.480 21.085 -16.105 1.00 97.69 815 PRO A N 1
ATOM 6363 C CA . PRO A 1 815 ? 21.955 20.404 -14.906 1.00 97.69 815 PRO A CA 1
ATOM 6364 C C . PRO A 1 815 ? 23.313 19.726 -15.109 1.00 97.69 815 PRO A C 1
ATOM 6366 O O . PRO A 1 815 ? 23.519 18.976 -16.067 1.00 97.69 815 PRO A O 1
ATOM 6369 N N . VAL A 1 816 ? 24.214 19.921 -14.148 1.00 97.94 816 VAL A N 1
ATOM 6370 C CA . VAL A 1 816 ? 25.454 19.153 -13.998 1.00 97.94 816 VAL A CA 1
ATOM 6371 C C . VAL A 1 816 ? 25.484 18.536 -12.607 1.00 97.94 816 VAL A C 1
ATOM 6373 O O . VAL A 1 816 ? 25.596 19.241 -11.609 1.00 97.94 816 VAL A O 1
ATOM 6376 N N . ASN A 1 817 ? 25.430 17.211 -12.550 1.00 98.25 817 ASN A N 1
ATOM 6377 C CA . ASN A 1 817 ? 25.316 16.462 -11.304 1.00 98.25 817 ASN A CA 1
ATOM 6378 C C . ASN A 1 817 ? 26.625 15.746 -10.985 1.00 98.25 817 ASN A C 1
ATOM 6380 O O . ASN A 1 817 ? 27.218 15.095 -11.853 1.00 98.25 817 ASN A O 1
ATOM 6384 N N . THR A 1 818 ? 27.056 15.834 -9.731 1.00 97.81 818 THR A N 1
ATOM 6385 C CA . THR A 1 818 ? 28.228 15.117 -9.205 1.00 97.81 818 THR A CA 1
ATOM 6386 C C . THR A 1 818 ? 27.902 14.507 -7.855 1.00 97.81 818 THR A C 1
ATOM 6388 O O . THR A 1 818 ? 27.076 15.055 -7.136 1.00 97.81 818 THR A O 1
ATOM 6391 N N . PHE A 1 819 ? 28.533 13.391 -7.489 1.00 96.38 819 PHE A N 1
ATOM 6392 C CA . PHE A 1 819 ? 28.325 12.812 -6.160 1.00 96.38 819 PHE A CA 1
ATOM 6393 C C . PHE A 1 819 ? 28.661 13.821 -5.051 1.00 96.38 819 PHE A C 1
ATOM 6395 O O . PHE A 1 819 ? 29.688 14.507 -5.124 1.00 96.38 819 PHE A O 1
ATOM 6402 N N . VAL A 1 820 ? 27.814 13.870 -4.018 1.00 91.81 820 VAL A N 1
ATOM 6403 C CA . VAL A 1 820 ? 28.026 14.697 -2.821 1.00 91.81 820 VAL A CA 1
ATOM 6404 C C . VAL A 1 820 ? 29.378 14.341 -2.189 1.00 91.81 820 VAL A C 1
ATOM 6406 O O . VAL A 1 820 ? 29.755 13.167 -2.097 1.00 91.81 820 VAL A O 1
ATOM 6409 N N . LYS A 1 821 ? 30.138 15.364 -1.788 1.00 76.94 821 LYS A N 1
ATOM 6410 C CA . LYS A 1 821 ? 31.521 15.223 -1.292 1.00 76.94 821 LYS A CA 1
ATOM 6411 C C . LYS A 1 821 ? 31.653 14.884 0.185 1.00 76.94 821 LYS A C 1
ATOM 6413 O O . LYS A 1 821 ? 30.897 15.448 1.005 1.00 76.94 821 LYS A O 1
#

Organism: Stemphylium lycopersici (NCBI:txid183478)